Protein AF-A0A559LD04-F1 (afdb_monomer)

Organism: Fusarium oxysporum f. sp. cubense (NCBI:txid61366)

Sequence (855 aa):
MSNSHLPNSHPGVTPTWRPYKFPRIPLPDAIKTSPVADSDGHRYSGSVPPDWCGNGGRRLAAHGGYCATVLMMTARQYHHDRHGSLGNMELLNMSVEYLEPLPQGQFEIALETLNIGKRTSTVKATLKSLEIHENKVCAIAIVRLGTLRDEGHVINIQPSVWPLPDRTKDCNRWSDASYYYMNPPASTVRMYTPSGENAPLWSGRFGGQNTRCQWAKLDNDEKFGFEHLPVLADLVPPIFLNYVEDGMEAASSWGIPTTALNIMFRSEITPQEWLLTRTTMKRLHGGRQDASSFDPASLQILEQLSVIEGLVRGIQPSTSFDFPTAAAISSHQEQQNSPADAHPLQNDLGPDTEPIVPSLNLEASRGSNTDRLLQWPIFDKVLSSLPRFKFFDSNSQEVFTYLDDAVRQTDAPGAHLSLTSGSGSVNISTDKSDIQQLVDSFFQRVNIKNPILSRQEVEEYCHQYYENGPQFNLETGLVLLICALGAVADEFNPLDMGQSPVSSFQTPSRLERLKLGHCYFTASEKRLGAAISRVDTLSIQCLCLAGIYHMYLIRPVQALRLFHAAGSSLQILLSTNSQYSVGGTSQLISSLFWTCSKSESEILAEMPLGIPALRDPPSQDSYPPPQQITRDKSNKWASSEEDSWFFLLSEIALRRITDQVAEIVTKYIDSKIRYQQGQRIEDLVPIVAEFESQVETFRQLLPEAIRFHDVPEPASTEWQQYSRGRYYRVLELMHRPFVFTAIHEPSCSPAVQALAKKGLENGLKYLQHSQASHRHHGLWLQLRNQLRIASLLLGASTIPHFTMPDGWYGGISKTLATLDYWSWEFPSCKSYTDVILALSASSSGTMEERTPMSY

Solvent-accessible surface area (backbone atoms only — not comparable to full-atom values): 48641 Å² total; per-residue (Å²): 98,94,62,70,87,56,38,67,73,34,61,95,56,9,71,78,54,70,84,69,99,61,75,85,67,57,66,82,67,51,50,52,64,45,73,39,85,95,42,93,73,36,28,32,34,37,49,45,51,72,47,45,28,23,55,52,37,100,54,70,16,47,34,67,19,51,56,49,25,31,50,52,53,52,52,52,48,49,47,43,78,75,45,54,89,68,54,91,62,42,76,39,37,37,42,35,43,48,74,40,83,39,55,65,37,48,31,40,34,43,53,43,79,78,43,83,52,90,60,41,34,33,35,37,32,38,34,27,38,66,76,48,103,58,82,42,66,18,33,42,33,47,38,30,32,18,76,58,80,75,96,62,92,80,81,84,62,61,64,94,71,78,71,78,77,47,74,65,83,38,33,41,69,74,45,65,44,66,59,34,71,48,31,32,55,53,54,54,42,46,45,26,20,44,60,62,93,52,43,77,62,26,29,82,83,42,68,23,62,49,19,38,51,36,41,37,31,45,38,84,74,52,56,48,52,80,68,48,48,43,33,60,71,57,65,56,73,70,53,74,38,53,80,40,87,63,21,78,66,53,50,78,79,48,71,67,71,78,51,63,51,77,49,74,54,89,58,75,84,68,72,35,61,66,49,77,49,47,39,36,41,86,50,77,57,97,94,44,70,50,77,47,64,74,62,48,48,62,37,53,57,54,42,39,49,47,45,54,51,38,62,58,66,61,68,59,72,99,57,88,76,86,70,86,76,81,78,80,87,72,89,81,82,90,83,90,85,87,88,89,87,88,89,78,94,73,90,73,79,71,84,81,77,72,78,87,70,84,58,87,37,50,69,25,32,39,56,59,18,53,66,55,58,64,63,35,79,91,37,45,76,62,54,65,81,54,74,70,41,77,49,57,36,59,82,70,44,86,41,75,30,62,58,44,54,80,54,54,63,68,79,41,85,74,69,84,52,78,80,62,82,59,94,64,87,72,70,74,80,76,49,68,68,64,53,48,55,19,44,50,39,17,50,72,64,47,36,40,68,49,57,61,71,58,70,67,63,50,52,53,43,49,51,52,38,61,76,69,40,89,54,99,42,61,61,44,21,39,55,26,41,38,36,13,42,15,39,53,49,50,81,82,57,54,77,61,60,81,49,77,74,62,79,60,78,72,40,66,67,60,54,49,25,45,54,50,13,48,42,25,35,57,62,15,56,78,31,46,64,60,31,73,77,43,72,51,71,67,27,32,47,45,30,38,51,52,12,48,45,27,23,54,64,60,31,60,71,65,12,42,56,26,20,36,51,20,23,41,40,47,50,49,41,44,74,75,32,88,76,47,43,95,91,42,91,50,51,55,61,37,35,47,49,53,49,32,50,49,56,39,47,59,48,36,20,65,49,45,71,52,78,77,50,46,73,75,70,96,43,87,83,71,66,67,63,79,80,84,68,72,84,51,90,80,56,88,56,54,70,58,55,50,52,12,49,52,50,44,49,53,52,54,54,52,47,52,55,40,26,57,40,23,35,56,39,21,56,52,52,52,30,47,71,75,65,76,47,72,82,60,75,73,72,47,51,68,56,40,54,49,52,52,52,52,56,50,51,54,51,72,55,41,56,79,89,52,38,64,74,100,58,45,65,70,39,95,44,63,57,22,38,53,54,48,48,53,50,28,50,42,52,19,51,56,22,40,55,34,39,54,43,52,68,76,37,88,83,59,52,73,69,44,46,52,44,15,40,51,14,52,43,31,32,42,39,36,42,59,46,53,59,60,81,70,52,42,63,62,42,54,60,50,55,51,50,45,49,43,41,44,48,52,54,38,59,44,64,63,39,94,88,55,75,74,58,89,67,49,68,60,29,41,54,52,44,51,50,26,35,59,64,44,25,80,82,38,56,45,32,50,39,50,47,52,54,51,52,47,45,46,62,62,36,55,74,78,48,91,81,72,82,84,86,81,134

Secondary structure (DSSP, 8-state):
-TTTTS-TT-TTT-TT----SSPPPPHHHHT--EEPTTSTT-EEEEEE-GGGEE-SSSS-EE-HHHHHHHHHHHHHHHHHHHHGGG--PEEEEEEEEE-SPPPSEEEEEEEEEEEE-SSEEEEEEEEEESSSSS--EEEEEEEEEE-----S---------SPPPPTTTTEEE---HHHHHHSGGGGGEEEEEE-STTTTT-BTTTTBTTEEEEEEEETTSPPB-TTHHHHHHH-SPPGGGGGSTTHHHHGGGS-----EEEEE--S----BS-EEEEEE---EETTEE--B---HHHHHHHHHHHHHHHHHHT---S-----------------------------PPPP-------S--HHHHHHTSHHHHTTSHHHHHHHTTS--EEEE-TTS-EEEES--HHHHHHH-TTTT-GGGSS----PPP--HHHHHHHHHHHHHHTGGGS----HHHHHHHHHHHHHH-S-SSHHHHHHHHHHHHHHHPPPP-GGGGGS----GGGSHHHHHHHHHHHHHHHHHHHHHHHHHH--SHHHHHHHHHHHHHHHHTT-HHHHHHHHHHHHHHHHHHHHH-TT--TTSS-HHHHHHHHHHHHHHHHHHHH--SS--SSPPPSSTT--PPPP-----TT-TTHHHHHHHHHHHHHHHHHHHHHHHHHHHHHHHHHHHHHHS----GGGGHHHHHHHHHHHHHHHHHS-TTT---SSSSPPSSHHHHHHHHHHHHHHHHHHHHHHHHHHH-TT--HHHHHHHHHHHHHHHHHHHHS-SS---TTHHHHHHHHHHHHHHHHHHHT-TT--PPTTHHHHHHHHHHHHHHHTTT-TTHHHHHHHHHHHHHHHHTT--SS-PPP-

Radius of gyration: 33.37 Å; Cα contacts (8 Å, |Δi|>4): 1261; chains: 1; bounding box: 66×100×92 Å

Nearest PDB structures (foldseek):
  3bbj-assembly1_A  TM=7.644E-01  e=5.819E-10  Thermobifida fusca YX
  3nwz-assembly3_B  TM=8.534E-01  e=9.290E-04  Halalkalibacterium halodurans
  3nwz-assembly2_C  TM=8.329E-01  e=3.194E-03  Halalkalibacterium halodurans
  3e1e-assembly1_A  TM=8.794E-01  e=9.705E-03  Ruegeria pomeroyi
  3lz7-assembly1_A  TM=6.814E-01  e=3.924E-03  Haemophilus influenzae

pLDDT: mean 79.4, std 20.08, range [19.94, 98.12]

Mean predicted aligned error: 18.15 Å

Foldseek 3Di:
DVCPLAALQDCVQAVPDDDDPFDDDDLVRQLDWDADPPPPLQKIKHFHDQLQWFPLAVDTAGFPLSVQLSQAVSQLVSCCVPPVVLDDWDWFKKKKFFDAGHHGTMKMKGKDWPDDDSFKTKIKIWIFHPPDPDGDTGMIMITMIGDQDDPDDDDQPFPPPADAADQVPFWDWDRHNVLCRRRSLCSQKTKIFGDDPLPPQDDPRGPPLQKTKIKIFGSVQWFDDPSCVSVVVRSRPPSCLSVPDVSVVVSSVDNDDDRMDMDGDNHDDDGHRMDMFMWGWDDDDPNDIDIDGDGVVVCLVVVLVCVLLVLLVVPDPPDPDDDDPDDDDDDDDDDDDDDDDDDDDDDDDDPDPPPPDQFLQLVLLLLLALFNLCVFPLNCVLCVPADWDWDAFAVRDIDIGLFCQLPVLVVCVPPLPPVPPDPDPPDQDLDLVLLVQLLVLLLQFPCLQQVLDDPVLLVVLNVVCNVPNQDLELSSLLSLLSSLNSLLADDDDLVLLPDQPDLCVPPVSNSVSNSNSVNSNVSSVSNLVVLLVDQDSSSLSSLQSNLLSCLLLLSLVSSLVSLLSSQLSLQVVCVPDPCLPLVHPDLSSQSSNLSSVVSNSLSCSHPSHHDHNHDTRPDSSRDRDQPPPPPPVPDPCSVSSNSSRLLSRLVVSLSSLLSVLSNVLSQLVCCCVPVVDDDDPVVLVVVLVSSVVSLVVSLVSRDPVQREDLALRGDPHPNVLVSNLSSLLSLLSNLVSLLSCVLPPVPDDPVSLVSNQSSLVSLLSNLSNDRQAHRGSCVSVSLSSLLSSLLSQLSQLQRPPRDHDPCSVVSLVSSLSSLVSCCSSPVSSVSSNVSSVSSNVNSCVVPPPDDDDDD

Structure (mmCIF, N/CA/C/O backbone):
data_AF-A0A559LD04-F1
#
_entry.id   AF-A0A559LD04-F1
#
loop_
_atom_site.group_PDB
_atom_site.id
_atom_site.type_symbol
_atom_site.label_atom_id
_atom_site.label_alt_id
_atom_site.label_comp_id
_atom_site.label_asym_id
_atom_site.label_entity_id
_atom_site.label_seq_id
_atom_site.pdbx_PDB_ins_code
_atom_site.Cartn_x
_atom_site.Cartn_y
_atom_site.Cartn_z
_atom_site.occupancy
_atom_site.B_iso_or_equiv
_atom_site.auth_seq_id
_atom_site.auth_comp_id
_atom_site.auth_asym_id
_atom_site.auth_atom_id
_atom_site.pdbx_PDB_model_num
ATOM 1 N N . MET A 1 1 ? 26.506 37.665 14.938 1.00 64.44 1 MET A N 1
ATOM 2 C CA . MET A 1 1 ? 25.598 37.986 16.071 1.00 64.44 1 MET A CA 1
ATOM 3 C C . MET A 1 1 ? 26.005 39.210 16.908 1.00 64.44 1 MET A C 1
ATOM 5 O O . MET A 1 1 ? 25.367 39.461 17.920 1.00 64.44 1 MET A O 1
ATOM 9 N N . SER A 1 2 ? 26.985 40.031 16.511 1.00 69.38 2 SER A N 1
ATOM 10 C CA . SER A 1 2 ? 27.408 41.211 17.294 1.00 69.38 2 SER A CA 1
ATOM 11 C C . SER A 1 2 ? 26.287 42.225 17.573 1.00 69.38 2 SER A C 1
ATOM 13 O O . SER A 1 2 ? 26.343 42.912 18.582 1.00 69.38 2 SER A O 1
ATOM 15 N N . ASN A 1 3 ? 25.246 42.281 16.737 1.00 81.44 3 ASN A N 1
ATOM 16 C CA . ASN A 1 3 ? 24.076 43.153 16.885 1.00 81.44 3 ASN A CA 1
ATOM 17 C C . ASN A 1 3 ? 22.822 42.442 17.436 1.00 81.44 3 ASN A C 1
ATOM 19 O O . ASN A 1 3 ? 21.726 42.995 17.347 1.00 81.44 3 ASN A O 1
ATOM 23 N N . SER A 1 4 ? 22.937 41.225 17.984 1.00 81.88 4 SER A N 1
ATOM 24 C CA . SER A 1 4 ? 21.766 40.445 18.421 1.00 81.88 4 SER A CA 1
ATOM 25 C C . SER A 1 4 ? 21.034 41.020 19.633 1.00 81.88 4 SER A C 1
ATOM 27 O O . SER A 1 4 ? 19.877 40.668 19.850 1.00 81.88 4 SER A O 1
ATOM 29 N N . HIS A 1 5 ? 21.697 41.900 20.387 1.00 85.94 5 HIS A N 1
ATOM 30 C CA . HIS A 1 5 ? 21.171 42.652 21.528 1.00 85.94 5 HIS A CA 1
ATOM 31 C C . HIS A 1 5 ? 20.476 43.962 21.120 1.00 85.94 5 HIS A C 1
ATOM 33 O O . HIS A 1 5 ? 19.831 44.599 21.942 1.00 85.94 5 HIS A O 1
ATOM 39 N N . LEU A 1 6 ? 20.631 44.400 19.866 1.00 91.56 6 LEU A N 1
ATOM 40 C CA . LEU A 1 6 ? 2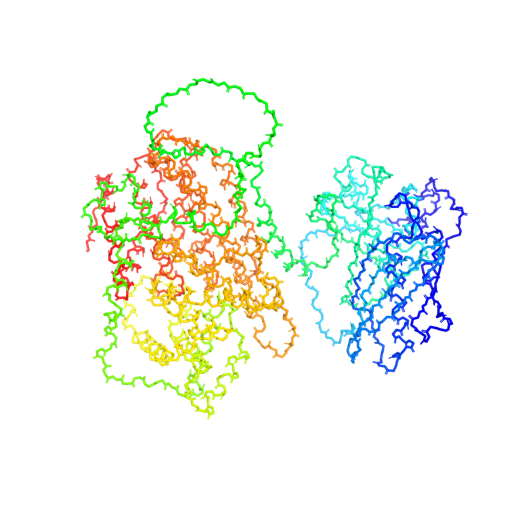0.012 45.631 19.380 1.00 91.56 6 LEU A CA 1
ATOM 41 C C . LEU A 1 6 ? 18.574 45.346 18.917 1.00 91.56 6 LEU A C 1
ATOM 43 O O . LEU A 1 6 ? 18.351 44.327 18.251 1.00 91.56 6 LEU A O 1
ATOM 47 N N . PRO A 1 7 ? 17.600 46.230 19.190 1.00 92.19 7 PRO A N 1
ATOM 48 C CA . PRO A 1 7 ? 16.233 46.055 18.713 1.00 92.19 7 PRO A CA 1
ATOM 49 C C . PRO A 1 7 ? 16.128 46.236 17.191 1.00 92.19 7 PRO A C 1
ATOM 51 O O . PRO A 1 7 ? 16.997 46.846 16.564 1.00 92.19 7 PRO A O 1
ATOM 54 N N . ASN A 1 8 ? 15.050 45.732 16.586 1.00 93.00 8 ASN A N 1
ATOM 55 C CA . ASN A 1 8 ? 14.776 45.844 15.147 1.00 93.00 8 ASN A CA 1
ATOM 56 C C . ASN A 1 8 ? 14.740 47.310 14.686 1.00 93.00 8 ASN A C 1
ATOM 58 O O . ASN A 1 8 ? 15.130 47.609 13.561 1.00 93.00 8 ASN A O 1
ATOM 62 N N . SER A 1 9 ? 14.341 48.228 15.572 1.00 91.69 9 SER A N 1
ATOM 63 C CA . SER A 1 9 ? 14.276 49.670 15.316 1.00 91.69 9 SER A CA 1
ATOM 64 C C . SER A 1 9 ? 15.618 50.402 15.394 1.00 91.69 9 SER A C 1
ATOM 66 O O . SER A 1 9 ? 15.660 51.618 15.208 1.00 91.69 9 SER A O 1
ATOM 68 N N . HIS A 1 10 ? 16.712 49.718 15.739 1.00 93.38 10 HIS A N 1
ATOM 69 C CA . HIS A 1 10 ? 18.009 50.368 15.891 1.00 93.38 10 HIS A CA 1
ATOM 70 C C . HIS A 1 10 ? 18.563 50.808 14.517 1.00 93.38 10 HIS A C 1
ATOM 72 O O . HIS A 1 10 ? 18.619 49.976 13.609 1.00 93.38 10 HIS A O 1
ATOM 78 N N . PRO A 1 11 ? 19.060 52.053 14.348 1.00 89.75 11 PRO A N 1
ATOM 79 C CA . PRO A 1 11 ? 19.541 52.553 13.050 1.00 89.75 11 PRO A CA 1
ATOM 80 C C . PRO A 1 11 ? 20.682 51.729 12.437 1.00 89.75 11 PRO A C 1
ATOM 82 O O . PRO A 1 11 ? 20.783 51.608 11.224 1.00 89.75 11 PRO A O 1
ATOM 85 N N . GLY A 1 12 ? 21.530 51.124 13.276 1.00 87.31 12 GLY A N 1
ATOM 86 C CA . GLY A 1 12 ? 22.595 50.206 12.840 1.00 87.31 12 GLY A CA 1
ATOM 87 C C . GLY A 1 12 ? 22.130 48.786 12.474 1.00 87.31 12 GLY A C 1
ATOM 88 O O . GLY A 1 12 ? 22.957 47.958 12.108 1.00 87.31 12 GLY A O 1
ATOM 89 N N . VAL A 1 13 ? 20.838 48.482 12.624 1.00 89.19 13 VAL A N 1
ATOM 90 C CA . VAL A 1 13 ? 20.219 47.202 12.240 1.00 89.19 13 VAL A CA 1
ATOM 91 C C . VAL A 1 13 ? 19.299 47.410 11.045 1.00 89.19 13 VAL A C 1
ATOM 93 O O . VAL A 1 13 ? 19.462 46.732 10.039 1.00 89.19 13 VAL A O 1
ATOM 96 N N . THR A 1 14 ? 18.383 48.375 11.148 1.00 91.62 14 THR A N 1
ATOM 97 C CA . THR A 1 14 ? 17.399 48.706 10.113 1.00 91.62 14 THR A CA 1
ATOM 98 C C . THR A 1 14 ? 17.486 50.209 9.821 1.00 91.62 14 THR A C 1
ATOM 100 O O . THR A 1 14 ? 16.739 50.995 10.408 1.00 91.62 14 THR A O 1
ATOM 103 N N . PRO A 1 15 ? 18.407 50.659 8.946 1.00 90.12 15 PRO A N 1
ATOM 104 C CA . PRO A 1 15 ? 18.650 52.089 8.712 1.00 90.12 15 PRO A CA 1
ATOM 105 C C . PRO A 1 15 ? 17.431 52.852 8.180 1.00 90.12 15 PRO A C 1
ATOM 107 O O . PRO A 1 15 ? 17.294 54.051 8.404 1.00 90.12 15 PRO A O 1
ATOM 110 N N . THR A 1 16 ? 16.533 52.155 7.482 1.00 91.31 16 THR A N 1
ATOM 111 C CA . THR A 1 16 ? 15.303 52.711 6.905 1.00 91.31 16 THR A CA 1
ATOM 112 C C . THR A 1 16 ? 14.124 52.724 7.886 1.00 91.31 16 THR A C 1
ATOM 114 O O . THR A 1 16 ? 13.017 53.106 7.499 1.00 91.31 16 THR A O 1
ATOM 117 N N . TRP A 1 17 ? 14.339 52.356 9.157 1.00 91.50 17 TRP A N 1
ATOM 118 C CA . TRP A 1 17 ? 13.295 52.342 10.178 1.00 91.50 17 TRP A CA 1
ATOM 119 C C . TRP A 1 17 ? 12.785 53.750 10.508 1.00 91.50 17 TRP A C 1
ATOM 121 O O . TRP A 1 17 ? 13.505 54.638 10.959 1.00 91.50 17 TRP A O 1
ATOM 131 N N . ARG A 1 18 ? 11.479 53.915 10.363 1.00 89.94 18 ARG A N 1
ATOM 132 C CA . ARG A 1 18 ? 10.648 55.020 10.838 1.00 89.94 18 ARG A CA 1
ATOM 133 C C . ARG A 1 18 ? 9.735 54.538 11.977 1.00 89.94 18 ARG A C 1
ATOM 135 O O . ARG A 1 18 ? 9.162 53.451 11.875 1.00 89.94 18 ARG A O 1
ATOM 142 N N . PRO A 1 19 ? 9.554 55.321 13.052 1.00 86.69 19 PRO A N 1
ATOM 143 C CA . PRO A 1 19 ? 8.606 54.975 14.109 1.00 86.69 19 PRO A CA 1
ATOM 144 C C . PRO A 1 19 ? 7.186 54.749 13.567 1.00 86.69 19 PRO A C 1
ATOM 146 O O . PRO A 1 19 ? 6.735 55.477 12.679 1.00 86.69 19 PRO A O 1
ATOM 149 N N . TYR A 1 20 ? 6.474 53.758 14.113 1.00 85.81 20 TYR A N 1
ATOM 150 C CA . TYR A 1 20 ? 5.052 53.564 13.825 1.00 85.81 20 TYR A CA 1
ATOM 151 C C . TYR A 1 20 ? 4.230 54.773 14.288 1.00 85.81 20 TYR A C 1
ATOM 153 O O . TYR A 1 20 ? 4.596 55.471 15.233 1.00 85.81 20 TYR A O 1
ATOM 161 N N . LYS A 1 21 ? 3.082 54.999 13.642 1.00 85.94 21 LYS A N 1
ATOM 162 C CA . LYS A 1 21 ? 2.128 56.060 14.022 1.00 85.94 21 LYS A CA 1
ATOM 163 C C . LYS A 1 21 ? 1.278 55.705 15.250 1.00 85.94 21 LYS A C 1
ATOM 165 O O . LYS A 1 21 ? 0.474 56.518 15.689 1.00 85.94 21 LYS A O 1
ATOM 170 N N . PHE A 1 22 ? 1.436 54.495 15.769 1.00 85.12 22 PHE A N 1
ATOM 171 C CA . PHE A 1 22 ? 0.709 53.939 16.902 1.00 85.12 22 PHE A CA 1
ATOM 172 C C . PHE A 1 22 ? 1.703 53.346 17.916 1.00 85.12 22 PHE A C 1
ATOM 174 O O . PHE A 1 22 ? 2.821 52.981 17.531 1.00 85.12 22 PHE A O 1
ATOM 181 N N . PRO A 1 23 ? 1.337 53.272 19.209 1.00 85.00 23 PRO A N 1
ATOM 182 C CA . PRO A 1 23 ? 2.179 52.645 20.223 1.00 85.00 23 PRO A CA 1
ATOM 183 C C . PRO A 1 23 ? 2.328 51.141 19.956 1.00 85.00 23 PRO A C 1
ATOM 185 O O . PRO A 1 23 ? 1.394 50.508 19.472 1.00 85.00 23 PRO A O 1
ATOM 188 N N . ARG A 1 24 ? 3.496 50.575 20.290 1.00 86.69 24 ARG A N 1
ATOM 189 C CA . ARG A 1 24 ? 3.714 49.120 20.285 1.00 86.69 24 ARG A CA 1
ATOM 190 C C . ARG A 1 24 ? 3.293 48.547 21.633 1.00 86.69 24 ARG A C 1
ATOM 192 O O . ARG A 1 24 ? 3.877 48.914 22.653 1.00 86.69 24 ARG A O 1
ATOM 199 N N . ILE A 1 25 ? 2.301 47.671 21.625 1.00 90.56 25 ILE A N 1
ATOM 200 C CA . ILE A 1 25 ? 1.762 46.981 22.788 1.00 90.56 25 ILE A CA 1
ATOM 201 C C . ILE A 1 25 ? 2.368 45.570 22.823 1.00 90.56 25 ILE A C 1
ATOM 203 O O . ILE A 1 25 ? 2.204 44.810 21.864 1.00 90.56 25 ILE A O 1
ATOM 207 N N . PRO A 1 26 ? 3.074 45.189 23.903 1.00 90.31 26 PRO A N 1
ATOM 208 C CA . PRO A 1 26 ? 3.575 43.828 24.070 1.00 90.31 26 PRO A CA 1
ATOM 209 C C . PRO A 1 26 ? 2.455 42.791 23.942 1.00 90.31 26 PRO A C 1
ATOM 211 O O . PRO A 1 26 ? 1.333 43.026 24.392 1.00 90.31 26 PRO A O 1
ATOM 214 N N . LEU A 1 27 ? 2.762 41.621 23.373 1.00 93.62 27 LEU A N 1
ATOM 215 C CA . LEU A 1 27 ? 1.762 40.572 23.149 1.00 93.62 27 LEU A CA 1
ATOM 216 C C . LEU A 1 27 ? 0.969 40.211 24.420 1.00 93.62 27 LEU A C 1
ATOM 218 O O . LEU A 1 27 ? -0.257 40.179 24.327 1.00 93.62 27 LEU A O 1
ATOM 222 N N . PRO A 1 28 ? 1.593 40.016 25.604 1.00 91.50 28 PRO A N 1
ATOM 223 C CA . PRO A 1 28 ? 0.856 39.683 26.825 1.00 91.50 28 PRO A CA 1
ATOM 224 C C . PRO A 1 28 ? -0.161 40.745 27.255 1.00 91.50 28 PRO A C 1
ATOM 226 O O . PRO A 1 28 ? -1.129 40.417 27.936 1.00 91.50 28 PRO A O 1
ATOM 229 N N . ASP A 1 29 ? 0.040 42.007 26.869 1.00 93.38 29 ASP A N 1
ATOM 230 C CA . ASP A 1 29 ? -0.911 43.090 27.117 1.00 93.38 29 ASP A CA 1
ATOM 231 C C . ASP A 1 29 ? -1.990 43.152 26.031 1.00 93.38 29 ASP A C 1
ATOM 233 O O . ASP A 1 29 ? -3.163 43.354 26.342 1.00 93.38 29 ASP A O 1
ATOM 237 N N . ALA A 1 30 ? -1.608 42.927 24.772 1.00 94.50 30 ALA A N 1
ATOM 238 C CA . ALA A 1 30 ? -2.493 42.999 23.613 1.00 94.50 30 ALA A CA 1
ATOM 239 C C . ALA A 1 30 ? -3.560 41.8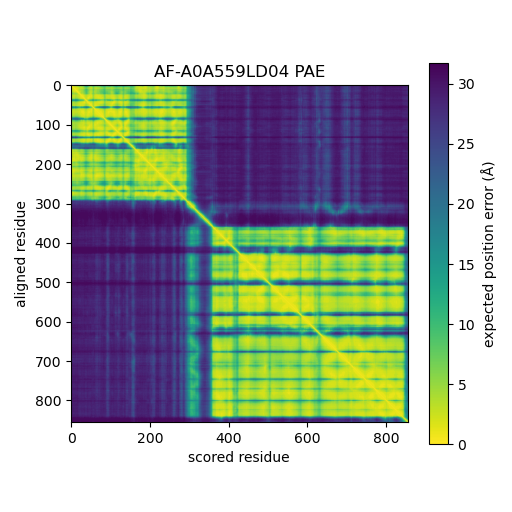90 23.575 1.00 94.50 30 ALA A C 1
ATOM 241 O O . ALA A 1 30 ? -4.596 42.067 22.938 1.00 94.50 30 ALA A O 1
ATOM 242 N N . ILE A 1 31 ? -3.315 40.749 24.225 1.00 95.94 31 ILE A N 1
ATOM 243 C CA . ILE A 1 31 ? -4.223 39.585 24.226 1.00 95.94 31 ILE A CA 1
ATOM 244 C C . ILE A 1 31 ? -5.129 39.507 25.456 1.00 95.94 31 ILE A C 1
ATOM 246 O O . ILE A 1 31 ? -5.872 38.537 25.604 1.00 95.94 31 ILE A O 1
ATOM 250 N N . LYS A 1 32 ? -5.046 40.480 26.371 1.00 95.12 32 LYS A N 1
ATOM 251 C CA . LYS A 1 32 ? -5.841 40.467 27.601 1.00 95.12 32 LYS A CA 1
ATOM 252 C C . LYS A 1 32 ? -7.327 40.513 27.271 1.00 95.12 32 LYS A C 1
ATOM 254 O O . LYS A 1 32 ? -7.788 41.382 26.534 1.00 95.12 32 LYS A O 1
ATOM 259 N N . THR A 1 33 ? -8.073 39.604 27.887 1.00 96.12 33 THR A N 1
ATOM 260 C CA . THR A 1 33 ? -9.530 39.556 27.795 1.00 96.12 33 THR A CA 1
ATOM 261 C C . THR A 1 33 ? -10.166 39.625 29.172 1.00 96.12 33 THR A C 1
ATOM 263 O O . THR A 1 33 ? -9.622 39.093 30.140 1.00 96.12 33 THR A O 1
ATOM 266 N N . SER A 1 34 ? -11.343 40.238 29.245 1.00 94.06 34 SER A N 1
ATOM 267 C CA . SER A 1 34 ? -12.113 40.397 30.481 1.00 94.06 34 SER A CA 1
ATOM 268 C C . SER A 1 34 ? -13.485 39.736 30.344 1.00 94.06 34 SER A C 1
ATOM 270 O O . SER A 1 34 ? -14.078 39.840 29.270 1.00 94.06 34 SER A O 1
ATOM 272 N N . PRO A 1 35 ? -14.026 39.090 31.392 1.00 92.38 35 PRO A N 1
ATOM 273 C CA . PRO A 1 35 ? -15.383 38.550 31.360 1.00 92.38 35 PRO A CA 1
ATOM 274 C C . PRO A 1 35 ? -16.427 39.633 31.055 1.00 92.38 35 PRO A C 1
ATOM 276 O O . PRO A 1 35 ? -16.373 40.731 31.609 1.00 92.38 35 PRO A O 1
ATOM 279 N N . VAL A 1 36 ? -17.402 39.314 30.205 1.00 92.44 36 VAL A N 1
ATOM 280 C CA . VAL A 1 36 ? -18.526 40.207 29.883 1.00 92.44 36 VAL A CA 1
ATOM 281 C C . VAL A 1 36 ? -19.602 40.062 30.960 1.00 92.44 36 VAL A C 1
ATOM 283 O O . VAL A 1 36 ? -20.030 38.939 31.258 1.00 92.44 36 VAL A O 1
ATOM 286 N N . ALA A 1 37 ? -20.059 41.183 31.527 1.00 81.81 37 ALA A N 1
ATOM 287 C CA . ALA A 1 37 ? -21.187 41.207 32.460 1.00 81.81 37 ALA A CA 1
ATOM 288 C C . ALA A 1 37 ? -22.429 40.544 31.824 1.00 81.81 37 ALA A C 1
ATOM 290 O O . ALA A 1 37 ? -22.617 40.592 30.610 1.00 81.81 37 ALA A O 1
ATOM 291 N N . ASP A 1 38 ? -23.244 39.856 32.623 1.00 79.50 38 ASP A N 1
ATOM 292 C CA . ASP A 1 38 ? -24.461 39.156 32.171 1.00 79.50 38 ASP A CA 1
ATOM 293 C C . ASP A 1 38 ? -24.242 37.954 31.221 1.00 79.50 38 ASP A C 1
ATOM 295 O O . ASP A 1 38 ? -25.176 37.485 30.573 1.00 79.50 38 ASP A O 1
ATOM 299 N N . SER A 1 39 ? -23.018 37.420 31.116 1.00 80.44 39 SER A N 1
ATOM 300 C CA . SER A 1 39 ? -22.706 36.241 30.279 1.00 80.44 39 SER A CA 1
ATOM 301 C C . SER A 1 39 ? -22.658 34.902 31.023 1.00 80.44 39 SER A C 1
ATOM 303 O O . SER A 1 39 ? -22.248 33.895 30.443 1.00 80.44 39 SER A O 1
ATOM 305 N N . ASP A 1 40 ? -22.979 34.906 32.320 1.00 80.38 40 ASP A N 1
ATOM 306 C CA . ASP A 1 40 ? -22.756 33.793 33.256 1.00 80.38 40 ASP A CA 1
ATOM 307 C C . ASP A 1 40 ? -21.298 33.280 33.270 1.00 80.38 40 ASP A C 1
ATOM 309 O O . ASP A 1 40 ? -21.024 32.198 33.765 1.00 80.38 40 ASP A O 1
ATOM 313 N N . GLY A 1 41 ? -20.327 34.026 32.719 1.00 82.25 41 GLY A N 1
ATOM 314 C CA . GLY A 1 41 ? -18.915 33.627 32.613 1.00 82.25 41 GLY A CA 1
ATOM 315 C C . GLY A 1 41 ? -18.551 32.842 31.344 1.00 82.25 41 GLY A C 1
ATOM 316 O O . GLY A 1 41 ? -17.482 32.242 31.294 1.00 82.25 41 GLY A O 1
ATOM 317 N N . HIS A 1 42 ? -19.422 32.819 30.328 1.00 90.06 42 HIS A N 1
ATOM 318 C CA . HIS A 1 42 ? -19.165 32.158 29.037 1.00 90.06 42 HIS A CA 1
ATOM 319 C C . HIS A 1 42 ? -18.646 33.100 27.946 1.00 90.06 42 HIS A C 1
ATOM 321 O O . HIS A 1 42 ? -18.335 32.644 26.844 1.00 90.06 42 HIS A O 1
ATOM 327 N N . ARG A 1 43 ? -18.577 34.410 28.208 1.00 93.94 43 ARG A N 1
ATOM 328 C CA . ARG A 1 43 ? -18.118 35.393 27.221 1.00 93.94 43 ARG A CA 1
ATOM 329 C C . ARG A 1 43 ? -17.041 36.294 27.789 1.00 93.94 43 ARG A C 1
ATOM 331 O O . ARG A 1 43 ? -17.138 36.740 28.931 1.00 93.94 43 ARG A O 1
ATOM 338 N N . TYR A 1 44 ? -16.052 36.579 26.956 1.00 95.94 44 TYR A N 1
ATOM 339 C CA . TYR A 1 44 ? -14.929 37.451 27.266 1.00 95.94 44 TYR A CA 1
ATOM 340 C C . TYR A 1 44 ? -14.774 38.484 26.151 1.00 95.94 44 TYR A C 1
ATOM 342 O O . TYR A 1 44 ? -14.934 38.149 24.982 1.00 95.94 44 TYR A O 1
ATOM 350 N N . SER A 1 45 ? -14.454 39.726 26.491 1.00 94.94 45 SER A N 1
ATOM 351 C CA . SER A 1 45 ? -14.221 40.807 25.531 1.00 94.94 45 SER A CA 1
ATOM 352 C C . SER A 1 45 ? -12.774 41.279 25.564 1.00 94.94 45 SER A C 1
ATOM 354 O O . SER A 1 45 ? -12.130 41.260 26.617 1.00 94.94 45 SER A O 1
ATOM 356 N N . GLY A 1 46 ? -12.288 41.755 24.424 1.00 95.50 46 GLY A N 1
ATOM 357 C CA . GLY A 1 46 ? -10.981 42.387 24.275 1.00 95.50 46 GLY A CA 1
ATOM 358 C C . GLY A 1 46 ? -10.978 43.366 23.104 1.00 95.50 46 GLY A C 1
ATOM 359 O O . GLY A 1 46 ? -12.006 43.590 22.465 1.00 95.50 46 GLY A O 1
ATOM 360 N N . SER A 1 47 ? -9.819 43.955 22.815 1.00 94.56 47 SER A N 1
ATOM 361 C CA . SER A 1 47 ? -9.657 44.881 21.693 1.00 94.56 47 SER A CA 1
ATOM 362 C C . SER A 1 47 ? -8.396 44.557 20.915 1.00 94.56 47 SER A C 1
ATOM 364 O O . SER A 1 47 ? -7.330 44.441 21.512 1.00 94.56 47 SER A O 1
ATOM 366 N N . VAL A 1 48 ? -8.501 44.484 19.589 1.00 94.19 48 VAL A N 1
ATOM 367 C CA . VAL A 1 48 ? -7.336 44.353 18.711 1.00 94.19 48 VAL A CA 1
ATOM 368 C C . VAL A 1 48 ? -6.653 45.714 18.597 1.00 94.19 48 VAL A C 1
ATOM 370 O O . VAL A 1 48 ? -7.277 46.664 18.104 1.00 94.19 48 VAL A O 1
ATOM 373 N N . PRO A 1 49 ? -5.392 45.852 19.024 1.00 93.50 49 PRO A N 1
ATOM 374 C CA . PRO A 1 49 ? -4.649 47.085 18.827 1.00 93.50 49 PRO A CA 1
ATOM 375 C C . PRO A 1 49 ? -4.075 47.190 17.395 1.00 93.50 49 PRO A C 1
ATOM 377 O O . PRO A 1 49 ? -3.854 46.175 16.725 1.00 93.50 49 PRO A O 1
ATOM 380 N N . PRO A 1 50 ? -3.826 48.415 16.894 1.00 89.62 50 PRO A N 1
ATOM 381 C CA . PRO A 1 50 ? -3.396 48.623 15.510 1.00 89.62 50 PRO A CA 1
ATOM 382 C C . PRO A 1 50 ? -2.043 47.985 15.155 1.00 89.62 50 PRO A C 1
ATOM 384 O O . PRO A 1 50 ? -1.838 47.609 14.005 1.00 89.62 50 PRO A O 1
ATOM 387 N N . ASP A 1 51 ? -1.130 47.828 16.115 1.00 89.94 51 ASP A N 1
ATOM 388 C CA . ASP A 1 51 ? 0.188 47.208 15.917 1.00 89.94 51 ASP A CA 1
ATOM 389 C C . ASP A 1 51 ? 0.154 45.680 15.788 1.00 89.94 51 ASP A C 1
ATOM 391 O O . ASP A 1 51 ? 1.152 45.076 15.399 1.00 89.94 51 ASP A O 1
ATOM 395 N N . TRP A 1 52 ? -1.001 45.069 16.054 1.00 93.75 52 TRP A N 1
ATOM 396 C CA . TRP A 1 52 ? -1.261 43.648 15.827 1.00 93.75 52 TRP A CA 1
ATOM 397 C C . TRP A 1 52 ? -2.095 43.386 14.563 1.00 93.75 52 TRP A C 1
ATOM 399 O O . TRP A 1 52 ? -2.499 42.250 14.300 1.00 93.75 52 TRP A O 1
ATOM 409 N N . CYS A 1 53 ? -2.322 44.428 13.757 1.00 90.12 53 CYS A N 1
ATOM 410 C CA . CYS A 1 53 ? -2.986 44.340 12.462 1.00 90.12 53 CYS A CA 1
ATOM 411 C C . CYS A 1 53 ? -1.969 44.400 11.313 1.00 90.12 53 CYS A C 1
ATOM 413 O O . CYS A 1 53 ? -1.040 45.205 11.342 1.00 90.12 53 CYS A O 1
ATOM 415 N N . GLY A 1 54 ? -2.165 43.580 10.281 1.00 81.94 54 GLY A N 1
ATOM 416 C CA . GLY A 1 54 ? -1.329 43.537 9.078 1.00 81.94 54 GLY A CA 1
ATOM 417 C C . GLY A 1 54 ? -2.145 43.697 7.797 1.00 81.94 54 GLY A C 1
ATOM 418 O O . GLY A 1 54 ? -3.371 43.580 7.803 1.00 81.94 54 GLY A O 1
ATOM 419 N N . ASN A 1 55 ? -1.459 43.956 6.681 1.00 68.88 55 ASN A N 1
ATOM 420 C CA . ASN A 1 55 ? -2.089 44.138 5.368 1.00 68.88 55 ASN A CA 1
ATOM 421 C C . ASN A 1 55 ? -2.062 42.853 4.513 1.00 68.88 55 ASN A C 1
ATOM 423 O O . ASN A 1 55 ? -1.919 42.919 3.298 1.00 68.88 55 ASN A O 1
ATOM 427 N N . GLY A 1 56 ? -2.180 41.673 5.138 1.00 56.88 56 GLY A N 1
ATOM 428 C CA . GLY A 1 56 ? -2.096 40.355 4.474 1.00 56.88 56 GLY A CA 1
ATOM 429 C C . GLY A 1 56 ? -3.271 40.003 3.542 1.00 56.88 56 GLY A C 1
ATOM 430 O O . GLY A 1 56 ? -3.413 38.862 3.106 1.00 56.88 56 GLY A O 1
ATOM 431 N N . GLY A 1 57 ? -4.136 40.974 3.245 1.00 58.41 57 GLY A N 1
ATOM 432 C CA . GLY A 1 57 ? -5.321 40.858 2.403 1.00 58.41 57 GLY A CA 1
ATOM 433 C C . GLY A 1 57 ? -5.766 42.234 1.900 1.00 58.41 57 GLY A C 1
ATOM 434 O O . GLY A 1 57 ? -5.068 43.226 2.061 1.00 58.41 57 GLY A O 1
ATOM 435 N N . ARG A 1 58 ? -6.964 42.338 1.309 1.00 57.69 58 ARG A N 1
ATOM 436 C CA . ARG A 1 58 ? -7.478 43.619 0.768 1.00 57.69 58 ARG A CA 1
ATOM 437 C C . ARG A 1 58 ? -7.859 44.657 1.844 1.00 57.69 58 ARG A C 1
ATOM 439 O O . ARG A 1 58 ? -8.290 45.752 1.490 1.00 57.69 58 ARG A O 1
ATOM 446 N N . ARG A 1 59 ? -7.797 44.307 3.136 1.00 71.06 59 ARG A N 1
ATOM 447 C CA . ARG A 1 59 ? -8.218 45.135 4.281 1.00 71.06 59 ARG A CA 1
ATOM 448 C C . ARG A 1 59 ? -7.264 44.930 5.460 1.00 71.06 59 ARG A C 1
ATOM 450 O O . ARG A 1 59 ? -6.801 43.814 5.674 1.00 71.06 59 ARG A O 1
ATOM 457 N N . LEU A 1 60 ? -7.037 45.990 6.237 1.00 82.44 60 LEU A N 1
ATOM 458 C CA . LEU A 1 60 ? -6.284 45.944 7.492 1.00 82.44 60 LEU A CA 1
ATOM 459 C C . LEU A 1 60 ? -7.047 45.104 8.528 1.00 82.44 60 LEU A C 1
ATOM 461 O O . LEU A 1 60 ? -8.186 45.435 8.862 1.00 82.44 60 LEU A O 1
ATOM 465 N N . ALA A 1 61 ? -6.430 44.032 9.021 1.00 89.50 61 ALA A N 1
ATOM 466 C CA . ALA A 1 61 ? -7.052 43.099 9.959 1.00 89.50 61 ALA A CA 1
ATOM 467 C C . ALA A 1 61 ? -6.028 42.504 10.931 1.00 89.50 61 ALA A C 1
ATOM 469 O O . ALA A 1 61 ? -4.824 42.526 10.666 1.00 89.50 61 ALA A O 1
ATOM 470 N N . ALA A 1 62 ? -6.518 41.969 12.047 1.00 92.50 62 ALA A N 1
ATOM 471 C CA . ALA A 1 62 ? -5.720 41.284 13.051 1.00 92.50 62 ALA A CA 1
ATOM 472 C C . ALA A 1 62 ? -4.939 40.111 12.438 1.00 92.50 62 ALA A C 1
ATOM 474 O O . ALA A 1 62 ? -5.466 39.357 11.617 1.00 92.50 62 ALA A O 1
ATOM 475 N N . HIS A 1 63 ? -3.689 39.937 12.863 1.00 93.00 63 HIS A N 1
ATOM 476 C CA . HIS A 1 63 ? -2.855 38.812 12.445 1.00 93.00 63 HIS A CA 1
ATOM 477 C C . HIS A 1 63 ? -3.462 37.470 12.883 1.00 93.00 63 HIS A C 1
ATOM 479 O O . HIS A 1 63 ? -3.942 37.352 14.013 1.00 93.00 63 HIS A O 1
ATOM 485 N N . GLY A 1 64 ? -3.387 36.434 12.040 1.00 92.06 64 GLY A N 1
ATOM 486 C CA . GLY A 1 64 ? -3.947 35.110 12.346 1.00 92.06 64 GLY A CA 1
ATOM 487 C C . GLY A 1 64 ? -3.385 34.549 13.652 1.00 92.06 64 GLY A C 1
ATOM 488 O O . GLY A 1 64 ? -4.126 34.257 14.588 1.00 92.06 64 GLY A O 1
ATOM 489 N N . GLY A 1 65 ? -2.060 34.546 13.782 1.00 93.25 65 GLY A N 1
ATOM 490 C CA . GLY A 1 65 ? -1.362 34.137 14.998 1.00 93.25 65 GLY A CA 1
ATOM 491 C C . GLY A 1 65 ? -1.758 34.929 16.252 1.00 93.25 65 GLY A C 1
ATOM 492 O O . GLY A 1 65 ? -1.799 34.350 17.332 1.00 93.25 65 GLY A O 1
ATOM 493 N N . TYR A 1 66 ? -2.126 36.214 16.128 1.00 95.75 66 TYR A N 1
ATOM 494 C CA . TYR A 1 66 ? -2.674 36.985 17.253 1.00 95.75 66 TYR A CA 1
ATOM 495 C C . TYR A 1 66 ? -4.055 36.452 17.649 1.00 95.75 66 TYR A C 1
ATOM 497 O O . TYR A 1 66 ? -4.267 36.120 18.813 1.00 95.75 66 TYR A O 1
ATOM 505 N N . CYS A 1 67 ? -4.969 36.291 16.686 1.00 96.31 67 CYS A N 1
ATOM 506 C CA . CYS A 1 67 ? -6.300 35.725 16.925 1.00 96.31 67 CYS A CA 1
ATOM 507 C C . CYS A 1 67 ? -6.218 34.333 17.570 1.00 96.31 67 CYS A C 1
ATOM 509 O O . CYS A 1 67 ? -6.936 34.051 18.530 1.00 96.31 67 CYS A O 1
ATOM 511 N N . ALA A 1 68 ? -5.310 33.485 17.080 1.00 96.44 68 ALA A N 1
ATOM 512 C CA . ALA A 1 68 ? -5.032 32.172 17.647 1.00 96.44 68 ALA A CA 1
ATOM 513 C C . ALA A 1 68 ? -4.539 32.268 19.097 1.00 96.44 68 ALA A C 1
ATOM 515 O O . ALA A 1 68 ? -5.054 31.558 19.960 1.00 96.44 68 ALA A O 1
ATOM 516 N N . THR A 1 69 ? -3.598 33.169 19.396 1.00 96.25 69 THR A N 1
ATOM 517 C CA . THR A 1 69 ? -3.129 33.391 20.769 1.00 96.25 69 THR A CA 1
ATOM 518 C C . THR A 1 69 ? -4.256 33.858 21.690 1.00 96.25 69 THR A C 1
ATOM 520 O O . THR A 1 69 ? -4.383 33.314 22.785 1.00 96.25 69 THR A O 1
ATOM 523 N N . VAL A 1 70 ? -5.089 34.820 21.276 1.00 97.06 70 VAL A N 1
ATOM 524 C CA . VAL A 1 70 ? -6.212 35.291 22.105 1.00 97.06 70 VAL A CA 1
ATOM 525 C C . VAL A 1 70 ? -7.179 34.138 22.389 1.00 97.06 70 VAL A C 1
ATOM 527 O O . VAL A 1 70 ? -7.462 33.855 23.548 1.00 97.06 70 VAL A O 1
ATOM 530 N N . LEU A 1 71 ? -7.626 33.409 21.359 1.00 97.25 71 LEU A N 1
ATOM 531 C CA . LEU A 1 71 ? -8.519 32.252 21.514 1.00 97.25 71 LEU A CA 1
ATOM 532 C C . LEU A 1 71 ? -7.944 31.209 22.484 1.00 97.25 71 LEU A C 1
ATOM 534 O O . LEU A 1 71 ? -8.645 30.731 23.378 1.00 97.25 71 LEU A O 1
ATOM 538 N N . MET A 1 72 ? -6.658 30.892 22.332 1.00 94.81 72 MET A N 1
ATOM 539 C CA . MET A 1 72 ? -5.937 29.933 23.163 1.00 94.81 72 MET A CA 1
ATOM 540 C C . MET A 1 72 ? -5.864 30.372 24.629 1.00 94.81 72 MET A C 1
ATOM 542 O O . MET A 1 72 ? -6.184 29.598 25.535 1.00 94.81 72 MET A O 1
ATOM 546 N N . MET A 1 73 ? -5.440 31.614 24.870 1.00 94.12 73 MET A N 1
ATOM 547 C CA . MET A 1 73 ? -5.206 32.130 26.217 1.00 94.12 73 MET A CA 1
ATOM 548 C C . MET A 1 73 ? -6.517 32.411 26.951 1.00 94.12 73 MET A C 1
ATOM 550 O O . MET A 1 73 ? -6.626 32.087 28.133 1.00 94.12 73 MET A O 1
ATOM 554 N N . THR A 1 74 ? -7.545 32.894 26.252 1.00 95.44 74 THR A N 1
ATOM 555 C CA . THR A 1 74 ? -8.888 33.073 26.813 1.00 95.44 74 THR A CA 1
ATOM 556 C C . THR A 1 74 ? -9.542 31.729 27.145 1.00 95.44 74 THR A C 1
ATOM 558 O O . THR A 1 74 ? -10.134 31.592 28.213 1.00 95.44 74 THR A O 1
ATOM 561 N N . ALA A 1 75 ? -9.388 30.695 26.307 1.00 93.88 75 ALA A N 1
ATOM 562 C CA . ALA A 1 75 ? -9.883 29.351 26.627 1.00 93.88 75 ALA A CA 1
ATOM 563 C C . ALA A 1 75 ? -9.178 28.742 27.851 1.00 93.88 75 ALA A C 1
ATOM 565 O O . ALA A 1 75 ? -9.823 28.098 28.684 1.00 93.88 75 ALA A O 1
ATOM 566 N N . ARG A 1 76 ? -7.867 28.983 27.993 1.00 90.44 76 ARG A N 1
ATOM 567 C CA . ARG A 1 76 ? -7.093 28.586 29.177 1.00 90.44 76 ARG A CA 1
ATOM 568 C C . ARG A 1 76 ? -7.566 29.310 30.437 1.00 90.44 76 ARG A C 1
ATOM 570 O O . ARG A 1 76 ? -7.759 28.658 31.461 1.00 90.44 76 ARG A O 1
ATOM 577 N N . GLN A 1 77 ? -7.784 30.621 30.352 1.00 91.06 77 GLN A N 1
ATOM 578 C CA . GLN A 1 77 ? -8.320 31.422 31.452 1.00 91.06 77 GLN A CA 1
ATOM 579 C C . GLN A 1 77 ? -9.716 30.937 31.862 1.00 91.06 77 GLN A C 1
ATOM 581 O O . GLN A 1 77 ? -9.930 30.623 33.026 1.00 91.06 77 GLN A O 1
ATOM 586 N N . TYR A 1 78 ? -10.628 30.761 30.906 1.00 92.12 78 TYR A N 1
ATOM 587 C CA . TYR A 1 78 ? -11.976 30.245 31.154 1.00 92.12 78 TYR A CA 1
ATOM 588 C C . TYR A 1 78 ? -11.973 28.874 31.842 1.00 92.12 78 TYR A C 1
ATOM 590 O O . TYR A 1 78 ? -12.725 28.649 32.792 1.00 92.12 78 TYR A O 1
ATOM 598 N N . HIS A 1 79 ? -11.107 27.955 31.400 1.00 88.81 79 HIS A N 1
ATOM 599 C CA . HIS A 1 79 ? -10.982 26.653 32.049 1.00 88.81 79 HIS A CA 1
ATOM 600 C C . HIS A 1 79 ? -10.507 26.789 33.503 1.00 88.81 79 HIS A C 1
ATOM 602 O O . HIS A 1 79 ? -11.047 26.120 34.382 1.00 88.81 79 HIS A O 1
ATOM 608 N N . HIS A 1 80 ? -9.541 27.671 33.770 1.00 86.56 80 HIS A N 1
ATOM 609 C CA . HIS A 1 80 ? -9.073 27.944 35.127 1.00 86.56 80 HIS A CA 1
ATOM 610 C C . HIS A 1 80 ? -10.178 28.550 36.006 1.00 86.56 80 HIS A C 1
ATOM 612 O O . HIS A 1 80 ? -10.435 28.041 37.097 1.00 86.56 80 HIS A O 1
ATOM 618 N N . ASP A 1 81 ? -10.880 29.566 35.501 1.00 86.31 81 ASP A N 1
ATOM 619 C CA . ASP A 1 81 ? -11.943 30.275 36.219 1.00 86.31 81 ASP A CA 1
ATOM 620 C C . ASP A 1 81 ? -13.111 29.339 36.593 1.00 86.31 81 ASP A C 1
ATOM 622 O O . ASP A 1 81 ? -13.678 29.443 37.681 1.00 86.31 81 ASP A O 1
ATOM 626 N N . ARG A 1 82 ? -13.469 28.390 35.713 1.00 83.06 82 ARG A N 1
ATOM 627 C CA . ARG A 1 82 ? -14.602 27.463 35.913 1.00 83.06 82 ARG A CA 1
ATOM 628 C C . ARG A 1 82 ? -14.240 26.154 36.604 1.00 83.06 82 ARG A C 1
ATOM 630 O O . ARG A 1 82 ? -15.087 25.554 37.268 1.00 83.06 82 ARG A O 1
ATOM 637 N N . HIS A 1 83 ? -13.020 25.670 36.398 1.00 79.94 83 HIS A N 1
ATOM 638 C CA . HIS A 1 83 ? -12.633 24.297 36.723 1.00 79.94 83 HIS A CA 1
ATOM 639 C C . HIS A 1 83 ? -11.287 24.191 37.448 1.00 79.94 83 HIS A C 1
ATOM 641 O O . HIS A 1 83 ? -10.740 23.094 37.542 1.00 79.94 83 HIS A O 1
ATOM 647 N N . GLY A 1 84 ? -10.767 25.285 38.017 1.00 66.56 84 GLY A N 1
ATOM 648 C CA . GLY A 1 84 ? -9.466 25.325 38.699 1.00 66.56 84 GLY A CA 1
ATOM 649 C C . GLY A 1 84 ? -9.268 24.301 39.831 1.00 66.56 84 GLY A C 1
ATOM 650 O O . GLY A 1 84 ? -8.133 24.012 40.202 1.00 66.56 84 GLY A O 1
ATOM 651 N N . SER A 1 85 ? -10.339 23.683 40.345 1.00 59.19 85 SER A N 1
ATOM 652 C CA . SER A 1 85 ? -10.275 22.574 41.308 1.00 59.19 85 SER A CA 1
ATOM 653 C C . SER A 1 85 ? -9.814 21.231 40.713 1.00 59.19 85 SER A C 1
ATOM 655 O O . SER A 1 85 ? -9.439 20.338 41.471 1.00 59.19 85 SER A O 1
ATOM 657 N N . LEU A 1 86 ? -9.807 21.068 39.382 1.00 59.06 86 LEU A N 1
ATOM 658 C CA . LEU A 1 86 ? -9.412 19.834 38.679 1.00 59.06 86 LEU A CA 1
ATOM 659 C C . LEU A 1 86 ? -7.890 19.696 38.456 1.00 59.06 86 LEU A C 1
ATOM 661 O O . LEU A 1 86 ? -7.452 18.748 37.803 1.00 59.06 86 LEU A O 1
ATOM 665 N N . GLY A 1 87 ? -7.086 20.592 39.038 1.00 60.75 87 GLY A N 1
ATOM 666 C CA . GLY A 1 87 ? -5.629 20.639 38.886 1.00 60.75 87 GLY A CA 1
ATOM 667 C C . GLY A 1 87 ? -5.178 21.478 37.684 1.00 60.75 87 GLY A C 1
ATOM 668 O O . GLY A 1 87 ? -5.956 21.767 36.778 1.00 60.75 87 GLY A O 1
ATOM 669 N N . ASN A 1 88 ? -3.906 21.893 37.672 1.00 64.75 88 ASN A N 1
ATOM 670 C CA . ASN A 1 88 ? -3.357 22.698 36.576 1.00 64.75 88 ASN A CA 1
ATOM 671 C C . ASN A 1 88 ? -3.229 21.851 35.298 1.00 64.75 88 ASN A C 1
ATOM 673 O O . ASN A 1 88 ? -2.352 20.990 35.208 1.00 64.75 88 ASN A O 1
ATOM 677 N N . MET A 1 89 ? -4.100 22.109 34.319 1.00 74.94 89 MET A N 1
ATOM 678 C CA . MET A 1 89 ? -3.989 21.591 32.955 1.00 74.94 89 MET A CA 1
ATOM 679 C C . MET A 1 89 ? -3.245 22.593 32.064 1.00 74.94 89 MET A C 1
ATOM 681 O O . MET A 1 89 ? -3.477 23.800 32.138 1.00 74.94 89 MET A O 1
ATOM 685 N N . GLU A 1 90 ? -2.374 22.083 31.202 1.00 80.31 90 GLU A N 1
ATOM 686 C CA . GLU A 1 90 ? -1.648 22.842 30.182 1.00 80.31 90 GLU A CA 1
ATOM 687 C C . GLU A 1 90 ? -2.288 22.645 28.798 1.00 80.31 90 GLU A C 1
ATOM 689 O O . GLU A 1 90 ? -3.143 21.781 28.603 1.00 80.31 90 GLU A O 1
ATOM 694 N N . LEU A 1 91 ? -1.896 23.459 27.820 1.00 85.00 91 LEU A N 1
ATOM 695 C CA . LEU A 1 91 ? -2.408 23.388 26.448 1.00 85.00 91 LEU A CA 1
ATOM 696 C C . LEU A 1 91 ? -1.797 22.199 25.696 1.00 85.00 91 LEU A C 1
ATOM 698 O O . LEU A 1 91 ? -0.583 22.123 25.577 1.00 85.00 91 LEU A O 1
ATOM 702 N N . LEU A 1 92 ? -2.622 21.309 25.139 1.00 84.69 92 LEU A N 1
ATOM 703 C CA . LEU A 1 92 ? -2.171 20.155 24.347 1.00 84.69 92 LEU A CA 1
ATOM 704 C C . LEU A 1 92 ? -2.245 20.420 22.845 1.00 84.69 92 LEU A C 1
ATOM 706 O O . LEU A 1 92 ? -1.302 20.145 22.104 1.00 84.69 92 LEU A O 1
ATOM 710 N N . ASN A 1 93 ? -3.382 20.932 22.379 1.00 88.62 93 ASN A N 1
ATOM 711 C CA . ASN A 1 93 ? -3.584 21.255 20.974 1.00 88.62 93 ASN A CA 1
ATOM 712 C C . ASN A 1 93 ? -4.605 22.376 20.787 1.00 88.62 93 ASN A C 1
ATOM 714 O O . ASN A 1 93 ? -5.430 22.650 21.662 1.00 88.62 93 ASN A O 1
ATOM 718 N N . MET A 1 94 ? -4.527 23.008 19.623 1.00 92.31 94 MET A N 1
ATOM 719 C CA . MET A 1 94 ? -5.488 23.987 19.153 1.00 92.31 94 MET A CA 1
ATOM 720 C C . MET A 1 94 ? -5.663 23.860 17.641 1.00 92.31 94 MET A C 1
ATOM 722 O O . MET A 1 94 ? -4.679 23.820 16.904 1.00 92.31 94 MET A O 1
ATOM 726 N N . SER A 1 95 ? -6.913 23.865 17.196 1.00 93.62 95 SER A N 1
ATOM 727 C CA . SER A 1 95 ? -7.298 23.972 15.787 1.00 93.62 95 SER A CA 1
ATOM 728 C C . SER A 1 95 ? -8.130 25.228 15.604 1.00 93.62 95 SER A C 1
ATOM 730 O O . SER A 1 95 ? -9.147 25.356 16.282 1.00 93.62 95 SER A O 1
ATOM 732 N N . VAL A 1 96 ? -7.701 26.141 14.734 1.00 95.81 96 VAL A N 1
ATOM 733 C CA . VAL A 1 96 ? -8.374 27.414 14.443 1.00 95.81 96 VAL A CA 1
ATOM 734 C C . VAL A 1 96 ? -8.806 27.440 12.983 1.00 95.81 96 VAL A C 1
ATOM 736 O O . VAL A 1 96 ? -7.981 27.219 12.101 1.00 95.81 96 VAL A O 1
ATOM 739 N N . GLU A 1 97 ? -10.069 27.770 12.743 1.00 96.00 97 GLU A N 1
ATOM 740 C CA . GLU A 1 97 ? -10.637 28.076 11.430 1.00 96.00 97 GLU A CA 1
ATOM 741 C C . GLU A 1 97 ? -10.901 29.585 11.351 1.00 96.00 97 GLU A C 1
ATOM 743 O O . GLU A 1 97 ? -11.635 30.135 12.183 1.00 96.00 97 GLU A O 1
ATOM 748 N N . TYR A 1 98 ? -10.304 30.263 10.369 1.00 93.62 98 TYR A N 1
ATOM 749 C CA . TYR A 1 98 ? -10.507 31.689 10.112 1.00 93.62 98 TYR A CA 1
ATOM 750 C C . TYR A 1 98 ? -11.593 31.858 9.052 1.00 93.62 98 TYR A C 1
ATOM 752 O O . TYR A 1 98 ? -11.421 31.488 7.892 1.00 93.62 98 TYR A O 1
ATOM 760 N N . LEU A 1 99 ? -12.724 32.421 9.464 1.00 91.94 99 LEU A N 1
ATOM 761 C CA . LEU A 1 99 ? -13.907 32.587 8.623 1.00 91.94 99 LEU A CA 1
ATOM 762 C C . LEU A 1 99 ? -13.929 33.962 7.955 1.00 91.94 99 LEU A C 1
ATOM 764 O O . LEU A 1 99 ? -14.224 34.070 6.771 1.00 91.94 99 LEU A O 1
ATOM 768 N N . GLU A 1 100 ? -13.597 35.006 8.714 1.00 89.88 100 GLU A N 1
ATOM 769 C CA . GLU A 1 100 ? -13.579 36.395 8.255 1.00 89.88 100 GLU A CA 1
ATOM 770 C C . GLU A 1 100 ? -12.434 37.163 8.937 1.00 89.88 100 GLU A C 1
ATOM 772 O O . GLU A 1 100 ? -12.149 36.915 10.115 1.00 89.88 100 GLU A O 1
ATOM 777 N N . PRO A 1 101 ? -11.791 38.132 8.258 1.00 89.50 101 PRO A N 1
ATOM 778 C CA . PRO A 1 101 ? -10.768 38.967 8.879 1.00 89.50 101 PRO A CA 1
ATOM 779 C C . PRO A 1 101 ? -11.335 39.760 10.064 1.00 89.50 101 PRO A C 1
ATOM 781 O O . PRO A 1 101 ? -12.320 40.487 9.920 1.00 89.50 101 PRO A O 1
ATOM 784 N N . LEU A 1 102 ? -10.695 39.655 11.230 1.00 91.50 102 LEU A N 1
ATOM 785 C CA . LEU A 1 102 ? -11.068 40.434 12.410 1.00 91.50 102 LEU A CA 1
ATOM 786 C C . LEU A 1 102 ? -10.548 41.876 12.257 1.00 91.50 102 LEU A C 1
ATOM 788 O O . LEU A 1 102 ? -9.331 42.060 12.182 1.00 91.50 102 LEU A O 1
ATOM 792 N N . PRO A 1 103 ? -11.412 42.906 12.196 1.00 90.19 103 PRO A N 1
ATOM 793 C CA . PRO A 1 103 ? -10.954 44.288 12.115 1.00 90.19 103 PRO A CA 1
ATOM 794 C C . PRO A 1 103 ? -10.293 44.738 13.423 1.00 90.19 103 PRO A C 1
ATOM 796 O O . PRO A 1 103 ? -10.477 44.138 14.483 1.00 90.19 103 PRO A O 1
ATOM 799 N N . GLN A 1 104 ? -9.552 45.842 13.347 1.00 90.81 104 GLN A N 1
ATOM 800 C CA . GLN A 1 104 ? -9.109 46.569 14.534 1.00 90.81 104 GLN A CA 1
ATOM 801 C C . GLN A 1 104 ? -10.323 46.992 15.383 1.00 90.81 104 GLN A C 1
ATOM 803 O O . GLN A 1 104 ? -11.332 47.410 14.821 1.00 90.81 104 GLN A O 1
ATOM 808 N N . GLY A 1 105 ? -10.195 46.953 16.713 1.00 91.00 105 GLY A N 1
ATOM 809 C CA . GLY A 1 105 ? -11.240 47.389 17.646 1.00 91.00 105 GLY A CA 1
ATOM 810 C C . GLY A 1 105 ? -11.784 46.254 18.509 1.00 91.00 105 GLY A C 1
ATOM 811 O O . GLY A 1 105 ? -11.096 45.257 18.737 1.00 91.00 105 GLY A O 1
ATOM 812 N N . GLN A 1 106 ? -12.990 46.432 19.043 1.00 93.12 106 GLN A N 1
ATOM 813 C CA . GLN A 1 106 ? -13.577 45.539 20.038 1.00 93.12 106 GLN A CA 1
ATOM 814 C C . GLN A 1 106 ? -13.993 44.186 19.447 1.00 93.12 106 GLN A C 1
ATOM 816 O O . GLN A 1 106 ? -14.564 44.087 18.354 1.00 93.12 106 GLN A O 1
ATOM 821 N N . PHE A 1 107 ? -13.757 43.128 20.218 1.00 95.00 107 PHE A N 1
ATOM 822 C CA . PHE A 1 107 ? -14.179 41.769 19.907 1.00 95.00 107 PHE A CA 1
ATOM 823 C C . PHE A 1 107 ? -14.740 41.063 21.142 1.00 95.00 107 PHE A C 1
ATOM 825 O O . PHE A 1 107 ? -14.448 41.422 22.284 1.00 95.00 107 PHE A O 1
ATOM 832 N N . GLU A 1 108 ? -15.515 40.010 20.899 1.00 95.31 108 GLU A N 1
ATOM 833 C CA . GLU A 1 108 ? -16.031 39.107 21.925 1.00 95.31 108 GLU A CA 1
ATOM 834 C C . GLU A 1 108 ? -15.676 37.654 21.583 1.00 95.31 108 GLU A C 1
ATOM 836 O O . GLU A 1 108 ? -15.701 37.251 20.421 1.00 95.31 108 GLU A O 1
ATOM 841 N N . ILE A 1 109 ? -15.364 36.853 22.599 1.00 97.12 109 ILE A N 1
ATOM 842 C CA . ILE A 1 109 ? -15.128 35.414 22.506 1.00 97.12 109 ILE A CA 1
ATOM 843 C C . ILE A 1 109 ? -16.185 34.694 23.330 1.00 97.12 109 ILE A C 1
ATOM 845 O O . ILE A 1 109 ? -16.249 34.861 24.547 1.00 97.12 109 ILE A O 1
ATOM 849 N N . ALA A 1 110 ? -16.982 33.859 22.670 1.00 95.81 110 ALA A N 1
ATOM 850 C CA . ALA A 1 110 ? -17.906 32.940 23.324 1.00 95.81 110 ALA A CA 1
ATOM 851 C C . ALA A 1 110 ? -17.246 31.568 23.521 1.00 95.81 110 ALA A C 1
ATOM 853 O O . ALA A 1 110 ? -16.679 31.013 22.576 1.00 95.81 110 ALA A O 1
ATOM 854 N N . LEU A 1 111 ? -17.333 31.026 24.735 1.00 96.25 111 LEU A N 1
ATOM 855 C CA . LEU A 1 111 ? -16.671 29.794 25.162 1.00 96.25 111 LEU A CA 1
ATOM 856 C C . LEU A 1 111 ? -17.696 28.731 25.555 1.00 96.25 111 LEU A C 1
ATOM 858 O O . LEU A 1 111 ? -18.568 28.952 26.396 1.00 96.25 111 LEU A O 1
ATOM 862 N N . GLU A 1 112 ? -17.548 27.549 24.970 1.00 94.19 112 GLU A N 1
ATOM 863 C CA . GLU A 1 112 ? -18.391 26.383 25.206 1.00 94.19 112 GLU A CA 1
ATOM 864 C C . GLU A 1 112 ? -17.507 25.209 25.625 1.00 94.19 112 GLU A C 1
ATOM 866 O O . GLU A 1 112 ? -16.525 24.873 24.961 1.00 94.19 112 GLU A O 1
ATOM 871 N N . THR A 1 113 ? -17.839 24.562 26.739 1.00 93.25 113 THR A N 1
ATOM 872 C CA . THR A 1 113 ? -17.115 23.361 27.162 1.00 93.25 113 THR A CA 1
ATOM 873 C C . THR A 1 113 ? -17.713 22.145 26.480 1.00 93.25 113 THR A C 1
ATOM 875 O O . THR A 1 113 ? -18.834 21.758 26.788 1.00 93.25 113 THR A O 1
ATOM 878 N N . LEU A 1 114 ? -16.963 21.539 25.562 1.00 90.75 114 LEU A N 1
ATOM 879 C CA . LEU A 1 114 ? -17.423 20.361 24.825 1.00 90.75 114 LEU A CA 1
ATOM 880 C C . LEU A 1 114 ? -17.202 19.071 25.616 1.00 90.75 114 LEU A C 1
ATOM 882 O O . LEU A 1 114 ? -17.968 18.121 25.493 1.00 90.75 114 LEU A O 1
ATOM 886 N N . ASN A 1 115 ? -16.123 19.019 26.401 1.00 89.38 115 ASN A N 1
ATOM 887 C CA . ASN A 1 115 ? -15.786 17.865 27.225 1.00 89.38 115 ASN A CA 1
ATOM 888 C C . ASN A 1 115 ? -14.948 18.292 28.439 1.00 89.38 115 ASN A C 1
ATOM 890 O O . ASN A 1 115 ? -14.035 19.109 28.304 1.00 89.38 115 ASN A O 1
ATOM 894 N N . ILE A 1 116 ? -15.217 17.691 29.598 1.00 85.88 116 ILE A N 1
ATOM 895 C CA . ILE A 1 116 ? -14.451 17.854 30.836 1.00 85.88 116 ILE A CA 1
ATOM 896 C C . ILE A 1 116 ? -14.023 16.469 31.305 1.00 85.88 116 ILE A C 1
ATOM 898 O O . ILE A 1 116 ? -14.854 15.591 31.530 1.00 85.88 116 ILE A O 1
ATOM 902 N N . GLY A 1 117 ? -12.726 16.283 31.513 1.00 79.94 117 GLY A N 1
ATOM 903 C CA . GLY A 1 117 ? -12.175 15.047 32.050 1.00 79.94 117 GLY A CA 1
ATOM 904 C C . GLY A 1 117 ? -11.073 15.321 33.063 1.00 79.94 117 GLY A C 1
ATOM 905 O O . GLY A 1 117 ? -10.508 16.406 33.112 1.00 79.94 117 GLY A O 1
ATOM 906 N N . LYS A 1 118 ? -10.721 14.306 33.862 1.00 71.88 118 LYS A N 1
ATOM 907 C CA . LYS A 1 118 ? -9.643 14.405 34.868 1.00 71.88 118 LYS A CA 1
ATOM 908 C C . LYS A 1 118 ? -8.239 14.551 34.264 1.00 71.88 118 LYS A C 1
ATOM 910 O O . LYS A 1 118 ? -7.328 14.972 34.960 1.00 71.88 118 LYS A O 1
ATOM 915 N N . ARG A 1 119 ? -8.051 14.151 33.000 1.00 73.50 119 ARG A N 1
ATOM 916 C CA . ARG A 1 119 ? -6.754 14.194 32.290 1.00 73.50 119 ARG A CA 1
ATOM 917 C C . ARG A 1 119 ? -6.728 15.177 31.125 1.00 73.50 119 ARG A C 1
ATOM 919 O O . ARG A 1 119 ? -5.658 15.650 30.759 1.00 73.50 119 ARG A O 1
ATOM 926 N N . THR A 1 120 ? -7.887 15.447 30.533 1.00 85.81 120 THR A N 1
ATOM 927 C CA . THR A 1 120 ? -8.027 16.310 29.362 1.00 85.81 120 THR A CA 1
ATOM 928 C C . THR A 1 120 ? -9.382 17.000 29.362 1.00 85.81 120 THR A C 1
ATOM 930 O O . THR A 1 120 ? -10.389 16.354 29.649 1.00 85.81 120 THR A O 1
ATOM 933 N N . SER A 1 121 ? -9.422 18.254 28.928 1.00 89.06 121 SER A N 1
ATOM 934 C CA . SER A 1 121 ? -10.648 19.035 28.745 1.00 89.06 121 SER A CA 1
ATOM 935 C C . SER A 1 121 ? -10.631 19.707 27.375 1.00 89.06 121 SER A C 1
ATOM 937 O O . SER A 1 121 ? -9.566 20.021 26.855 1.00 89.06 121 SER A O 1
ATOM 939 N N . THR A 1 122 ? -11.790 19.892 26.748 1.00 92.38 122 THR A N 1
ATOM 940 C CA . THR A 1 122 ? -11.900 20.521 25.422 1.00 92.38 122 THR A CA 1
ATOM 941 C C . THR A 1 122 ? -12.880 21.683 25.472 1.00 92.38 122 THR A C 1
ATOM 943 O O . THR A 1 122 ? -14.026 21.524 25.895 1.00 92.38 122 THR A O 1
ATOM 946 N N . VAL A 1 123 ? -12.422 22.841 25.006 1.00 94.31 123 VAL A N 1
ATOM 947 C CA . VAL A 1 123 ? -13.174 24.092 24.958 1.00 94.31 123 VAL A CA 1
ATOM 948 C C . VAL A 1 123 ? -13.267 24.544 23.508 1.00 94.31 123 VAL A C 1
ATOM 950 O O . VAL A 1 123 ? -12.266 24.599 22.798 1.00 94.31 123 VAL A O 1
ATOM 953 N N . LYS A 1 124 ? -14.474 24.872 23.065 1.00 96.75 124 LYS A N 1
ATOM 954 C CA . LYS A 1 124 ? -14.713 25.572 21.810 1.00 96.75 124 LYS A CA 1
ATOM 955 C C . LYS A 1 124 ? -14.762 27.067 22.090 1.00 96.75 124 LYS A C 1
ATOM 957 O O . LYS A 1 124 ? -15.485 27.500 22.982 1.00 96.75 124 LYS A O 1
ATOM 962 N N . ALA A 1 125 ? -14.018 27.847 21.321 1.00 97.25 125 ALA A N 1
ATOM 963 C CA . ALA A 1 125 ? -13.953 29.297 21.422 1.00 97.25 125 ALA A CA 1
ATOM 964 C C . ALA A 1 125 ? -14.391 29.921 20.090 1.00 97.25 125 ALA A C 1
ATOM 966 O O . ALA A 1 125 ? -13.938 29.506 19.028 1.00 97.25 125 ALA A O 1
ATOM 967 N N . THR A 1 126 ? -15.300 30.892 20.130 1.00 97.44 126 THR A N 1
ATOM 968 C CA . THR A 1 126 ? -15.864 31.556 18.944 1.00 97.44 126 THR A CA 1
ATOM 969 C C . THR A 1 126 ? -15.603 33.052 19.034 1.00 97.44 126 THR A C 1
ATOM 971 O O . THR A 1 126 ? -16.188 33.711 19.889 1.00 97.44 126 THR A O 1
ATOM 974 N N . LEU A 1 127 ? -14.754 33.582 18.155 1.00 96.56 127 LEU A N 1
ATOM 975 C CA . LEU A 1 127 ? -14.343 34.987 18.104 1.00 96.56 127 LEU A CA 1
ATOM 976 C C . LEU A 1 127 ? -15.251 35.789 17.167 1.00 96.56 127 LEU A C 1
ATOM 978 O O . LEU A 1 127 ? -15.444 35.409 16.011 1.00 96.56 127 LEU A O 1
ATOM 982 N N . LYS A 1 128 ? -15.787 36.907 17.657 1.00 94.00 128 LYS A N 1
ATOM 983 C CA . LYS A 1 128 ? -16.719 37.795 16.951 1.00 94.00 128 LYS A CA 1
ATOM 984 C C . LYS A 1 128 ? -16.240 39.241 16.994 1.00 94.00 128 LYS A C 1
ATOM 986 O O . LYS A 1 128 ? -15.743 39.689 18.023 1.00 94.00 128 LYS A O 1
ATOM 991 N N . SER A 1 129 ? -16.439 39.978 15.905 1.00 91.00 129 SER A N 1
ATOM 992 C CA . SER A 1 129 ? -16.199 41.427 15.874 1.00 91.00 129 SER A CA 1
ATOM 993 C C . SER A 1 129 ? -17.407 42.204 16.402 1.00 91.00 129 SER A C 1
ATOM 995 O O . SER A 1 129 ? -18.543 41.868 16.069 1.00 91.00 129 SER A O 1
ATOM 997 N N . LEU A 1 130 ? -17.157 43.268 17.173 1.00 86.69 130 LEU A N 1
ATOM 998 C CA . LEU A 1 130 ? -18.187 44.191 17.672 1.00 86.69 130 LEU A CA 1
ATOM 999 C C . LEU A 1 130 ? -18.225 45.536 16.917 1.00 86.69 130 LEU A C 1
ATOM 1001 O O . LEU A 1 130 ? -19.062 46.381 17.218 1.00 86.69 130 LEU A O 1
ATOM 1005 N N . GLU A 1 131 ? -17.339 45.741 15.940 1.00 73.50 131 GLU A N 1
ATOM 1006 C CA . GLU A 1 131 ? -17.154 47.024 15.234 1.00 73.50 131 GLU A CA 1
ATOM 1007 C C . GLU A 1 131 ? -18.023 47.165 13.971 1.00 73.50 131 GLU A C 1
ATOM 1009 O O . GLU A 1 131 ? -18.198 48.260 13.439 1.00 73.50 131 GLU A O 1
ATOM 1014 N N . ILE A 1 132 ? -18.571 46.060 13.456 1.00 59.53 132 ILE A N 1
ATOM 1015 C CA . ILE A 1 132 ? -19.379 46.046 12.230 1.00 59.53 132 ILE A CA 1
ATOM 1016 C C . ILE A 1 132 ? -20.861 45.968 12.617 1.00 59.53 132 ILE A C 1
ATOM 1018 O O . ILE A 1 132 ? -21.231 45.224 13.522 1.00 59.53 132 ILE A O 1
ATOM 1022 N N . HIS A 1 133 ? -21.737 46.665 11.880 1.00 53.06 133 HIS A N 1
ATOM 1023 C CA . HIS A 1 133 ? -23.207 46.572 11.996 1.00 53.06 133 HIS A CA 1
ATOM 1024 C C . HIS A 1 133 ? -23.783 45.143 11.849 1.00 53.06 133 HIS A C 1
ATOM 1026 O O . HIS A 1 133 ? -24.978 44.932 12.036 1.00 53.06 133 HIS A O 1
ATOM 1032 N N . GLU A 1 134 ? -22.941 44.156 11.551 1.00 53.84 134 GLU A N 1
ATOM 1033 C CA . GLU A 1 134 ? -23.253 42.738 11.500 1.00 53.84 134 GLU A CA 1
ATOM 1034 C C . GLU A 1 134 ? -22.311 42.018 12.475 1.00 53.84 134 GLU A C 1
ATOM 1036 O O . GLU A 1 134 ? -21.103 41.970 12.250 1.00 53.84 134 GLU A O 1
ATOM 1041 N N . ASN A 1 135 ? -22.863 41.472 13.561 1.00 67.00 135 ASN A N 1
ATOM 1042 C CA . ASN A 1 135 ? -22.170 40.695 14.596 1.00 67.00 135 ASN A CA 1
ATOM 1043 C C . ASN A 1 135 ? -21.610 39.377 14.011 1.00 67.00 135 ASN A C 1
ATOM 1045 O O . ASN A 1 135 ? -22.189 38.300 14.183 1.00 67.00 135 ASN A O 1
ATOM 1049 N N . LYS A 1 136 ? -20.535 39.482 13.223 1.00 83.19 136 LYS A N 1
ATOM 1050 C CA . LYS A 1 136 ? -19.964 38.402 12.411 1.00 83.19 136 LYS A CA 1
ATOM 1051 C C . LYS A 1 136 ? -18.939 37.592 13.194 1.00 83.19 136 LYS A C 1
ATOM 1053 O O . LYS A 1 136 ? -18.102 38.135 13.915 1.00 83.19 136 LYS A O 1
ATOM 1058 N N . VAL A 1 137 ? -19.002 36.274 13.017 1.00 92.75 137 VAL A N 1
ATOM 1059 C CA . VAL A 1 137 ? -18.006 35.336 13.542 1.00 92.75 137 VAL A CA 1
ATOM 1060 C C . VAL A 1 137 ? -16.767 35.400 12.654 1.00 92.75 137 VAL A C 1
ATOM 1062 O O . VAL A 1 137 ? -16.851 35.118 11.464 1.00 92.75 137 VAL A O 1
ATOM 1065 N N . CYS A 1 138 ? -15.630 35.766 13.239 1.00 93.12 138 CYS A N 1
ATOM 1066 C CA . CYS A 1 138 ? -14.353 35.904 12.542 1.00 93.12 138 CYS A CA 1
ATOM 1067 C C . CYS A 1 138 ? -13.533 34.613 12.583 1.00 93.12 138 CYS A C 1
ATOM 1069 O O . CYS A 1 138 ? -12.925 34.243 11.585 1.00 93.12 138 CYS A O 1
ATOM 1071 N N . ALA A 1 139 ? -13.522 33.906 13.717 1.00 95.88 139 ALA A N 1
ATOM 1072 C CA . ALA A 1 139 ? -12.775 32.659 13.859 1.00 95.88 139 ALA A CA 1
ATOM 1073 C C . ALA A 1 139 ? -13.424 31.710 14.872 1.00 95.88 139 ALA A C 1
ATOM 1075 O O . ALA A 1 139 ? -14.096 32.144 15.811 1.00 95.88 139 ALA A O 1
ATOM 1076 N N . ILE A 1 140 ? -13.193 30.411 14.697 1.00 96.69 140 ILE A N 1
ATOM 1077 C CA . ILE A 1 140 ? -13.611 29.364 15.635 1.00 96.69 140 ILE A CA 1
ATOM 1078 C C . ILE A 1 140 ? -12.392 28.515 15.973 1.00 96.69 140 ILE A C 1
ATOM 1080 O O . ILE A 1 140 ? -11.657 28.113 15.078 1.00 96.69 140 ILE A O 1
ATOM 1084 N N . ALA A 1 141 ? -12.194 28.217 17.255 1.00 97.12 141 ALA A N 1
ATOM 1085 C CA . ALA A 1 141 ? -11.142 27.328 17.713 1.00 97.12 141 ALA A CA 1
ATOM 1086 C C . ALA A 1 141 ? -11.673 26.182 18.573 1.00 97.12 141 ALA A C 1
ATOM 1088 O O . ALA A 1 141 ? -12.573 26.367 19.393 1.00 97.12 141 ALA A O 1
ATOM 1089 N N . ILE A 1 142 ? -11.059 25.011 18.425 1.00 96.75 142 ILE A N 1
ATOM 1090 C CA . ILE A 1 142 ? -11.149 23.905 19.378 1.00 96.75 142 ILE A CA 1
ATOM 1091 C C . ILE A 1 142 ? -9.822 23.846 20.127 1.00 96.75 142 ILE A C 1
ATOM 1093 O O . ILE A 1 142 ? -8.780 23.607 19.522 1.00 96.75 142 ILE A O 1
ATOM 1097 N N . VAL A 1 143 ? -9.864 24.074 21.438 1.00 94.56 143 VAL A N 1
ATOM 1098 C CA . VAL A 1 143 ? -8.698 24.116 22.325 1.00 94.56 143 VAL A CA 1
ATOM 1099 C C . VAL A 1 143 ? -8.776 22.945 23.294 1.00 94.56 143 VAL A C 1
ATOM 1101 O O . VAL A 1 143 ? -9.744 22.813 24.047 1.00 94.56 143 VAL A O 1
ATOM 1104 N N . ARG A 1 144 ? -7.754 22.087 23.297 1.00 91.69 144 ARG A N 1
ATOM 1105 C CA . ARG A 1 144 ? -7.650 20.969 24.238 1.00 91.69 144 ARG A CA 1
ATOM 1106 C C . ARG A 1 144 ? -6.598 21.256 25.295 1.00 91.69 144 ARG A C 1
ATOM 1108 O O . ARG A 1 144 ? -5.446 21.543 24.980 1.00 91.69 144 ARG A O 1
ATOM 1115 N N . LEU A 1 145 ? -7.001 21.105 26.549 1.00 88.88 145 LEU A N 1
ATOM 1116 C CA . LEU A 1 145 ? -6.147 21.185 27.725 1.00 88.88 145 LEU A CA 1
ATOM 1117 C C . LEU A 1 145 ? -5.922 19.784 28.298 1.00 88.88 145 LEU A C 1
ATOM 1119 O O . LEU A 1 145 ? -6.775 18.910 28.138 1.00 88.88 145 LEU A O 1
ATOM 1123 N N . GLY A 1 146 ? -4.800 19.560 28.970 1.00 86.25 146 GLY A N 1
ATOM 1124 C CA . GLY A 1 146 ? -4.504 18.320 29.680 1.00 86.25 146 GLY A CA 1
ATOM 1125 C C . GLY A 1 146 ? -3.128 18.323 30.338 1.00 86.25 146 GLY A C 1
ATOM 1126 O O . GLY A 1 146 ? -2.527 19.372 30.550 1.00 86.25 146 GLY A O 1
ATOM 1127 N N . THR A 1 147 ? -2.626 17.150 30.708 1.00 75.69 147 THR A N 1
ATOM 1128 C CA . THR A 1 147 ? -1.325 17.021 31.383 1.00 75.69 147 THR A CA 1
ATOM 1129 C C . THR A 1 147 ? -0.189 16.846 30.372 1.00 75.69 147 THR A C 1
ATOM 1131 O O . THR A 1 147 ? -0.176 15.861 29.642 1.00 75.69 147 THR A O 1
ATOM 1134 N N . LEU A 1 148 ? 0.773 17.779 30.370 1.00 67.62 148 LEU A N 1
ATOM 1135 C CA . LEU A 1 148 ? 2.015 17.731 29.573 1.00 67.62 148 LEU A CA 1
ATOM 1136 C C . LEU A 1 148 ? 3.247 17.235 30.361 1.00 67.62 148 LEU A C 1
ATOM 1138 O O . LEU A 1 148 ? 4.341 17.209 29.810 1.00 67.62 148 LEU A O 1
ATOM 1142 N N . ARG A 1 149 ? 3.091 16.877 31.647 1.00 60.06 149 ARG A N 1
ATOM 1143 C CA . ARG A 1 149 ? 4.209 16.483 32.521 1.00 60.06 149 ARG A CA 1
ATOM 1144 C C . ARG A 1 149 ? 4.802 15.138 32.107 1.00 60.06 149 ARG A C 1
ATOM 1146 O O . ARG A 1 149 ? 4.116 14.117 32.171 1.00 60.06 149 ARG A O 1
ATOM 1153 N N . ASP A 1 150 ? 6.091 15.143 31.793 1.00 53.69 150 ASP A N 1
ATOM 1154 C CA . ASP A 1 150 ? 6.876 13.953 31.473 1.00 53.69 150 ASP A CA 1
ATOM 1155 C C . ASP A 1 150 ? 7.675 13.483 32.70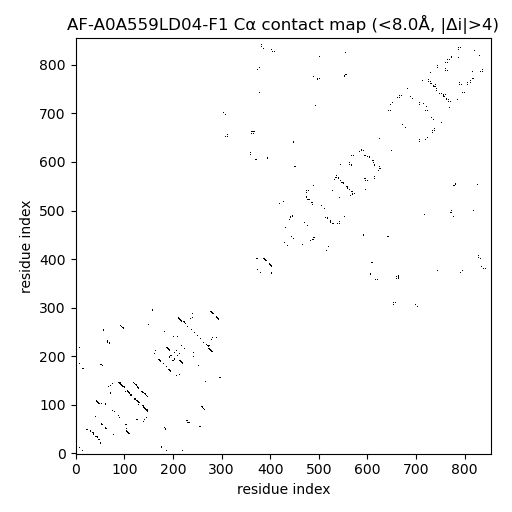3 1.00 53.69 150 ASP A C 1
ATOM 1157 O O . ASP A 1 150 ? 8.832 13.843 32.890 1.00 53.69 150 ASP A O 1
ATOM 1161 N N . GLU A 1 151 ? 7.087 12.634 33.552 1.00 46.50 151 GLU A N 1
ATOM 1162 C CA . GLU A 1 151 ? 7.826 11.948 34.638 1.00 46.50 151 GLU A CA 1
ATOM 1163 C C . GLU A 1 151 ? 8.592 10.694 34.142 1.00 46.50 151 GLU A C 1
ATOM 1165 O O . GLU A 1 151 ? 9.041 9.865 34.933 1.00 46.50 151 GLU A O 1
ATOM 1170 N N . GLY A 1 152 ? 8.734 10.517 32.821 1.00 49.34 152 GLY A N 1
ATOM 1171 C CA . GLY A 1 152 ? 9.330 9.338 32.183 1.00 49.34 152 GLY A CA 1
ATOM 1172 C C . GLY A 1 152 ? 10.521 9.646 31.269 1.00 49.34 152 GLY A C 1
ATOM 1173 O O . GLY A 1 152 ? 10.817 10.793 30.954 1.00 49.34 152 GLY A O 1
ATOM 1174 N N . HIS A 1 153 ? 11.214 8.596 30.819 1.00 42.03 153 HIS A N 1
ATOM 1175 C CA . HIS A 1 153 ? 12.335 8.702 29.878 1.00 42.03 153 HIS A CA 1
ATOM 1176 C C . HIS A 1 153 ? 11.831 9.153 28.490 1.00 42.03 153 HIS A C 1
ATOM 1178 O O . HIS A 1 153 ? 11.073 8.425 27.847 1.00 42.03 153 HIS A O 1
ATOM 1184 N N . VAL A 1 154 ? 12.242 10.341 28.033 1.00 47.00 154 VAL A N 1
ATOM 1185 C CA . VAL A 1 154 ? 11.875 10.901 26.720 1.00 47.00 154 VAL A CA 1
ATOM 1186 C C . VAL A 1 154 ? 12.971 10.582 25.703 1.00 47.00 154 VAL A C 1
ATOM 1188 O O . VAL A 1 154 ? 14.107 11.032 25.843 1.00 47.00 154 VAL A O 1
ATOM 1191 N N . ILE A 1 155 ? 12.634 9.817 24.662 1.00 45.38 155 ILE A N 1
ATOM 1192 C CA . ILE A 1 155 ? 13.505 9.594 23.500 1.00 45.38 155 ILE A CA 1
ATOM 1193 C C . ILE A 1 155 ? 13.055 10.556 22.400 1.00 45.38 155 ILE A C 1
ATOM 1195 O O . ILE A 1 155 ? 12.021 10.345 21.767 1.00 45.38 155 ILE A O 1
ATOM 1199 N N . ASN A 1 156 ? 13.833 11.614 22.166 1.00 43.59 156 ASN A N 1
ATOM 1200 C CA . ASN A 1 156 ? 13.639 12.493 21.016 1.00 43.59 156 ASN A CA 1
ATOM 1201 C C . ASN A 1 156 ? 14.133 11.779 19.754 1.00 43.59 156 ASN A C 1
ATOM 1203 O O . ASN A 1 156 ? 15.325 11.782 19.452 1.00 43.59 156 ASN A O 1
ATOM 1207 N N . ILE A 1 157 ? 13.213 11.160 19.017 1.00 45.53 157 ILE A N 1
ATOM 1208 C CA . ILE A 1 157 ? 13.487 10.578 17.703 1.00 45.53 157 ILE A CA 1
ATOM 1209 C C . ILE A 1 157 ? 13.445 11.731 16.692 1.00 45.53 157 ILE A C 1
ATOM 1211 O O . ILE A 1 157 ? 12.443 11.951 16.032 1.00 45.53 157 ILE A O 1
ATOM 1215 N N . GLN A 1 158 ? 14.492 12.550 16.604 1.00 40.81 158 GLN A N 1
ATOM 1216 C CA . GLN A 1 158 ? 14.640 13.424 15.439 1.00 40.81 158 GLN A CA 1
ATOM 1217 C C . GLN A 1 158 ? 15.450 12.681 14.371 1.00 40.81 158 GLN A C 1
ATOM 1219 O O . GLN A 1 158 ? 16.609 12.361 14.635 1.00 40.81 158 GLN A O 1
ATOM 1224 N N . PRO A 1 159 ? 14.897 12.394 13.177 1.00 40.84 159 PRO A N 1
ATOM 1225 C CA . PRO A 1 159 ? 15.693 11.967 12.036 1.00 40.84 159 PRO A CA 1
ATOM 1226 C C . PRO A 1 159 ? 16.888 12.889 11.809 1.00 40.84 159 PRO A C 1
ATOM 1228 O O . PRO A 1 159 ? 16.743 14.106 11.694 1.00 40.84 159 PRO A O 1
ATOM 1231 N N . SER A 1 160 ? 18.074 12.297 11.700 1.00 40.53 160 SER A N 1
ATOM 1232 C CA . SER A 1 160 ? 19.329 12.980 11.383 1.00 40.53 160 SER A CA 1
ATOM 1233 C C . SER A 1 160 ? 19.456 13.249 9.883 1.00 40.53 160 SER A C 1
ATOM 1235 O O . SER A 1 160 ? 20.440 12.862 9.252 1.00 40.53 160 SER A O 1
ATOM 1237 N N . VAL A 1 161 ? 18.440 13.852 9.279 1.00 48.38 161 VAL A N 1
ATOM 1238 C CA . VAL A 1 161 ? 18.469 14.181 7.857 1.00 48.38 161 VAL A CA 1
ATOM 1239 C C . VAL A 1 161 ? 18.380 15.696 7.778 1.00 48.38 161 VAL A C 1
ATOM 1241 O O . VAL A 1 161 ? 17.439 16.279 8.305 1.00 48.38 161 VAL A O 1
ATOM 1244 N N . TRP A 1 162 ? 19.382 16.310 7.148 1.00 57.03 162 TRP A N 1
ATOM 1245 C CA . TRP A 1 162 ? 19.581 17.751 6.921 1.00 57.03 162 TRP A CA 1
ATOM 1246 C C . TRP A 1 162 ? 20.326 18.518 8.036 1.00 57.03 162 TRP A C 1
ATOM 1248 O O . TRP A 1 162 ? 19.937 18.472 9.203 1.00 57.03 162 TRP A O 1
ATOM 1258 N N . PRO A 1 163 ? 21.398 19.267 7.701 1.00 70.31 163 PRO A N 1
ATOM 1259 C CA . PRO A 1 163 ? 22.049 20.145 8.667 1.00 70.31 163 PRO A CA 1
ATOM 1260 C C . PRO A 1 163 ? 21.087 21.272 9.070 1.00 70.31 163 PRO A C 1
ATOM 1262 O O . PRO A 1 163 ? 20.429 21.864 8.217 1.00 70.31 163 PRO A O 1
ATOM 1265 N N . LEU A 1 164 ? 21.005 21.594 10.362 1.00 79.50 164 LEU A N 1
ATOM 1266 C CA . LEU A 1 164 ? 20.339 22.813 10.828 1.00 79.50 164 LEU A CA 1
ATOM 1267 C C . LEU A 1 164 ? 21.326 23.986 10.737 1.00 79.50 164 LEU A C 1
ATOM 1269 O O . LEU A 1 164 ? 22.503 23.802 11.058 1.00 79.50 164 LEU A O 1
ATOM 1273 N N . PRO A 1 165 ? 20.887 25.184 10.316 1.00 86.25 165 PRO A N 1
ATOM 1274 C CA . PRO A 1 165 ? 21.781 26.327 10.208 1.00 86.25 165 PRO A CA 1
ATOM 1275 C C . PRO A 1 165 ? 22.216 26.801 11.597 1.00 86.25 165 PRO A C 1
ATOM 1277 O O . PRO A 1 165 ? 21.385 27.025 12.483 1.00 86.25 165 PRO A O 1
ATOM 1280 N N . ASP A 1 166 ? 23.517 27.006 11.790 1.00 88.88 166 ASP A N 1
ATOM 1281 C CA . ASP A 1 166 ? 24.036 27.636 12.996 1.00 88.88 166 ASP A CA 1
ATOM 1282 C C . ASP A 1 166 ? 23.655 29.122 12.991 1.00 88.88 166 ASP A C 1
ATOM 1284 O O . ASP A 1 166 ? 23.986 29.879 12.074 1.00 88.88 166 ASP A O 1
ATOM 1288 N N . ARG A 1 167 ? 22.966 29.566 14.047 1.00 85.88 167 ARG A N 1
ATOM 1289 C CA . ARG A 1 167 ? 22.472 30.947 14.172 1.00 85.88 167 ARG A CA 1
ATOM 1290 C C . ARG A 1 167 ? 23.569 32.018 14.062 1.00 85.88 167 ARG A C 1
ATOM 1292 O O . ARG A 1 167 ? 23.270 33.168 13.758 1.00 85.88 167 ARG A O 1
ATOM 1299 N N . THR A 1 168 ? 24.814 31.680 14.402 1.00 86.12 168 THR A N 1
ATOM 1300 C CA . THR A 1 168 ? 25.948 32.613 14.451 1.00 86.12 168 THR A CA 1
ATOM 1301 C C . THR A 1 168 ? 26.789 32.584 13.187 1.00 86.12 168 THR A C 1
ATOM 1303 O O . THR A 1 168 ? 27.292 33.636 12.794 1.00 86.12 168 THR A O 1
ATOM 1306 N N . LYS A 1 169 ? 26.947 31.402 12.582 1.00 87.31 169 LYS A N 1
ATOM 1307 C CA . LYS A 1 169 ? 27.832 31.177 11.432 1.00 87.31 169 LYS A CA 1
ATOM 1308 C C . LYS A 1 169 ? 27.095 31.237 10.105 1.00 87.31 169 LYS A C 1
ATOM 1310 O O . LYS A 1 169 ? 27.642 31.749 9.137 1.00 87.31 169 LYS A O 1
ATOM 1315 N N . ASP A 1 170 ? 25.875 30.708 10.069 1.00 89.81 170 ASP A N 1
ATOM 1316 C CA . ASP A 1 170 ? 25.160 30.453 8.823 1.00 89.81 170 ASP A CA 1
ATOM 1317 C C . ASP A 1 170 ? 24.021 31.446 8.567 1.00 89.81 170 ASP A C 1
ATOM 1319 O O . ASP A 1 170 ? 23.491 31.449 7.461 1.00 89.81 170 ASP A O 1
ATOM 1323 N N . CYS A 1 171 ? 23.623 32.268 9.549 1.00 91.81 171 CYS A N 1
ATOM 1324 C CA . CYS A 1 171 ? 22.439 33.130 9.451 1.00 91.81 171 CYS A CA 1
ATOM 1325 C C . CYS A 1 171 ? 22.742 34.634 9.519 1.00 91.81 171 CYS A C 1
ATOM 1327 O O . CYS A 1 171 ? 23.558 35.086 10.325 1.00 91.81 171 CYS A O 1
ATOM 1329 N N . ASN A 1 172 ? 21.970 35.413 8.759 1.00 91.31 172 ASN A N 1
ATOM 1330 C CA . ASN A 1 172 ? 21.916 36.872 8.803 1.00 91.31 172 ASN A CA 1
ATOM 1331 C C . ASN A 1 172 ? 20.564 37.347 9.346 1.00 91.31 172 ASN A C 1
ATOM 1333 O O . ASN A 1 172 ? 19.540 36.684 9.189 1.00 91.31 172 ASN A O 1
ATOM 1337 N N . ARG A 1 173 ? 20.563 38.513 9.999 1.00 90.75 173 ARG A N 1
ATOM 1338 C CA . ARG A 1 173 ? 19.343 39.128 10.535 1.00 90.75 173 ARG A CA 1
ATOM 1339 C C . ARG A 1 173 ? 18.513 39.738 9.410 1.00 90.75 173 ARG A C 1
ATOM 1341 O O . ARG A 1 173 ? 19.067 40.408 8.544 1.00 90.75 173 ARG A O 1
ATOM 1348 N N . TRP A 1 174 ? 17.195 39.583 9.484 1.00 88.00 174 TRP A N 1
ATOM 1349 C CA . TRP A 1 174 ? 16.266 40.305 8.622 1.00 88.00 174 TRP A CA 1
ATOM 1350 C C . TRP A 1 174 ? 16.287 41.803 8.959 1.00 88.00 174 TRP A C 1
ATOM 1352 O O . TRP A 1 174 ? 15.897 42.208 10.056 1.00 88.00 174 TRP A O 1
ATOM 1362 N N . SER A 1 175 ? 16.755 42.630 8.025 1.00 87.12 175 SER A N 1
ATOM 1363 C CA . SER A 1 175 ? 16.982 44.070 8.231 1.00 87.12 175 SER A CA 1
ATOM 1364 C C . SER A 1 175 ? 16.158 44.974 7.313 1.00 87.12 175 SER A C 1
ATOM 1366 O O . SER A 1 175 ? 16.360 46.186 7.320 1.00 87.12 175 SER A O 1
ATOM 1368 N N . ASP A 1 176 ? 15.258 44.418 6.500 1.00 86.94 176 ASP A N 1
ATOM 1369 C CA . ASP A 1 176 ? 14.389 45.224 5.641 1.00 86.94 176 ASP A CA 1
ATOM 1370 C C . ASP A 1 176 ? 13.190 45.776 6.429 1.00 86.94 176 ASP A C 1
ATOM 1372 O O . ASP A 1 176 ? 12.371 45.020 6.958 1.00 86.94 176 ASP A O 1
ATOM 1376 N N . ALA A 1 177 ? 13.084 47.108 6.485 1.00 87.62 177 ALA A N 1
ATOM 1377 C CA . ALA A 1 177 ? 11.990 47.814 7.140 1.00 87.62 177 ALA A CA 1
ATOM 1378 C C . ALA A 1 177 ? 10.623 47.555 6.483 1.00 87.62 177 ALA A C 1
ATOM 1380 O O . ALA A 1 177 ? 9.607 47.580 7.177 1.00 87.62 177 ALA A O 1
ATOM 1381 N N . SER A 1 178 ? 10.589 47.295 5.170 1.00 83.94 178 SER A N 1
ATOM 1382 C CA . SER A 1 178 ? 9.352 47.095 4.403 1.00 83.94 178 SER A CA 1
ATOM 1383 C C . SER A 1 178 ? 8.508 45.946 4.970 1.00 83.94 178 SER A C 1
ATOM 1385 O O . SER A 1 178 ? 7.299 46.090 5.158 1.00 83.94 178 SER A O 1
ATOM 1387 N N . TYR A 1 179 ? 9.168 44.849 5.350 1.00 84.44 179 TYR A N 1
ATOM 1388 C CA . TYR A 1 179 ? 8.545 43.664 5.931 1.00 84.44 179 TYR A CA 1
ATOM 1389 C C . TYR A 1 179 ? 7.802 43.985 7.230 1.00 84.44 179 TYR A C 1
ATOM 1391 O O . TYR A 1 179 ? 6.647 43.595 7.403 1.00 84.44 179 TYR A O 1
ATOM 1399 N N . TYR A 1 180 ? 8.433 44.762 8.112 1.00 88.25 180 TYR A N 1
ATOM 1400 C CA . TYR A 1 180 ? 7.836 45.161 9.382 1.00 88.25 180 TYR A CA 1
ATOM 1401 C C . TYR A 1 180 ? 6.632 46.093 9.185 1.00 88.25 180 TYR A C 1
ATOM 1403 O O . TYR A 1 180 ? 5.667 45.994 9.929 1.00 88.25 180 TYR A O 1
ATOM 1411 N N . TYR A 1 181 ? 6.620 46.952 8.160 1.00 85.88 181 TYR A N 1
ATOM 1412 C CA . TYR A 1 181 ? 5.448 47.794 7.881 1.00 85.88 181 TYR A CA 1
ATOM 1413 C C . TYR A 1 181 ? 4.278 47.038 7.256 1.00 85.88 181 TYR A C 1
ATOM 1415 O O . TYR A 1 181 ? 3.130 47.384 7.531 1.00 85.88 181 TYR A O 1
ATOM 1423 N N . MET A 1 182 ? 4.549 46.026 6.429 1.00 80.31 182 MET A N 1
ATOM 1424 C CA . MET A 1 182 ? 3.503 45.174 5.851 1.00 80.31 182 MET A CA 1
ATOM 1425 C C . MET A 1 182 ? 2.884 44.241 6.897 1.00 80.31 182 MET A C 1
ATOM 1427 O O . MET A 1 182 ? 1.673 44.004 6.877 1.00 80.31 182 MET A O 1
ATOM 1431 N N . ASN A 1 183 ? 3.710 43.750 7.827 1.00 86.56 183 ASN A N 1
ATOM 1432 C CA . ASN A 1 183 ? 3.304 42.888 8.929 1.00 86.56 183 ASN A CA 1
ATOM 1433 C C . ASN A 1 183 ? 3.856 43.403 10.281 1.00 86.56 183 ASN A C 1
ATOM 1435 O O . ASN A 1 183 ? 4.845 42.864 10.786 1.00 86.56 183 ASN A O 1
ATOM 1439 N N . PRO A 1 184 ? 3.230 44.431 10.894 1.00 90.25 184 PRO A N 1
ATOM 1440 C CA . PRO A 1 184 ? 3.663 45.019 12.167 1.00 90.25 184 PRO A CA 1
ATOM 1441 C C . PRO A 1 184 ? 3.953 44.023 13.308 1.00 90.25 184 PRO A C 1
ATOM 1443 O O . PRO A 1 184 ? 4.995 44.195 13.960 1.00 90.25 184 PRO A O 1
ATOM 1446 N N . PRO A 1 185 ? 3.162 42.941 13.507 1.00 92.00 185 PRO A N 1
ATOM 1447 C CA . PRO A 1 185 ? 3.488 41.866 14.450 1.00 92.00 185 PRO A CA 1
ATOM 1448 C C . PRO A 1 185 ? 4.906 41.305 14.313 1.00 92.00 185 PRO A C 1
ATOM 1450 O O . PRO A 1 185 ? 5.548 41.002 15.321 1.00 92.00 185 PRO A O 1
ATOM 1453 N N . ALA A 1 186 ? 5.445 41.214 13.093 1.00 90.94 186 ALA A N 1
ATOM 1454 C CA . ALA A 1 186 ? 6.782 40.678 12.850 1.00 90.94 186 ALA A CA 1
ATOM 1455 C C . ALA A 1 186 ? 7.883 41.510 13.524 1.00 90.94 186 ALA A C 1
ATOM 1457 O O . ALA A 1 186 ? 8.958 40.994 13.816 1.00 90.94 186 ALA A O 1
ATOM 1458 N N . SER A 1 187 ? 7.621 42.786 13.827 1.00 91.38 187 SER A N 1
ATOM 1459 C CA . SER A 1 187 ? 8.592 43.642 14.513 1.00 91.38 187 SER A CA 1
ATOM 1460 C C . SER A 1 187 ? 8.824 43.281 15.980 1.00 91.38 187 SER A C 1
ATOM 1462 O O . SER A 1 187 ? 9.813 43.738 16.555 1.00 91.38 187 SER A O 1
ATOM 1464 N N . THR A 1 188 ? 7.955 42.454 16.568 1.00 91.94 188 THR A N 1
ATOM 1465 C CA . THR A 1 188 ? 8.104 41.926 17.934 1.00 91.94 188 THR A CA 1
ATOM 1466 C C . THR A 1 188 ? 9.148 40.811 18.025 1.00 91.94 188 THR A C 1
ATOM 1468 O O . THR A 1 188 ? 9.571 40.456 19.126 1.00 91.94 188 THR A O 1
ATOM 1471 N N . VAL A 1 189 ? 9.612 40.293 16.881 1.00 92.62 189 VAL A N 1
ATOM 1472 C CA . VAL A 1 189 ? 10.573 39.193 16.798 1.00 92.62 189 VAL A CA 1
ATOM 1473 C C . VAL A 1 189 ? 11.758 39.580 15.911 1.00 92.62 189 VAL A C 1
ATOM 1475 O O . VAL A 1 189 ? 11.627 40.100 14.805 1.00 92.62 189 VAL A O 1
ATOM 1478 N N . ARG A 1 190 ? 12.966 39.312 16.395 1.00 93.00 190 ARG A N 1
ATOM 1479 C CA . ARG A 1 190 ? 14.222 39.392 15.649 1.00 93.00 190 ARG A CA 1
ATOM 1480 C C . ARG A 1 190 ? 14.394 38.079 14.887 1.00 93.00 190 ARG A C 1
ATOM 1482 O O . ARG A 1 190 ? 14.678 37.050 15.502 1.00 93.00 190 ARG A O 1
ATOM 1489 N N . MET A 1 191 ? 14.225 38.122 13.568 1.00 92.19 191 MET A N 1
ATOM 1490 C CA . MET A 1 191 ? 14.325 36.943 12.701 1.00 92.19 191 MET A CA 1
ATOM 1491 C C . MET A 1 191 ? 15.704 36.855 12.044 1.00 92.19 191 MET A C 1
ATOM 1493 O O . MET A 1 191 ? 16.234 37.851 11.549 1.00 92.19 191 MET A O 1
ATOM 1497 N N . TYR A 1 192 ? 16.274 35.652 12.026 1.00 92.12 192 TYR A N 1
ATOM 1498 C CA . TYR A 1 192 ? 17.551 35.344 11.391 1.00 92.12 192 TYR A CA 1
ATOM 1499 C C . TYR A 1 192 ? 17.369 34.168 10.439 1.00 92.12 192 TYR A C 1
ATOM 1501 O O . TYR A 1 192 ? 16.880 33.110 10.835 1.00 92.12 192 TYR A O 1
ATOM 1509 N N . THR A 1 193 ? 17.777 34.350 9.191 1.00 91.44 193 THR A N 1
ATOM 1510 C CA . THR A 1 193 ? 17.621 33.367 8.114 1.00 91.44 193 THR A CA 1
ATOM 1511 C C . THR A 1 193 ? 18.987 32.984 7.559 1.00 91.44 193 THR A C 1
ATOM 1513 O O . THR A 1 193 ? 19.908 33.804 7.627 1.00 91.44 193 THR A O 1
ATOM 1516 N N . PRO A 1 194 ? 19.147 31.780 6.988 1.00 91.75 194 PRO A N 1
ATOM 1517 C CA . PRO A 1 194 ? 20.393 31.394 6.350 1.00 91.75 194 PRO A CA 1
ATOM 1518 C C . PRO A 1 194 ? 20.871 32.412 5.307 1.00 91.75 194 PRO A C 1
ATOM 1520 O O . PRO A 1 194 ? 20.084 32.916 4.508 1.00 91.75 194 PRO A O 1
ATOM 1523 N N . SER A 1 195 ? 22.165 32.704 5.328 1.00 89.00 195 SER A N 1
ATOM 1524 C CA . SER A 1 195 ? 22.839 33.624 4.415 1.00 89.00 195 SER A CA 1
ATOM 1525 C C . SER A 1 195 ? 23.110 32.959 3.060 1.00 89.00 195 SER A C 1
ATOM 1527 O O . SER A 1 195 ? 23.315 31.747 2.986 1.00 89.00 195 SER A O 1
ATOM 1529 N N . GLY A 1 196 ? 23.159 33.746 1.983 1.00 85.94 196 GLY A N 1
ATOM 1530 C CA . GLY A 1 196 ? 23.465 33.265 0.633 1.00 85.94 196 GLY A CA 1
ATOM 1531 C C . GLY A 1 196 ? 22.741 34.066 -0.446 1.00 85.94 196 GLY A C 1
ATOM 1532 O O . GLY A 1 196 ? 22.079 35.052 -0.140 1.00 85.94 196 GLY A O 1
ATOM 1533 N N . GLU A 1 197 ? 22.856 33.614 -1.694 1.00 81.25 197 GLU A N 1
ATOM 1534 C CA . GLU A 1 197 ? 22.256 34.250 -2.879 1.00 81.25 197 GLU A CA 1
ATOM 1535 C C . GLU A 1 197 ? 20.727 34.374 -2.791 1.00 81.25 197 GLU A C 1
ATOM 1537 O O . GLU A 1 197 ? 20.161 35.371 -3.214 1.00 81.25 197 GLU A O 1
ATOM 1542 N N . ASN A 1 198 ? 20.072 33.399 -2.158 1.00 84.06 198 ASN A N 1
ATOM 1543 C CA . ASN A 1 198 ? 18.612 33.313 -2.056 1.00 84.06 198 ASN A CA 1
ATOM 1544 C C . ASN A 1 198 ? 18.054 33.816 -0.709 1.00 84.06 198 ASN A C 1
ATOM 1546 O O . ASN A 1 198 ? 16.873 33.632 -0.390 1.00 84.06 198 ASN A O 1
ATOM 1550 N N . ALA A 1 199 ? 18.913 34.423 0.115 1.00 83.00 199 ALA A N 1
ATOM 1551 C CA . ALA A 1 199 ? 18.500 35.027 1.371 1.00 83.00 199 ALA A CA 1
ATOM 1552 C C . ALA A 1 199 ? 17.632 36.276 1.106 1.00 83.00 199 ALA A C 1
ATOM 1554 O O . ALA A 1 199 ? 17.884 37.001 0.148 1.00 83.00 199 ALA A O 1
ATOM 1555 N N . PRO A 1 200 ? 16.639 36.573 1.961 1.00 83.88 200 PRO A N 1
ATOM 1556 C CA . PRO A 1 200 ? 16.302 35.879 3.207 1.00 83.88 200 PRO A CA 1
ATOM 1557 C C . PRO A 1 200 ? 15.258 34.758 3.039 1.00 83.88 200 PRO A C 1
ATOM 1559 O O . PRO A 1 200 ? 14.814 34.170 4.027 1.00 83.88 200 PRO A O 1
ATOM 1562 N N . LEU A 1 201 ? 14.829 34.474 1.808 1.00 86.44 201 LEU A N 1
ATOM 1563 C CA . LEU A 1 201 ? 13.676 33.623 1.529 1.00 86.44 201 LEU A CA 1
ATOM 1564 C C . LEU A 1 201 ? 13.981 32.127 1.661 1.00 86.44 201 LEU A C 1
ATOM 1566 O O . LEU A 1 201 ? 13.207 31.409 2.293 1.00 86.44 201 LEU A O 1
ATOM 1570 N N . TRP A 1 202 ? 15.097 31.640 1.123 1.00 89.31 202 TRP A N 1
ATOM 1571 C CA . TRP A 1 202 ? 15.442 30.219 1.215 1.00 89.31 202 TRP A CA 1
ATOM 1572 C C . TRP A 1 202 ? 16.942 29.969 1.057 1.00 89.31 202 TRP A C 1
ATOM 1574 O O . TRP A 1 202 ? 17.728 30.868 0.765 1.00 89.31 202 TRP A O 1
ATOM 1584 N N . SER A 1 203 ? 17.363 28.724 1.283 1.00 86.12 203 SER A N 1
ATOM 1585 C CA . SER A 1 203 ? 18.755 28.317 1.114 1.00 86.12 203 SER A CA 1
ATOM 1586 C C . SER A 1 203 ? 18.851 26.924 0.520 1.00 86.12 203 SER A C 1
ATOM 1588 O O . SER A 1 203 ? 18.324 25.964 1.081 1.00 86.12 203 SER A O 1
ATOM 1590 N N . GLY A 1 204 ? 19.607 26.793 -0.573 1.00 82.06 204 GLY A N 1
ATOM 1591 C CA . GLY A 1 204 ? 19.934 25.489 -1.153 1.00 82.06 204 GLY A CA 1
ATOM 1592 C C . GLY A 1 204 ? 20.700 24.578 -0.186 1.00 82.06 204 GLY A C 1
ATOM 1593 O O . GLY A 1 204 ? 20.592 23.362 -0.278 1.00 82.06 204 GLY A O 1
ATOM 1594 N N . ARG A 1 205 ? 21.422 25.153 0.789 1.00 82.00 205 ARG A N 1
ATOM 1595 C CA . ARG A 1 205 ? 22.178 24.395 1.801 1.00 82.00 205 ARG A CA 1
ATOM 1596 C C . ARG A 1 205 ? 21.301 23.872 2.942 1.00 82.00 205 ARG A C 1
ATOM 1598 O O . ARG A 1 205 ? 21.642 22.862 3.550 1.00 82.00 205 ARG A O 1
ATOM 1605 N N . PHE A 1 206 ? 20.197 24.553 3.244 1.00 81.69 206 PHE A N 1
ATOM 1606 C CA . PHE A 1 206 ? 19.371 24.295 4.425 1.00 81.69 206 PHE A CA 1
ATOM 1607 C C . PHE A 1 206 ? 17.896 24.131 4.035 1.00 81.69 206 PHE A C 1
ATOM 1609 O O . PHE A 1 206 ? 17.065 24.984 4.338 1.00 81.69 206 PHE A O 1
ATOM 1616 N N . GLY A 1 207 ? 17.588 23.018 3.363 1.00 73.38 207 GLY A N 1
ATOM 1617 C CA . GLY A 1 207 ? 16.219 22.582 3.067 1.00 73.38 207 GLY A CA 1
ATOM 1618 C C . GLY A 1 207 ? 15.681 22.907 1.666 1.00 73.38 207 GLY A C 1
ATOM 1619 O O . GLY A 1 207 ? 14.643 22.365 1.308 1.00 73.38 207 GLY A O 1
ATOM 1620 N N . GLY A 1 208 ? 16.367 23.722 0.855 1.00 83.94 208 GLY A N 1
ATOM 1621 C CA . GLY A 1 208 ? 15.945 24.029 -0.522 1.00 83.94 208 GLY A CA 1
ATOM 1622 C C . GLY A 1 208 ? 14.777 25.024 -0.618 1.00 83.94 208 GLY A C 1
ATOM 1623 O O . GLY A 1 208 ? 14.400 25.648 0.368 1.00 83.94 208 GLY A O 1
ATOM 1624 N N . GLN A 1 209 ? 14.216 25.212 -1.819 1.00 88.00 209 GLN A N 1
ATOM 1625 C CA . GLN A 1 209 ? 13.166 26.217 -2.085 1.00 88.00 209 GLN A CA 1
ATOM 1626 C C . GLN A 1 209 ? 11.835 25.949 -1.370 1.00 88.00 209 GLN A C 1
ATOM 1628 O O . GLN A 1 209 ? 11.102 26.890 -1.077 1.00 88.00 209 GLN A O 1
ATOM 1633 N N . ASN A 1 210 ? 11.512 24.696 -1.051 1.00 85.81 210 ASN A N 1
ATOM 1634 C CA . ASN A 1 210 ? 10.254 24.344 -0.389 1.00 85.81 210 ASN A CA 1
ATOM 1635 C C . ASN A 1 210 ? 10.323 24.427 1.145 1.00 85.81 210 ASN A C 1
ATOM 1637 O O . ASN A 1 210 ? 9.327 24.151 1.811 1.00 85.81 210 ASN A O 1
ATOM 1641 N N . THR A 1 211 ? 11.480 24.778 1.712 1.00 85.50 211 THR A N 1
ATOM 1642 C CA . THR A 1 211 ? 11.711 24.791 3.159 1.00 85.50 211 THR A CA 1
ATOM 1643 C C . THR A 1 211 ? 12.312 26.122 3.594 1.00 85.50 211 THR A C 1
ATOM 1645 O O . THR A 1 211 ? 13.207 26.660 2.946 1.00 85.50 211 THR A O 1
ATOM 1648 N N . ARG A 1 212 ? 11.879 26.638 4.747 1.00 87.75 212 ARG A N 1
ATOM 1649 C CA . ARG A 1 212 ? 12.502 27.793 5.397 1.00 87.75 212 ARG A CA 1
ATOM 1650 C C . ARG A 1 212 ? 12.856 27.487 6.845 1.00 87.75 212 ARG A C 1
ATOM 1652 O O . ARG A 1 212 ? 12.003 27.057 7.614 1.00 87.75 212 ARG A O 1
ATOM 1659 N N . CYS A 1 213 ? 14.103 27.766 7.213 1.00 87.56 213 CYS A N 1
ATOM 1660 C CA . CYS A 1 213 ? 14.585 27.734 8.593 1.00 87.56 213 CYS A CA 1
ATOM 1661 C C . CYS A 1 213 ? 14.783 29.167 9.097 1.00 87.56 213 CYS A C 1
ATOM 1663 O O . CYS A 1 213 ? 15.421 29.967 8.409 1.00 87.56 213 CYS A O 1
ATOM 1665 N N . GLN A 1 214 ? 14.263 29.497 10.281 1.00 89.38 214 GLN A N 1
ATOM 1666 C CA . GLN A 1 214 ? 14.396 30.832 10.869 1.00 89.38 214 GLN A CA 1
ATOM 1667 C C . GLN A 1 214 ? 14.681 30.739 12.368 1.00 89.38 214 GLN A C 1
ATOM 1669 O O . GLN A 1 214 ? 13.915 30.155 13.131 1.00 89.38 214 GLN A O 1
ATOM 1674 N N . TRP A 1 215 ? 15.781 31.345 12.803 1.00 92.12 215 TRP A N 1
ATOM 1675 C CA . TRP A 1 215 ? 16.026 31.568 14.223 1.00 92.12 215 TRP A CA 1
ATOM 1676 C C . TRP A 1 215 ? 15.299 32.833 14.671 1.00 92.12 215 TRP A C 1
ATOM 1678 O O . TRP A 1 215 ? 15.397 33.876 14.026 1.00 92.12 215 TRP A O 1
ATOM 1688 N N . ALA A 1 216 ? 14.607 32.740 15.797 1.00 91.69 216 ALA A N 1
ATOM 1689 C CA . ALA A 1 216 ? 13.790 33.796 16.364 1.00 91.69 216 ALA A CA 1
ATOM 1690 C C . ALA A 1 216 ? 14.249 34.135 17.785 1.00 91.69 216 ALA A C 1
ATOM 1692 O O . ALA A 1 216 ? 14.585 33.242 18.568 1.00 91.69 216 ALA A O 1
ATOM 1693 N N . LYS A 1 217 ? 14.227 35.429 18.112 1.00 92.38 217 LYS A N 1
ATOM 1694 C CA . LYS A 1 217 ? 14.405 35.994 19.460 1.00 92.38 217 LYS A CA 1
ATOM 1695 C C . LYS A 1 217 ? 13.436 37.160 19.647 1.00 92.38 217 LYS A C 1
ATOM 1697 O O . LYS A 1 217 ? 13.258 37.922 18.705 1.00 92.38 217 LYS A O 1
ATOM 1702 N N . LEU A 1 218 ? 12.829 37.337 20.818 1.00 92.62 218 LEU A N 1
ATOM 1703 C CA . LEU A 1 218 ? 11.947 38.488 21.059 1.00 92.62 218 LEU A CA 1
ATOM 1704 C C . LEU A 1 218 ? 12.711 39.821 20.992 1.00 92.62 218 LEU A C 1
ATOM 1706 O O . LEU A 1 218 ? 13.863 39.928 21.420 1.00 92.62 218 LEU A O 1
ATOM 1710 N N . ASP A 1 219 ? 12.072 40.856 20.442 1.00 93.19 219 ASP A N 1
ATOM 1711 C CA . ASP A 1 219 ? 12.705 42.163 20.224 1.00 93.19 219 ASP A CA 1
ATOM 1712 C C . ASP A 1 219 ? 12.905 42.981 21.506 1.00 93.19 219 ASP A C 1
ATOM 1714 O O . ASP A 1 219 ? 13.709 43.912 21.521 1.00 93.19 219 ASP A O 1
ATOM 1718 N N . ASN A 1 220 ? 12.215 42.624 22.586 1.00 90.12 220 ASN A N 1
ATOM 1719 C CA . ASN A 1 220 ? 12.334 43.238 23.910 1.00 90.12 220 ASN A CA 1
ATOM 1720 C C . ASN A 1 220 ? 13.314 42.497 24.845 1.00 90.12 220 ASN A C 1
ATOM 1722 O O . ASN A 1 220 ? 13.388 42.837 26.020 1.00 90.12 220 ASN A O 1
ATOM 1726 N N . ASP A 1 221 ? 14.048 41.497 24.335 1.00 87.12 221 ASP A N 1
ATOM 1727 C CA . ASP A 1 221 ? 14.957 40.621 25.097 1.00 87.12 221 ASP A CA 1
ATOM 1728 C C . ASP A 1 221 ? 14.288 39.754 26.186 1.00 87.12 221 ASP A C 1
ATOM 1730 O O . ASP A 1 221 ? 14.982 39.099 26.969 1.00 87.12 221 ASP A O 1
ATOM 1734 N N . GLU A 1 222 ? 12.956 39.667 26.205 1.00 90.38 222 GLU A N 1
ATOM 1735 C CA . GLU A 1 222 ? 12.243 38.681 27.017 1.00 90.38 222 GLU A CA 1
ATOM 1736 C C . GLU A 1 222 ? 12.364 37.266 26.421 1.00 90.38 222 GLU A C 1
ATOM 1738 O O . GLU A 1 222 ? 12.907 37.044 25.334 1.00 90.38 222 GLU A O 1
ATOM 1743 N N . LYS A 1 223 ? 11.865 36.273 27.161 1.00 89.69 223 LYS A N 1
ATOM 1744 C CA . LYS A 1 223 ? 11.848 34.869 26.738 1.00 89.69 223 LYS A CA 1
ATOM 1745 C C . LYS A 1 223 ? 10.490 34.506 26.144 1.00 89.69 223 LYS A C 1
ATOM 1747 O O . LYS A 1 223 ? 9.460 34.958 26.631 1.00 89.69 223 LYS A O 1
ATOM 1752 N N . PHE A 1 224 ? 10.486 33.626 25.148 1.00 88.44 224 PHE A N 1
ATOM 1753 C CA . PHE A 1 224 ? 9.263 33.080 24.572 1.00 88.44 224 PHE A CA 1
ATOM 1754 C C . PHE A 1 224 ? 8.488 32.250 25.603 1.00 88.44 224 PHE A C 1
ATOM 1756 O O . PHE A 1 224 ? 8.995 31.244 26.101 1.00 88.44 224 PHE A O 1
ATOM 1763 N N . GLY A 1 225 ? 7.256 32.672 25.884 1.00 85.38 225 GLY A N 1
ATOM 1764 C CA . GLY A 1 225 ? 6.216 31.912 26.591 1.00 85.38 225 GLY A CA 1
ATOM 1765 C C . GLY A 1 225 ? 5.194 31.257 25.649 1.00 85.38 225 GLY A C 1
ATOM 1766 O O . GLY A 1 225 ? 5.284 31.397 24.427 1.00 85.38 225 GLY A O 1
ATOM 1767 N N . PHE A 1 226 ? 4.195 30.572 26.219 1.00 81.25 226 PHE A N 1
ATOM 1768 C CA . PHE A 1 226 ? 3.119 29.889 25.478 1.00 81.25 226 PHE A CA 1
ATOM 1769 C C . PHE A 1 226 ? 2.392 30.816 24.500 1.00 81.25 226 PHE A C 1
ATOM 1771 O O . PHE A 1 226 ? 2.143 30.455 23.352 1.00 81.25 226 PHE A O 1
ATOM 1778 N N . GLU A 1 227 ? 2.080 32.024 24.954 1.00 88.25 227 GLU A N 1
ATOM 1779 C CA . GLU A 1 227 ? 1.342 33.048 24.228 1.00 88.25 227 GLU A CA 1
ATOM 1780 C C . GLU A 1 227 ? 2.033 33.478 22.928 1.00 88.25 227 GLU A C 1
ATOM 1782 O O . GLU A 1 227 ? 1.370 33.885 21.977 1.00 88.25 227 GLU A O 1
ATOM 1787 N N . HIS A 1 228 ? 3.353 33.317 22.839 1.00 91.31 228 HIS A N 1
ATOM 1788 C CA . HIS A 1 228 ? 4.130 33.735 21.678 1.00 91.31 228 HIS A CA 1
ATOM 1789 C C . HIS A 1 228 ? 4.145 32.698 20.547 1.00 91.31 228 HIS A C 1
ATOM 1791 O O . HIS A 1 228 ? 4.454 33.041 19.406 1.00 91.31 228 HIS A O 1
ATOM 1797 N N . LEU A 1 229 ? 3.834 31.431 20.836 1.00 90.06 229 LEU A N 1
ATOM 1798 C CA . LEU A 1 229 ? 4.021 30.338 19.879 1.00 90.06 229 LEU A CA 1
ATOM 1799 C C . LEU A 1 229 ? 3.050 30.375 18.690 1.00 90.06 229 LEU A C 1
ATOM 1801 O O . LEU A 1 229 ? 3.527 30.181 17.571 1.00 90.06 229 LEU A O 1
ATOM 1805 N N . PRO A 1 230 ? 1.742 30.666 18.856 1.00 92.38 230 PRO A N 1
ATOM 1806 C CA . PRO A 1 230 ? 0.844 30.800 17.708 1.00 92.38 230 PRO A CA 1
ATOM 1807 C C . PRO A 1 230 ? 1.224 31.958 16.786 1.00 92.38 230 PRO A C 1
ATOM 1809 O O . PRO A 1 230 ? 1.194 31.806 15.567 1.00 92.38 230 PRO A O 1
ATOM 1812 N N . VAL A 1 231 ? 1.657 33.087 17.357 1.00 92.06 231 VAL A N 1
ATOM 1813 C CA . VAL A 1 231 ? 2.204 34.214 16.591 1.00 92.06 231 VAL A CA 1
ATOM 1814 C C . VAL A 1 231 ? 3.444 33.777 15.816 1.00 92.06 231 VAL A C 1
ATOM 1816 O O . VAL A 1 231 ? 3.501 33.976 14.609 1.00 92.06 231 VAL A O 1
ATOM 1819 N N . LEU A 1 232 ? 4.411 33.131 16.471 1.00 90.75 232 LEU A N 1
ATOM 1820 C CA . LEU A 1 232 ? 5.642 32.688 15.815 1.00 90.75 232 LEU A CA 1
ATOM 1821 C C . LEU A 1 232 ? 5.387 31.666 14.690 1.00 90.75 232 LEU A C 1
ATOM 1823 O O . LEU A 1 232 ? 6.077 31.705 13.673 1.00 90.75 232 LEU A O 1
ATOM 1827 N N . ALA A 1 233 ? 4.399 30.781 14.853 1.00 89.69 233 ALA A N 1
ATOM 1828 C CA . ALA A 1 233 ? 4.016 29.795 13.843 1.00 89.69 233 ALA A CA 1
ATOM 1829 C C . ALA A 1 233 ? 3.410 30.431 12.578 1.00 89.69 233 ALA A C 1
ATOM 1831 O O . ALA A 1 233 ? 3.613 29.910 11.484 1.00 89.69 233 ALA A O 1
ATOM 1832 N N . ASP A 1 234 ? 2.706 31.555 12.725 1.00 90.44 234 ASP A N 1
ATOM 1833 C CA . ASP A 1 234 ? 2.027 32.266 11.632 1.00 90.44 234 ASP A CA 1
ATOM 1834 C C . ASP A 1 234 ? 2.855 33.453 11.086 1.00 90.44 234 ASP A C 1
ATOM 1836 O O . ASP A 1 234 ? 2.535 34.015 10.047 1.00 90.44 234 ASP A O 1
ATOM 1840 N N . LEU A 1 235 ? 3.965 33.821 11.741 1.00 88.38 235 LEU A N 1
ATOM 1841 C CA . LEU A 1 235 ? 4.908 34.863 11.291 1.00 88.38 235 LEU A CA 1
ATOM 1842 C C . LEU A 1 235 ? 5.853 34.413 10.164 1.00 88.38 235 LEU A C 1
ATOM 1844 O O . LEU A 1 235 ? 6.762 35.154 9.774 1.00 88.38 235 LEU A O 1
ATOM 1848 N N . VAL A 1 236 ? 5.681 33.196 9.657 1.00 87.06 236 VAL A N 1
ATOM 1849 C CA . VAL A 1 236 ? 6.498 32.657 8.574 1.00 87.06 236 VAL A CA 1
ATOM 1850 C C . VAL A 1 236 ? 5.954 33.194 7.252 1.00 87.06 236 VAL A C 1
ATOM 1852 O O . VAL A 1 236 ? 4.799 32.916 6.930 1.00 87.06 236 VAL A O 1
ATOM 1855 N N . PRO A 1 237 ? 6.756 33.918 6.444 1.00 86.19 237 PRO A N 1
ATOM 1856 C CA . PRO A 1 237 ? 6.288 34.355 5.136 1.00 86.19 237 PRO A CA 1
ATOM 1857 C C . PRO A 1 237 ? 5.790 33.158 4.306 1.00 86.19 237 PRO A C 1
ATOM 1859 O O . PRO A 1 237 ? 6.329 32.055 4.437 1.00 86.19 237 PRO A O 1
ATOM 1862 N N . PRO A 1 238 ? 4.805 33.322 3.419 1.00 86.19 238 PRO A N 1
ATOM 1863 C CA . PRO A 1 238 ? 4.344 32.222 2.581 1.00 86.19 238 PRO A CA 1
ATOM 1864 C C . PRO A 1 238 ? 5.505 31.550 1.824 1.00 86.19 238 PRO A C 1
ATOM 1866 O O . PRO A 1 238 ? 6.362 32.225 1.248 1.00 86.19 238 PRO A O 1
ATOM 1869 N N . ILE A 1 239 ? 5.591 30.216 1.875 1.00 88.44 239 ILE A N 1
ATOM 1870 C CA . ILE A 1 239 ? 6.744 29.480 1.329 1.00 88.44 239 ILE A CA 1
ATOM 1871 C C . ILE A 1 239 ? 6.756 29.537 -0.200 1.00 88.44 239 ILE A C 1
ATOM 1873 O O . ILE A 1 239 ? 7.830 29.609 -0.791 1.00 88.44 239 ILE A O 1
ATOM 1877 N N . PHE A 1 240 ? 5.591 29.602 -0.852 1.00 86.06 240 PHE A N 1
ATOM 1878 C CA . PHE A 1 240 ? 5.525 29.723 -2.311 1.00 86.06 240 PHE A CA 1
ATOM 1879 C C . PHE A 1 240 ? 6.217 30.975 -2.875 1.00 86.06 240 PHE A C 1
ATOM 1881 O O . PHE A 1 240 ? 6.621 30.964 -4.034 1.00 86.06 240 PHE A O 1
ATOM 1888 N N . LEU A 1 241 ? 6.423 32.023 -2.066 1.00 87.00 241 LEU A N 1
ATOM 1889 C CA . LEU A 1 241 ? 7.179 33.213 -2.479 1.00 87.00 241 LEU A CA 1
ATOM 1890 C C . LEU A 1 241 ? 8.642 32.891 -2.813 1.00 87.00 241 LEU A C 1
ATOM 1892 O O . LEU A 1 241 ? 9.276 33.647 -3.535 1.00 87.00 241 LEU A O 1
ATOM 1896 N N . ASN A 1 242 ? 9.169 31.756 -2.345 1.00 89.00 242 ASN A N 1
ATOM 1897 C CA . ASN A 1 242 ? 10.508 31.277 -2.700 1.00 89.00 242 ASN A CA 1
ATOM 1898 C C . ASN A 1 242 ? 10.658 30.945 -4.195 1.00 89.00 242 ASN A C 1
ATOM 1900 O O . ASN A 1 242 ? 11.784 30.845 -4.678 1.00 89.00 242 ASN A O 1
ATOM 1904 N N . TYR A 1 243 ? 9.539 30.753 -4.900 1.00 87.25 243 TYR A N 1
ATOM 1905 C CA . TYR A 1 243 ? 9.473 30.392 -6.319 1.00 87.25 243 TYR A CA 1
ATOM 1906 C C . TYR A 1 243 ? 9.136 31.582 -7.225 1.00 87.25 243 TYR A C 1
ATOM 1908 O O . TYR A 1 243 ? 8.990 31.411 -8.433 1.00 87.25 243 TYR A O 1
ATOM 1916 N N . VAL A 1 244 ? 8.972 32.774 -6.650 1.00 84.88 244 VAL A N 1
ATOM 1917 C CA . VAL A 1 244 ? 8.582 33.990 -7.363 1.00 84.88 244 VAL A CA 1
ATOM 1918 C C . VAL A 1 244 ? 9.784 34.925 -7.397 1.00 84.88 244 VAL A C 1
ATOM 1920 O O . VAL A 1 244 ? 10.401 35.178 -6.360 1.00 84.88 244 VAL A O 1
ATOM 1923 N N . GLU A 1 245 ? 10.117 35.429 -8.584 1.00 80.12 245 GLU A N 1
ATOM 1924 C CA . GLU A 1 245 ? 11.127 36.478 -8.742 1.00 80.12 245 GLU A CA 1
ATOM 1925 C C . GLU A 1 245 ? 10.686 37.713 -7.944 1.00 80.12 245 GLU A C 1
ATOM 1927 O O . GLU A 1 245 ? 9.526 38.119 -8.017 1.00 80.12 245 GLU A O 1
ATOM 1932 N N . ASP A 1 246 ? 11.568 38.230 -7.088 1.00 78.44 246 ASP A N 1
ATOM 1933 C CA . ASP A 1 246 ? 11.248 39.285 -6.118 1.00 78.44 246 ASP A CA 1
ATOM 1934 C C . ASP A 1 246 ? 10.021 38.974 -5.232 1.00 78.44 246 ASP A C 1
ATOM 1936 O O . ASP A 1 246 ? 9.208 39.840 -4.904 1.00 78.44 246 ASP A O 1
ATOM 1940 N N . GLY A 1 247 ? 9.884 37.716 -4.791 1.00 79.44 247 GLY A N 1
ATOM 1941 C CA . GLY A 1 247 ? 8.694 37.213 -4.094 1.00 79.44 247 GLY A CA 1
ATOM 1942 C C . GLY A 1 247 ? 8.208 38.035 -2.888 1.00 79.44 247 GLY A C 1
ATOM 1943 O O . GLY A 1 247 ? 7.005 38.100 -2.641 1.00 79.44 247 GLY A O 1
ATOM 1944 N N . MET A 1 248 ? 9.098 38.713 -2.152 1.00 77.12 248 MET A N 1
ATOM 1945 C CA . MET A 1 248 ? 8.692 39.620 -1.062 1.00 77.12 248 MET A CA 1
ATOM 1946 C C . MET A 1 248 ? 7.978 40.882 -1.561 1.00 77.12 248 MET A C 1
ATOM 1948 O O . MET A 1 248 ? 7.051 41.351 -0.902 1.00 77.12 248 MET A O 1
ATOM 1952 N N . GLU A 1 249 ? 8.383 41.423 -2.709 1.00 75.50 249 GLU A N 1
ATOM 1953 C CA . GLU A 1 249 ? 7.711 42.553 -3.350 1.00 75.50 249 GLU A CA 1
ATOM 1954 C C . GLU A 1 249 ? 6.384 42.097 -3.967 1.00 75.50 249 GLU A C 1
ATOM 1956 O O . GLU A 1 249 ? 5.348 42.726 -3.739 1.00 75.50 249 GLU A O 1
ATOM 1961 N N . ALA A 1 250 ? 6.376 40.936 -4.634 1.00 72.69 250 ALA A N 1
ATOM 1962 C CA . ALA A 1 250 ? 5.170 40.338 -5.209 1.00 72.69 250 ALA A CA 1
ATOM 1963 C C . ALA A 1 250 ? 4.068 40.093 -4.160 1.00 72.69 250 ALA A C 1
ATOM 1965 O O . ALA A 1 250 ? 2.885 40.314 -4.442 1.00 72.69 250 ALA A O 1
ATOM 1966 N N . ALA A 1 251 ? 4.443 39.721 -2.929 1.00 74.06 251 ALA A N 1
ATOM 1967 C CA . ALA A 1 251 ? 3.511 39.505 -1.821 1.00 74.06 251 ALA A CA 1
ATOM 1968 C C . ALA A 1 251 ? 2.640 40.732 -1.501 1.00 74.06 251 ALA A C 1
ATOM 1970 O O . ALA A 1 251 ? 1.509 40.572 -1.050 1.00 74.06 251 ALA A O 1
ATOM 1971 N N . SER A 1 252 ? 3.120 41.949 -1.783 1.00 69.56 252 SER A N 1
ATOM 1972 C CA . SER A 1 252 ? 2.351 43.185 -1.572 1.00 69.56 252 SER A CA 1
ATOM 1973 C C . SER A 1 252 ? 1.141 43.326 -2.509 1.00 69.56 252 SER A C 1
ATOM 1975 O O . SER A 1 252 ? 0.218 44.090 -2.223 1.00 69.56 252 SER A O 1
ATOM 1977 N N . SER A 1 253 ? 1.124 42.573 -3.614 1.00 70.12 253 SER A N 1
ATOM 1978 C CA . SER A 1 253 ? 0.073 42.612 -4.635 1.00 70.12 253 SER A CA 1
ATOM 1979 C C . SER A 1 253 ? -0.983 41.508 -4.483 1.00 70.12 253 SER A C 1
ATOM 1981 O O . SER A 1 253 ? -2.010 41.535 -5.168 1.00 70.12 253 SER A O 1
ATOM 1983 N N . TRP A 1 254 ? -0.768 40.543 -3.580 1.00 75.62 254 TRP A N 1
ATOM 1984 C CA . TRP A 1 254 ? -1.602 39.347 -3.429 1.00 75.62 254 TRP A CA 1
ATOM 1985 C C . TRP A 1 254 ? -2.310 39.300 -2.073 1.00 75.62 254 TRP A C 1
ATOM 1987 O O . TRP A 1 254 ? -1.751 39.651 -1.040 1.00 75.62 254 TRP A O 1
ATOM 1997 N N . GLY A 1 255 ? -3.559 38.826 -2.063 1.00 74.25 255 GLY A N 1
ATOM 1998 C CA . GLY A 1 255 ? -4.266 38.506 -0.822 1.00 74.25 255 GLY A CA 1
ATOM 1999 C C . GLY A 1 255 ? -3.973 37.067 -0.420 1.00 74.25 255 GLY A C 1
ATOM 2000 O O . GLY A 1 255 ? -4.451 36.155 -1.091 1.00 74.25 255 GLY A O 1
ATOM 2001 N N . ILE A 1 256 ? -3.212 36.868 0.657 1.00 80.50 256 ILE A N 1
ATOM 2002 C CA . ILE A 1 256 ? -2.724 35.547 1.080 1.00 80.50 256 ILE A CA 1
ATOM 2003 C C . ILE A 1 256 ? -3.198 35.261 2.519 1.00 80.50 256 ILE A C 1
ATOM 2005 O O . ILE A 1 256 ? -2.383 35.230 3.441 1.00 80.50 256 ILE A O 1
ATOM 2009 N N . PRO A 1 257 ? -4.515 35.100 2.759 1.00 82.50 257 PRO A N 1
ATOM 2010 C CA . PRO A 1 257 ? -5.019 34.861 4.105 1.00 82.50 257 PRO A CA 1
ATOM 2011 C C . PRO A 1 257 ? -4.740 33.424 4.568 1.00 82.50 257 PRO A C 1
ATOM 2013 O O . PRO A 1 257 ? -4.975 32.462 3.830 1.00 82.50 257 PRO A O 1
ATOM 2016 N N . THR A 1 258 ? -4.325 33.269 5.826 1.00 86.00 258 THR A N 1
ATOM 2017 C CA . THR A 1 258 ? -4.369 31.977 6.522 1.00 86.00 258 THR A CA 1
ATOM 2018 C C . THR A 1 258 ? -5.835 31.596 6.750 1.00 86.00 258 THR A C 1
ATOM 2020 O O . THR A 1 258 ? -6.585 32.358 7.354 1.00 86.00 258 THR A O 1
ATOM 2023 N N . THR A 1 259 ? -6.257 30.430 6.255 1.00 88.62 259 THR A N 1
ATOM 2024 C CA . THR A 1 259 ? -7.645 29.937 6.394 1.00 88.62 259 THR A CA 1
ATOM 2025 C C . THR A 1 259 ? -7.821 29.011 7.590 1.00 88.62 259 THR A C 1
ATOM 2027 O O . THR A 1 259 ? -8.860 29.045 8.236 1.00 88.62 259 THR A O 1
ATOM 2030 N N . ALA A 1 260 ? -6.780 28.258 7.949 1.00 90.75 260 ALA A N 1
ATOM 2031 C CA . ALA A 1 260 ? -6.764 27.418 9.137 1.00 90.75 260 ALA A CA 1
ATOM 2032 C C . ALA A 1 260 ? -5.357 27.347 9.746 1.00 90.75 260 ALA A C 1
ATOM 2034 O O . ALA A 1 260 ? -4.357 27.408 9.027 1.00 90.75 260 ALA A O 1
ATOM 2035 N N . LEU A 1 261 ? -5.278 27.193 11.069 1.00 90.62 261 LEU A N 1
ATOM 2036 C CA . LEU A 1 261 ? -4.029 27.011 11.813 1.00 90.62 261 LEU A CA 1
ATOM 2037 C C . LEU A 1 261 ? -4.196 25.920 12.873 1.00 90.62 261 LEU A C 1
ATOM 2039 O O . LEU A 1 261 ? -5.058 26.011 13.743 1.00 90.62 261 LEU A O 1
ATOM 2043 N N . ASN A 1 262 ? -3.332 24.905 12.822 1.00 91.19 262 ASN A N 1
ATOM 2044 C CA . ASN A 1 262 ? -3.325 23.787 13.763 1.00 91.19 262 ASN A CA 1
ATOM 2045 C C . ASN A 1 262 ? -1.997 23.744 14.521 1.00 91.19 262 ASN A C 1
ATOM 2047 O O . ASN A 1 262 ? -0.933 23.677 13.907 1.00 91.19 262 ASN A O 1
ATOM 2051 N N . ILE A 1 263 ? -2.058 23.755 15.851 1.00 87.75 263 ILE A N 1
ATOM 2052 C CA . ILE A 1 263 ? -0.891 23.766 16.736 1.00 87.75 263 ILE A CA 1
ATOM 2053 C C . ILE A 1 263 ? -1.004 22.612 17.724 1.00 87.75 263 ILE A C 1
ATOM 2055 O O . ILE A 1 263 ? -2.046 22.407 18.345 1.00 87.75 263 ILE A O 1
ATOM 2059 N N . MET A 1 264 ? 0.089 21.872 17.895 1.00 85.75 264 MET A N 1
ATOM 2060 C CA . MET A 1 264 ? 0.182 20.792 18.870 1.00 85.75 264 MET A CA 1
ATOM 2061 C C . MET A 1 264 ? 1.432 20.970 19.727 1.00 85.75 264 MET A C 1
ATOM 2063 O O . MET A 1 264 ? 2.541 21.076 19.202 1.00 85.75 264 MET A O 1
ATOM 2067 N N . PHE A 1 265 ? 1.246 20.984 21.042 1.00 83.06 265 PHE A N 1
ATOM 2068 C CA . PHE A 1 265 ? 2.316 21.129 22.020 1.00 83.06 265 PHE A CA 1
ATOM 2069 C C . PHE A 1 265 ? 2.745 19.740 22.498 1.00 83.06 265 PHE A C 1
ATOM 2071 O O . PHE A 1 265 ? 1.908 18.935 22.903 1.00 83.06 265 PHE A O 1
ATOM 2078 N N . ARG A 1 266 ? 4.043 19.433 22.392 1.00 73.75 266 ARG A N 1
ATOM 2079 C CA . ARG A 1 266 ? 4.582 18.079 22.632 1.00 73.75 266 ARG A CA 1
ATOM 2080 C C . ARG A 1 266 ? 5.397 17.930 23.909 1.00 73.75 266 ARG A C 1
ATOM 2082 O O . ARG A 1 266 ? 5.672 16.809 24.307 1.00 73.75 266 ARG A O 1
ATOM 2089 N N . SER A 1 267 ? 5.799 19.034 24.516 1.00 70.44 267 SER A N 1
ATOM 2090 C CA . SER A 1 267 ? 6.586 19.047 25.742 1.00 70.44 267 SER A CA 1
ATOM 2091 C C . SER A 1 267 ? 6.153 20.218 26.604 1.00 70.44 267 SER A C 1
ATOM 2093 O O . SER A 1 267 ? 5.530 21.166 26.113 1.00 70.44 267 SER A O 1
ATOM 2095 N N . GLU A 1 268 ? 6.543 20.194 27.875 1.00 67.31 268 GLU A N 1
ATOM 2096 C CA . GLU A 1 268 ? 6.496 21.401 28.690 1.00 67.31 268 GLU A CA 1
ATOM 2097 C C . GLU A 1 268 ? 7.276 22.532 28.010 1.00 67.31 268 GLU A C 1
ATOM 2099 O O . GLU A 1 268 ? 8.384 22.347 27.492 1.00 67.31 268 GLU A O 1
ATOM 2104 N N . ILE A 1 269 ? 6.671 23.716 27.997 1.00 65.00 269 ILE A N 1
ATOM 2105 C CA . ILE A 1 269 ? 7.241 24.894 27.355 1.00 65.00 269 ILE A CA 1
ATOM 2106 C C . ILE A 1 269 ? 7.901 25.717 28.444 1.00 65.00 269 ILE A C 1
ATOM 2108 O O . ILE A 1 269 ? 7.265 26.485 29.164 1.00 65.00 269 ILE A O 1
ATOM 2112 N N . THR A 1 270 ? 9.204 25.515 28.586 1.00 68.81 270 THR A N 1
ATOM 2113 C CA . THR A 1 270 ? 10.039 26.360 29.435 1.00 68.81 270 THR A CA 1
ATOM 2114 C C . THR A 1 270 ? 10.353 27.659 28.696 1.00 68.81 270 THR A C 1
ATOM 2116 O O . THR A 1 270 ? 10.572 27.613 27.486 1.00 68.81 270 THR A O 1
ATOM 2119 N N . PRO A 1 271 ? 10.401 28.821 29.374 1.00 80.25 271 PRO A N 1
ATOM 2120 C CA . PRO A 1 271 ? 10.760 30.072 28.720 1.00 80.25 271 PRO A CA 1
ATOM 2121 C C . PRO A 1 271 ? 12.116 29.977 28.007 1.00 80.25 271 PRO A C 1
ATOM 2123 O O . PRO A 1 271 ? 13.154 29.818 28.657 1.00 80.25 271 PRO A O 1
ATOM 2126 N N . GLN A 1 272 ? 12.108 30.094 26.678 1.00 82.12 272 GLN A N 1
ATOM 2127 C CA . GLN A 1 272 ? 13.305 30.004 25.833 1.00 82.12 272 GLN A CA 1
ATOM 2128 C C . GLN A 1 272 ? 13.702 31.382 25.308 1.00 82.12 272 GLN A C 1
ATOM 2130 O O . GLN A 1 272 ? 12.857 32.160 24.883 1.00 82.12 272 GLN A O 1
ATOM 2135 N N . GLU A 1 273 ? 14.998 31.692 25.295 1.00 87.69 273 GLU A N 1
ATOM 2136 C CA . GLU A 1 273 ? 15.484 32.937 24.674 1.00 87.69 273 GLU A CA 1
ATOM 2137 C C . GLU A 1 273 ? 15.435 32.859 23.139 1.00 87.69 273 GLU A C 1
ATOM 2139 O O . GLU A 1 273 ? 15.170 33.850 22.460 1.00 87.69 273 GLU A O 1
ATOM 2144 N N . TRP A 1 274 ? 15.685 31.670 22.591 1.00 88.31 274 TRP A N 1
ATOM 2145 C CA . TRP A 1 274 ? 15.784 31.441 21.158 1.00 88.31 274 TRP A CA 1
ATOM 2146 C C . TRP A 1 274 ? 14.967 30.236 20.743 1.00 88.31 274 TRP A C 1
ATOM 2148 O O . TRP A 1 274 ? 15.061 29.179 21.366 1.00 88.31 274 TRP A O 1
ATOM 2158 N N . LEU A 1 275 ? 14.255 30.380 19.633 1.00 88.62 275 LEU A N 1
ATOM 2159 C CA . LEU A 1 275 ? 13.530 29.295 18.989 1.00 88.62 275 LEU A CA 1
ATOM 2160 C C . LEU A 1 275 ? 13.972 29.179 17.532 1.00 88.62 275 LEU A C 1
ATOM 2162 O O . LEU A 1 275 ? 14.304 30.178 16.896 1.00 88.62 275 LEU A O 1
ATOM 2166 N N . LEU A 1 276 ? 13.992 27.955 17.014 1.00 86.50 276 LEU A N 1
ATOM 2167 C CA . LEU A 1 276 ? 14.174 27.681 15.594 1.00 86.50 276 LEU A CA 1
ATOM 2168 C C . LEU A 1 276 ? 12.830 27.239 15.029 1.00 86.50 276 LEU A C 1
ATOM 2170 O O . LEU A 1 276 ? 12.277 26.238 15.481 1.00 86.50 276 LEU A O 1
ATOM 2174 N N . THR A 1 277 ? 12.326 27.959 14.034 1.00 87.69 277 THR A N 1
ATOM 2175 C CA . THR A 1 277 ? 11.218 27.488 13.208 1.00 87.69 277 THR A CA 1
ATOM 2176 C C . THR A 1 277 ? 11.776 26.848 11.946 1.00 87.69 277 THR A C 1
ATOM 2178 O O . THR A 1 277 ? 12.721 27.347 11.330 1.00 87.69 277 THR A O 1
ATOM 2181 N N . ARG A 1 278 ? 11.191 25.720 11.556 1.00 84.75 278 ARG A N 1
ATOM 2182 C CA . ARG A 1 278 ? 11.393 25.110 10.246 1.00 84.75 278 ARG A CA 1
ATOM 2183 C C . ARG A 1 278 ? 10.022 24.921 9.639 1.00 84.75 278 ARG A C 1
ATOM 2185 O O . ARG A 1 278 ? 9.207 24.248 10.249 1.00 84.75 278 ARG A O 1
ATOM 2192 N N . THR A 1 279 ? 9.785 25.477 8.464 1.00 85.88 279 THR A N 1
ATOM 2193 C CA . THR A 1 279 ? 8.495 25.384 7.779 1.00 85.88 279 THR A CA 1
ATOM 2194 C C . THR A 1 279 ? 8.706 24.829 6.387 1.00 85.88 279 THR A C 1
ATOM 2196 O O . THR A 1 279 ? 9.559 25.324 5.655 1.00 85.88 279 THR A O 1
ATOM 2199 N N . THR A 1 280 ? 7.930 23.812 6.027 1.00 83.06 280 THR A N 1
ATOM 2200 C CA . THR A 1 280 ? 8.000 23.140 4.726 1.00 83.06 280 THR A CA 1
ATOM 2201 C C . THR A 1 280 ? 6.645 23.217 4.039 1.00 83.06 280 THR A C 1
ATOM 2203 O O . THR A 1 280 ? 5.624 22.919 4.665 1.00 83.06 280 THR A O 1
ATOM 2206 N N . MET A 1 281 ? 6.647 23.598 2.762 1.00 83.69 281 MET A N 1
ATOM 2207 C CA . MET A 1 281 ? 5.488 23.503 1.875 1.00 83.69 281 MET A CA 1
ATOM 2208 C C . MET A 1 281 ? 5.584 22.221 1.063 1.00 83.69 281 MET A C 1
ATOM 2210 O O . MET A 1 281 ? 6.623 21.952 0.457 1.00 83.69 281 MET A O 1
ATOM 2214 N N . LYS A 1 282 ? 4.511 21.428 1.044 1.00 73.25 282 LYS A N 1
ATOM 2215 C CA . LYS A 1 282 ? 4.478 20.188 0.262 1.00 73.25 282 LYS A CA 1
ATOM 2216 C C . LYS A 1 282 ? 3.862 20.425 -1.109 1.00 73.25 282 LYS A C 1
ATOM 2218 O O . LYS A 1 282 ? 4.318 19.838 -2.086 1.00 73.25 282 LYS A O 1
ATOM 2223 N N . ARG A 1 283 ? 2.842 21.284 -1.203 1.00 70.19 283 ARG A N 1
ATOM 2224 C CA . ARG A 1 283 ? 2.114 21.540 -2.447 1.00 70.19 283 ARG A CA 1
ATOM 2225 C C . ARG A 1 283 ? 1.535 22.952 -2.498 1.00 70.19 283 ARG A C 1
ATOM 2227 O O . ARG A 1 283 ? 0.968 23.445 -1.531 1.00 70.19 283 ARG A O 1
ATOM 2234 N N . LEU A 1 284 ? 1.592 23.548 -3.687 1.00 76.44 284 LEU A N 1
ATOM 2235 C CA . LEU A 1 284 ? 0.796 24.707 -4.086 1.00 76.44 284 LEU A CA 1
ATOM 2236 C C . LEU A 1 284 ? -0.126 24.265 -5.227 1.00 76.44 284 LEU A C 1
ATOM 2238 O O . LEU A 1 284 ? 0.350 23.825 -6.272 1.00 76.44 284 LEU A O 1
ATOM 2242 N N . HIS A 1 285 ? -1.441 24.333 -5.039 1.00 67.94 285 HIS A N 1
ATOM 2243 C CA . HIS A 1 285 ? -2.404 23.934 -6.067 1.00 67.94 285 HIS A CA 1
ATOM 2244 C C . HIS A 1 285 ? -3.725 24.688 -5.915 1.00 67.94 285 HIS A C 1
ATOM 2246 O O . HIS A 1 285 ? -4.212 24.881 -4.802 1.00 67.94 285 HIS A O 1
ATOM 2252 N N . GLY A 1 286 ? -4.308 25.132 -7.033 1.00 72.44 286 GLY A N 1
ATOM 2253 C CA . GLY A 1 286 ? -5.593 25.841 -7.030 1.00 72.44 286 GLY A CA 1
ATOM 2254 C C . GLY A 1 286 ? -5.605 27.108 -6.160 1.00 72.44 286 GLY A C 1
ATOM 2255 O O . GLY A 1 286 ? -6.622 27.416 -5.547 1.00 72.44 286 GLY A O 1
ATOM 2256 N N . GLY A 1 287 ? -4.464 27.801 -6.041 1.00 75.19 287 GLY A N 1
ATOM 2257 C CA . GLY A 1 287 ? -4.313 28.992 -5.193 1.00 75.19 287 GLY A CA 1
ATOM 2258 C C . GLY A 1 287 ? -4.200 28.714 -3.688 1.00 75.19 287 GLY A C 1
ATOM 2259 O O . GLY A 1 287 ? -4.244 29.653 -2.899 1.00 75.19 287 GLY A O 1
ATOM 2260 N N . ARG A 1 288 ? -4.057 27.448 -3.271 1.00 73.62 288 ARG A N 1
ATOM 2261 C CA . ARG A 1 288 ? -3.882 27.037 -1.869 1.00 73.62 288 ARG A CA 1
ATOM 2262 C C . ARG A 1 288 ? -2.516 26.388 -1.670 1.00 73.62 288 ARG A C 1
ATOM 2264 O O . ARG A 1 288 ? -2.077 25.619 -2.523 1.00 73.62 288 ARG A O 1
ATOM 2271 N N . GLN A 1 289 ? -1.879 26.673 -0.537 1.00 78.75 289 GLN A N 1
ATOM 2272 C CA . GLN A 1 289 ? -0.650 26.010 -0.094 1.00 78.75 289 GLN A CA 1
ATOM 2273 C C . GLN A 1 289 ? -0.856 25.354 1.270 1.00 78.75 289 GLN A C 1
ATOM 2275 O O . GLN A 1 289 ? -1.633 25.858 2.084 1.00 78.75 289 GLN A O 1
ATOM 2280 N N . ASP A 1 290 ? -0.126 24.275 1.532 1.00 72.94 290 ASP A N 1
ATOM 2281 C CA . ASP A 1 290 ? 0.071 23.752 2.879 1.00 72.94 290 ASP A CA 1
ATOM 2282 C C . ASP A 1 290 ? 1.431 24.202 3.433 1.00 72.94 290 ASP A C 1
ATOM 2284 O O . ASP A 1 290 ? 2.413 24.323 2.706 1.00 72.94 290 ASP A O 1
ATOM 2288 N N . ALA A 1 291 ? 1.498 24.480 4.733 1.00 64.56 291 ALA A N 1
ATOM 2289 C CA . ALA A 1 291 ? 2.742 24.810 5.417 1.00 64.56 291 ALA A CA 1
ATOM 2290 C C . ALA A 1 291 ? 2.783 24.050 6.744 1.00 64.56 291 ALA A C 1
ATOM 2292 O O . ALA A 1 291 ? 1.847 24.122 7.537 1.00 64.56 291 ALA A O 1
ATOM 2293 N N . SER A 1 292 ? 3.854 23.291 6.979 1.00 64.50 292 SER A N 1
ATOM 2294 C CA . SER A 1 292 ? 3.996 22.447 8.171 1.00 64.50 292 SER A CA 1
ATOM 2295 C C . SER A 1 292 ? 5.348 22.650 8.853 1.00 64.50 292 SER A C 1
ATOM 2297 O O . SER A 1 292 ? 6.368 22.781 8.176 1.00 64.50 292 SER A O 1
ATOM 2299 N N . SER A 1 293 ? 5.358 22.677 10.191 1.00 50.00 293 SER A N 1
ATOM 2300 C CA . SER A 1 293 ? 6.554 22.925 11.016 1.00 50.00 293 SER A CA 1
ATOM 2301 C C . SER A 1 293 ? 6.882 21.820 12.034 1.00 50.00 293 SER A C 1
ATOM 2303 O O . SER A 1 293 ? 7.565 22.053 13.030 1.00 50.00 293 SER A O 1
ATOM 2305 N N . PHE A 1 294 ? 6.389 20.601 11.795 1.00 43.16 294 PHE A N 1
ATOM 2306 C CA . PHE A 1 294 ? 6.433 19.488 12.751 1.00 43.16 294 PHE A CA 1
ATOM 2307 C C . PHE A 1 294 ? 7.817 18.859 12.973 1.00 43.16 294 PHE A C 1
ATOM 2309 O O . PHE A 1 294 ? 8.725 18.974 12.148 1.00 43.16 294 PHE A O 1
ATOM 2316 N N . ASP A 1 295 ? 7.942 18.151 14.107 1.00 38.28 295 ASP A N 1
ATOM 2317 C CA . ASP A 1 295 ? 9.122 17.357 14.438 1.00 38.28 295 ASP A CA 1
ATOM 2318 C C . ASP A 1 295 ? 9.305 16.174 13.467 1.00 38.28 295 ASP A C 1
ATOM 2320 O O . ASP A 1 295 ? 8.319 15.585 12.994 1.00 38.28 295 ASP A O 1
ATOM 2324 N N . PRO A 1 296 ? 10.565 15.806 13.189 1.00 36.16 296 PRO A N 1
ATOM 2325 C CA . PRO A 1 296 ? 10.856 14.883 12.121 1.00 36.16 296 PRO A CA 1
ATOM 2326 C C . PRO A 1 296 ? 10.456 13.412 12.383 1.00 36.16 296 PRO A C 1
ATOM 2328 O O . PRO A 1 296 ? 10.360 12.687 11.409 1.00 36.16 296 PRO A O 1
ATOM 2331 N N . ALA A 1 297 ? 10.109 12.945 13.593 1.00 31.72 297 ALA A N 1
ATOM 2332 C CA . ALA A 1 297 ? 9.573 11.581 13.807 1.00 31.72 297 ALA A CA 1
ATOM 2333 C C . ALA A 1 297 ? 8.099 11.431 13.426 1.00 31.72 297 ALA A C 1
ATOM 2335 O O . ALA A 1 297 ? 7.676 10.379 12.950 1.00 31.72 297 ALA A O 1
ATOM 2336 N N . SER A 1 298 ? 7.291 12.475 13.625 1.00 32.44 298 SER A N 1
ATOM 2337 C CA . SER A 1 298 ? 5.916 12.474 13.109 1.00 32.44 298 SER A CA 1
ATOM 2338 C C . SER A 1 298 ? 5.861 12.806 11.632 1.00 32.44 298 SER A C 1
ATOM 2340 O O . SER A 1 298 ? 4.963 12.313 10.957 1.00 32.44 298 SER A O 1
ATOM 2342 N N . LEU A 1 299 ? 6.843 13.562 11.126 1.00 37.66 299 LEU A N 1
ATOM 2343 C CA . LEU A 1 299 ? 7.104 13.590 9.697 1.00 37.66 299 LEU A CA 1
ATOM 2344 C C . LEU A 1 299 ? 7.548 12.210 9.236 1.00 37.66 299 LEU A C 1
ATOM 2346 O O . LEU A 1 299 ? 6.903 11.713 8.360 1.00 37.66 299 LEU A O 1
ATOM 2350 N N . GLN A 1 300 ? 8.461 11.471 9.855 1.00 35.72 300 GLN A N 1
ATOM 2351 C CA . GLN A 1 300 ? 8.881 10.184 9.286 1.00 35.72 300 GLN A CA 1
ATOM 2352 C C . GLN A 1 300 ? 7.713 9.206 9.054 1.00 35.72 300 GLN A C 1
ATOM 2354 O O . GLN A 1 300 ? 7.675 8.573 8.012 1.00 35.72 300 GLN A O 1
ATOM 2359 N N . ILE A 1 301 ? 6.695 9.187 9.922 1.00 35.53 301 ILE A N 1
ATOM 2360 C CA . ILE A 1 301 ? 5.470 8.395 9.712 1.00 35.53 301 ILE A CA 1
ATOM 2361 C C . ILE A 1 301 ? 4.500 9.075 8.725 1.00 35.53 301 ILE A C 1
ATOM 2363 O O . ILE A 1 301 ? 4.043 8.427 7.791 1.00 35.53 301 ILE A O 1
ATOM 2367 N N . LEU A 1 302 ? 4.201 10.377 8.863 1.00 30.56 302 LEU A N 1
ATOM 2368 C CA . LEU A 1 302 ? 3.286 11.106 7.959 1.00 30.56 302 LEU A CA 1
ATOM 2369 C C . LEU A 1 302 ? 3.907 11.503 6.614 1.00 30.56 302 LEU A C 1
ATOM 2371 O O . LEU A 1 302 ? 3.178 11.898 5.726 1.00 30.56 302 LEU A O 1
ATOM 2375 N N . GLU A 1 303 ? 5.219 11.440 6.466 1.00 36.47 303 GLU A N 1
ATOM 2376 C CA . GLU A 1 303 ? 6.076 11.736 5.316 1.00 36.47 303 GLU A CA 1
ATOM 2377 C C . GLU A 1 303 ? 6.401 10.409 4.639 1.00 36.47 303 GLU A C 1
ATOM 2379 O O . GLU A 1 303 ? 6.262 10.351 3.436 1.00 36.47 303 GLU A O 1
ATOM 2384 N N . GLN A 1 304 ? 6.632 9.291 5.345 1.00 38.03 304 GLN A N 1
ATOM 2385 C CA . GLN A 1 304 ? 6.544 7.975 4.692 1.00 38.03 304 GLN A CA 1
ATOM 2386 C C . GLN A 1 304 ? 5.124 7.716 4.177 1.00 38.03 304 GLN A C 1
ATOM 2388 O O . GLN A 1 304 ? 4.975 7.297 3.038 1.00 38.03 304 GLN A O 1
ATOM 2393 N N . LEU A 1 305 ? 4.077 8.073 4.931 1.00 36.50 305 LEU A N 1
ATOM 2394 C CA . LEU A 1 305 ? 2.693 7.996 4.452 1.00 36.50 305 LEU A CA 1
ATOM 2395 C C . LEU A 1 305 ? 2.391 9.034 3.368 1.00 36.50 305 LEU A C 1
ATOM 2397 O O . LEU A 1 305 ? 1.899 8.635 2.330 1.00 36.50 305 LEU A O 1
ATOM 2401 N N . SER A 1 306 ? 2.725 10.323 3.529 1.00 38.12 306 SER A N 1
ATOM 2402 C CA . SER A 1 306 ? 2.418 11.362 2.526 1.00 38.12 306 SER A CA 1
ATOM 2403 C C . SER A 1 306 ? 3.344 11.353 1.316 1.00 38.12 306 SER A C 1
ATOM 2405 O O . SER A 1 306 ? 3.020 11.996 0.328 1.00 38.12 306 SER A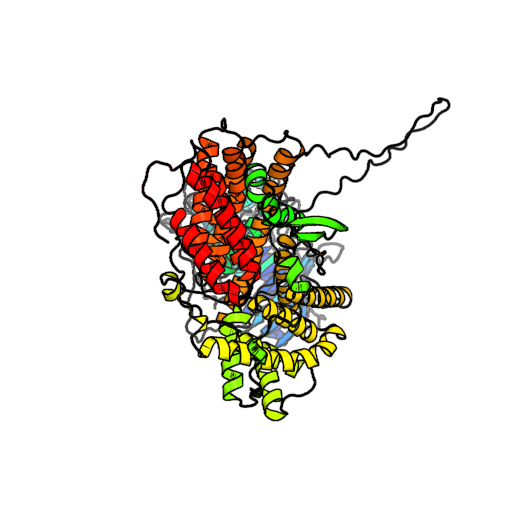 O 1
ATOM 2407 N N . VAL A 1 307 ? 4.510 10.706 1.387 1.00 40.06 307 VAL A N 1
ATOM 2408 C CA . VAL A 1 307 ? 5.421 10.502 0.251 1.00 40.06 307 VAL A CA 1
ATOM 2409 C C . VAL A 1 307 ? 5.121 9.171 -0.424 1.00 40.06 307 VAL A C 1
ATOM 2411 O O . VAL A 1 307 ? 5.191 9.140 -1.636 1.00 40.06 307 VAL A O 1
ATOM 2414 N N . ILE A 1 308 ? 4.668 8.114 0.261 1.00 38.84 308 ILE A N 1
ATOM 2415 C CA . ILE A 1 308 ? 4.076 6.946 -0.424 1.00 38.84 308 ILE A CA 1
ATOM 2416 C C . ILE A 1 308 ? 2.733 7.338 -1.071 1.00 38.84 308 ILE A C 1
ATOM 2418 O O . ILE A 1 308 ? 2.505 7.073 -2.246 1.00 38.84 308 ILE A O 1
ATOM 2422 N N . GLU A 1 309 ? 1.876 8.067 -0.357 1.00 38.47 309 GLU A N 1
ATOM 2423 C CA . GLU A 1 309 ? 0.639 8.665 -0.877 1.00 38.47 309 GLU A CA 1
ATOM 2424 C C . GLU A 1 309 ? 0.947 9.766 -1.910 1.00 38.47 309 GLU A C 1
ATOM 2426 O O . GLU A 1 309 ? 0.209 9.922 -2.870 1.00 38.47 309 GLU A O 1
ATOM 2431 N N . GLY A 1 310 ? 2.063 10.489 -1.771 1.00 36.69 310 GLY A N 1
ATOM 2432 C CA . GLY A 1 310 ? 2.539 11.544 -2.677 1.00 36.69 310 GLY A CA 1
ATOM 2433 C C . GLY A 1 310 ? 3.187 11.025 -3.961 1.00 36.69 310 GLY A C 1
ATOM 2434 O O . GLY A 1 310 ? 2.942 11.585 -5.022 1.00 36.69 310 GLY A O 1
ATOM 2435 N N . LEU A 1 311 ? 3.940 9.926 -3.887 1.00 39.69 311 LEU A N 1
ATOM 2436 C CA . LEU A 1 311 ? 4.447 9.156 -5.026 1.00 39.69 311 LEU A CA 1
ATOM 2437 C C . LEU A 1 311 ? 3.292 8.534 -5.801 1.00 39.69 311 LEU A C 1
ATOM 2439 O O . LEU A 1 311 ? 3.403 8.400 -7.007 1.00 39.69 311 LEU A O 1
ATOM 2443 N N . VAL A 1 312 ? 2.179 8.219 -5.127 1.00 36.59 312 VAL A N 1
ATOM 2444 C CA . VAL A 1 312 ? 0.944 7.739 -5.759 1.00 36.59 312 VAL A CA 1
ATOM 2445 C C . VAL A 1 312 ? 0.051 8.879 -6.280 1.00 36.59 312 VAL A C 1
ATOM 2447 O O . VAL A 1 312 ? -0.598 8.716 -7.309 1.00 36.59 312 VAL A O 1
ATOM 2450 N N . ARG A 1 313 ? 0.067 10.061 -5.646 1.00 36.38 313 ARG A N 1
ATOM 2451 C CA . ARG A 1 313 ? -0.650 11.284 -6.077 1.00 36.38 313 ARG A CA 1
ATOM 2452 C C . ARG A 1 313 ? 0.068 12.085 -7.166 1.00 36.38 313 ARG A C 1
ATOM 2454 O O . ARG A 1 313 ? -0.579 12.854 -7.872 1.00 36.38 313 ARG A O 1
ATOM 2461 N N . GLY A 1 314 ? 1.387 11.940 -7.290 1.00 32.06 314 GLY A N 1
ATOM 2462 C CA . GLY A 1 314 ? 2.203 12.507 -8.368 1.00 32.06 314 GLY A CA 1
ATOM 2463 C C . GLY A 1 314 ? 2.012 11.791 -9.705 1.00 32.06 314 GLY A C 1
ATOM 2464 O O . GLY A 1 314 ? 2.550 12.226 -10.718 1.00 32.06 314 GLY A O 1
ATOM 2465 N N . ILE A 1 315 ? 1.213 10.721 -9.721 1.00 38.50 315 ILE A N 1
ATOM 2466 C CA . ILE A 1 315 ? 0.940 9.919 -10.904 1.00 38.50 315 ILE A CA 1
ATOM 2467 C C . ILE A 1 315 ? -0.231 10.525 -11.677 1.00 38.50 315 ILE A C 1
ATOM 2469 O O . ILE A 1 315 ? -1.332 9.985 -11.751 1.00 38.50 315 ILE A O 1
ATOM 2473 N N . GLN A 1 316 ? 0.026 11.667 -12.297 1.00 31.72 316 GLN A N 1
ATOM 2474 C CA . GLN A 1 316 ? -0.471 11.856 -13.648 1.00 31.72 316 GLN A CA 1
ATOM 2475 C C . GLN A 1 316 ? 0.759 11.948 -14.540 1.00 31.72 316 GLN A C 1
ATOM 2477 O O . GLN A 1 316 ? 1.601 12.814 -14.287 1.00 31.72 316 GLN A O 1
ATOM 2482 N N . PRO A 1 317 ? 0.899 11.112 -15.586 1.00 30.69 317 PRO A N 1
ATOM 2483 C CA . PRO A 1 317 ? 1.780 11.509 -16.665 1.00 30.69 317 PRO A CA 1
ATOM 2484 C C . PRO A 1 317 ? 1.303 12.896 -17.098 1.00 30.69 317 PRO A C 1
ATOM 2486 O O . PRO A 1 317 ? 0.123 13.101 -17.382 1.00 30.69 317 PRO A O 1
ATOM 2489 N N . SER A 1 318 ? 2.209 13.864 -17.156 1.00 29.55 318 SER A N 1
ATOM 2490 C CA . SER A 1 318 ? 1.977 15.201 -17.717 1.00 29.55 318 SER A CA 1
ATOM 2491 C C . SER A 1 318 ? 1.688 15.165 -19.232 1.00 29.55 318 SER A C 1
ATOM 2493 O O . SER A 1 318 ? 1.885 16.143 -19.946 1.00 29.55 318 SER A O 1
ATOM 2495 N N . THR A 1 319 ? 1.206 14.029 -19.733 1.00 31.53 319 THR A N 1
ATOM 2496 C CA . THR A 1 319 ? 0.842 13.740 -21.110 1.00 31.53 319 THR A CA 1
ATOM 2497 C C . THR A 1 319 ? -0.460 12.941 -21.092 1.00 31.53 319 THR A C 1
ATOM 2499 O O . THR A 1 319 ? -0.486 11.734 -20.857 1.00 31.53 319 THR A O 1
ATOM 2502 N N . SER A 1 320 ? -1.575 13.626 -21.341 1.00 27.50 320 SER A N 1
ATOM 2503 C CA . SER A 1 320 ? -2.750 12.982 -21.921 1.00 27.50 320 SER A CA 1
ATOM 2504 C C . SER A 1 320 ? -2.314 12.374 -23.257 1.00 27.50 320 SER A C 1
ATOM 2506 O O . SER A 1 320 ? -2.045 13.101 -24.213 1.00 27.50 320 SER A O 1
ATOM 2508 N N . PHE A 1 321 ? -2.158 11.053 -23.308 1.00 31.91 321 PHE A N 1
ATOM 2509 C CA . PHE A 1 321 ? -1.949 10.346 -24.565 1.00 31.91 321 PHE A CA 1
ATOM 2510 C C . PHE A 1 321 ? -3.314 10.081 -25.197 1.00 31.91 321 PHE A C 1
ATOM 2512 O O . PHE A 1 321 ? -4.052 9.208 -24.742 1.00 31.91 321 PHE A O 1
ATOM 2519 N N . ASP A 1 322 ? -3.633 10.830 -26.251 1.00 27.23 322 ASP A N 1
ATOM 2520 C CA . ASP A 1 322 ? -4.749 10.504 -27.134 1.00 27.23 322 ASP A CA 1
ATOM 2521 C C . ASP A 1 322 ? -4.403 9.226 -27.908 1.00 27.23 322 ASP A C 1
ATOM 2523 O O . ASP A 1 322 ? -3.566 9.212 -28.814 1.00 27.23 322 ASP A O 1
ATOM 2527 N N . PHE A 1 323 ? -5.036 8.121 -27.522 1.00 30.59 323 PHE A N 1
ATOM 2528 C CA . PHE A 1 323 ? -5.044 6.891 -28.305 1.00 30.59 323 PHE A CA 1
ATOM 2529 C C . PHE A 1 323 ? -6.128 7.015 -29.385 1.00 30.59 323 PHE A C 1
ATOM 2531 O O . PHE A 1 323 ? -7.268 7.338 -29.045 1.00 30.59 323 PHE A O 1
ATOM 2538 N N . PRO A 1 324 ? -5.851 6.722 -30.670 1.00 26.42 324 PRO A N 1
ATOM 2539 C CA . PRO A 1 324 ? -6.911 6.591 -31.659 1.00 26.42 324 PRO A CA 1
ATOM 2540 C C . PRO A 1 324 ? -7.813 5.424 -31.247 1.00 26.42 324 PRO A C 1
ATOM 2542 O O . PRO A 1 324 ? -7.384 4.269 -31.233 1.00 26.42 324 PRO A O 1
ATOM 2545 N N . THR A 1 325 ? -9.053 5.721 -30.868 1.00 25.03 325 THR A N 1
ATOM 2546 C CA . THR A 1 325 ? -10.060 4.713 -30.538 1.00 25.03 325 THR A CA 1
ATOM 2547 C C . THR A 1 325 ? -10.275 3.815 -31.755 1.00 25.03 325 THR A C 1
ATOM 2549 O O . THR A 1 325 ? -10.575 4.297 -32.848 1.00 25.03 325 THR A O 1
ATOM 2552 N N . ALA A 1 326 ? -10.109 2.503 -31.580 1.00 25.36 326 ALA A N 1
ATOM 2553 C CA . ALA A 1 326 ? -10.452 1.523 -32.599 1.00 25.36 326 ALA A CA 1
ATOM 2554 C C . ALA A 1 326 ? -11.951 1.648 -32.909 1.00 25.36 326 ALA A C 1
ATOM 2556 O O . ALA A 1 326 ? -12.796 1.369 -32.058 1.00 25.36 326 ALA A O 1
ATOM 2557 N N . ALA A 1 327 ? -12.272 2.112 -34.116 1.00 24.86 327 ALA A N 1
ATOM 2558 C CA . ALA A 1 327 ? -13.636 2.213 -34.603 1.00 24.86 327 ALA A CA 1
ATOM 2559 C C . ALA A 1 327 ? -14.312 0.837 -34.522 1.00 24.86 327 ALA A C 1
ATOM 2561 O O . ALA A 1 327 ? -13.888 -0.122 -35.171 1.00 24.86 327 ALA A O 1
ATOM 2562 N N . ALA A 1 328 ? -15.368 0.749 -33.715 1.00 25.06 328 ALA A N 1
ATOM 2563 C CA . ALA A 1 328 ? -16.260 -0.393 -33.692 1.00 25.06 328 ALA A CA 1
ATOM 2564 C C . ALA A 1 328 ? -16.917 -0.530 -35.073 1.00 25.06 328 ALA A C 1
ATOM 2566 O O . ALA A 1 328 ? -17.704 0.315 -35.499 1.00 25.06 328 ALA A O 1
ATOM 2567 N N . ILE A 1 329 ? -16.573 -1.601 -35.783 1.00 23.58 329 ILE A N 1
ATOM 2568 C CA . ILE A 1 329 ? -17.276 -2.030 -36.986 1.00 23.58 329 ILE A CA 1
ATOM 2569 C C . ILE A 1 329 ? -18.639 -2.552 -36.529 1.00 23.58 329 ILE A C 1
ATOM 2571 O O . ILE A 1 329 ? -18.729 -3.634 -35.955 1.00 23.58 329 ILE A O 1
ATOM 2575 N N . SER A 1 330 ? -19.697 -1.791 -36.799 1.00 24.20 330 SER A N 1
ATOM 2576 C CA . SER A 1 330 ? -21.054 -2.326 -36.863 1.00 24.20 330 SER A CA 1
ATOM 2577 C C . SER A 1 330 ? -21.586 -2.126 -38.276 1.00 24.20 330 SER A C 1
ATOM 2579 O O . SER A 1 330 ? -21.686 -1.014 -38.790 1.00 24.20 330 SER A O 1
ATOM 2581 N N . SER A 1 331 ? -21.862 -3.257 -38.911 1.00 25.75 331 SER A N 1
ATOM 2582 C CA . SER A 1 331 ? -22.617 -3.425 -40.145 1.00 25.75 331 SER A CA 1
ATOM 2583 C C . SER A 1 331 ? -23.943 -2.666 -40.116 1.00 25.75 331 SER A C 1
ATOM 2585 O O . SER A 1 331 ? -24.677 -2.857 -39.158 1.00 25.75 331 SER A O 1
ATOM 2587 N N . HIS A 1 332 ? -24.308 -1.941 -41.180 1.00 24.11 332 HIS A N 1
ATOM 2588 C CA . HIS A 1 332 ? -25.666 -1.973 -41.745 1.00 24.11 332 HIS A CA 1
ATOM 2589 C C . HIS A 1 332 ? -25.728 -1.363 -43.156 1.00 24.11 332 HIS A C 1
ATOM 2591 O O . HIS A 1 332 ? -24.936 -0.506 -43.535 1.00 24.11 332 HIS A O 1
ATOM 2597 N N . GLN A 1 333 ? -26.655 -1.923 -43.932 1.00 23.91 333 GLN A N 1
ATOM 2598 C CA . GLN A 1 333 ? -26.888 -1.769 -45.364 1.00 23.91 333 GLN A CA 1
ATOM 2599 C C . GLN A 1 333 ? -27.486 -0.409 -45.770 1.00 23.91 333 GLN A C 1
ATOM 2601 O O . GLN A 1 333 ? -28.048 0.324 -44.964 1.00 23.91 333 GLN A O 1
ATOM 2606 N N . GLU A 1 334 ? -27.367 -0.154 -47.073 1.00 22.81 334 GLU A N 1
ATOM 2607 C CA . GLU A 1 334 ? -27.940 0.905 -47.913 1.00 22.81 334 GLU A CA 1
ATOM 2608 C C . GLU A 1 334 ? -29.383 1.342 -47.577 1.00 22.81 334 GLU A C 1
ATOM 2610 O O . GLU A 1 334 ? -30.258 0.495 -47.418 1.00 22.81 334 GLU A O 1
ATOM 2615 N N . GLN A 1 335 ? -29.674 2.653 -47.651 1.00 24.03 335 GLN A N 1
ATOM 2616 C CA . GLN A 1 335 ? -30.480 3.243 -48.742 1.00 24.03 335 GLN A CA 1
ATOM 2617 C C . GLN A 1 335 ? -30.636 4.778 -48.645 1.00 24.03 335 GLN A C 1
ATOM 2619 O O . GLN A 1 335 ? -30.607 5.384 -47.580 1.00 24.03 335 GLN A O 1
ATOM 2624 N N . GLN A 1 336 ? -30.767 5.380 -49.830 1.00 23.42 336 GLN A N 1
ATOM 2625 C CA . GLN A 1 336 ? -30.785 6.804 -50.185 1.00 23.42 336 GLN A CA 1
ATOM 2626 C C . GLN A 1 336 ? -32.082 7.545 -49.798 1.00 23.42 336 GLN A C 1
ATOM 2628 O O . GLN A 1 336 ? -33.165 6.995 -49.984 1.00 23.42 336 GLN A O 1
ATOM 2633 N N . ASN A 1 337 ? -31.985 8.828 -49.406 1.00 24.55 337 ASN A N 1
ATOM 2634 C CA . ASN A 1 337 ? -32.545 9.997 -50.128 1.00 24.55 337 ASN A CA 1
ATOM 2635 C C . ASN A 1 337 ? -32.579 11.282 -49.264 1.00 24.55 337 ASN A C 1
ATOM 2637 O O . ASN A 1 337 ? -33.028 11.274 -48.123 1.00 24.55 337 ASN A O 1
ATOM 2641 N N . SER A 1 338 ? -32.151 12.397 -49.861 1.00 19.94 338 SER A N 1
ATOM 2642 C CA . SER A 1 338 ? -32.256 13.793 -49.376 1.00 19.94 338 SER A CA 1
ATOM 2643 C C . SER A 1 338 ? -33.491 14.496 -49.998 1.00 19.94 338 SER A C 1
ATOM 2645 O O . SER A 1 338 ? -34.113 13.890 -50.873 1.00 19.94 338 SER A O 1
ATOM 2647 N N . PRO A 1 339 ? -33.736 15.820 -49.817 1.00 34.34 339 PRO A N 1
ATOM 2648 C CA . PRO A 1 339 ? -33.667 16.717 -48.639 1.00 34.34 339 PRO A CA 1
ATOM 2649 C C . PRO A 1 339 ? -34.955 17.586 -48.459 1.00 34.34 339 PRO A C 1
ATOM 2651 O O . PRO A 1 339 ? -35.770 17.647 -49.375 1.00 34.34 339 PRO A O 1
ATOM 2654 N N . ALA A 1 340 ? -35.103 18.315 -47.333 1.00 22.17 340 ALA A N 1
ATOM 2655 C CA . ALA A 1 340 ? -35.406 19.772 -47.263 1.00 22.17 340 ALA A CA 1
ATOM 2656 C C . ALA A 1 340 ? -36.010 20.248 -45.911 1.00 22.17 340 ALA A C 1
ATOM 2658 O O . ALA A 1 340 ? -36.873 19.593 -45.337 1.00 22.17 340 ALA A O 1
ATOM 2659 N N . ASP A 1 341 ? -35.566 21.450 -45.512 1.00 25.20 341 ASP A N 1
ATOM 2660 C CA . ASP A 1 341 ? -36.202 22.482 -44.661 1.00 25.20 341 ASP A CA 1
ATOM 2661 C C . ASP A 1 341 ? -36.032 22.523 -43.115 1.00 25.20 341 ASP A C 1
ATOM 2663 O O . ASP A 1 341 ? -36.860 22.073 -42.334 1.00 25.20 341 ASP A O 1
ATOM 2667 N N . ALA A 1 342 ? -34.944 23.209 -42.720 1.00 23.44 342 ALA A N 1
ATOM 2668 C CA . ALA A 1 342 ? -34.894 24.523 -42.037 1.00 23.44 342 ALA A CA 1
ATOM 2669 C C . ALA A 1 342 ? -35.237 24.726 -40.525 1.00 23.44 342 ALA A C 1
ATOM 2671 O O . ALA A 1 342 ? -36.395 24.809 -40.129 1.00 23.44 342 ALA A O 1
ATOM 2672 N N . HIS A 1 343 ? -34.158 25.092 -39.792 1.00 24.52 343 HIS A N 1
ATOM 2673 C CA . HIS A 1 343 ? -34.004 25.961 -38.589 1.00 24.52 343 HIS A CA 1
ATOM 2674 C C . HIS A 1 343 ? -34.172 25.376 -37.162 1.00 24.52 343 HIS A C 1
ATOM 2676 O O . HIS A 1 343 ? -35.023 24.524 -36.951 1.00 24.52 343 HIS A O 1
ATOM 2682 N N . PRO A 1 344 ? -33.522 25.964 -36.120 1.00 27.30 344 PRO A N 1
ATOM 2683 C CA . PRO A 1 344 ? -32.151 26.493 -36.024 1.00 27.30 344 PRO A CA 1
ATOM 2684 C C . PRO A 1 344 ? -31.371 25.980 -34.777 1.00 27.30 344 PRO A C 1
ATOM 2686 O O . PRO A 1 344 ? -31.936 25.740 -33.719 1.00 27.30 344 PRO A O 1
ATOM 2689 N N . LEU A 1 345 ? -30.044 25.884 -34.930 1.00 24.92 345 LEU A N 1
ATOM 2690 C CA . LEU A 1 345 ? -28.959 25.803 -33.930 1.00 24.92 345 LEU A CA 1
ATOM 2691 C C . LEU A 1 345 ? -29.340 25.699 -32.437 1.00 24.92 345 LEU A C 1
ATOM 2693 O O . LEU A 1 345 ? -29.504 26.706 -31.746 1.00 24.92 345 LEU A O 1
ATOM 2697 N N . GLN A 1 346 ? -29.288 24.470 -31.926 1.00 24.70 346 GLN A N 1
ATOM 2698 C CA . GLN A 1 346 ? -29.037 24.161 -30.524 1.00 24.70 346 GLN A CA 1
ATOM 2699 C C . GLN A 1 346 ? -27.791 23.265 -30.507 1.00 24.70 346 GLN A C 1
ATOM 2701 O O . GLN A 1 346 ? -27.791 22.195 -31.109 1.00 24.70 346 GLN A O 1
ATOM 2706 N N . ASN A 1 347 ? -26.686 23.766 -29.945 1.00 25.80 347 ASN A N 1
ATOM 2707 C CA . ASN A 1 347 ? -25.443 23.005 -29.816 1.00 25.80 347 ASN A CA 1
ATOM 2708 C C . ASN A 1 347 ? -25.670 21.883 -28.798 1.00 25.80 347 ASN A C 1
ATOM 2710 O O . ASN A 1 347 ? -25.571 22.115 -27.592 1.00 25.80 347 ASN A O 1
ATOM 2714 N N . ASP A 1 348 ? -25.988 20.696 -29.307 1.00 23.86 348 ASP A N 1
ATOM 2715 C CA . ASP A 1 348 ? -25.912 19.448 -28.564 1.00 23.86 348 ASP A CA 1
ATOM 2716 C C . ASP A 1 348 ? -24.457 19.166 -28.180 1.00 23.86 348 ASP A C 1
ATOM 2718 O O . ASP A 1 348 ? -23.532 19.212 -28.996 1.00 23.86 348 ASP A O 1
ATOM 2722 N N . LEU A 1 349 ? -24.291 18.905 -26.888 1.00 25.95 349 LEU A N 1
ATOM 2723 C CA . LEU A 1 349 ? -23.097 18.360 -26.267 1.00 25.95 349 LEU A CA 1
ATOM 2724 C C . LEU A 1 349 ? -22.760 17.027 -26.954 1.00 25.95 349 LEU A C 1
ATOM 2726 O O . LEU A 1 349 ? -23.601 16.133 -27.036 1.00 25.95 349 LEU A O 1
ATOM 2730 N N . GLY A 1 350 ? -21.537 16.921 -27.481 1.00 25.25 350 GLY A N 1
ATOM 2731 C CA . GLY A 1 350 ? -20.994 15.666 -28.001 1.00 25.25 350 GLY A CA 1
ATOM 2732 C C . GLY A 1 350 ? -20.931 14.585 -26.913 1.00 25.25 350 GLY A C 1
ATOM 2733 O O . GLY A 1 350 ? -21.011 14.915 -25.729 1.00 25.25 350 GLY A O 1
ATOM 2734 N N . PRO A 1 351 ? -20.800 13.302 -27.297 1.00 26.94 351 PRO A N 1
ATOM 2735 C CA . PRO A 1 351 ? -20.838 12.200 -26.351 1.00 26.94 351 PRO A CA 1
ATOM 2736 C C . PRO A 1 351 ? -19.685 12.345 -25.363 1.00 26.94 351 PRO A C 1
ATOM 2738 O O . PRO A 1 351 ? -18.538 12.541 -25.769 1.00 26.94 351 PRO A O 1
ATOM 2741 N N . ASP A 1 352 ? -20.033 12.270 -24.082 1.00 25.67 352 ASP A N 1
ATOM 2742 C CA . ASP A 1 352 ? -19.127 12.299 -22.947 1.00 25.67 352 ASP A CA 1
ATOM 2743 C C . ASP A 1 352 ? -17.927 11.378 -23.194 1.00 25.67 352 ASP A C 1
ATOM 2745 O O . ASP A 1 352 ? -18.019 10.150 -23.122 1.00 25.67 352 ASP A O 1
ATOM 2749 N N . THR A 1 353 ? -16.772 11.978 -23.476 1.00 26.72 353 THR A N 1
ATOM 2750 C CA . THR A 1 353 ? -15.488 11.330 -23.247 1.00 26.72 353 THR A CA 1
ATOM 2751 C C . THR A 1 353 ? -15.350 11.223 -21.733 1.00 26.72 353 THR A C 1
ATOM 2753 O O . THR A 1 353 ? -14.844 12.140 -21.084 1.00 26.72 353 THR A O 1
ATOM 2756 N N . GLU A 1 354 ? -15.877 10.145 -21.148 1.00 23.70 354 GLU A N 1
ATOM 2757 C CA . GLU A 1 354 ? -15.614 9.832 -19.748 1.00 23.70 354 GLU A CA 1
ATOM 2758 C C . GLU A 1 354 ? -14.089 9.817 -19.547 1.00 23.70 354 GLU A C 1
ATOM 2760 O O . GLU A 1 354 ? -13.375 9.102 -20.261 1.00 23.70 354 GLU A O 1
ATOM 2765 N N . PRO A 1 355 ? -13.547 10.630 -18.626 1.00 23.17 355 PRO A N 1
ATOM 2766 C CA . PRO A 1 355 ? -12.127 10.593 -18.336 1.00 23.17 355 PRO A CA 1
ATOM 2767 C C . PRO A 1 355 ? -11.798 9.218 -17.753 1.00 23.17 355 PRO A C 1
ATOM 2769 O O . PRO A 1 355 ? -12.338 8.832 -16.721 1.00 23.17 355 PRO A O 1
ATOM 2772 N N . ILE A 1 356 ? -10.906 8.477 -18.412 1.00 31.45 356 ILE A N 1
ATOM 2773 C CA . ILE A 1 356 ? -10.359 7.217 -17.899 1.00 31.45 356 ILE A CA 1
ATOM 2774 C C . ILE A 1 356 ? -9.621 7.534 -16.590 1.00 31.45 356 ILE A C 1
ATOM 2776 O O . ILE A 1 356 ? -8.561 8.159 -16.587 1.00 31.45 356 ILE A O 1
ATOM 2780 N N . VAL A 1 357 ? -10.225 7.144 -15.468 1.00 26.86 357 VAL A N 1
ATOM 2781 C CA . VAL A 1 357 ? -9.717 7.329 -14.103 1.00 26.86 357 VAL A CA 1
ATOM 2782 C C . VAL A 1 357 ? -8.783 6.155 -13.762 1.00 26.86 357 VAL A C 1
ATOM 2784 O O . VAL A 1 357 ? -9.235 5.016 -13.838 1.00 26.86 357 VAL A O 1
ATOM 2787 N N . PRO A 1 358 ? -7.511 6.357 -13.352 1.00 32.91 358 PRO A N 1
ATOM 2788 C CA . PRO A 1 358 ? -6.672 5.253 -12.873 1.00 32.91 358 PRO A CA 1
ATOM 2789 C C . PRO A 1 358 ? -7.179 4.699 -11.527 1.00 32.91 358 PRO A C 1
ATOM 2791 O O . PRO A 1 358 ? -6.845 5.220 -10.461 1.00 32.91 358 PRO A O 1
ATOM 2794 N N . SER A 1 359 ? -8.031 3.679 -11.558 1.00 41.69 359 SER A N 1
ATOM 2795 C CA . SER A 1 359 ? -8.360 2.825 -10.410 1.00 41.69 359 SER A CA 1
ATOM 2796 C C . SER A 1 359 ? -7.432 1.595 -10.374 1.00 41.69 359 SER A C 1
ATOM 2798 O O . SER A 1 359 ? -6.446 1.550 -11.112 1.00 41.69 359 SER A O 1
ATOM 2800 N N . LEU A 1 360 ? -7.668 0.616 -9.486 1.00 53.66 360 LEU A N 1
ATOM 2801 C CA . LEU A 1 360 ? -6.970 -0.679 -9.528 1.00 53.66 360 LEU A CA 1
ATOM 2802 C C . LEU A 1 360 ? -7.285 -1.333 -10.883 1.00 53.66 360 LEU A C 1
ATOM 2804 O O . LEU A 1 360 ? -8.314 -1.985 -11.039 1.00 53.66 360 LEU A O 1
ATOM 2808 N N . ASN A 1 361 ? -6.431 -1.110 -11.886 1.00 65.38 361 ASN A N 1
ATOM 2809 C CA . ASN A 1 361 ? -6.726 -1.450 -13.274 1.00 65.38 361 ASN A CA 1
ATOM 2810 C C . ASN A 1 361 ? -6.564 -2.961 -13.507 1.00 65.38 361 ASN A C 1
ATOM 2812 O O . ASN A 1 361 ? -5.562 -3.457 -14.030 1.00 65.38 361 ASN A O 1
ATOM 2816 N N . LEU A 1 362 ? -7.564 -3.721 -13.064 1.00 74.31 362 LEU A N 1
ATOM 2817 C CA . LEU A 1 362 ? -7.581 -5.171 -13.182 1.00 74.31 362 LEU A CA 1
ATOM 2818 C C . LEU A 1 362 ? -7.543 -5.621 -14.646 1.00 74.31 362 LEU A C 1
ATOM 2820 O O . LEU A 1 362 ? -6.922 -6.638 -14.951 1.00 74.31 362 LEU A O 1
ATOM 2824 N N . GLU A 1 363 ? -8.169 -4.874 -15.555 1.00 74.31 363 GLU A N 1
ATOM 2825 C CA . GLU A 1 363 ? -8.154 -5.179 -16.987 1.00 74.31 363 GLU A CA 1
ATOM 2826 C C . GLU A 1 363 ? -6.738 -5.119 -17.563 1.00 74.31 363 GLU A C 1
ATOM 2828 O O . GLU A 1 363 ? -6.295 -6.060 -18.225 1.00 74.31 363 GLU A O 1
ATOM 2833 N N . ALA A 1 364 ? -5.988 -4.069 -17.228 1.00 70.69 364 ALA A N 1
ATOM 2834 C CA . ALA A 1 364 ? -4.574 -3.962 -17.562 1.00 70.69 364 ALA A CA 1
ATOM 2835 C C . ALA A 1 364 ? -3.752 -5.124 -16.986 1.00 70.69 364 ALA A C 1
ATOM 2837 O O . ALA A 1 364 ? -2.938 -5.737 -17.678 1.00 70.69 364 ALA A O 1
ATOM 2838 N N . SER A 1 365 ? -3.995 -5.473 -15.724 1.00 76.50 365 SER A N 1
ATOM 2839 C CA . SER A 1 365 ? -3.342 -6.614 -15.085 1.00 76.50 365 SER A CA 1
ATOM 2840 C C . SER A 1 365 ? -3.624 -7.936 -15.816 1.00 76.50 365 SER A C 1
ATOM 2842 O O . SER A 1 365 ? -2.685 -8.693 -16.075 1.00 76.50 365 SER A O 1
ATOM 2844 N N . ARG A 1 366 ? -4.875 -8.185 -16.232 1.00 80.50 366 ARG A N 1
ATOM 2845 C CA . ARG A 1 366 ? -5.271 -9.364 -17.031 1.00 80.50 366 ARG A CA 1
ATOM 2846 C C . ARG A 1 366 ? -4.559 -9.430 -18.376 1.00 80.50 366 ARG A C 1
ATOM 2848 O O . ARG A 1 366 ? -4.192 -10.516 -18.820 1.00 80.50 366 ARG A O 1
ATOM 2855 N N . GLY A 1 367 ? -4.344 -8.287 -19.022 1.00 73.56 367 GLY A N 1
ATOM 2856 C CA . GLY A 1 367 ? -3.649 -8.220 -20.307 1.00 73.56 367 GLY A CA 1
ATOM 2857 C C . GLY A 1 367 ? -2.163 -8.591 -20.242 1.00 73.56 367 GLY A C 1
ATOM 2858 O O . GLY A 1 367 ? -1.590 -9.029 -21.236 1.00 73.56 367 GLY A O 1
ATOM 2859 N N . SER A 1 368 ? -1.554 -8.514 -19.055 1.00 77.81 368 SER A N 1
ATOM 2860 C CA . SER A 1 368 ? -0.134 -8.820 -18.832 1.00 77.81 368 SER A CA 1
ATOM 2861 C C . SER A 1 368 ? 0.130 -10.193 -18.189 1.00 77.81 368 SER A C 1
ATOM 2863 O O . SER A 1 368 ? 1.257 -10.462 -17.744 1.00 77.81 368 SER A O 1
ATOM 2865 N N . ASN A 1 369 ? -0.889 -11.055 -18.099 1.00 88.38 369 ASN A N 1
ATOM 2866 C CA . ASN A 1 369 ? -0.846 -12.315 -17.353 1.00 88.38 369 ASN A CA 1
ATOM 2867 C C . ASN A 1 369 ? 0.028 -13.412 -17.999 1.00 88.38 369 ASN A C 1
ATOM 2869 O O . ASN A 1 369 ? 0.573 -13.249 -19.094 1.00 88.38 369 ASN A O 1
ATOM 2873 N N . THR A 1 370 ? 0.220 -14.527 -17.283 1.00 92.44 370 THR A N 1
ATOM 2874 C CA . THR A 1 370 ? 1.071 -15.639 -17.751 1.00 92.44 370 THR A CA 1
ATOM 2875 C C . THR A 1 370 ? 0.526 -16.272 -19.034 1.00 92.44 370 THR A C 1
ATOM 2877 O O . THR A 1 370 ? 1.277 -16.495 -19.980 1.00 92.44 370 THR A O 1
ATOM 2880 N N . ASP A 1 371 ? -0.783 -16.507 -19.098 1.00 91.38 371 ASP A N 1
ATOM 2881 C CA . ASP A 1 371 ? -1.455 -17.147 -20.229 1.00 91.38 371 ASP A CA 1
ATOM 2882 C C . ASP A 1 371 ? -1.289 -16.360 -21.540 1.00 91.38 371 ASP A C 1
ATOM 2884 O O . ASP A 1 371 ? -1.043 -16.956 -22.587 1.00 91.38 371 ASP A O 1
ATOM 2888 N N . ARG A 1 372 ? -1.369 -15.023 -21.489 1.00 90.12 372 ARG A N 1
ATOM 2889 C CA . ARG A 1 372 ? -1.158 -14.136 -22.646 1.00 90.12 372 ARG A CA 1
ATOM 2890 C C . ARG A 1 372 ? 0.288 -14.129 -23.119 1.00 90.12 372 ARG A C 1
ATOM 2892 O O . ARG A 1 372 ? 0.536 -14.076 -24.319 1.00 90.12 372 ARG A O 1
ATOM 2899 N N . LEU A 1 373 ? 1.241 -14.229 -22.196 1.00 94.12 373 LEU A N 1
ATOM 2900 C CA . LEU A 1 373 ? 2.657 -14.328 -22.541 1.00 94.12 373 LEU A CA 1
ATOM 2901 C C . LEU A 1 373 ? 2.975 -15.626 -23.284 1.00 94.12 373 LEU A C 1
ATOM 2903 O O . LEU A 1 373 ? 3.704 -15.600 -24.269 1.00 94.12 373 LEU A O 1
ATOM 2907 N N . LEU A 1 374 ? 2.386 -16.749 -22.868 1.00 94.75 374 LEU A N 1
ATOM 2908 C CA . LEU A 1 374 ? 2.552 -18.034 -23.559 1.00 94.75 374 LEU A CA 1
ATOM 2909 C C . LEU A 1 374 ? 1.893 -18.067 -24.952 1.00 94.75 374 LEU A C 1
ATOM 2911 O O . LEU A 1 374 ? 2.116 -19.007 -25.709 1.00 94.75 374 LEU A O 1
ATOM 2915 N N . GLN A 1 375 ? 1.101 -17.049 -25.303 1.00 91.88 375 GLN A N 1
ATOM 2916 C CA . GLN A 1 375 ? 0.516 -16.860 -26.636 1.00 91.88 375 GLN A CA 1
ATOM 2917 C C . GLN A 1 375 ? 1.362 -15.946 -27.536 1.00 91.88 375 GLN A C 1
ATOM 2919 O O . GLN A 1 375 ? 0.934 -15.604 -28.637 1.00 91.88 375 GLN A O 1
ATOM 2924 N N . TRP A 1 376 ? 2.547 -15.513 -27.092 1.00 93.88 376 TRP A N 1
ATOM 2925 C CA . TRP A 1 376 ? 3.428 -14.711 -27.936 1.00 93.88 376 TRP A CA 1
ATOM 2926 C C . TRP A 1 376 ? 3.895 -15.486 -29.179 1.00 93.88 376 TRP A C 1
ATOM 2928 O O . TRP A 1 376 ? 4.139 -16.693 -29.084 1.00 93.88 376 TRP A O 1
ATOM 2938 N N . PRO A 1 377 ? 4.104 -14.803 -30.325 1.00 93.31 377 PRO A N 1
ATOM 2939 C CA . PRO A 1 377 ? 4.467 -15.456 -31.585 1.00 93.31 377 PRO A CA 1
ATOM 2940 C C . PRO A 1 377 ? 5.698 -16.368 -31.500 1.00 93.31 377 PRO A C 1
ATOM 2942 O O . PRO A 1 377 ? 5.717 -17.431 -32.116 1.00 93.31 377 PRO A O 1
ATOM 2945 N N . ILE A 1 378 ? 6.704 -15.992 -30.701 1.00 92.69 378 ILE A N 1
ATOM 2946 C CA . ILE A 1 378 ? 7.918 -16.795 -30.488 1.00 92.69 378 ILE A CA 1
ATOM 2947 C C . ILE A 1 378 ? 7.634 -18.200 -29.923 1.00 92.69 378 ILE A C 1
ATOM 2949 O O . ILE A 1 378 ? 8.386 -19.136 -30.191 1.00 92.69 378 ILE A O 1
ATOM 2953 N N . PHE A 1 379 ? 6.545 -18.375 -29.168 1.00 94.81 379 PHE A N 1
ATOM 2954 C CA . PHE A 1 379 ? 6.213 -19.639 -28.508 1.00 94.81 379 PHE A CA 1
ATOM 2955 C C . PHE A 1 379 ? 5.210 -20.496 -29.283 1.00 94.81 379 PHE A C 1
ATOM 2957 O O . PHE A 1 379 ? 5.135 -21.697 -29.027 1.00 94.81 379 PHE A O 1
ATOM 2964 N N . ASP A 1 380 ? 4.475 -19.918 -30.237 1.00 89.56 380 ASP A N 1
ATOM 2965 C CA . ASP A 1 380 ? 3.322 -20.552 -30.892 1.00 89.56 380 ASP A CA 1
ATOM 2966 C C . ASP A 1 380 ? 3.671 -21.926 -31.487 1.00 89.56 380 ASP A C 1
ATOM 2968 O O . ASP A 1 380 ? 3.078 -22.949 -31.141 1.00 89.56 380 ASP A O 1
ATOM 2972 N N . LYS A 1 381 ? 4.739 -21.989 -32.291 1.00 90.38 381 LYS A N 1
ATOM 2973 C CA . LYS A 1 381 ? 5.188 -23.245 -32.906 1.00 90.38 381 LYS A CA 1
ATOM 2974 C C . LYS A 1 381 ? 5.650 -24.272 -31.870 1.00 90.38 381 LYS A C 1
ATOM 2976 O O . LYS A 1 381 ? 5.330 -25.451 -32.008 1.00 90.38 381 LYS A O 1
ATOM 2981 N N . VAL A 1 382 ? 6.406 -23.846 -30.859 1.00 92.75 382 VAL A N 1
ATOM 2982 C CA . VAL A 1 382 ? 7.024 -24.750 -29.873 1.00 92.75 382 VAL A CA 1
ATOM 2983 C C . VAL A 1 382 ? 5.961 -25.354 -28.953 1.00 92.75 382 VAL A C 1
ATOM 2985 O O . VAL A 1 382 ? 5.948 -26.564 -28.725 1.00 92.75 382 VAL A O 1
ATOM 2988 N N . LEU A 1 383 ? 5.023 -24.529 -28.486 1.00 95.06 383 LEU A N 1
ATOM 2989 C CA . LEU A 1 383 ? 3.968 -24.944 -27.563 1.00 95.06 383 LEU A CA 1
ATOM 2990 C C . LEU A 1 383 ? 2.772 -25.605 -28.258 1.00 95.06 383 LEU A C 1
ATOM 2992 O O . LEU A 1 383 ? 1.991 -26.267 -27.584 1.00 95.06 383 LEU A O 1
ATOM 2996 N N . SER A 1 384 ? 2.649 -25.512 -29.589 1.00 91.50 384 SER A N 1
ATOM 2997 C CA . SER A 1 384 ? 1.548 -26.129 -30.354 1.00 91.50 384 SER A CA 1
ATOM 2998 C C . SER A 1 384 ? 1.378 -27.641 -30.142 1.00 91.50 384 SER A C 1
ATOM 3000 O O . SER A 1 384 ? 0.297 -28.178 -30.377 1.00 91.50 384 SER A O 1
ATOM 3002 N N . SER A 1 385 ? 2.435 -2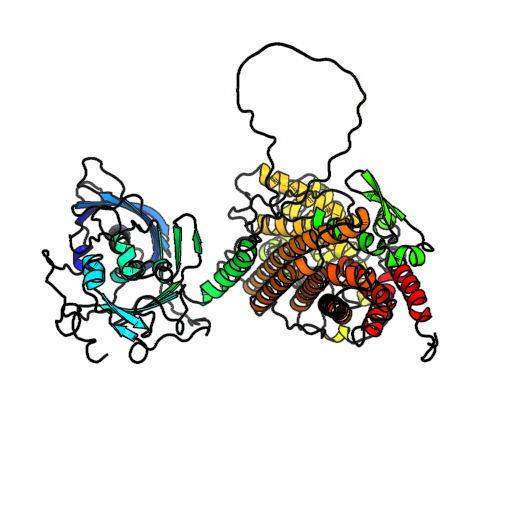8.331 -29.699 1.00 89.38 385 SER A N 1
ATOM 3003 C CA . SER A 1 385 ? 2.415 -29.768 -29.400 1.00 89.38 385 SER A CA 1
ATOM 3004 C C . SER A 1 385 ? 1.820 -30.111 -28.029 1.00 89.38 385 SER A C 1
ATOM 3006 O O . SER A 1 385 ? 1.473 -31.269 -27.788 1.00 89.38 385 SER A O 1
ATOM 3008 N N . LEU A 1 386 ? 1.693 -29.128 -27.134 1.00 94.06 386 LEU A N 1
ATOM 3009 C CA . LEU A 1 386 ? 1.149 -29.315 -25.793 1.00 94.06 386 LEU A CA 1
ATOM 3010 C C . LEU A 1 386 ? -0.387 -29.274 -25.796 1.00 94.06 386 LEU A C 1
ATOM 3012 O O . LEU A 1 386 ? -0.997 -28.576 -26.613 1.00 94.06 386 LEU A O 1
ATOM 3016 N N . PRO A 1 387 ? -1.042 -29.987 -24.861 1.00 91.25 387 PRO A N 1
ATOM 3017 C CA . PRO A 1 387 ? -2.487 -29.903 -24.705 1.00 91.25 387 PRO A CA 1
ATOM 3018 C C . PRO A 1 387 ? -2.910 -28.483 -24.310 1.00 91.25 387 PRO A C 1
ATOM 3020 O O . PRO A 1 387 ? -2.280 -27.837 -23.471 1.00 91.25 387 PRO A O 1
ATOM 3023 N N . ARG A 1 388 ? -4.020 -28.016 -24.891 1.00 91.94 388 ARG A N 1
ATOM 3024 C CA . ARG A 1 388 ? -4.677 -26.762 -24.506 1.00 91.94 388 ARG A CA 1
ATOM 3025 C C . ARG A 1 388 ? -5.970 -27.059 -23.764 1.00 91.94 388 ARG A C 1
ATOM 3027 O O . ARG A 1 388 ? -6.784 -27.866 -24.212 1.00 91.94 388 ARG A O 1
ATOM 3034 N N . PHE A 1 389 ? -6.171 -26.366 -22.657 1.00 91.00 389 PHE A N 1
ATOM 3035 C CA . PHE A 1 389 ? -7.359 -26.444 -21.824 1.00 91.00 389 PHE A CA 1
ATOM 3036 C C . PHE A 1 389 ? -8.266 -25.261 -22.131 1.00 91.00 389 PHE A C 1
ATOM 3038 O O . PHE A 1 389 ? -7.804 -24.128 -22.274 1.00 91.00 389 PHE A O 1
ATOM 3045 N N . LYS A 1 390 ? -9.561 -25.539 -22.258 1.00 89.12 390 LYS A N 1
ATOM 3046 C CA . LYS A 1 390 ? -10.589 -24.553 -22.581 1.00 89.12 390 LYS A CA 1
ATOM 3047 C C . LYS A 1 390 ? -11.272 -24.071 -21.307 1.00 89.12 390 LYS A C 1
ATOM 3049 O O . LYS A 1 390 ? -11.662 -24.889 -20.478 1.00 89.12 390 LYS A O 1
ATOM 3054 N N . PHE A 1 391 ? -11.482 -22.765 -21.201 1.00 87.50 391 PHE A N 1
ATOM 3055 C CA . PHE A 1 391 ? -12.351 -22.155 -20.198 1.00 87.50 391 PHE A CA 1
ATOM 3056 C C . PHE A 1 391 ? -13.021 -20.894 -20.763 1.00 87.50 391 PHE A C 1
ATOM 3058 O O . PHE A 1 391 ? -12.664 -20.421 -21.844 1.00 87.50 391 PHE A O 1
ATOM 3065 N N . PHE A 1 392 ? -14.015 -20.372 -20.048 1.00 86.00 392 PHE A N 1
ATOM 3066 C CA . PHE A 1 392 ? -14.678 -19.116 -20.393 1.00 86.00 392 PHE A CA 1
ATOM 3067 C C . PHE A 1 392 ? -14.192 -18.011 -19.465 1.00 86.00 392 PHE A C 1
ATOM 3069 O O . PHE A 1 392 ? -14.139 -18.207 -18.249 1.00 86.00 392 PHE A O 1
ATOM 3076 N N . ASP A 1 393 ? -13.821 -16.871 -20.040 1.00 83.31 393 ASP A N 1
ATOM 3077 C CA . ASP A 1 393 ? -13.459 -15.695 -19.254 1.00 83.31 393 ASP A CA 1
ATOM 3078 C C . ASP A 1 393 ? -14.698 -14.936 -18.744 1.00 83.31 393 ASP A C 1
ATOM 3080 O O . ASP A 1 393 ? -15.847 -15.289 -19.028 1.00 83.31 393 ASP A O 1
ATOM 3084 N N . SER A 1 394 ? -14.467 -13.857 -17.992 1.00 79.94 394 SER A N 1
ATOM 3085 C CA . SER A 1 394 ? -15.531 -13.004 -17.451 1.00 79.94 394 SER A CA 1
ATOM 3086 C C . SER A 1 394 ? -16.461 -12.401 -18.511 1.00 79.94 394 SER A C 1
ATOM 3088 O O . SER A 1 394 ? -17.575 -12.007 -18.179 1.00 79.94 394 SER A O 1
ATOM 3090 N N . ASN A 1 395 ? -16.024 -12.332 -19.771 1.00 81.94 395 ASN A N 1
ATOM 3091 C CA . ASN A 1 395 ? -16.785 -11.786 -20.893 1.00 81.94 395 ASN A CA 1
ATOM 3092 C C . ASN A 1 395 ? -17.487 -12.890 -21.697 1.00 81.94 395 ASN A C 1
ATOM 3094 O O . ASN A 1 395 ? -17.961 -12.644 -22.808 1.00 81.94 395 ASN A O 1
ATOM 3098 N N . SER A 1 396 ? -17.551 -14.110 -21.146 1.00 83.38 396 SER A N 1
ATOM 3099 C CA . SER A 1 396 ? -18.071 -15.307 -21.815 1.00 83.38 396 SER A CA 1
ATOM 3100 C C . SER A 1 396 ? -17.351 -15.626 -23.129 1.00 83.38 396 SER A C 1
ATOM 3102 O O . SER A 1 396 ? -17.917 -16.290 -23.999 1.00 83.38 396 SER A O 1
ATOM 3104 N N . GLN A 1 397 ? -16.108 -15.164 -23.287 1.00 85.38 397 GLN A N 1
ATOM 3105 C CA . GLN A 1 397 ? -15.287 -15.494 -24.442 1.00 85.38 397 GLN A CA 1
ATOM 3106 C C . GLN A 1 397 ? -14.563 -16.810 -24.200 1.00 85.38 397 GLN A C 1
ATOM 3108 O O . GLN A 1 397 ? -14.117 -17.119 -23.094 1.00 85.38 397 GLN A O 1
ATOM 3113 N N . GLU A 1 398 ? -14.455 -17.595 -25.263 1.00 87.38 398 GLU A N 1
ATOM 3114 C CA . GLU A 1 398 ? -13.722 -18.848 -25.238 1.00 87.38 398 GLU A CA 1
ATOM 3115 C C . GLU A 1 398 ? -12.218 -18.569 -25.218 1.00 87.38 398 GLU A C 1
ATOM 3117 O O . GLU A 1 398 ? -11.666 -17.977 -26.147 1.00 87.38 398 GLU A O 1
ATOM 3122 N N . VAL A 1 399 ? -11.554 -19.011 -24.151 1.00 86.25 399 VAL A N 1
ATOM 3123 C CA . VAL A 1 399 ? -10.114 -18.848 -23.962 1.00 86.25 399 VAL A CA 1
ATOM 3124 C C . VAL A 1 399 ? -9.463 -20.216 -23.818 1.00 86.25 399 VAL A C 1
ATOM 3126 O O . VAL A 1 399 ? -9.998 -21.140 -23.204 1.00 86.25 399 VAL A O 1
ATOM 3129 N N . PHE A 1 400 ? -8.271 -20.338 -24.395 1.00 89.06 400 PHE A N 1
ATOM 3130 C CA . PHE A 1 400 ? -7.452 -21.537 -24.323 1.00 89.06 400 PHE A CA 1
ATOM 3131 C C . PHE A 1 400 ? -6.131 -21.238 -23.624 1.00 89.06 400 PHE A C 1
ATOM 3133 O O . PHE A 1 400 ? -5.446 -20.274 -23.974 1.00 89.06 400 PHE A O 1
ATOM 3140 N N . THR A 1 401 ? -5.735 -22.117 -22.713 1.00 91.12 401 THR A N 1
ATOM 3141 C CA . THR A 1 401 ? -4.486 -22.022 -21.950 1.00 91.12 401 THR A CA 1
ATOM 3142 C C . THR A 1 401 ? -3.694 -23.327 -22.006 1.00 91.12 401 THR A C 1
ATOM 3144 O O . THR A 1 401 ? -4.266 -24.393 -22.213 1.00 91.12 401 THR A O 1
ATOM 3147 N N . TYR A 1 402 ? -2.377 -23.246 -21.826 1.00 93.50 402 TYR A N 1
ATOM 3148 C CA . TYR A 1 402 ? -1.508 -24.409 -21.611 1.00 93.50 402 TYR A CA 1
ATOM 3149 C C . TYR A 1 402 ? -1.458 -24.839 -20.134 1.00 93.50 402 TYR A C 1
ATOM 3151 O O . TYR A 1 402 ? -0.852 -25.855 -19.809 1.00 93.50 402 TYR A O 1
ATOM 3159 N N . LEU A 1 403 ? -2.083 -24.066 -19.241 1.00 93.69 403 LEU A N 1
ATOM 3160 C CA . LEU A 1 403 ? -2.081 -24.268 -17.797 1.00 93.69 403 LEU A CA 1
ATOM 3161 C C . LEU A 1 403 ? -3.421 -24.865 -17.369 1.00 93.69 403 LEU A C 1
ATOM 3163 O O . LEU A 1 403 ? -4.477 -24.279 -17.589 1.00 93.69 403 LEU A O 1
ATOM 3167 N N . ASP A 1 404 ? -3.400 -26.038 -16.748 1.00 90.38 404 ASP A N 1
ATOM 3168 C CA . ASP A 1 404 ? -4.636 -26.746 -16.388 1.00 90.38 404 ASP A CA 1
ATOM 3169 C C . ASP A 1 404 ? -5.208 -26.366 -15.016 1.00 90.38 404 ASP A C 1
ATOM 3171 O O . ASP A 1 404 ? -6.224 -26.919 -14.589 1.00 90.38 404 ASP A O 1
ATOM 3175 N N . ASP A 1 405 ? -4.573 -25.423 -14.321 1.00 89.00 405 ASP A N 1
ATOM 3176 C CA . ASP A 1 405 ? -4.887 -25.069 -12.940 1.00 89.00 405 ASP A CA 1
ATOM 3177 C C . ASP A 1 405 ? -6.273 -24.450 -12.765 1.00 89.00 405 ASP A C 1
ATOM 3179 O O . ASP A 1 405 ? -6.931 -24.732 -11.763 1.00 89.00 405 ASP A O 1
ATOM 3183 N N . ALA A 1 406 ? -6.740 -23.652 -13.725 1.00 79.31 406 ALA A N 1
ATOM 3184 C CA . ALA A 1 406 ? -8.092 -23.097 -13.700 1.00 79.31 406 ALA A CA 1
ATOM 3185 C C . ALA A 1 406 ? -9.171 -24.180 -13.892 1.00 79.31 406 ALA A C 1
ATOM 3187 O O . ALA A 1 406 ? -10.226 -24.119 -13.265 1.00 79.31 406 ALA A O 1
ATOM 3188 N N . VAL A 1 407 ? -8.896 -25.190 -14.725 1.00 81.50 407 VAL A N 1
ATOM 3189 C CA . VAL A 1 407 ? -9.866 -26.232 -15.103 1.00 81.50 407 VAL A CA 1
ATOM 3190 C C . VAL A 1 407 ? -9.889 -27.360 -14.067 1.00 81.50 407 VAL A C 1
ATOM 3192 O O . VAL A 1 407 ? -10.933 -27.656 -13.484 1.00 81.50 407 VAL A O 1
ATOM 3195 N N . ARG A 1 408 ? -8.729 -27.933 -13.721 1.00 79.25 408 ARG A N 1
ATOM 3196 C CA . ARG A 1 408 ? -8.632 -29.072 -12.789 1.00 79.25 408 ARG A CA 1
ATOM 3197 C C . ARG A 1 408 ? -9.160 -28.778 -11.390 1.00 79.25 408 ARG A C 1
ATOM 3199 O O . ARG A 1 408 ? -9.720 -29.666 -10.750 1.00 79.25 408 ARG A O 1
ATOM 3206 N N . GLN A 1 409 ? -8.995 -27.548 -10.905 1.00 71.44 409 GLN A N 1
ATOM 3207 C CA . GLN A 1 409 ? -9.497 -27.160 -9.585 1.00 71.44 409 GLN A CA 1
ATOM 3208 C C . GLN A 1 409 ? -11.029 -27.140 -9.504 1.00 71.44 409 GLN A C 1
ATOM 3210 O O . GLN A 1 409 ? -11.570 -27.201 -8.397 1.00 71.44 409 GLN A O 1
ATOM 3215 N N . THR A 1 410 ? -11.721 -27.067 -10.645 1.00 59.72 410 THR A N 1
ATOM 3216 C CA . THR A 1 410 ? -13.188 -27.131 -10.716 1.00 59.72 410 THR A CA 1
ATOM 3217 C C . THR A 1 410 ? -13.713 -28.561 -10.849 1.00 59.72 410 THR A C 1
ATOM 3219 O O . THR A 1 410 ? -14.731 -28.885 -10.239 1.00 59.72 410 THR A O 1
ATOM 3222 N N . ASP A 1 411 ? -12.977 -29.440 -11.536 1.00 53.62 411 ASP A N 1
ATOM 3223 C CA . ASP A 1 411 ? -13.401 -30.819 -11.823 1.00 53.62 411 ASP A CA 1
ATOM 3224 C C . ASP A 1 411 ? -13.239 -31.786 -10.638 1.00 53.62 411 ASP A C 1
ATOM 3226 O O . ASP A 1 411 ? -13.889 -32.832 -10.588 1.00 53.62 411 ASP A O 1
ATOM 3230 N N . ALA A 1 412 ? -12.390 -31.459 -9.657 1.00 49.12 412 ALA A N 1
ATOM 3231 C CA . ALA A 1 412 ? -12.087 -32.359 -8.544 1.00 49.12 412 ALA A CA 1
ATOM 3232 C C . ALA A 1 412 ? -12.046 -31.672 -7.162 1.00 49.12 412 ALA A C 1
ATOM 3234 O O . ALA A 1 412 ? -11.003 -31.697 -6.498 1.00 49.12 412 ALA A O 1
ATOM 3235 N N . PRO A 1 413 ? -13.175 -31.139 -6.642 1.00 47.12 413 PRO A N 1
ATOM 3236 C CA . PRO A 1 413 ? -13.215 -30.513 -5.315 1.00 47.12 413 PRO A CA 1
ATOM 3237 C C . PRO A 1 413 ? -12.790 -31.458 -4.173 1.00 47.12 413 PRO A C 1
ATOM 3239 O O . PRO A 1 413 ? -12.371 -30.993 -3.117 1.00 47.12 413 PRO A O 1
ATOM 3242 N N . GLY A 1 414 ? -12.889 -32.780 -4.385 1.00 43.53 414 GLY A N 1
ATOM 3243 C CA . GLY A 1 414 ? -12.625 -33.815 -3.378 1.00 43.53 414 GLY A CA 1
ATOM 3244 C C . GLY A 1 414 ? -11.436 -34.751 -3.640 1.00 43.53 414 GLY A C 1
ATOM 3245 O O . GLY A 1 414 ? -11.097 -35.527 -2.752 1.00 43.53 414 GLY A O 1
ATOM 3246 N N . ALA A 1 415 ? -10.777 -34.713 -4.808 1.00 41.41 415 ALA A N 1
ATOM 3247 C CA . ALA A 1 415 ? -9.758 -35.723 -5.152 1.00 41.41 415 ALA A CA 1
ATOM 3248 C C . ALA A 1 415 ? -8.337 -35.402 -4.644 1.00 41.41 415 ALA A C 1
ATOM 3250 O O . ALA A 1 415 ? -7.483 -36.283 -4.605 1.00 41.41 415 ALA A O 1
ATOM 3251 N N . HIS A 1 416 ? -8.068 -34.163 -4.214 1.00 47.28 416 HIS A N 1
ATOM 3252 C CA . HIS A 1 416 ? -6.727 -33.739 -3.775 1.00 47.28 416 HIS A CA 1
ATOM 3253 C C . HIS A 1 416 ? -6.389 -34.090 -2.316 1.00 47.28 416 HIS A C 1
ATOM 3255 O O . HIS A 1 416 ? -5.301 -33.778 -1.839 1.00 47.28 416 HIS A O 1
ATOM 3261 N N . LEU A 1 417 ? -7.289 -34.759 -1.592 1.00 48.62 417 LEU A N 1
ATOM 3262 C CA . LEU A 1 417 ? -7.041 -35.228 -0.229 1.00 48.62 417 LEU A CA 1
ATOM 3263 C C . LEU A 1 417 ? -6.936 -36.758 -0.185 1.00 48.62 417 LEU A C 1
ATOM 3265 O O . LEU A 1 417 ? -7.653 -37.423 0.558 1.00 48.62 417 LEU A O 1
ATOM 3269 N N . SER A 1 418 ? -5.912 -37.307 -0.848 1.00 46.75 418 SER A N 1
ATOM 3270 C CA . SER A 1 418 ? -5.335 -38.611 -0.454 1.00 46.75 418 SER A CA 1
ATOM 3271 C C . SER A 1 418 ? -4.737 -38.586 0.975 1.00 46.75 418 SER A C 1
ATOM 3273 O O . SER A 1 418 ? -4.207 -39.573 1.472 1.00 46.75 418 SER A O 1
ATOM 3275 N N . LEU A 1 419 ? -4.857 -37.452 1.678 1.00 50.03 419 LEU A N 1
ATOM 3276 C CA . LEU A 1 419 ? -4.653 -37.285 3.117 1.00 50.03 419 LEU A CA 1
ATOM 3277 C C . LEU A 1 419 ? -5.683 -38.048 3.979 1.00 50.03 419 LEU A C 1
ATOM 3279 O O . LEU A 1 419 ? -5.440 -38.219 5.173 1.00 50.03 419 LEU A O 1
ATOM 3283 N N . THR A 1 420 ? -6.797 -38.513 3.394 1.00 44.75 420 THR A N 1
ATOM 3284 C CA . THR A 1 420 ? -7.922 -39.171 4.094 1.00 44.75 420 THR A CA 1
ATOM 3285 C C . THR A 1 420 ? -7.868 -40.705 4.123 1.00 44.75 420 THR A C 1
ATOM 3287 O O . THR A 1 420 ? -8.650 -41.319 4.843 1.00 44.75 420 THR A O 1
ATOM 3290 N N . SER A 1 421 ? -6.914 -41.355 3.443 1.00 43.12 421 SER A N 1
ATOM 3291 C CA . SER A 1 421 ? -6.805 -42.830 3.449 1.00 43.12 421 SER A CA 1
ATOM 3292 C C . SER A 1 421 ? -6.282 -43.425 4.768 1.00 43.12 421 SER A C 1
ATOM 3294 O O . SER A 1 421 ? -6.154 -44.640 4.895 1.00 43.12 421 SER A O 1
ATOM 3296 N N . GLY A 1 422 ? -5.997 -42.593 5.773 1.00 43.91 422 GLY A N 1
ATOM 3297 C CA . GLY A 1 422 ? -5.720 -43.022 7.140 1.00 43.91 422 GLY A CA 1
ATOM 3298 C C . GLY A 1 422 ? -6.854 -42.603 8.064 1.00 43.91 422 GLY A C 1
ATOM 3299 O O . GLY A 1 422 ? -6.866 -41.473 8.539 1.00 43.91 422 GLY A O 1
ATOM 3300 N N . SER A 1 423 ? -7.779 -43.523 8.335 1.00 39.78 423 SER A N 1
ATOM 3301 C CA . SER A 1 423 ? -8.826 -43.424 9.361 1.00 39.78 423 SER A CA 1
ATOM 3302 C C . SER A 1 423 ? -8.223 -43.399 10.779 1.00 39.78 423 SER A C 1
ATOM 3304 O O . SER A 1 423 ? -8.413 -44.319 11.570 1.00 39.78 423 SER A O 1
ATOM 3306 N N . GLY A 1 424 ? -7.466 -42.354 11.102 1.00 44.59 424 GLY A N 1
ATOM 3307 C CA . GLY A 1 424 ? -7.139 -41.960 12.466 1.00 44.59 424 GLY A CA 1
ATOM 3308 C C . GLY A 1 424 ? -7.805 -40.617 12.718 1.00 44.59 424 GLY A C 1
ATOM 3309 O O . GLY A 1 424 ? -7.443 -39.635 12.076 1.00 44.59 424 GLY A O 1
ATOM 3310 N N . SER A 1 425 ? -8.802 -40.577 13.601 1.00 46.44 425 SER A N 1
ATOM 3311 C CA . SER A 1 425 ? -9.448 -39.330 14.016 1.00 46.44 425 SER A CA 1
ATOM 3312 C C . SER A 1 425 ? -8.410 -38.455 14.718 1.00 46.44 425 SER A C 1
ATOM 3314 O O . SER A 1 425 ? -8.174 -38.620 15.913 1.00 46.44 425 SER A O 1
ATOM 3316 N N . VAL A 1 426 ? -7.743 -37.557 13.989 1.00 54.44 426 VAL A N 1
ATOM 3317 C CA . VAL A 1 426 ? -7.032 -36.443 14.622 1.00 54.44 426 VAL A CA 1
ATOM 3318 C C . VAL A 1 426 ? -8.129 -35.546 15.180 1.00 54.44 426 VAL A C 1
ATOM 3320 O O . VAL A 1 426 ? -8.743 -34.758 14.462 1.00 54.44 426 VAL A O 1
ATOM 3323 N N . ASN A 1 427 ? -8.460 -35.760 16.451 1.00 69.31 427 ASN A N 1
ATOM 3324 C CA . ASN A 1 427 ? -9.434 -34.934 17.144 1.00 69.31 427 ASN A CA 1
ATOM 3325 C C . ASN A 1 427 ? -8.866 -33.518 17.257 1.00 69.31 427 ASN A C 1
ATOM 3327 O O . ASN A 1 427 ? -7.703 -33.336 17.614 1.00 69.31 427 ASN A O 1
ATOM 3331 N N . ILE A 1 428 ? -9.692 -32.522 16.939 1.00 81.25 428 ILE A N 1
ATOM 3332 C CA . ILE A 1 428 ? -9.377 -31.124 17.237 1.00 81.25 428 ILE A CA 1
ATOM 3333 C C . ILE A 1 428 ? -9.126 -30.996 18.742 1.00 81.25 428 ILE A C 1
ATOM 3335 O O . ILE A 1 428 ? -9.912 -31.509 19.542 1.00 81.25 428 ILE A O 1
ATOM 3339 N N . SER A 1 429 ? -8.020 -30.358 19.121 1.00 84.56 429 SER A N 1
ATOM 3340 C CA . SER A 1 429 ? -7.718 -30.145 20.533 1.00 84.56 429 SER A CA 1
ATOM 3341 C C . SER A 1 429 ? -8.674 -29.096 21.101 1.00 84.56 429 SER A C 1
ATOM 3343 O O . SER A 1 429 ? -9.092 -28.154 20.420 1.00 84.56 429 SER A O 1
ATOM 3345 N N . THR A 1 430 ? -9.050 -29.278 22.359 1.00 82.44 430 THR A N 1
ATOM 3346 C CA . THR A 1 430 ? -9.709 -28.248 23.170 1.00 82.44 430 THR A CA 1
ATOM 3347 C C . THR A 1 430 ? -8.783 -27.726 24.264 1.00 82.44 430 THR A C 1
ATOM 3349 O O . THR A 1 430 ? -9.182 -26.862 25.041 1.00 82.44 430 THR A O 1
ATOM 3352 N N . ASP A 1 431 ? -7.548 -28.234 24.325 1.00 88.44 431 ASP A N 1
ATOM 3353 C CA . ASP A 1 431 ? -6.589 -27.874 25.356 1.00 88.44 431 ASP A CA 1
ATOM 3354 C C . ASP A 1 431 ? -6.025 -26.476 25.104 1.00 88.44 431 ASP A C 1
ATOM 3356 O O . ASP A 1 431 ? -5.556 -26.138 24.014 1.00 88.44 431 ASP A O 1
ATOM 3360 N N . LYS A 1 432 ? -6.033 -25.651 26.157 1.00 91.25 432 LYS A N 1
ATOM 3361 C CA . LYS A 1 432 ? -5.605 -24.246 26.097 1.00 91.25 432 LYS A CA 1
ATOM 3362 C C . LYS A 1 432 ? -4.191 -24.075 25.535 1.00 91.25 432 LYS A C 1
ATOM 3364 O O . LYS A 1 432 ? -3.949 -23.132 24.790 1.00 91.25 432 LYS A O 1
ATOM 3369 N N . SER A 1 433 ? -3.265 -24.966 25.895 1.00 93.12 433 SER A N 1
ATOM 3370 C CA . SER A 1 433 ? -1.868 -24.901 25.442 1.00 93.12 433 SER A CA 1
ATOM 3371 C C . SER A 1 433 ? -1.753 -25.074 23.926 1.00 93.12 433 SER A C 1
ATOM 3373 O O . SER A 1 433 ? -1.084 -24.281 23.265 1.00 93.12 433 SER A O 1
ATOM 3375 N N . ASP A 1 434 ? -2.445 -26.072 23.376 1.00 91.44 434 ASP A N 1
ATOM 3376 C CA . ASP A 1 434 ? -2.389 -26.400 21.951 1.00 91.44 434 ASP A CA 1
ATOM 3377 C C . ASP A 1 434 ? -3.006 -25.284 21.106 1.00 91.44 434 ASP A C 1
ATOM 3379 O O . ASP A 1 434 ? -2.431 -24.848 20.106 1.00 91.44 434 ASP A O 1
ATOM 3383 N N . ILE A 1 435 ? -4.168 -24.782 21.534 1.00 94.50 435 ILE A N 1
ATOM 3384 C CA . ILE A 1 435 ? -4.855 -23.679 20.858 1.00 94.50 435 ILE A CA 1
ATOM 3385 C C . ILE A 1 435 ? -4.001 -22.413 20.903 1.00 94.50 435 ILE A C 1
ATOM 3387 O O . ILE A 1 435 ? -3.813 -21.775 19.869 1.00 94.50 435 ILE A O 1
ATOM 3391 N N . GLN A 1 436 ? -3.420 -22.073 22.058 1.00 94.88 436 GLN A N 1
ATOM 3392 C CA . GLN A 1 436 ? -2.591 -20.876 22.184 1.00 94.88 436 GLN A CA 1
ATOM 3393 C C . GLN A 1 436 ? -1.366 -20.926 21.262 1.00 94.88 436 GLN A C 1
ATOM 3395 O O . GLN A 1 436 ? -1.059 -19.927 20.614 1.00 94.88 436 GLN A O 1
ATOM 3400 N N . GLN A 1 437 ? -0.713 -22.085 21.124 1.00 94.56 437 GLN A N 1
ATOM 3401 C CA . GLN A 1 437 ? 0.423 -22.248 20.213 1.00 94.56 437 GLN A CA 1
ATOM 3402 C C . GLN A 1 437 ? 0.033 -22.007 18.743 1.00 94.56 437 GLN A C 1
ATOM 3404 O O . GLN A 1 437 ? 0.782 -21.379 17.985 1.00 94.56 437 GLN A O 1
ATOM 3409 N N . LEU A 1 438 ? -1.143 -22.485 18.327 1.00 96.06 438 LEU A N 1
ATOM 3410 C CA . LEU A 1 438 ? -1.650 -22.275 16.969 1.00 96.06 438 LEU A CA 1
ATOM 3411 C C . LEU A 1 438 ? -2.083 -20.823 16.738 1.00 96.06 438 LEU A C 1
ATOM 3413 O O . LEU A 1 438 ? -1.788 -20.261 15.684 1.00 96.06 438 LEU A O 1
ATOM 3417 N N . VAL A 1 439 ? -2.719 -20.192 17.727 1.00 96.25 439 VAL A N 1
ATOM 3418 C CA . VAL A 1 439 ? -3.070 -18.763 17.705 1.00 96.25 439 VAL A CA 1
ATOM 3419 C C . VAL A 1 439 ? -1.809 -17.902 17.597 1.00 96.25 439 VAL A C 1
ATOM 3421 O O . VAL A 1 439 ? -1.754 -16.981 16.780 1.00 96.25 439 VAL A O 1
ATOM 3424 N N . ASP A 1 440 ? -0.762 -18.224 18.357 1.00 94.31 440 ASP A N 1
ATOM 3425 C CA . ASP A 1 440 ? 0.522 -17.530 18.282 1.00 94.31 440 ASP A CA 1
ATOM 3426 C C . ASP A 1 440 ? 1.161 -17.674 16.901 1.00 94.31 440 ASP A C 1
ATOM 3428 O O . ASP A 1 440 ? 1.562 -16.673 16.300 1.00 94.31 440 ASP A O 1
ATOM 3432 N N . SER A 1 441 ? 1.144 -18.887 16.347 1.00 94.44 441 SER A N 1
ATOM 3433 C CA . SER A 1 441 ? 1.620 -19.156 14.987 1.00 94.44 441 SER A CA 1
ATOM 3434 C C . SER A 1 441 ? 0.826 -18.368 13.937 1.00 94.44 441 SER A C 1
ATOM 3436 O O . SER A 1 441 ? 1.414 -17.779 13.031 1.00 94.44 441 SER A O 1
ATOM 3438 N N . PHE A 1 442 ? -0.500 -18.285 14.070 1.00 96.19 442 PHE A N 1
ATOM 3439 C CA . PHE A 1 442 ? -1.354 -17.493 13.183 1.00 96.19 442 PHE A CA 1
ATOM 3440 C C . PHE A 1 442 ? -1.008 -16.000 13.223 1.00 96.19 442 PHE A C 1
ATOM 3442 O O . PHE A 1 442 ? -0.838 -15.380 12.170 1.00 96.19 442 PHE A O 1
ATOM 3449 N N . PHE A 1 443 ? -0.871 -15.414 14.415 1.00 93.38 443 PHE A N 1
ATOM 3450 C CA . PHE A 1 443 ? -0.547 -13.993 14.537 1.00 93.38 443 PHE A CA 1
ATOM 3451 C C . PHE A 1 443 ? 0.846 -13.668 14.008 1.00 93.38 443 PHE A C 1
ATOM 3453 O O . PHE A 1 443 ? 1.005 -12.627 13.385 1.00 93.38 443 PHE A O 1
ATOM 3460 N N . GLN A 1 444 ? 1.821 -14.559 14.197 1.00 90.25 444 GLN A N 1
ATOM 3461 C CA . GLN A 1 444 ? 3.195 -14.360 13.728 1.00 90.25 444 GLN A CA 1
ATOM 3462 C C . GLN A 1 444 ? 3.361 -14.574 12.220 1.00 90.25 444 GLN A C 1
ATOM 3464 O O . GLN A 1 444 ? 4.255 -13.986 11.623 1.00 90.25 444 GLN A O 1
ATOM 3469 N N . ARG A 1 445 ? 2.539 -15.432 11.600 1.00 90.88 445 ARG A N 1
ATOM 3470 C CA . ARG A 1 445 ? 2.783 -15.922 10.228 1.00 90.88 445 ARG A CA 1
ATOM 3471 C C . ARG A 1 445 ? 1.683 -15.566 9.235 1.00 90.88 445 ARG A C 1
ATOM 3473 O O . ARG A 1 445 ? 1.908 -15.629 8.029 1.00 90.88 445 ARG A O 1
ATOM 3480 N N . VAL A 1 446 ? 0.484 -15.202 9.693 1.00 93.69 446 VAL A N 1
ATOM 3481 C CA . VAL A 1 446 ? -0.691 -14.999 8.826 1.00 93.69 446 VAL A CA 1
ATOM 3482 C C . VAL A 1 446 ? -1.302 -13.612 9.005 1.00 93.69 446 VAL A C 1
ATOM 3484 O O . VAL A 1 446 ? -1.291 -12.838 8.043 1.00 93.69 446 VAL A O 1
ATOM 3487 N N . ASN A 1 447 ? -1.781 -13.274 10.211 1.00 92.12 447 ASN A N 1
ATOM 3488 C CA . ASN A 1 447 ? -2.407 -11.969 10.493 1.00 92.12 447 ASN A CA 1
ATOM 3489 C C . ASN A 1 447 ? -1.434 -10.814 10.256 1.00 92.12 447 ASN A C 1
ATOM 3491 O O . ASN A 1 447 ? -1.815 -9.753 9.781 1.00 92.12 447 ASN A O 1
ATOM 3495 N N . ILE A 1 448 ? -0.151 -11.067 10.509 1.00 87.50 448 ILE A N 1
ATOM 3496 C CA . ILE A 1 448 ? 0.937 -10.107 10.348 1.00 87.50 448 ILE A CA 1
ATOM 3497 C C . ILE A 1 448 ? 1.049 -9.537 8.916 1.00 87.50 448 ILE A C 1
ATOM 3499 O O . ILE A 1 448 ? 1.593 -8.460 8.702 1.00 87.50 448 ILE A O 1
ATOM 3503 N N . LYS A 1 449 ? 0.542 -10.270 7.912 1.00 88.25 449 LYS A N 1
ATOM 3504 C CA . LYS A 1 449 ? 0.516 -9.864 6.494 1.00 88.25 449 LYS A CA 1
ATOM 3505 C C . LYS A 1 449 ? -0.852 -9.318 6.061 1.00 88.25 449 LYS A C 1
ATOM 3507 O O . LYS A 1 449 ? -0.959 -8.744 4.983 1.00 88.25 449 LYS A O 1
ATOM 3512 N N . ASN A 1 450 ? -1.893 -9.562 6.859 1.00 89.44 450 ASN A N 1
ATOM 3513 C CA . ASN A 1 450 ? -3.292 -9.226 6.586 1.00 89.44 450 ASN A CA 1
ATOM 3514 C C . ASN A 1 450 ? -3.967 -8.866 7.926 1.00 89.44 450 ASN A C 1
ATOM 3516 O O . ASN A 1 450 ? -4.627 -9.730 8.508 1.00 89.44 450 ASN A O 1
ATOM 3520 N N . PRO A 1 451 ? -3.752 -7.647 8.463 1.00 89.38 451 PRO A N 1
ATOM 3521 C CA . PRO A 1 451 ? -4.164 -7.266 9.817 1.00 89.38 451 PRO A CA 1
ATOM 3522 C C . PRO A 1 451 ? -5.681 -7.044 9.907 1.00 89.38 451 PRO A C 1
ATOM 3524 O O . PRO A 1 451 ? -6.167 -5.916 9.963 1.00 89.38 451 PRO A O 1
ATOM 3527 N N . ILE A 1 452 ? -6.439 -8.139 9.895 1.00 91.69 452 ILE A N 1
ATOM 3528 C CA . ILE A 1 452 ? -7.908 -8.141 9.926 1.00 91.69 452 ILE A CA 1
ATOM 3529 C C . ILE A 1 452 ? -8.474 -8.606 11.271 1.00 91.69 452 ILE A C 1
ATOM 3531 O O . ILE A 1 452 ? -9.689 -8.647 11.428 1.00 91.69 452 ILE A O 1
ATOM 3535 N N . LEU A 1 453 ? -7.613 -8.951 12.232 1.00 91.81 453 LEU A N 1
ATOM 3536 C CA . LEU A 1 453 ? -7.975 -9.326 13.598 1.00 91.81 453 LEU A CA 1
ATOM 3537 C C . LEU A 1 453 ? -7.088 -8.613 14.619 1.00 91.81 453 LEU A C 1
ATOM 3539 O O . LEU A 1 453 ? -5.874 -8.504 14.414 1.00 91.81 453 LEU A O 1
ATOM 3543 N N . SER A 1 454 ? -7.692 -8.205 15.738 1.00 87.62 454 SER A N 1
ATOM 3544 C CA . SER A 1 454 ? -6.967 -7.801 16.945 1.00 87.62 454 SER A CA 1
ATOM 3545 C C . SER A 1 454 ? -6.682 -9.020 17.814 1.00 87.62 454 SER A C 1
ATOM 3547 O O . SER A 1 454 ? -7.542 -9.890 17.984 1.00 87.62 454 SER A O 1
ATOM 3549 N N . ARG A 1 455 ? -5.487 -9.080 18.409 1.00 89.31 455 ARG A N 1
ATOM 3550 C CA . ARG A 1 455 ? -5.158 -10.173 19.331 1.00 89.31 455 ARG A CA 1
ATOM 3551 C C . ARG A 1 455 ? -6.049 -10.194 20.569 1.00 89.31 455 ARG A C 1
ATOM 3553 O O . ARG A 1 455 ? -6.428 -11.277 20.998 1.00 89.31 455 ARG A O 1
ATOM 3560 N N . GLN A 1 456 ? -6.425 -9.032 21.094 1.00 87.44 456 GLN A N 1
ATOM 3561 C CA . GLN A 1 456 ? -7.286 -8.942 22.273 1.00 87.44 456 GLN A CA 1
ATOM 3562 C C . GLN A 1 456 ? -8.659 -9.589 22.026 1.00 87.44 456 GLN A C 1
ATOM 3564 O O . GLN A 1 456 ? -9.109 -10.410 22.819 1.00 87.44 456 GLN A O 1
ATOM 3569 N N . GLU A 1 457 ? -9.291 -9.274 20.895 1.00 89.19 457 GLU A N 1
ATOM 3570 C CA . GLU A 1 457 ? -10.593 -9.835 20.506 1.00 89.19 457 GLU A CA 1
ATOM 3571 C C . GLU A 1 457 ? -10.518 -11.361 20.321 1.00 89.19 457 GLU A C 1
ATOM 3573 O O . GLU A 1 457 ? -11.373 -12.107 20.799 1.00 89.19 457 GLU A O 1
ATOM 3578 N N . VAL A 1 458 ? -9.445 -11.858 19.695 1.00 93.75 458 VAL A N 1
ATOM 3579 C CA . VAL A 1 458 ? -9.223 -13.305 19.551 1.00 93.75 458 VAL A CA 1
ATOM 3580 C C . VAL A 1 458 ? -9.011 -13.980 20.904 1.00 93.75 458 VAL A C 1
ATOM 3582 O O . VAL A 1 458 ? -9.516 -15.081 21.114 1.00 93.75 458 VAL A O 1
ATOM 3585 N N . GLU A 1 459 ? -8.295 -13.346 21.834 1.00 93.06 459 GLU A N 1
ATOM 3586 C CA . GLU A 1 459 ? -8.116 -13.880 23.183 1.00 93.06 459 GLU A CA 1
ATOM 3587 C C . GLU A 1 459 ? -9.459 -14.020 23.911 1.00 93.06 459 GLU A C 1
ATOM 3589 O O . GLU A 1 459 ? -9.675 -15.036 24.573 1.00 93.06 459 GLU A O 1
ATOM 3594 N N . GLU A 1 460 ? -10.394 -13.084 23.745 1.00 94.00 460 GLU A N 1
ATOM 3595 C CA . GLU A 1 460 ? -11.754 -13.185 24.297 1.00 94.00 460 GLU A CA 1
ATOM 3596 C C . GLU A 1 460 ? -12.531 -14.373 23.703 1.00 94.00 460 GLU A C 1
ATOM 3598 O O . GLU A 1 460 ? -13.108 -15.171 24.450 1.00 94.00 460 GLU A O 1
ATOM 3603 N N . TYR A 1 461 ? -12.486 -14.569 22.381 1.00 95.62 461 TYR A N 1
ATOM 3604 C CA . TYR A 1 461 ? -13.105 -15.737 21.738 1.00 95.62 461 TYR A CA 1
ATOM 3605 C C . TYR A 1 461 ? -12.461 -17.060 22.166 1.00 95.62 461 TYR A C 1
ATOM 3607 O O . TYR A 1 461 ? -13.160 -18.051 22.384 1.00 95.62 461 TYR A O 1
ATOM 3615 N N . CYS A 1 462 ? -11.140 -17.081 22.349 1.00 95.69 462 CYS A N 1
ATOM 3616 C CA . CYS A 1 462 ? -10.425 -18.235 22.882 1.00 95.69 462 CYS A CA 1
ATOM 3617 C C . CYS A 1 462 ? -10.868 -18.562 24.315 1.00 95.69 462 CYS A C 1
ATOM 3619 O O . CYS A 1 462 ? -11.101 -19.729 24.614 1.00 95.69 462 CYS A O 1
ATOM 3621 N N . HIS A 1 463 ? -11.053 -17.564 25.191 1.00 93.69 463 HIS A N 1
ATOM 3622 C CA . HIS A 1 463 ? -11.579 -17.800 26.543 1.00 93.69 463 HIS A CA 1
ATOM 3623 C C . HIS A 1 463 ? -12.963 -18.456 26.505 1.00 93.69 463 HIS A C 1
ATOM 3625 O O . HIS A 1 463 ? -13.175 -19.465 27.176 1.00 93.69 463 HIS A O 1
ATOM 3631 N N . GLN A 1 464 ? -13.865 -17.964 25.651 1.00 92.81 464 GLN A N 1
ATOM 3632 C CA . GLN A 1 464 ? -15.186 -18.574 25.474 1.00 92.81 464 GLN A CA 1
ATOM 3633 C C . GLN A 1 464 ? -15.102 -20.012 24.944 1.00 92.81 464 GLN A C 1
ATOM 3635 O O . GLN A 1 464 ? -15.879 -20.865 25.377 1.00 92.81 464 GLN A O 1
ATOM 3640 N N . TYR A 1 465 ? -14.158 -20.286 24.039 1.00 93.25 465 TYR A N 1
ATOM 3641 C CA . TYR A 1 465 ? -13.890 -21.626 23.516 1.00 93.25 465 TYR A CA 1
ATOM 3642 C C . TYR A 1 465 ? -13.372 -22.577 24.605 1.00 93.25 465 TYR A C 1
ATOM 3644 O O . TYR A 1 465 ? -13.794 -23.731 24.654 1.00 93.25 465 TYR A O 1
ATOM 3652 N N . TYR A 1 466 ? -12.502 -22.107 25.508 1.00 92.12 466 TYR A N 1
ATOM 3653 C CA . TYR A 1 466 ? -11.983 -22.912 26.621 1.00 92.12 466 TYR A CA 1
ATOM 3654 C C . TYR A 1 466 ? -13.061 -23.240 27.657 1.00 92.12 466 TYR A C 1
ATOM 3656 O O . TYR A 1 466 ? -13.110 -24.360 28.157 1.00 92.12 466 TYR A O 1
ATOM 3664 N N . GLU A 1 467 ? -13.917 -22.272 27.984 1.00 90.81 467 GLU A N 1
ATOM 3665 C CA . GLU A 1 467 ? -14.952 -22.436 29.011 1.00 90.81 467 GLU A CA 1
ATOM 3666 C C . GLU A 1 467 ? -16.128 -23.288 28.529 1.00 90.81 467 GLU A C 1
ATOM 3668 O O . GLU A 1 467 ? -16.632 -24.130 29.271 1.00 90.81 467 GLU A O 1
ATOM 3673 N N . ASN A 1 468 ? -16.564 -23.082 27.284 1.00 89.88 468 ASN A N 1
ATOM 3674 C CA . ASN A 1 468 ? -17.807 -23.661 26.769 1.00 89.88 468 ASN A CA 1
ATOM 3675 C C . ASN A 1 468 ? -17.579 -24.782 25.748 1.00 89.88 468 ASN A C 1
ATOM 3677 O O . ASN A 1 468 ? -18.543 -25.387 25.271 1.00 89.88 468 ASN A O 1
ATOM 3681 N N . GLY A 1 469 ? -16.327 -25.049 25.374 1.00 88.44 469 GLY A N 1
ATOM 3682 C CA . GLY A 1 469 ? -15.995 -25.937 24.266 1.00 88.44 469 GLY A CA 1
ATOM 3683 C C . GLY A 1 469 ? -16.443 -25.391 22.898 1.00 88.44 469 GLY A C 1
ATOM 3684 O O . GLY A 1 469 ? -16.927 -24.261 22.782 1.00 88.44 469 GLY A O 1
ATOM 3685 N N . PRO A 1 470 ? -16.301 -26.191 21.826 1.00 89.50 470 PRO A N 1
ATOM 3686 C CA . PRO A 1 470 ? -16.606 -25.766 20.463 1.00 89.50 470 PRO A CA 1
ATOM 3687 C C . PRO A 1 470 ? -18.119 -25.619 20.219 1.00 89.50 470 PRO A C 1
ATOM 3689 O O . PRO A 1 470 ? -18.805 -26.572 19.844 1.00 89.50 470 PRO A O 1
ATOM 3692 N N . GLN A 1 471 ? -18.635 -24.396 20.337 1.00 91.94 471 GLN A N 1
ATOM 3693 C CA . GLN A 1 471 ? -20.041 -24.055 20.085 1.00 91.94 471 GLN A CA 1
ATOM 3694 C C . GLN A 1 471 ? -20.364 -23.959 18.586 1.00 91.94 471 GLN A C 1
ATOM 3696 O O . GLN A 1 471 ? -19.468 -23.838 17.750 1.00 91.94 471 GLN A O 1
ATOM 3701 N N . PHE A 1 472 ? -21.643 -24.021 18.203 1.00 91.44 472 PHE A N 1
ATOM 3702 C CA . PHE A 1 472 ? -22.081 -23.834 16.809 1.00 91.44 472 PHE A CA 1
ATOM 3703 C C . PHE A 1 472 ? -22.354 -22.348 16.508 1.00 91.44 472 PHE A C 1
ATOM 3705 O O . PHE A 1 472 ? -23.486 -21.942 16.264 1.00 91.44 472 PHE A O 1
ATOM 3712 N N . ASN A 1 473 ? -21.308 -21.523 16.579 1.00 93.50 473 ASN A N 1
ATOM 3713 C CA . ASN A 1 473 ? -21.358 -20.081 16.326 1.00 93.50 473 ASN A CA 1
ATOM 3714 C C . ASN A 1 473 ? -20.133 -19.605 15.516 1.00 93.50 473 ASN A C 1
ATOM 3716 O O . ASN A 1 473 ? -19.227 -20.396 15.225 1.00 93.50 473 ASN A O 1
ATOM 3720 N N . LEU A 1 474 ? -20.128 -18.332 15.107 1.00 95.12 474 LEU A N 1
ATOM 3721 C CA . LEU A 1 474 ? -19.061 -17.778 14.264 1.00 95.12 474 LEU A CA 1
ATOM 3722 C C . LEU A 1 474 ? -17.780 -17.502 15.044 1.00 95.12 474 LEU A C 1
ATOM 3724 O O . LEU A 1 474 ? -16.707 -17.664 14.487 1.00 95.12 474 LEU A O 1
ATOM 3728 N N . GLU A 1 475 ? -17.878 -17.173 16.324 1.00 95.75 475 GLU A N 1
ATOM 3729 C CA . GLU A 1 475 ? -16.752 -16.945 17.228 1.00 95.75 475 GLU A CA 1
ATOM 3730 C C . GLU A 1 475 ? -15.904 -18.222 17.346 1.00 95.75 475 GLU A C 1
ATOM 3732 O O . GLU A 1 475 ? -14.695 -18.208 17.117 1.00 95.75 475 GLU A O 1
ATOM 3737 N N . THR A 1 476 ? -16.555 -19.373 17.563 1.00 95.25 476 THR A N 1
ATOM 3738 C CA . THR A 1 476 ? -15.893 -20.686 17.497 1.00 95.25 476 THR A CA 1
ATOM 3739 C C . THR A 1 476 ? -15.362 -20.963 16.091 1.00 95.25 476 THR A C 1
ATOM 3741 O O . THR A 1 476 ? -14.254 -21.473 15.938 1.00 95.25 476 THR A O 1
ATOM 3744 N N . GLY A 1 477 ? -16.136 -20.640 15.049 1.00 95.62 477 GLY A N 1
ATOM 3745 C CA . GLY A 1 477 ? -15.701 -20.791 13.656 1.00 95.62 477 GLY A CA 1
ATOM 3746 C C . GLY A 1 477 ? -14.408 -20.025 13.354 1.00 95.62 477 GLY A C 1
ATOM 3747 O O . GLY A 1 477 ? -13.514 -20.567 12.700 1.00 95.62 477 GLY A O 1
ATOM 3748 N N . LEU A 1 478 ? -14.278 -18.812 13.889 1.00 97.44 478 LEU A N 1
ATOM 3749 C CA . LEU A 1 478 ? -13.110 -17.953 13.761 1.00 97.44 478 LEU A CA 1
ATOM 3750 C C . LEU A 1 478 ? -11.894 -18.557 14.474 1.00 97.44 478 LEU A C 1
ATOM 3752 O O . LEU A 1 478 ? -10.846 -18.700 13.849 1.00 97.44 478 LEU A O 1
ATOM 3756 N N . VAL A 1 479 ? -12.035 -18.986 15.735 1.00 97.31 479 VAL A N 1
ATOM 3757 C CA . VAL A 1 479 ? -10.950 -19.651 16.488 1.00 97.31 479 VAL A CA 1
ATOM 3758 C C . VAL A 1 479 ? -10.458 -20.900 15.751 1.00 97.31 479 VAL A C 1
ATOM 3760 O O . VAL A 1 479 ? -9.253 -21.111 15.610 1.00 97.31 479 VAL A O 1
ATOM 3763 N N . LEU A 1 480 ? -11.375 -21.704 15.205 1.00 96.81 480 LEU A N 1
ATOM 3764 C CA . LEU A 1 480 ? -11.029 -22.889 14.418 1.00 96.81 480 LEU A CA 1
ATOM 3765 C C . LEU A 1 480 ? -10.312 -22.528 13.100 1.00 96.81 480 LEU A C 1
ATOM 3767 O O . LEU A 1 480 ? -9.371 -23.223 12.725 1.00 96.81 480 LEU A O 1
ATOM 3771 N N . LEU A 1 481 ? -10.686 -21.438 12.411 1.00 97.88 481 LEU A N 1
ATOM 3772 C CA . LEU A 1 481 ? -9.951 -20.946 11.226 1.00 97.88 481 LEU A CA 1
ATOM 3773 C C . LEU A 1 481 ? -8.542 -20.482 11.579 1.00 97.88 481 LEU A C 1
ATOM 3775 O O . LEU A 1 481 ? -7.593 -20.809 10.868 1.00 97.88 481 LEU A O 1
ATOM 3779 N N . ILE A 1 482 ? -8.406 -19.746 12.681 1.00 97.88 482 ILE A N 1
ATOM 3780 C CA . ILE A 1 482 ? -7.121 -19.293 13.215 1.00 97.88 482 ILE A CA 1
ATOM 3781 C C . ILE A 1 482 ? -6.227 -20.501 13.504 1.00 97.88 482 ILE A C 1
ATOM 3783 O O . ILE A 1 482 ? -5.077 -20.525 13.072 1.00 97.88 482 ILE A O 1
ATOM 3787 N N . CYS A 1 483 ? -6.768 -21.545 14.137 1.00 97.31 483 CYS A N 1
ATOM 3788 C CA . CYS A 1 483 ? -6.037 -22.785 14.395 1.00 97.31 483 CYS A CA 1
ATOM 3789 C C . CYS A 1 483 ? -5.650 -23.516 13.103 1.00 97.31 483 CYS A C 1
ATOM 3791 O O . CYS A 1 483 ? -4.522 -23.993 12.975 1.00 97.31 483 CYS A O 1
ATOM 3793 N N . ALA A 1 484 ? -6.557 -23.572 12.123 1.00 96.94 484 ALA A N 1
ATOM 3794 C CA . ALA A 1 484 ? -6.288 -24.181 10.826 1.00 96.94 484 ALA A CA 1
ATOM 3795 C C . ALA A 1 484 ? -5.131 -23.483 10.099 1.00 96.94 484 ALA A C 1
ATOM 3797 O O . ALA A 1 484 ? -4.214 -24.142 9.611 1.00 96.94 484 ALA A O 1
ATOM 3798 N N . LEU A 1 485 ? -5.154 -22.150 10.069 1.00 97.50 485 LEU A N 1
ATOM 3799 C CA . LEU A 1 485 ? -4.116 -21.310 9.476 1.00 97.50 485 LEU A CA 1
ATOM 3800 C C . LEU A 1 485 ? -2.793 -21.388 10.246 1.00 97.50 485 LEU A C 1
ATOM 3802 O O . LEU A 1 485 ? -1.741 -21.525 9.627 1.00 97.50 485 LEU A O 1
ATOM 3806 N N . GLY A 1 486 ? -2.843 -21.360 11.580 1.00 96.19 486 GLY A N 1
ATOM 3807 C CA . GLY A 1 486 ? -1.676 -21.516 12.447 1.00 96.19 486 GLY A CA 1
ATOM 3808 C C . GLY A 1 486 ? -0.984 -22.870 12.282 1.00 96.19 486 GLY A C 1
ATOM 3809 O O . GLY A 1 486 ? 0.239 -22.941 12.358 1.00 96.19 486 GLY A O 1
ATOM 3810 N N . ALA A 1 487 ? -1.744 -23.929 11.986 1.00 94.62 487 ALA A N 1
ATOM 3811 C CA . ALA A 1 487 ? -1.192 -25.252 11.715 1.00 94.62 487 ALA A CA 1
ATOM 3812 C C . ALA A 1 487 ? -0.486 -25.318 10.351 1.00 94.62 487 ALA A C 1
ATOM 3814 O O . ALA A 1 487 ? 0.612 -25.866 10.257 1.00 94.62 487 ALA A O 1
ATOM 3815 N N . VAL A 1 488 ? -1.097 -24.771 9.291 1.00 94.19 488 VAL A N 1
ATOM 3816 C CA . VAL A 1 488 ? -0.554 -24.890 7.923 1.00 94.19 488 VAL A CA 1
ATOM 3817 C C . VAL A 1 488 ? 0.532 -23.867 7.596 1.00 94.19 488 VAL A C 1
ATOM 3819 O O . VAL A 1 488 ? 1.323 -24.118 6.691 1.00 94.19 488 VAL A O 1
ATOM 3822 N N . ALA A 1 489 ? 0.590 -22.728 8.290 1.00 92.06 489 ALA A N 1
ATOM 3823 C CA . ALA A 1 489 ? 1.586 -21.695 8.025 1.00 92.06 489 ALA A CA 1
ATOM 3824 C C . ALA A 1 489 ? 2.995 -22.129 8.471 1.00 92.06 489 ALA A C 1
ATOM 3826 O O . ALA A 1 489 ? 3.236 -22.455 9.639 1.00 92.06 489 ALA A O 1
ATOM 3827 N N . ASP A 1 490 ? 3.942 -22.110 7.532 1.00 86.38 490 ASP A N 1
ATOM 3828 C CA . ASP A 1 490 ? 5.336 -22.455 7.800 1.00 86.38 490 ASP A CA 1
ATOM 3829 C C . ASP A 1 490 ? 6.097 -21.302 8.452 1.00 86.38 490 ASP A C 1
ATOM 3831 O O . ASP A 1 490 ? 5.794 -20.125 8.256 1.00 86.38 490 ASP A O 1
ATOM 3835 N N . GLU A 1 491 ? 7.092 -21.661 9.258 1.00 87.00 491 GLU A N 1
ATOM 3836 C CA . GLU A 1 491 ? 8.061 -20.701 9.766 1.00 87.00 491 GLU A CA 1
ATOM 3837 C C . GLU A 1 491 ? 9.035 -20.336 8.653 1.00 87.00 491 GLU A C 1
ATOM 3839 O O . GLU A 1 491 ? 9.555 -21.214 7.965 1.00 87.00 491 GLU A O 1
ATOM 3844 N N . PHE A 1 492 ? 9.282 -19.044 8.475 1.00 86.56 492 PHE A N 1
ATOM 3845 C CA . PHE A 1 492 ? 10.243 -18.589 7.488 1.00 86.56 492 PHE A CA 1
ATOM 3846 C C . PHE A 1 492 ? 11.669 -18.764 8.012 1.00 86.56 492 PHE A C 1
ATOM 3848 O O . PHE A 1 492 ? 12.037 -18.179 9.030 1.00 86.56 492 PHE A O 1
ATOM 3855 N N . ASN A 1 493 ? 12.479 -19.527 7.281 1.00 85.06 493 ASN A N 1
ATOM 3856 C CA . ASN A 1 493 ? 13.891 -19.721 7.578 1.00 85.06 493 ASN A CA 1
ATOM 3857 C C . ASN A 1 493 ? 14.757 -19.324 6.366 1.00 85.06 493 ASN A C 1
ATOM 3859 O O . ASN A 1 493 ? 14.687 -19.987 5.325 1.00 85.06 493 ASN A O 1
ATOM 3863 N N . PRO A 1 494 ? 15.611 -18.288 6.481 1.00 82.06 494 PRO A N 1
ATOM 3864 C CA . PRO A 1 494 ? 16.499 -17.865 5.397 1.00 82.06 494 PRO A CA 1
ATOM 3865 C C . PRO A 1 494 ? 17.484 -18.953 4.942 1.00 82.06 494 PRO A C 1
ATOM 3867 O O . PRO A 1 494 ? 17.923 -18.949 3.793 1.00 82.06 494 PRO A O 1
ATOM 3870 N N . LEU A 1 495 ? 17.833 -19.898 5.822 1.00 79.19 495 LEU A N 1
ATOM 3871 C CA . LEU A 1 495 ? 18.824 -20.946 5.546 1.00 79.19 495 LEU A CA 1
ATOM 3872 C C . LEU A 1 495 ? 18.329 -22.001 4.543 1.00 79.19 495 LEU A C 1
ATOM 3874 O O . LEU A 1 495 ? 19.142 -22.675 3.908 1.00 79.19 495 LEU A O 1
ATOM 3878 N N . ASP A 1 496 ? 17.014 -22.116 4.359 1.00 74.12 496 ASP A N 1
ATOM 3879 C CA . ASP A 1 496 ? 16.410 -23.127 3.485 1.00 74.12 496 ASP A CA 1
ATOM 3880 C C . ASP A 1 496 ? 16.501 -22.746 1.994 1.00 74.12 496 ASP A C 1
ATOM 3882 O O . ASP A 1 496 ? 16.264 -23.568 1.115 1.00 74.12 496 ASP A O 1
ATOM 3886 N N . MET A 1 497 ? 16.875 -21.502 1.680 1.00 67.12 497 MET A N 1
ATOM 3887 C CA . MET A 1 497 ? 16.974 -20.973 0.313 1.00 67.12 497 MET A CA 1
ATOM 3888 C C . MET A 1 497 ? 18.128 -21.541 -0.525 1.00 67.12 497 MET A C 1
ATOM 3890 O O . MET A 1 497 ? 18.035 -21.567 -1.755 1.00 67.12 497 MET A O 1
ATOM 3894 N N . GLY A 1 498 ? 19.229 -21.926 0.128 1.00 58.50 498 GLY A N 1
ATOM 3895 C CA . GLY A 1 498 ? 20.439 -22.450 -0.521 1.00 58.50 498 GLY A CA 1
ATOM 3896 C C . GLY A 1 498 ? 20.469 -23.973 -0.632 1.00 58.50 498 GLY A C 1
ATOM 3897 O O . GLY A 1 498 ? 21.392 -24.533 -1.220 1.00 58.50 498 GLY A O 1
ATOM 3898 N N . GLN A 1 499 ? 19.478 -24.651 -0.057 1.00 64.44 499 GLN A N 1
ATOM 3899 C CA . GLN A 1 499 ? 19.372 -26.100 -0.112 1.00 64.44 499 GLN A CA 1
ATOM 3900 C C . GLN A 1 499 ? 18.550 -26.476 -1.344 1.00 64.44 499 GLN A C 1
ATOM 3902 O O . GLN A 1 499 ? 17.513 -25.869 -1.619 1.00 64.44 499 GLN A O 1
ATOM 3907 N N . SER A 1 500 ? 19.006 -27.483 -2.098 1.00 59.41 500 SER A N 1
ATOM 3908 C CA . SER A 1 500 ? 18.126 -28.131 -3.075 1.00 59.41 500 SER A CA 1
ATOM 3909 C C . SER A 1 500 ? 16.854 -28.547 -2.334 1.00 59.41 500 SER A C 1
ATOM 3911 O O . SER A 1 500 ? 16.991 -29.024 -1.201 1.00 59.41 500 SER A O 1
ATOM 3913 N N . PRO A 1 501 ? 15.644 -28.360 -2.895 1.00 61.16 501 PRO A N 1
ATOM 3914 C CA . PRO A 1 501 ? 14.428 -28.876 -2.293 1.00 61.16 501 PRO A CA 1
ATOM 3915 C C . PRO A 1 501 ? 14.516 -30.407 -2.305 1.00 61.16 501 PRO A C 1
ATOM 3917 O O . PRO A 1 501 ? 13.985 -31.082 -3.180 1.00 61.16 501 PRO A O 1
ATOM 3920 N N . VAL A 1 502 ? 15.226 -30.977 -1.326 1.00 53.34 502 VAL A N 1
ATOM 3921 C CA . VAL A 1 502 ? 15.125 -32.386 -0.952 1.00 53.34 502 VAL A CA 1
ATOM 3922 C C . VAL A 1 502 ? 13.632 -32.644 -0.786 1.00 53.34 502 VAL A C 1
ATOM 3924 O O . VAL A 1 502 ? 12.931 -31.732 -0.342 1.00 53.34 502 VAL A O 1
ATOM 3927 N N . SER A 1 503 ? 13.129 -33.831 -1.134 1.00 51.41 503 SER A N 1
ATOM 3928 C CA . SER A 1 503 ? 11.710 -34.206 -1.027 1.00 51.41 503 SER A CA 1
ATOM 3929 C C . SER A 1 503 ? 11.210 -34.205 0.434 1.00 51.41 503 SER A C 1
ATOM 3931 O O . SER A 1 503 ? 10.810 -35.222 0.999 1.00 51.41 503 SER A O 1
ATOM 3933 N N . SER A 1 504 ? 11.241 -33.045 1.081 1.00 49.16 504 SER A N 1
ATOM 3934 C CA . SER A 1 504 ? 10.983 -32.770 2.488 1.00 49.16 504 SER A CA 1
ATOM 3935 C C . SER A 1 504 ? 9.500 -32.843 2.813 1.00 49.16 504 SER A C 1
ATOM 3937 O O . SER A 1 504 ? 9.113 -32.686 3.958 1.00 49.16 504 SER A O 1
ATOM 3939 N N . PHE A 1 505 ? 8.650 -33.183 1.844 1.00 48.66 505 PHE A N 1
ATOM 3940 C CA . PHE A 1 505 ? 7.326 -33.712 2.153 1.00 48.66 505 PHE A CA 1
ATOM 3941 C C . PHE A 1 505 ? 7.372 -35.022 2.948 1.00 48.66 505 PHE A C 1
ATOM 3943 O O . PHE A 1 505 ? 6.387 -35.395 3.580 1.00 48.66 505 PHE A O 1
ATOM 3950 N N . GLN A 1 506 ? 8.518 -35.710 2.939 1.00 47.44 506 GLN A N 1
ATOM 3951 C CA . GLN A 1 506 ? 8.754 -36.901 3.743 1.00 47.44 506 GLN A CA 1
ATOM 3952 C C . GLN A 1 506 ? 9.133 -36.608 5.201 1.00 47.44 506 GLN A C 1
ATOM 3954 O O . GLN A 1 506 ? 9.276 -37.570 5.952 1.00 47.44 506 GLN A O 1
ATOM 3959 N N . THR A 1 507 ? 9.270 -35.349 5.657 1.00 55.75 507 THR A N 1
ATOM 3960 C CA . THR A 1 507 ? 9.307 -35.113 7.110 1.00 55.75 507 THR A CA 1
ATOM 3961 C C . THR A 1 507 ? 7.891 -35.290 7.668 1.00 55.75 507 THR A C 1
ATOM 3963 O O . THR A 1 507 ? 6.997 -34.515 7.313 1.00 55.75 507 THR A O 1
ATOM 3966 N N . PRO A 1 508 ? 7.658 -36.279 8.556 1.00 57.59 508 PRO A N 1
ATOM 3967 C CA . PRO A 1 508 ? 6.328 -36.584 9.096 1.00 57.59 508 PRO A CA 1
ATOM 3968 C C . PRO A 1 508 ? 5.596 -35.348 9.648 1.00 57.59 508 PRO A C 1
ATOM 3970 O O . PRO A 1 508 ? 4.388 -35.205 9.466 1.00 57.59 508 PRO A O 1
ATOM 3973 N N . SER A 1 509 ? 6.354 -34.390 10.191 1.00 75.88 509 SER A N 1
ATOM 3974 C CA . SER A 1 509 ? 5.852 -33.163 10.809 1.00 75.88 509 SER A CA 1
ATOM 3975 C C . SER A 1 509 ? 5.117 -32.198 9.868 1.00 75.88 509 SER A C 1
ATOM 3977 O O . SER A 1 509 ? 4.202 -31.505 10.314 1.00 75.88 509 SER A O 1
ATOM 3979 N N . ARG A 1 510 ? 5.463 -32.101 8.571 1.00 79.69 510 ARG A N 1
ATOM 3980 C CA . ARG A 1 510 ? 4.749 -31.193 7.640 1.00 79.69 510 ARG A CA 1
ATOM 3981 C C . ARG A 1 510 ? 3.393 -31.767 7.244 1.00 79.69 510 ARG A C 1
ATOM 3983 O O . ARG A 1 510 ? 2.390 -31.055 7.252 1.00 79.69 510 ARG A O 1
ATOM 3990 N N . LEU A 1 511 ? 3.359 -33.065 6.951 1.00 82.44 511 LEU A N 1
ATOM 3991 C CA . LEU A 1 511 ? 2.129 -33.782 6.631 1.00 82.44 511 LEU A CA 1
ATOM 3992 C C . LEU A 1 511 ? 1.158 -33.788 7.820 1.00 82.44 511 LEU A C 1
ATOM 3994 O O . LEU A 1 511 ? -0.040 -33.580 7.638 1.00 82.44 511 LEU A O 1
ATOM 3998 N N . GLU A 1 512 ? 1.665 -33.993 9.036 1.00 85.88 512 GLU A N 1
ATOM 3999 C CA . GLU A 1 512 ? 0.883 -33.922 10.276 1.00 85.88 512 GLU A CA 1
ATOM 4000 C C . GLU A 1 512 ? 0.255 -32.544 10.483 1.00 85.88 512 GLU A C 1
ATOM 4002 O O . GLU A 1 512 ? -0.942 -32.456 10.754 1.00 85.88 512 GLU A O 1
ATOM 4007 N N . ARG A 1 513 ? 1.016 -31.464 10.270 1.00 88.56 513 ARG A N 1
ATOM 4008 C CA . ARG A 1 513 ? 0.501 -30.089 10.342 1.00 88.56 513 ARG A CA 1
ATOM 4009 C C . ARG A 1 513 ? -0.597 -29.807 9.315 1.00 88.56 513 ARG A C 1
ATOM 4011 O O . ARG A 1 513 ? -1.603 -29.189 9.657 1.00 88.56 513 ARG A O 1
ATOM 4018 N N . LEU A 1 514 ? -0.461 -30.311 8.087 1.00 89.12 514 LEU A N 1
ATOM 4019 C CA . LEU A 1 514 ? -1.511 -30.206 7.065 1.00 89.12 514 LEU A CA 1
ATOM 4020 C C . LEU A 1 514 ? -2.772 -30.986 7.448 1.00 89.12 514 LEU A C 1
ATOM 4022 O O . LEU A 1 514 ? -3.879 -30.465 7.306 1.00 89.12 514 LEU A O 1
ATOM 4026 N N . LYS A 1 515 ? -2.622 -32.208 7.977 1.00 88.69 515 LYS A N 1
ATOM 4027 C CA . LYS A 1 515 ? -3.748 -33.002 8.497 1.00 88.69 515 LYS A CA 1
ATOM 4028 C C . LYS A 1 515 ? -4.444 -32.288 9.654 1.00 88.69 515 LYS A C 1
ATOM 4030 O O . LYS A 1 515 ? -5.669 -32.195 9.655 1.00 88.69 515 LYS A O 1
ATOM 4035 N N . LEU A 1 516 ? -3.677 -31.743 10.598 1.00 91.25 516 LEU A N 1
ATOM 4036 C CA . LEU A 1 516 ? -4.196 -30.980 11.731 1.00 91.25 516 LEU A CA 1
ATOM 4037 C C . LEU A 1 516 ? -4.964 -29.740 11.259 1.00 91.25 516 LEU A C 1
ATOM 4039 O O . LEU A 1 516 ? -6.113 -29.534 11.652 1.00 91.25 516 LEU A O 1
ATOM 4043 N N . GLY A 1 517 ? -4.368 -28.957 10.358 1.00 93.06 517 GLY A N 1
ATOM 4044 C CA . GLY A 1 517 ? -5.010 -27.785 9.774 1.00 93.06 517 GLY A CA 1
ATOM 4045 C C . GLY A 1 517 ? -6.298 -28.130 9.029 1.00 93.06 517 GLY A C 1
ATOM 4046 O O . GLY A 1 517 ? -7.288 -27.413 9.142 1.00 93.06 517 GLY A O 1
ATOM 4047 N N . HIS A 1 518 ? -6.329 -29.259 8.317 1.00 91.50 518 HIS A N 1
ATOM 4048 C CA . HIS A 1 518 ? -7.538 -29.760 7.664 1.00 91.50 518 HIS A CA 1
ATOM 4049 C C . HIS A 1 518 ? -8.645 -30.141 8.658 1.00 91.50 518 HIS A C 1
ATOM 4051 O O . HIS A 1 518 ? -9.814 -29.845 8.404 1.00 91.50 518 HIS A O 1
ATOM 4057 N N . CYS A 1 519 ? -8.304 -30.741 9.801 1.00 91.56 519 CYS A N 1
ATOM 4058 C CA . CYS A 1 519 ? -9.281 -31.081 10.840 1.00 91.56 519 CYS A CA 1
ATOM 4059 C C . CYS A 1 519 ? -9.929 -29.821 11.435 1.00 91.56 519 CYS A C 1
ATOM 4061 O O . CYS A 1 519 ? -11.157 -29.739 11.515 1.00 91.56 519 CYS A O 1
ATOM 4063 N N . TYR A 1 520 ? -9.121 -28.809 11.770 1.00 94.88 520 TYR A N 1
ATOM 4064 C CA . TYR A 1 520 ? -9.622 -27.516 12.245 1.00 94.88 520 TYR A CA 1
ATOM 4065 C C . TYR A 1 520 ? -10.458 -26.787 11.186 1.00 94.88 520 TYR A C 1
ATOM 4067 O O . TYR A 1 520 ? -11.544 -26.295 11.499 1.00 94.88 520 TYR A O 1
ATOM 4075 N N . PHE A 1 521 ? -10.012 -26.774 9.925 1.00 95.19 521 PHE A N 1
ATOM 4076 C CA . PHE A 1 521 ? -10.768 -26.148 8.842 1.00 95.19 521 PHE A CA 1
ATOM 4077 C C . PHE A 1 521 ? -12.114 -26.839 8.623 1.00 95.19 521 PHE A C 1
ATOM 4079 O O . PHE A 1 521 ? -13.132 -26.163 8.581 1.00 95.19 521 PHE A O 1
ATOM 4086 N N . THR A 1 522 ? -12.152 -28.174 8.582 1.00 92.38 522 THR A N 1
ATOM 4087 C CA . THR A 1 522 ? -13.400 -28.949 8.435 1.00 92.38 522 THR A CA 1
ATOM 4088 C C . THR A 1 522 ? -14.373 -28.671 9.583 1.00 92.38 522 THR A C 1
ATOM 4090 O O . THR A 1 522 ? -15.589 -28.606 9.391 1.00 92.38 522 THR A O 1
ATOM 4093 N N . ALA A 1 523 ? -13.861 -28.493 10.805 1.00 91.81 523 ALA A N 1
ATOM 4094 C CA . ALA A 1 523 ? -14.682 -28.101 11.942 1.00 91.81 523 ALA A CA 1
ATOM 4095 C C . ALA A 1 523 ? -15.229 -26.669 11.793 1.00 91.81 523 ALA A C 1
ATOM 4097 O O . ALA A 1 523 ? -16.396 -26.433 12.123 1.00 91.81 523 ALA A O 1
ATOM 4098 N N . SER A 1 524 ? -14.434 -25.727 11.277 1.00 94.62 524 SER A N 1
ATOM 4099 C CA . SER A 1 524 ? -14.898 -24.364 11.003 1.00 94.62 524 SER A CA 1
ATOM 4100 C C . SER A 1 524 ? -15.879 -24.287 9.829 1.00 94.62 524 SER A C 1
ATOM 4102 O O . SER A 1 524 ? -16.897 -23.606 9.919 1.00 94.62 524 SER A O 1
ATOM 4104 N N . GLU A 1 525 ? -15.644 -25.043 8.758 1.00 91.25 525 GLU A N 1
ATOM 4105 C CA . GLU A 1 525 ? -16.453 -25.043 7.537 1.00 91.25 525 GLU A CA 1
ATOM 4106 C C . GLU A 1 525 ? -17.927 -25.354 7.827 1.00 91.25 525 GLU A C 1
ATOM 4108 O O . GLU A 1 525 ? -18.821 -24.699 7.292 1.00 91.25 525 GLU A O 1
ATOM 4113 N N . LYS A 1 526 ? -18.196 -26.250 8.788 1.00 90.38 526 LYS A N 1
ATOM 4114 C CA . LYS A 1 526 ? -19.5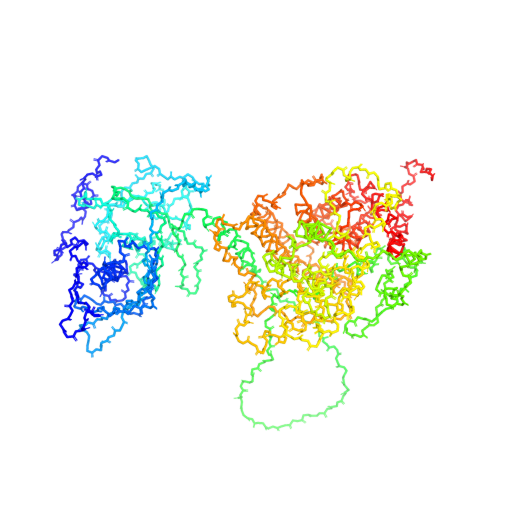54 -26.552 9.284 1.00 90.38 526 LYS A CA 1
ATOM 4115 C C . LYS A 1 526 ? -20.306 -25.329 9.830 1.00 90.38 526 LYS A C 1
ATOM 4117 O O . LYS A 1 526 ? -21.527 -25.375 9.932 1.00 90.38 526 LYS A O 1
ATOM 4122 N N . ARG A 1 527 ? -19.597 -24.259 10.202 1.00 91.62 527 ARG A N 1
ATOM 4123 C CA . ARG A 1 527 ? -20.130 -23.008 10.771 1.00 91.62 527 ARG A CA 1
ATOM 4124 C C . ARG A 1 527 ? -20.148 -21.858 9.760 1.00 91.62 527 ARG A C 1
ATOM 4126 O O . ARG A 1 527 ? -20.870 -20.887 9.977 1.00 91.62 527 ARG A O 1
ATOM 4133 N N . LEU A 1 528 ? -19.428 -21.969 8.637 1.00 90.44 528 LEU A N 1
ATOM 4134 C CA . LEU A 1 528 ? -19.343 -20.912 7.617 1.00 90.44 528 LEU A CA 1
ATOM 4135 C C . LEU A 1 528 ? -20.686 -20.603 6.940 1.00 90.44 528 LEU A C 1
ATOM 4137 O O . LEU A 1 528 ? -20.867 -19.495 6.442 1.00 90.44 528 LEU A O 1
ATOM 4141 N N . GLY A 1 529 ? -21.664 -21.515 6.987 1.00 89.25 529 GLY A N 1
ATOM 4142 C CA . GLY A 1 529 ? -23.028 -21.229 6.525 1.00 89.25 529 GLY A CA 1
ATOM 4143 C C . GLY A 1 529 ? -23.648 -20.005 7.213 1.00 89.25 529 GLY A C 1
ATOM 4144 O O . GLY A 1 529 ? -24.275 -19.181 6.553 1.00 89.25 529 GLY A O 1
ATOM 4145 N N . ALA A 1 530 ? -23.388 -19.816 8.513 1.00 89.69 530 ALA A N 1
ATOM 4146 C CA . ALA A 1 530 ? -23.851 -18.637 9.245 1.00 89.69 530 ALA A CA 1
ATOM 4147 C C . ALA A 1 530 ? -23.151 -17.344 8.788 1.00 89.69 530 ALA A C 1
ATOM 4149 O O . ALA A 1 530 ? -23.753 -16.275 8.855 1.00 89.69 530 ALA A O 1
ATOM 4150 N N . ALA A 1 531 ? -21.908 -17.434 8.301 1.00 90.31 531 ALA A N 1
ATOM 4151 C CA . ALA A 1 531 ? -21.164 -16.285 7.788 1.00 90.31 531 ALA A CA 1
ATOM 4152 C C . ALA A 1 531 ? -21.703 -15.826 6.427 1.00 90.31 531 ALA A C 1
ATOM 4154 O O . ALA A 1 531 ? -21.688 -14.640 6.136 1.00 90.31 531 ALA A O 1
ATOM 4155 N N . ILE A 1 532 ? -22.234 -16.745 5.616 1.00 89.44 532 ILE A N 1
ATOM 4156 C CA . ILE A 1 532 ? -22.876 -16.410 4.336 1.00 89.44 532 ILE A CA 1
ATOM 4157 C C . ILE A 1 532 ? -24.208 -15.678 4.562 1.00 89.44 532 ILE A C 1
ATOM 4159 O O . ILE A 1 532 ? -24.576 -14.806 3.782 1.00 89.44 532 ILE A O 1
ATOM 4163 N N . SER A 1 533 ? -24.951 -16.032 5.615 1.00 88.75 533 SER A N 1
ATOM 4164 C CA . SER A 1 533 ? -26.261 -15.429 5.902 1.00 88.75 533 SER A CA 1
ATOM 4165 C C . SER A 1 533 ? -26.195 -14.094 6.653 1.00 88.75 533 SER A C 1
ATOM 4167 O O . SER A 1 533 ? -27.203 -13.391 6.713 1.00 88.75 533 SER A O 1
ATOM 4169 N N . ARG A 1 534 ? -25.053 -13.751 7.259 1.00 90.19 534 ARG A N 1
ATOM 4170 C CA . ARG A 1 534 ? -24.860 -12.529 8.054 1.00 90.19 534 ARG A CA 1
ATOM 4171 C C . ARG A 1 534 ? -24.061 -11.491 7.267 1.00 90.19 534 ARG A C 1
ATOM 4173 O O . ARG A 1 534 ? -23.227 -11.833 6.437 1.00 90.19 534 ARG A O 1
ATOM 4180 N N . VAL A 1 535 ? -24.319 -10.216 7.555 1.00 89.94 535 VAL A N 1
ATOM 4181 C CA . VAL A 1 535 ? -23.573 -9.079 7.000 1.00 89.94 535 VAL A CA 1
ATOM 4182 C C . VAL A 1 535 ? -23.056 -8.240 8.164 1.00 89.94 535 VAL A C 1
ATOM 4184 O O . VAL A 1 535 ? -23.681 -7.274 8.591 1.00 89.94 535 VAL A O 1
ATOM 4187 N N . ASP A 1 536 ? -21.933 -8.672 8.727 1.00 91.25 536 ASP A N 1
ATOM 4188 C CA . ASP A 1 536 ? -21.226 -8.005 9.821 1.00 91.25 536 ASP A CA 1
ATOM 4189 C C . ASP A 1 536 ? -19.710 -8.243 9.704 1.00 91.25 536 ASP A C 1
ATOM 4191 O O . ASP A 1 536 ? -19.246 -9.030 8.880 1.00 91.25 536 ASP A O 1
ATOM 4195 N N . THR A 1 537 ? -18.909 -7.550 10.510 1.00 92.06 537 THR A N 1
ATOM 4196 C CA . THR A 1 537 ? -17.442 -7.658 10.450 1.00 92.06 537 THR A CA 1
ATOM 4197 C C . THR A 1 537 ? -16.942 -9.077 10.725 1.00 92.06 537 THR A C 1
ATOM 4199 O O . THR A 1 537 ? -16.048 -9.536 10.019 1.00 92.06 537 THR A O 1
ATOM 4202 N N . LEU A 1 538 ? -17.553 -9.794 11.676 1.00 95.31 538 LEU A N 1
ATOM 4203 C CA . LEU A 1 538 ? -17.152 -11.149 12.072 1.00 95.31 538 LEU A CA 1
ATOM 4204 C C . LEU A 1 538 ? -17.373 -12.175 10.954 1.00 95.31 538 LEU A C 1
ATOM 4206 O O . LEU A 1 538 ? -16.495 -12.990 10.660 1.00 95.31 538 LEU A O 1
ATOM 4210 N N . SER A 1 539 ? -18.534 -12.133 10.302 1.00 95.88 539 SER A N 1
ATOM 4211 C CA . SER A 1 539 ? -18.838 -12.984 9.147 1.00 95.88 539 SER A CA 1
ATOM 4212 C C . SER A 1 539 ? -17.882 -12.720 7.981 1.00 95.88 539 SER A C 1
ATOM 4214 O O . SER A 1 539 ? -17.352 -13.671 7.401 1.00 95.88 539 SER A O 1
ATOM 4216 N N . ILE A 1 540 ? -17.576 -11.451 7.695 1.00 96.06 540 ILE A N 1
ATOM 4217 C CA . ILE A 1 540 ? -16.618 -11.059 6.650 1.00 96.06 540 ILE A CA 1
ATOM 4218 C C . ILE A 1 540 ? -15.192 -11.519 7.003 1.00 96.06 540 ILE A C 1
ATOM 4220 O O . ILE A 1 540 ? -14.509 -12.076 6.144 1.00 96.06 540 ILE A O 1
ATOM 4224 N N . GLN A 1 541 ? -14.750 -11.361 8.259 1.00 96.88 541 GLN A N 1
ATOM 4225 C CA . GLN A 1 541 ? -13.459 -11.873 8.746 1.00 96.88 541 GLN A CA 1
ATOM 4226 C C . GLN A 1 541 ? -13.356 -13.394 8.558 1.00 96.88 541 GLN A C 1
ATOM 4228 O O . GLN A 1 541 ? -12.352 -13.877 8.033 1.00 96.88 541 GLN A O 1
ATOM 4233 N N . CYS A 1 542 ? -14.402 -14.152 8.915 1.00 97.81 542 CYS A N 1
ATOM 4234 C CA . CYS A 1 542 ? -14.435 -15.607 8.739 1.00 97.81 542 CYS A CA 1
ATOM 4235 C C . CYS A 1 542 ? -14.310 -16.016 7.262 1.00 97.81 542 CYS A C 1
ATOM 4237 O O . CYS A 1 542 ? -13.494 -16.876 6.930 1.00 97.81 542 CYS A O 1
ATOM 4239 N N . LEU A 1 543 ? -15.085 -15.390 6.367 1.00 97.62 543 LEU A N 1
ATOM 4240 C CA . LEU A 1 543 ? -15.026 -15.664 4.926 1.00 97.62 543 LEU A CA 1
ATOM 4241 C C . LEU A 1 543 ? -13.651 -15.304 4.342 1.00 97.62 543 LEU A C 1
ATOM 4243 O O . LEU A 1 543 ? -13.068 -16.097 3.602 1.00 97.62 543 LEU A O 1
ATOM 4247 N N . CYS A 1 544 ? -13.094 -14.153 4.729 1.00 97.31 544 CYS A N 1
ATOM 4248 C CA . CYS A 1 544 ? -11.770 -13.716 4.295 1.00 97.31 544 CYS A CA 1
ATOM 4249 C C . CYS A 1 544 ? -10.674 -14.697 4.744 1.00 97.31 544 CYS A C 1
ATOM 4251 O O . CYS A 1 544 ? -9.866 -15.131 3.924 1.00 97.31 544 CYS A O 1
ATOM 4253 N N . LEU A 1 545 ? -10.652 -15.106 6.019 1.00 97.94 545 LEU A N 1
ATOM 4254 C CA . LEU A 1 545 ? -9.671 -16.069 6.538 1.00 97.94 545 LEU A CA 1
ATOM 4255 C C . LEU A 1 545 ? -9.806 -17.452 5.901 1.00 97.94 545 LEU A C 1
ATOM 4257 O O . LEU A 1 545 ? -8.794 -18.099 5.633 1.00 97.94 545 LEU A O 1
ATOM 4261 N N . ALA A 1 546 ? -11.030 -17.897 5.613 1.00 97.81 546 ALA A N 1
ATOM 4262 C CA . ALA A 1 546 ? -11.243 -19.128 4.866 1.00 97.81 546 ALA A CA 1
ATOM 4263 C C . ALA A 1 546 ? -10.628 -19.028 3.454 1.00 97.81 546 ALA A C 1
ATOM 4265 O O . ALA A 1 546 ? -9.953 -19.959 3.013 1.00 97.81 546 ALA A O 1
ATOM 4266 N N . GLY A 1 547 ? -10.773 -17.884 2.773 1.00 97.25 547 GLY A N 1
ATOM 4267 C CA . GLY A 1 547 ? -10.098 -17.615 1.499 1.00 97.25 547 GLY A CA 1
ATOM 4268 C C . GLY A 1 547 ? -8.572 -17.691 1.613 1.00 97.25 547 GLY A C 1
ATOM 4269 O O . GLY A 1 547 ? -7.920 -18.384 0.828 1.00 97.25 547 GLY A O 1
ATOM 4270 N N . ILE A 1 548 ? -8.001 -17.069 2.651 1.00 97.31 548 ILE A N 1
ATOM 4271 C CA . ILE A 1 548 ? -6.558 -17.135 2.939 1.00 97.31 548 ILE A CA 1
ATOM 4272 C C . ILE A 1 548 ? -6.115 -18.586 3.167 1.00 97.31 548 ILE A C 1
ATOM 4274 O O . ILE A 1 548 ? -5.091 -18.999 2.625 1.00 97.31 548 ILE A O 1
ATOM 4278 N N . TYR A 1 549 ? -6.886 -19.391 3.903 1.00 97.44 549 TYR A N 1
ATOM 4279 C CA . TYR A 1 549 ? -6.573 -20.806 4.122 1.00 97.44 549 TYR A CA 1
ATOM 4280 C C . TYR A 1 549 ? -6.464 -21.577 2.802 1.00 97.44 549 TYR A C 1
ATOM 4282 O O . TYR A 1 549 ? -5.497 -22.310 2.590 1.00 97.44 549 TYR A O 1
ATOM 4290 N N . HIS A 1 550 ? -7.397 -21.359 1.873 1.00 96.00 550 HIS A N 1
ATOM 4291 C CA . HIS A 1 550 ? -7.322 -21.968 0.547 1.00 96.00 550 HIS A CA 1
ATOM 4292 C C . HIS A 1 550 ? -6.099 -21.505 -0.256 1.00 96.00 550 HIS A C 1
ATOM 4294 O O . HIS A 1 550 ? -5.492 -22.323 -0.949 1.00 96.00 550 HIS A O 1
ATOM 4300 N N . MET A 1 551 ? -5.667 -20.249 -0.118 1.00 95.94 551 MET A N 1
ATOM 4301 C CA . MET A 1 551 ? -4.424 -19.780 -0.743 1.00 95.94 551 MET A CA 1
ATOM 4302 C C . MET A 1 551 ? -3.177 -20.481 -0.189 1.00 95.94 551 MET A C 1
ATOM 4304 O O . MET A 1 551 ? -2.315 -20.882 -0.970 1.00 95.94 551 MET A O 1
ATOM 4308 N N . TYR A 1 552 ? -3.104 -20.728 1.127 1.00 94.69 552 TYR A N 1
ATOM 4309 C CA . TYR A 1 552 ? -2.027 -21.539 1.722 1.00 94.69 552 TYR A CA 1
ATOM 4310 C C . TYR A 1 552 ? -2.002 -22.976 1.176 1.00 94.69 552 TYR A C 1
ATOM 4312 O O . TYR A 1 552 ? -0.946 -23.608 1.149 1.00 94.69 552 TYR A O 1
ATOM 4320 N N . LEU A 1 553 ? -3.139 -23.496 0.708 1.00 92.88 553 LEU A N 1
ATOM 4321 C CA . LEU A 1 553 ? -3.247 -24.815 0.082 1.00 92.88 553 LEU A CA 1
ATOM 4322 C C . LEU A 1 553 ? -3.145 -24.795 -1.450 1.00 92.88 553 LEU A C 1
ATOM 4324 O O . LEU A 1 553 ? -3.413 -25.820 -2.072 1.00 92.88 553 LEU A O 1
ATOM 4328 N N . ILE A 1 554 ? -2.757 -23.667 -2.061 1.00 93.44 554 ILE A N 1
ATOM 4329 C CA . ILE A 1 554 ? -2.612 -23.526 -3.522 1.00 93.44 554 ILE A CA 1
ATOM 4330 C C . ILE A 1 554 ? -3.947 -23.819 -4.243 1.00 93.44 554 ILE A C 1
ATOM 4332 O O . ILE A 1 554 ? -4.001 -24.493 -5.270 1.00 93.44 554 ILE A O 1
ATOM 4336 N N . ARG A 1 555 ? -5.056 -23.323 -3.673 1.00 92.69 555 ARG A N 1
ATOM 4337 C CA . ARG A 1 555 ? -6.434 -23.489 -4.176 1.00 92.69 555 ARG A CA 1
ATOM 4338 C C . ARG A 1 555 ? -7.072 -22.139 -4.545 1.00 92.69 555 ARG A C 1
ATOM 4340 O O . ARG A 1 555 ? -8.044 -21.732 -3.900 1.00 92.69 555 ARG A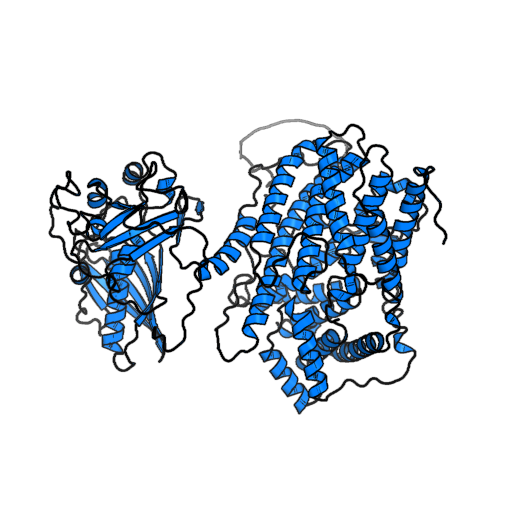 O 1
ATOM 4347 N N . PRO A 1 556 ? -6.527 -21.407 -5.538 1.00 93.56 556 PRO A N 1
ATOM 4348 C CA . PRO A 1 556 ? -6.994 -20.069 -5.908 1.00 93.56 556 PRO A CA 1
ATOM 4349 C C . PRO A 1 556 ? -8.476 -20.014 -6.294 1.00 93.56 556 PRO A C 1
ATOM 4351 O O . PRO A 1 556 ? -9.129 -19.029 -5.973 1.00 93.56 556 PRO A O 1
ATOM 4354 N N . VAL A 1 557 ? -9.052 -21.052 -6.915 1.00 91.31 557 VAL A N 1
ATOM 4355 C CA . VAL A 1 557 ? -10.473 -21.021 -7.316 1.00 91.31 557 VAL A CA 1
ATOM 4356 C C . VAL A 1 557 ? -11.397 -21.067 -6.095 1.00 91.31 557 VAL A C 1
ATOM 4358 O O . VAL A 1 557 ? -12.365 -20.311 -6.003 1.00 91.31 557 VAL A O 1
ATOM 4361 N N . GLN A 1 558 ? -11.095 -21.923 -5.114 1.00 92.00 558 GLN A N 1
ATOM 4362 C CA . GLN A 1 558 ? -11.847 -21.966 -3.858 1.00 92.00 558 GLN A CA 1
ATOM 4363 C C . GLN A 1 558 ? -11.625 -20.694 -3.030 1.00 92.00 558 GLN A C 1
ATOM 4365 O O . GLN A 1 558 ? -12.580 -20.173 -2.454 1.00 92.00 558 GLN A O 1
ATOM 4370 N N . ALA A 1 559 ? -10.397 -20.168 -3.016 1.00 95.31 559 ALA A N 1
ATOM 4371 C CA . ALA A 1 559 ? -10.087 -18.906 -2.356 1.00 95.31 559 ALA A CA 1
ATOM 4372 C C . ALA A 1 559 ? -10.876 -17.737 -2.962 1.00 95.31 559 ALA A C 1
ATOM 4374 O O . ALA A 1 559 ? -11.505 -16.983 -2.223 1.00 95.31 559 ALA A O 1
ATOM 4375 N N . LEU A 1 560 ? -10.918 -17.640 -4.296 1.00 93.94 560 LEU A N 1
ATOM 4376 C CA . LEU A 1 560 ? -11.660 -16.613 -5.025 1.00 93.94 560 LEU A CA 1
ATOM 4377 C C . LEU A 1 560 ? -13.136 -16.600 -4.629 1.00 93.94 560 LEU A C 1
ATOM 4379 O O . LEU A 1 560 ? -13.666 -15.539 -4.336 1.00 93.94 560 LEU A O 1
ATOM 4383 N N . ARG A 1 561 ? -13.789 -17.766 -4.529 1.00 93.12 561 ARG A N 1
ATOM 4384 C CA . ARG A 1 561 ? -15.197 -17.853 -4.091 1.00 93.12 561 ARG A CA 1
ATOM 4385 C C . ARG A 1 561 ? -15.424 -17.240 -2.707 1.00 93.12 561 ARG A C 1
ATOM 4387 O O . ARG A 1 561 ? -16.443 -16.591 -2.483 1.00 93.12 561 ARG A O 1
ATOM 4394 N N . LEU A 1 562 ? -14.495 -17.462 -1.781 1.00 95.81 562 LEU A N 1
ATOM 4395 C CA . LEU A 1 562 ? -14.592 -16.976 -0.404 1.00 95.81 562 LEU A CA 1
ATOM 4396 C C . LEU A 1 562 ? -14.259 -15.486 -0.300 1.00 95.81 562 LEU A C 1
ATOM 4398 O O . LEU A 1 562 ? -14.972 -14.763 0.392 1.00 95.81 562 LEU A O 1
ATOM 4402 N N . PHE A 1 563 ? -13.251 -15.008 -1.037 1.00 95.69 563 PHE A N 1
ATOM 4403 C CA . PHE A 1 563 ? -12.972 -13.574 -1.155 1.00 95.69 563 PHE A CA 1
ATOM 4404 C C . PHE A 1 563 ? -14.126 -12.827 -1.823 1.00 95.69 563 PHE A C 1
ATOM 4406 O O . PHE A 1 563 ? -14.508 -11.767 -1.342 1.00 95.69 563 PHE A O 1
ATOM 4413 N N . HIS A 1 564 ? -14.742 -13.405 -2.854 1.00 93.00 564 HIS A N 1
ATOM 4414 C CA . HIS A 1 564 ? -15.905 -12.833 -3.526 1.00 93.00 564 HIS A CA 1
ATOM 4415 C C . HIS A 1 564 ? -17.112 -12.733 -2.582 1.00 93.00 564 HIS A C 1
ATOM 4417 O O . HIS A 1 564 ? -17.785 -11.704 -2.528 1.00 93.00 564 HIS A O 1
ATOM 4423 N N . ALA A 1 565 ? -17.369 -13.773 -1.778 1.00 94.81 565 ALA A N 1
ATOM 4424 C CA . ALA A 1 565 ? -18.409 -13.741 -0.749 1.00 94.81 565 ALA A CA 1
ATOM 4425 C C . ALA A 1 565 ? -18.116 -12.681 0.329 1.00 94.81 565 ALA A C 1
ATOM 4427 O O . ALA A 1 565 ? -18.993 -11.882 0.653 1.00 94.81 565 ALA A O 1
ATOM 4428 N N . ALA A 1 566 ? -16.879 -12.626 0.839 1.00 95.56 566 ALA A N 1
ATOM 4429 C CA . ALA A 1 566 ? -16.455 -11.617 1.810 1.00 95.56 566 ALA A CA 1
ATOM 4430 C C . ALA A 1 566 ? -16.591 -10.192 1.246 1.00 95.56 566 ALA A C 1
ATOM 4432 O O . ALA A 1 566 ? -17.145 -9.315 1.907 1.00 95.56 566 ALA A O 1
ATOM 4433 N N . GLY A 1 567 ? -16.138 -9.978 0.009 1.00 92.81 567 GLY A N 1
ATOM 4434 C CA . GLY A 1 567 ? -16.212 -8.710 -0.707 1.00 92.81 567 GLY A CA 1
ATOM 4435 C C . GLY A 1 567 ? -17.648 -8.268 -0.971 1.00 92.81 567 GLY A C 1
ATOM 4436 O O . GLY A 1 567 ? -17.983 -7.112 -0.735 1.00 92.81 567 GLY A O 1
ATOM 4437 N N . SER A 1 568 ? -18.525 -9.196 -1.361 1.00 91.62 568 SER A N 1
ATOM 4438 C CA . SER A 1 568 ? -19.952 -8.920 -1.566 1.00 91.62 568 SER A CA 1
ATOM 4439 C C . SER A 1 568 ? -20.628 -8.487 -0.263 1.00 91.62 568 SER A C 1
ATOM 4441 O O . SER A 1 568 ? -21.301 -7.457 -0.225 1.00 91.62 568 SER A O 1
ATOM 4443 N N . SER A 1 569 ? -20.403 -9.226 0.829 1.00 92.88 569 SER A N 1
ATOM 4444 C CA . SER A 1 569 ? -20.917 -8.864 2.155 1.00 92.88 569 SER A CA 1
ATOM 4445 C C . SER A 1 569 ? -20.363 -7.521 2.630 1.00 92.88 569 SER A C 1
ATOM 4447 O O . SER A 1 569 ? -21.107 -6.700 3.163 1.00 92.88 569 SER A O 1
ATOM 4449 N N . LEU A 1 570 ? -19.080 -7.248 2.385 1.00 90.50 570 LEU A N 1
ATOM 4450 C CA . LEU A 1 570 ? -18.467 -5.969 2.721 1.00 90.50 570 LEU A CA 1
ATOM 4451 C C . LEU A 1 570 ? -19.068 -4.815 1.908 1.00 90.50 570 LEU A C 1
ATOM 4453 O O . LEU A 1 570 ? -19.397 -3.784 2.485 1.00 90.50 570 LEU A O 1
ATOM 4457 N N . GLN A 1 571 ? -19.294 -4.989 0.604 1.00 88.69 571 GLN A N 1
ATOM 4458 C CA . GLN A 1 571 ? -19.958 -3.993 -0.241 1.00 88.69 571 GLN A CA 1
ATOM 4459 C C . GLN A 1 571 ? -21.367 -3.666 0.275 1.00 88.69 571 GLN A C 1
ATOM 4461 O O . GLN A 1 571 ? -21.748 -2.493 0.325 1.00 88.69 571 GLN A O 1
ATOM 4466 N N . ILE A 1 572 ? -22.133 -4.680 0.692 1.00 88.94 572 ILE A N 1
ATOM 4467 C CA . ILE A 1 572 ? -23.461 -4.492 1.293 1.00 88.94 572 ILE A CA 1
ATOM 4468 C C . ILE A 1 572 ? -23.340 -3.731 2.617 1.00 88.94 572 ILE A C 1
ATOM 4470 O O . ILE A 1 572 ? -24.077 -2.768 2.830 1.00 88.94 572 ILE A O 1
ATOM 4474 N N . LEU A 1 573 ? -22.397 -4.109 3.484 1.00 88.50 573 LEU A N 1
ATOM 4475 C CA . LEU A 1 573 ? -22.175 -3.449 4.773 1.00 88.50 573 LEU A CA 1
ATOM 4476 C C . LEU A 1 573 ? -21.837 -1.959 4.601 1.00 88.50 573 LEU A C 1
ATOM 4478 O O . LEU A 1 573 ? -22.456 -1.115 5.246 1.00 88.50 573 LEU A O 1
ATOM 4482 N N . LEU A 1 574 ? -20.919 -1.634 3.684 1.00 84.12 574 LEU A N 1
ATOM 4483 C CA . LEU A 1 574 ? -20.537 -0.257 3.343 1.00 84.12 574 LEU A CA 1
ATOM 4484 C C . LEU A 1 574 ? -21.725 0.551 2.792 1.00 84.12 574 LEU A C 1
ATOM 4486 O O . LEU A 1 574 ? -21.854 1.742 3.059 1.00 84.12 574 LEU A O 1
ATOM 4490 N N . SER A 1 575 ? -22.604 -0.096 2.021 1.00 82.81 575 SER A N 1
ATOM 4491 C CA . SER A 1 575 ? -23.745 0.565 1.371 1.00 82.81 575 SER A CA 1
ATOM 4492 C C . SER A 1 575 ? -24.946 0.760 2.304 1.00 82.81 575 SER A C 1
ATOM 4494 O O . SER A 1 575 ? -25.760 1.651 2.081 1.00 82.81 575 SER A O 1
ATOM 4496 N N . THR A 1 576 ? -25.085 -0.077 3.334 1.00 82.25 576 THR A N 1
ATOM 4497 C CA . THR A 1 576 ? -26.255 -0.091 4.234 1.00 82.25 576 THR A CA 1
ATOM 4498 C C . THR A 1 576 ? -26.006 0.582 5.580 1.00 82.25 576 THR A C 1
ATOM 4500 O O . THR A 1 576 ? -26.959 0.812 6.324 1.00 82.25 576 THR A O 1
ATOM 4503 N N . ASN A 1 577 ? -24.758 0.933 5.903 1.00 75.31 577 ASN A N 1
ATOM 4504 C CA . ASN A 1 577 ? -24.411 1.513 7.193 1.00 75.31 577 ASN A CA 1
ATOM 4505 C C . ASN A 1 577 ? -23.485 2.730 7.046 1.00 75.31 577 ASN A C 1
ATOM 4507 O O . ASN A 1 577 ? -22.284 2.602 6.814 1.00 75.31 577 ASN A O 1
ATOM 4511 N N . SER A 1 578 ? -24.040 3.927 7.261 1.00 61.28 578 SER A N 1
ATOM 4512 C CA . SER A 1 578 ? -23.324 5.204 7.128 1.00 61.28 578 SER A CA 1
ATOM 4513 C C . SER A 1 578 ? -22.173 5.395 8.126 1.00 61.28 578 SER A C 1
ATOM 4515 O O . SER A 1 578 ? -21.389 6.327 7.963 1.00 61.28 578 SER A O 1
ATOM 4517 N N . GLN A 1 579 ? -22.058 4.547 9.158 1.00 60.16 579 GLN A N 1
ATOM 4518 C CA . GLN A 1 579 ? -20.914 4.542 10.080 1.00 60.16 579 GLN A CA 1
ATOM 4519 C C . GLN A 1 579 ? -19.663 3.901 9.456 1.00 60.16 579 GLN A C 1
ATOM 4521 O O . GLN A 1 579 ? -18.548 4.156 9.911 1.00 60.16 579 GLN A O 1
ATOM 4526 N N . TYR A 1 580 ? -19.839 3.093 8.408 1.00 61.91 580 TYR A N 1
ATOM 4527 C CA . TYR A 1 580 ? -18.784 2.361 7.716 1.00 61.91 580 TYR A CA 1
ATOM 4528 C C . TYR A 1 580 ? -18.574 2.925 6.305 1.00 61.91 580 TYR A C 1
ATOM 4530 O O . TYR A 1 580 ? -18.708 2.212 5.318 1.00 61.91 580 TYR A O 1
ATOM 4538 N N . SER A 1 581 ? -18.249 4.215 6.178 1.00 55.12 581 SER A N 1
ATOM 4539 C CA . SER A 1 581 ? -17.743 4.745 4.906 1.00 55.12 581 SER A CA 1
ATOM 4540 C C . SER A 1 581 ? -16.276 4.343 4.707 1.00 55.12 581 SER A C 1
ATOM 4542 O O . SER A 1 581 ? -15.494 4.307 5.661 1.00 55.12 581 SER A O 1
ATOM 4544 N N . VAL A 1 582 ? -15.866 4.052 3.467 1.00 48.69 582 VAL A N 1
ATOM 4545 C CA . VAL A 1 582 ? -14.438 3.932 3.126 1.00 48.69 582 VAL A CA 1
ATOM 4546 C C . VAL A 1 582 ? -13.843 5.342 3.230 1.00 48.69 582 VAL A C 1
ATOM 4548 O O . VAL A 1 582 ? -14.169 6.212 2.429 1.00 48.69 582 VAL A O 1
ATOM 4551 N N . GLY A 1 583 ? -13.073 5.588 4.294 1.00 43.50 583 GLY A N 1
ATOM 4552 C CA . GLY A 1 583 ? -12.632 6.924 4.731 1.00 43.50 583 GLY A CA 1
ATOM 4553 C C . GLY A 1 583 ? -13.180 7.356 6.102 1.00 43.50 583 GLY A C 1
ATOM 4554 O O . GLY A 1 583 ? -12.730 8.360 6.651 1.00 43.50 583 GLY A O 1
ATOM 4555 N N . GLY A 1 584 ? -14.120 6.596 6.675 1.00 44.72 584 GLY A N 1
ATOM 4556 C CA . GLY A 1 584 ? -14.573 6.709 8.063 1.00 44.72 584 GLY A CA 1
ATOM 4557 C C . GLY A 1 584 ? -13.612 6.050 9.065 1.00 44.72 584 GLY A C 1
ATOM 4558 O O . GLY A 1 584 ? -12.694 5.320 8.701 1.00 44.72 584 GLY A O 1
ATOM 4559 N N . THR A 1 585 ? -13.836 6.289 10.357 1.00 49.62 585 THR A N 1
ATOM 4560 C CA . THR A 1 585 ? -12.951 5.949 11.494 1.00 49.62 585 THR A CA 1
ATOM 4561 C C . THR A 1 585 ? -12.686 4.451 11.742 1.00 49.62 585 THR A C 1
ATOM 4563 O O . THR A 1 585 ? -11.915 4.127 12.645 1.00 49.62 585 THR A O 1
ATOM 4566 N N . SER A 1 586 ? -13.279 3.516 10.985 1.00 69.31 586 SER A N 1
ATOM 4567 C CA . SER A 1 586 ? -13.122 2.071 11.228 1.00 69.31 586 SER A CA 1
ATOM 4568 C C . SER A 1 586 ? -11.939 1.460 10.464 1.00 69.31 586 SER A C 1
ATOM 4570 O O . SER A 1 586 ? -12.037 1.075 9.296 1.00 69.31 586 SER A O 1
ATOM 4572 N N . GLN A 1 587 ? -10.812 1.311 11.163 1.00 74.19 587 GLN A N 1
ATOM 4573 C CA . GLN A 1 587 ? -9.592 0.663 10.667 1.00 74.19 587 GLN A CA 1
ATOM 4574 C C . GLN A 1 587 ? -9.823 -0.781 10.184 1.00 74.19 587 GLN A C 1
ATOM 4576 O O . GLN A 1 587 ? -9.255 -1.195 9.170 1.00 74.19 587 GLN A O 1
ATOM 4581 N N . LEU A 1 588 ? -10.661 -1.547 10.891 1.00 83.88 588 LEU A N 1
ATOM 4582 C CA . LEU A 1 588 ? -10.970 -2.935 10.542 1.00 83.88 588 LEU A CA 1
ATOM 4583 C C . LEU A 1 588 ? -11.647 -3.026 9.171 1.00 83.88 588 LEU A C 1
ATOM 4585 O O . LEU A 1 588 ? -11.217 -3.807 8.328 1.00 83.88 588 LEU A O 1
ATOM 4589 N N . ILE A 1 589 ? -12.662 -2.192 8.928 1.00 85.25 589 ILE A N 1
ATOM 4590 C CA . ILE A 1 589 ? -13.376 -2.155 7.646 1.00 85.25 589 ILE A CA 1
ATOM 4591 C C . ILE A 1 589 ? -12.420 -1.846 6.500 1.00 85.25 589 ILE A C 1
ATOM 4593 O O . ILE A 1 589 ? -12.463 -2.515 5.469 1.00 85.25 589 ILE A O 1
ATOM 4597 N N . SER A 1 590 ? -11.513 -0.886 6.688 1.00 80.62 590 SER A N 1
ATOM 4598 C CA . SER A 1 590 ? -10.531 -0.591 5.651 1.00 80.62 590 SER A CA 1
ATOM 4599 C C . SER A 1 590 ? -9.546 -1.743 5.437 1.00 80.62 590 SER A C 1
ATOM 4601 O O . SER A 1 590 ? -9.241 -2.068 4.292 1.00 80.62 590 SER A O 1
ATOM 4603 N N . SER A 1 591 ? -9.089 -2.402 6.503 1.00 85.94 591 SER A N 1
ATOM 4604 C CA . SER A 1 591 ? -8.175 -3.547 6.398 1.00 85.94 591 SER A CA 1
ATOM 4605 C C . SER A 1 591 ? -8.838 -4.735 5.693 1.00 85.94 591 SER A C 1
ATOM 4607 O O . SER A 1 591 ? -8.218 -5.358 4.831 1.00 85.94 591 SER A O 1
ATOM 4609 N N . LEU A 1 592 ? -10.116 -5.004 5.987 1.00 90.19 592 LEU A N 1
ATOM 4610 C CA . LEU A 1 592 ? -10.929 -6.004 5.288 1.00 90.19 592 LEU A CA 1
ATOM 4611 C C . LEU A 1 592 ? -11.114 -5.650 3.812 1.00 90.19 592 LEU A C 1
ATOM 4613 O O . LEU A 1 592 ? -10.919 -6.519 2.963 1.00 90.19 592 LEU A O 1
ATOM 4617 N N . PHE A 1 593 ? -11.428 -4.387 3.505 1.00 88.50 593 PHE A N 1
ATOM 4618 C CA . PHE A 1 593 ? -11.586 -3.906 2.131 1.00 88.50 593 PHE A CA 1
ATOM 4619 C C . PHE A 1 593 ? -10.326 -4.156 1.310 1.00 88.50 593 PHE A C 1
ATOM 4621 O O . PHE A 1 593 ? -10.381 -4.835 0.286 1.00 88.50 593 PHE A O 1
ATOM 4628 N N . TRP A 1 594 ? -9.179 -3.668 1.785 1.00 85.81 594 TRP A N 1
ATOM 4629 C CA . TRP A 1 594 ? -7.925 -3.783 1.047 1.00 85.81 594 TRP A CA 1
ATOM 4630 C C . TRP A 1 594 ? -7.414 -5.218 0.968 1.00 85.81 594 TRP A C 1
ATOM 4632 O O . TRP A 1 594 ? -6.904 -5.611 -0.077 1.00 85.81 594 TRP A O 1
ATOM 4642 N N . THR A 1 595 ? -7.592 -6.021 2.021 1.00 90.50 595 THR A N 1
ATOM 4643 C CA . THR A 1 595 ? -7.219 -7.444 1.998 1.00 90.50 595 THR A CA 1
ATOM 4644 C C . THR A 1 595 ? -8.050 -8.208 0.967 1.00 90.50 595 THR A C 1
ATOM 4646 O O . THR A 1 595 ? -7.483 -8.883 0.110 1.00 90.50 595 THR A O 1
ATOM 4649 N N . CYS A 1 596 ? -9.381 -8.066 0.994 1.00 91.56 596 CYS A N 1
ATOM 4650 C CA . CYS A 1 596 ? -10.265 -8.756 0.051 1.00 91.56 596 CYS A CA 1
ATOM 4651 C C . CYS A 1 596 ? -10.028 -8.282 -1.387 1.00 91.56 596 CYS A C 1
ATOM 4653 O O . CYS A 1 596 ? -9.832 -9.110 -2.274 1.00 91.56 596 CYS A O 1
ATOM 4655 N N . SER A 1 597 ? -9.983 -6.963 -1.608 1.00 87.88 597 SER A N 1
ATOM 4656 C CA . SER A 1 597 ? -9.777 -6.367 -2.933 1.00 87.88 597 SER A CA 1
ATOM 4657 C C . SER A 1 597 ? -8.436 -6.790 -3.539 1.00 87.88 597 SER A C 1
ATOM 4659 O O . SER A 1 597 ? -8.390 -7.214 -4.695 1.00 87.88 597 SER A O 1
ATOM 4661 N N . LYS A 1 598 ? -7.351 -6.769 -2.749 1.00 87.62 598 LYS A N 1
ATOM 4662 C CA . LYS A 1 598 ? -6.028 -7.240 -3.182 1.00 87.62 598 LYS A CA 1
ATOM 4663 C C . LYS A 1 598 ? -6.056 -8.721 -3.550 1.00 87.62 598 LYS A C 1
ATOM 4665 O O . LYS A 1 598 ? -5.642 -9.074 -4.651 1.00 87.62 598 LYS A O 1
ATOM 4670 N N . SER A 1 599 ? -6.519 -9.583 -2.644 1.00 91.75 599 SER A N 1
ATOM 4671 C CA . SER A 1 599 ? -6.503 -11.033 -2.857 1.00 91.75 599 SER A CA 1
ATOM 4672 C C . SER A 1 599 ? -7.357 -11.452 -4.054 1.00 91.75 599 SER A C 1
ATOM 4674 O O . SER A 1 599 ? -6.924 -12.281 -4.853 1.00 91.75 599 SER A O 1
ATOM 4676 N N . GLU A 1 600 ? -8.536 -10.852 -4.224 1.00 90.88 600 GLU A N 1
ATOM 4677 C CA . GLU A 1 600 ? -9.403 -11.096 -5.378 1.00 90.88 600 GLU A CA 1
ATOM 4678 C C . GLU A 1 600 ? -8.752 -10.615 -6.684 1.00 90.88 600 GLU A C 1
ATOM 4680 O O . GLU A 1 600 ? -8.681 -11.373 -7.654 1.00 90.88 600 GLU A O 1
ATOM 4685 N N . SER A 1 601 ? -8.199 -9.399 -6.696 1.00 87.38 601 SER A N 1
ATOM 4686 C CA . SER A 1 601 ? -7.552 -8.820 -7.881 1.00 87.38 601 SER A CA 1
ATOM 4687 C C . SER A 1 601 ? -6.317 -9.603 -8.324 1.00 87.38 601 SER A C 1
ATOM 4689 O O . SER A 1 601 ? -6.092 -9.775 -9.519 1.00 87.38 601 SER A O 1
ATOM 4691 N N . GLU A 1 602 ? -5.512 -10.113 -7.388 1.00 89.56 602 GLU A N 1
ATOM 4692 C CA . GLU A 1 602 ? -4.336 -10.925 -7.717 1.00 89.56 602 GLU A CA 1
ATOM 4693 C C . GLU A 1 602 ? -4.710 -12.254 -8.378 1.00 89.56 602 GLU A C 1
ATOM 4695 O O . GLU A 1 602 ? -4.053 -12.661 -9.338 1.00 89.56 602 GLU A O 1
ATOM 4700 N N . ILE A 1 603 ? -5.779 -12.905 -7.910 1.00 92.25 603 ILE A N 1
ATOM 4701 C CA . ILE A 1 603 ? -6.283 -14.128 -8.541 1.00 92.25 603 ILE A CA 1
ATOM 4702 C C . ILE A 1 603 ? -6.872 -13.802 -9.909 1.00 92.25 603 ILE A C 1
ATOM 4704 O O . ILE A 1 603 ? -6.497 -14.437 -10.889 1.00 92.25 603 ILE A O 1
ATOM 4708 N N . LEU A 1 604 ? -7.739 -12.790 -10.000 1.00 90.69 604 LEU A N 1
ATOM 4709 C CA . LEU A 1 604 ? -8.421 -12.427 -11.243 1.00 90.69 604 LEU A CA 1
ATOM 4710 C C . LEU A 1 604 ? -7.491 -11.855 -12.321 1.00 90.69 604 LEU A C 1
ATOM 4712 O O . LEU A 1 604 ? -7.848 -11.885 -13.498 1.00 90.69 604 LEU A O 1
ATOM 4716 N N . ALA A 1 605 ? -6.321 -11.334 -11.943 1.00 88.56 605 ALA A N 1
ATOM 4717 C CA . ALA A 1 605 ? -5.285 -10.916 -12.883 1.00 88.56 605 ALA A CA 1
ATOM 4718 C C . ALA A 1 605 ? -4.686 -12.120 -13.629 1.00 88.56 605 ALA A C 1
ATOM 4720 O O . ALA A 1 605 ? -4.459 -12.055 -14.834 1.00 88.56 605 ALA A O 1
ATOM 4721 N N . GLU A 1 606 ? -4.466 -13.235 -12.933 1.00 90.38 606 GLU A N 1
ATOM 4722 C CA . GLU A 1 606 ? -3.903 -14.455 -13.516 1.00 90.38 606 GLU A CA 1
ATOM 4723 C C . GLU A 1 606 ? -4.978 -15.401 -14.076 1.00 90.38 606 GLU A C 1
ATOM 4725 O O . GLU A 1 606 ? -4.776 -16.010 -15.121 1.00 90.38 606 GLU A O 1
ATOM 4730 N N . MET A 1 607 ? -6.137 -15.487 -13.423 1.00 88.62 607 MET A N 1
ATOM 4731 C CA . MET A 1 607 ? -7.275 -16.331 -13.789 1.00 88.62 607 MET A CA 1
ATOM 4732 C C . MET A 1 607 ? -8.534 -15.469 -13.986 1.00 88.62 607 MET A C 1
ATOM 4734 O O . MET A 1 607 ? -9.264 -15.235 -13.020 1.00 88.62 607 MET A O 1
ATOM 4738 N N . PRO A 1 608 ? -8.845 -15.006 -15.210 1.00 84.62 608 PRO A N 1
ATOM 4739 C CA . PRO A 1 608 ? -9.960 -14.090 -15.470 1.00 84.62 608 PRO A CA 1
ATOM 4740 C C . PRO A 1 608 ? -11.337 -14.795 -15.464 1.00 84.62 608 PRO A C 1
ATOM 4742 O O . PRO A 1 608 ? -12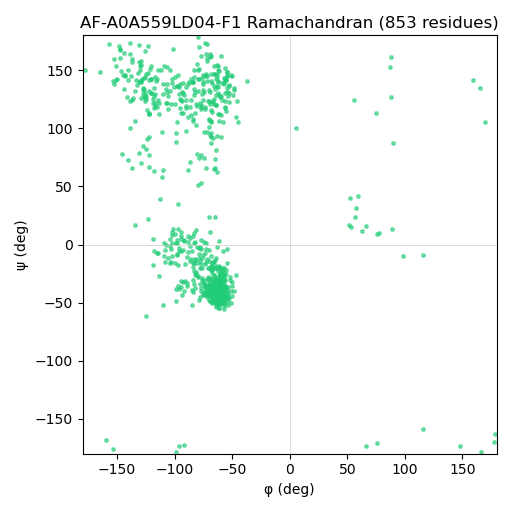.109 -14.671 -16.409 1.00 84.62 608 PRO A O 1
ATOM 4745 N N . LEU A 1 609 ? -11.652 -15.539 -14.397 1.00 83.06 609 LEU A N 1
ATOM 4746 C CA . LEU A 1 609 ? -12.853 -16.379 -14.234 1.00 83.06 609 LEU A CA 1
ATOM 4747 C C . LEU A 1 609 ? -14.114 -15.611 -13.786 1.00 83.06 609 LEU A C 1
ATOM 4749 O O . LEU A 1 609 ? -15.150 -16.218 -13.533 1.00 83.06 609 LEU A O 1
ATOM 4753 N N . GLY A 1 610 ? -14.042 -14.288 -13.637 1.00 81.44 610 GLY A N 1
ATOM 4754 C CA . GLY A 1 610 ? -15.151 -13.471 -13.143 1.00 81.44 610 GLY A CA 1
ATOM 4755 C C . GLY A 1 610 ? -14.777 -12.000 -13.020 1.00 81.44 610 GLY A C 1
ATOM 4756 O O . GLY A 1 610 ? -13.718 -11.589 -13.489 1.00 81.44 610 GLY A O 1
ATOM 4757 N N . ILE A 1 611 ? -15.638 -11.202 -12.396 1.00 81.62 611 ILE A N 1
ATOM 4758 C CA . ILE A 1 611 ? -15.363 -9.804 -12.032 1.00 81.62 611 ILE A CA 1
ATOM 4759 C C . ILE A 1 611 ? -15.200 -9.685 -10.511 1.00 81.62 611 ILE A C 1
ATOM 4761 O O . ILE A 1 611 ? -15.765 -10.513 -9.793 1.00 81.62 611 ILE A O 1
ATOM 4765 N N . PRO A 1 612 ? -14.445 -8.691 -10.010 1.00 84.44 612 PRO A N 1
ATOM 4766 C CA . PRO A 1 612 ? -14.348 -8.447 -8.576 1.00 84.44 612 PRO A CA 1
ATOM 4767 C C . PRO A 1 612 ? -15.716 -8.211 -7.928 1.00 84.44 612 PRO A C 1
ATOM 4769 O O . PRO A 1 612 ? -16.574 -7.551 -8.518 1.00 84.44 612 PRO A O 1
ATOM 4772 N N . ALA A 1 613 ? -15.917 -8.721 -6.712 1.00 85.75 613 ALA A N 1
ATOM 4773 C CA . ALA A 1 613 ? -17.099 -8.420 -5.902 1.00 85.75 613 ALA A CA 1
ATOM 4774 C C . ALA A 1 613 ? -17.059 -6.994 -5.351 1.00 85.75 613 ALA A C 1
ATOM 4776 O O . ALA A 1 613 ? -18.089 -6.319 -5.269 1.00 85.75 613 ALA A O 1
ATOM 4777 N N . LEU A 1 614 ? -15.872 -6.552 -4.928 1.00 82.00 614 LEU A N 1
ATOM 4778 C CA . LEU A 1 614 ? -15.672 -5.197 -4.436 1.00 82.00 614 LEU A CA 1
ATOM 4779 C C . LEU A 1 614 ? -15.538 -4.238 -5.609 1.00 82.00 614 LEU A C 1
ATOM 4781 O O . LEU A 1 614 ? -14.767 -4.473 -6.538 1.00 82.00 614 LEU A O 1
ATOM 4785 N N . ARG A 1 615 ? -16.272 -3.128 -5.532 1.00 69.81 615 ARG A N 1
ATOM 4786 C CA . ARG A 1 615 ? -16.053 -2.005 -6.440 1.00 69.81 615 ARG A CA 1
ATOM 4787 C C . ARG A 1 615 ? -14.709 -1.351 -6.144 1.00 69.81 615 ARG A C 1
ATOM 4789 O O . ARG A 1 615 ? -14.163 -1.489 -5.046 1.00 69.81 615 ARG A O 1
ATOM 4796 N N . ASP A 1 616 ? -14.233 -0.585 -7.118 1.00 67.25 616 ASP A N 1
ATOM 4797 C CA . ASP A 1 616 ? -13.103 0.307 -6.916 1.00 67.25 616 ASP A CA 1
ATOM 4798 C C . ASP A 1 616 ? -13.315 1.194 -5.677 1.00 67.25 616 ASP A C 1
ATOM 4800 O O . ASP A 1 616 ? -14.454 1.571 -5.361 1.00 67.2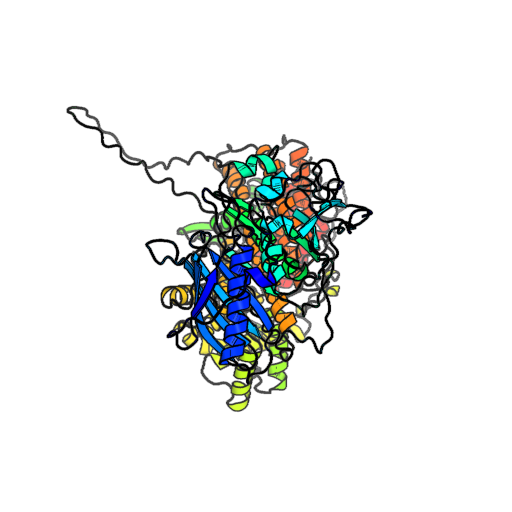5 616 ASP A O 1
ATOM 4804 N N . PRO A 1 617 ? -12.234 1.519 -4.944 1.00 61.78 617 PRO A N 1
ATOM 4805 C CA . PRO A 1 617 ? -12.329 2.398 -3.790 1.00 61.78 617 PRO A CA 1
ATOM 4806 C C . PRO A 1 617 ? -12.978 3.734 -4.195 1.00 61.78 617 PRO A C 1
ATOM 4808 O O . PRO A 1 617 ? -12.681 4.259 -5.268 1.00 61.78 617 PRO A O 1
ATOM 4811 N N . PRO A 1 618 ? -13.830 4.330 -3.339 1.00 50.38 618 PRO A N 1
ATOM 4812 C CA . PRO A 1 618 ? -14.592 5.533 -3.682 1.00 50.38 618 PRO A CA 1
ATOM 4813 C C . PRO A 1 618 ? -13.725 6.772 -3.941 1.00 50.38 618 PRO A C 1
ATOM 4815 O O . PRO A 1 618 ? -14.220 7.757 -4.484 1.00 50.38 618 PRO A O 1
ATOM 4818 N N . SER A 1 619 ? -12.440 6.740 -3.577 1.00 51.19 619 SER A N 1
ATOM 4819 C CA . SER A 1 619 ? -11.452 7.709 -4.041 1.00 51.19 619 SER A CA 1
ATOM 4820 C C . SER A 1 619 ? -10.135 7.022 -4.393 1.00 51.19 619 SER A C 1
ATOM 4822 O O . SER A 1 619 ? -9.699 6.093 -3.706 1.00 51.19 619 SER A O 1
ATOM 4824 N N . GLN A 1 620 ? -9.458 7.544 -5.422 1.00 45.28 620 GLN A N 1
ATOM 4825 C CA . GLN A 1 620 ? -8.100 7.132 -5.793 1.00 45.28 620 GLN A CA 1
ATOM 4826 C C . GLN A 1 620 ? -7.116 7.266 -4.625 1.00 45.28 620 GLN A C 1
ATOM 4828 O O . GLN A 1 620 ? -6.159 6.514 -4.551 1.00 45.28 620 GLN A O 1
ATOM 4833 N N . ASP A 1 621 ? -7.376 8.151 -3.666 1.00 46.97 621 ASP A N 1
ATOM 4834 C CA . ASP A 1 621 ? -6.511 8.425 -2.514 1.00 46.97 621 ASP A CA 1
ATOM 4835 C C . ASP A 1 621 ? -6.834 7.591 -1.266 1.00 46.97 621 ASP A C 1
ATOM 4837 O O . ASP A 1 621 ? -6.231 7.788 -0.214 1.00 46.97 621 ASP A O 1
ATOM 4841 N N . SER A 1 622 ? -7.794 6.667 -1.340 1.00 53.53 622 SER A N 1
ATOM 4842 C CA . SER A 1 622 ? -8.156 5.860 -0.175 1.00 53.53 622 SER A CA 1
ATOM 4843 C C . SER A 1 622 ? -6.996 4.940 0.222 1.00 53.53 622 SER A C 1
ATOM 4845 O O . SER A 1 622 ? -6.537 4.137 -0.584 1.00 53.53 622 SER A O 1
ATOM 4847 N N . TYR A 1 623 ? -6.555 5.016 1.474 1.00 59.44 623 TYR A N 1
ATOM 4848 C CA . TYR A 1 623 ? -5.652 4.058 2.117 1.00 59.44 623 TYR A CA 1
ATOM 4849 C C . TYR A 1 623 ? -6.256 3.626 3.458 1.00 59.44 623 TYR A C 1
ATOM 4851 O O . TYR A 1 623 ? -7.077 4.364 4.012 1.00 59.44 623 TYR A O 1
ATOM 4859 N N . PRO A 1 624 ? -5.869 2.455 4.002 1.00 55.19 624 PRO A N 1
ATOM 4860 C CA . PRO A 1 624 ? -6.101 2.141 5.406 1.00 55.19 624 PRO A CA 1
ATOM 4861 C C . PRO A 1 624 ? -5.707 3.329 6.291 1.00 55.19 624 PRO A C 1
ATOM 4863 O O . PRO A 1 624 ? -4.564 3.777 6.194 1.00 55.19 624 PRO A O 1
ATOM 4866 N N . PRO A 1 625 ? -6.610 3.865 7.135 1.00 53.47 625 PRO A N 1
ATOM 4867 C CA . PRO A 1 625 ? -6.249 4.958 8.024 1.00 53.47 625 PRO A CA 1
ATOM 4868 C C . PRO A 1 625 ? -5.159 4.495 9.007 1.00 53.47 625 PRO A C 1
ATOM 4870 O O . PRO A 1 625 ? -5.134 3.305 9.351 1.00 53.47 625 PRO A O 1
ATOM 4873 N N . PRO A 1 626 ? -4.280 5.408 9.475 1.00 52.91 626 PRO A N 1
ATOM 4874 C CA . PRO A 1 626 ? -3.319 5.127 10.536 1.00 52.91 626 PRO A CA 1
ATOM 4875 C C . PRO A 1 626 ? -3.993 4.454 11.712 1.00 52.91 626 PRO A C 1
ATOM 4877 O O . PRO A 1 626 ? -5.046 4.915 12.164 1.00 52.91 626 PRO A O 1
ATOM 4880 N N . GLN A 1 627 ? -3.381 3.378 12.211 1.00 49.19 627 GLN A N 1
ATOM 4881 C CA . GLN A 1 627 ? -3.834 2.786 13.455 1.00 49.19 627 GLN A CA 1
ATOM 4882 C C . GLN A 1 627 ? -3.808 3.888 14.522 1.00 49.19 627 GLN A C 1
ATOM 4884 O O . GLN A 1 627 ? -2.752 4.449 14.823 1.00 49.19 627 GLN A O 1
ATOM 4889 N N . GLN A 1 628 ? -4.965 4.224 15.102 1.00 43.91 628 GLN A N 1
ATOM 4890 C CA . GLN A 1 628 ? -5.011 5.004 16.337 1.00 43.91 628 GLN A CA 1
ATOM 4891 C C . GLN A 1 628 ? -4.565 4.078 17.468 1.00 43.91 628 GLN A C 1
ATOM 4893 O O . GLN A 1 628 ? -5.354 3.718 18.339 1.00 43.91 628 GLN A O 1
ATOM 4898 N N . ILE A 1 629 ? -3.299 3.656 17.438 1.00 43.09 629 ILE A N 1
ATOM 4899 C CA . ILE A 1 629 ? -2.667 2.986 18.561 1.00 43.09 629 ILE A CA 1
ATOM 4900 C C . ILE A 1 629 ? -2.602 4.066 19.628 1.00 43.09 629 ILE A C 1
ATOM 4902 O O . ILE A 1 629 ? -1.670 4.869 19.708 1.00 43.09 629 ILE A O 1
ATOM 4906 N N . THR A 1 630 ? -3.638 4.118 20.461 1.00 37.97 630 THR A N 1
ATOM 4907 C CA . THR A 1 630 ? -3.441 4.514 21.842 1.00 37.97 630 THR A CA 1
ATOM 4908 C C . THR A 1 630 ? -2.235 3.696 22.267 1.00 37.97 630 THR A C 1
ATOM 4910 O O . THR A 1 630 ? -2.310 2.471 22.287 1.00 37.97 630 THR A O 1
ATOM 4913 N N . ARG A 1 631 ? -1.079 4.350 22.469 1.00 43.47 631 ARG A N 1
ATOM 4914 C CA . ARG A 1 631 ? 0.104 3.735 23.084 1.00 43.47 631 ARG A CA 1
ATOM 4915 C C . ARG A 1 631 ? -0.274 3.396 24.519 1.00 43.47 631 ARG A C 1
ATOM 4917 O O . ARG A 1 631 ? 0.198 4.007 25.477 1.00 43.47 631 ARG A O 1
ATOM 4924 N N . ASP A 1 632 ? -1.203 2.470 24.659 1.00 42.78 632 ASP A N 1
ATOM 4925 C CA . ASP A 1 632 ? -1.522 1.828 25.891 1.00 42.78 632 ASP A CA 1
ATOM 4926 C C . ASP A 1 632 ? -0.299 0.966 26.157 1.00 42.78 632 ASP A C 1
ATOM 4928 O O . ASP A 1 632 ? -0.076 -0.060 25.517 1.00 42.78 632 ASP A O 1
ATOM 4932 N N . LYS A 1 633 ? 0.571 1.452 27.046 1.00 47.50 633 LYS A N 1
ATOM 4933 C CA . LYS A 1 633 ? 1.821 0.778 27.426 1.00 47.50 633 LYS A CA 1
ATOM 4934 C C . LYS A 1 633 ? 1.569 -0.639 27.981 1.00 47.50 633 LYS A C 1
ATOM 4936 O O . LYS A 1 633 ? 2.527 -1.351 28.264 1.00 47.50 633 LYS A O 1
ATOM 4941 N N . SER A 1 634 ? 0.304 -1.028 28.160 1.00 53.44 634 SER A N 1
ATOM 4942 C CA . SER A 1 634 ? -0.148 -2.364 28.531 1.00 53.44 634 SER A CA 1
ATOM 4943 C C . SER A 1 634 ? -0.247 -3.353 27.354 1.00 53.44 634 SER A C 1
ATOM 4945 O O . SER A 1 634 ? -0.080 -4.553 27.587 1.00 53.44 634 SER A O 1
ATOM 4947 N N . ASN A 1 635 ? -0.454 -2.900 26.106 1.00 64.31 635 ASN A N 1
ATOM 4948 C CA . ASN A 1 635 ? -0.555 -3.791 24.946 1.00 64.31 635 ASN A CA 1
ATOM 4949 C C . ASN A 1 635 ? 0.846 -4.193 24.449 1.00 64.31 635 ASN A C 1
ATOM 4951 O O . ASN A 1 635 ? 1.536 -3.438 23.763 1.00 64.31 635 ASN A O 1
ATOM 4955 N N . LYS A 1 636 ? 1.254 -5.423 24.776 1.00 70.56 636 LYS A N 1
ATOM 4956 C CA . LYS A 1 636 ? 2.556 -5.997 24.397 1.00 70.56 636 LYS A CA 1
ATOM 4957 C C . LYS A 1 636 ? 2.714 -6.229 22.888 1.00 70.56 636 LYS A C 1
ATOM 4959 O O . LYS A 1 636 ? 3.836 -6.436 22.436 1.00 70.56 636 LYS A O 1
ATOM 4964 N N . TRP A 1 637 ? 1.622 -6.204 22.124 1.00 69.38 637 TRP A N 1
ATOM 4965 C CA . TRP A 1 637 ? 1.600 -6.525 20.693 1.00 69.38 637 TRP A CA 1
ATOM 4966 C C . TRP A 1 637 ? 1.516 -5.295 19.785 1.00 69.38 637 TRP A C 1
ATOM 4968 O O . TRP A 1 637 ? 1.643 -5.440 18.572 1.00 69.38 637 TRP A O 1
ATOM 4978 N N . ALA A 1 638 ? 1.396 -4.092 20.357 1.00 69.31 638 ALA A N 1
ATOM 4979 C CA . ALA A 1 638 ? 1.196 -2.847 19.613 1.00 69.31 638 ALA A CA 1
ATOM 4980 C C . ALA A 1 638 ? 2.249 -2.607 18.511 1.00 69.31 638 ALA A C 1
ATOM 4982 O O . ALA A 1 638 ? 1.895 -2.237 17.399 1.00 69.31 638 ALA A O 1
ATOM 4983 N N . SER A 1 639 ? 3.532 -2.882 18.783 1.00 71.38 639 SER A N 1
ATOM 4984 C CA . SER A 1 639 ? 4.605 -2.719 17.784 1.00 71.38 639 SER A CA 1
ATOM 4985 C C . SER A 1 639 ? 4.448 -3.670 16.593 1.00 71.38 639 SER A C 1
ATOM 4987 O O . SER A 1 639 ? 4.691 -3.283 15.458 1.00 71.38 639 SER A O 1
ATOM 4989 N N . SER A 1 640 ? 4.028 -4.915 16.838 1.00 75.00 640 SER A N 1
ATOM 4990 C CA . SER A 1 640 ? 3.842 -5.903 15.770 1.00 75.00 640 SER A CA 1
ATOM 4991 C C . SER A 1 640 ? 2.596 -5.601 14.937 1.00 75.00 640 SER A C 1
ATOM 4993 O O . SER A 1 640 ? 2.606 -5.828 13.727 1.00 75.00 640 SER A O 1
ATOM 4995 N N . GLU A 1 641 ? 1.532 -5.089 15.560 1.00 76.94 641 GLU A N 1
ATOM 4996 C CA . GLU A 1 641 ? 0.321 -4.642 14.862 1.00 76.94 641 GLU A CA 1
ATOM 4997 C C . GLU A 1 641 ? 0.597 -3.408 13.986 1.00 76.94 641 GLU A C 1
ATOM 4999 O O . GLU A 1 641 ? 0.094 -3.340 12.861 1.00 76.94 641 GLU A O 1
ATOM 5004 N N . GLU A 1 642 ? 1.450 -2.492 14.455 1.00 76.19 642 GLU A N 1
ATOM 5005 C CA . GLU A 1 642 ? 1.918 -1.325 13.699 1.00 76.19 642 GLU A CA 1
ATOM 5006 C C . GLU A 1 642 ? 2.717 -1.740 12.453 1.00 76.19 642 GLU A C 1
ATOM 5008 O O . GLU A 1 642 ? 2.380 -1.344 11.335 1.00 76.19 642 GLU A O 1
ATOM 5013 N N . ASP A 1 643 ? 3.717 -2.609 12.618 1.00 79.00 643 ASP A N 1
ATOM 5014 C CA . ASP A 1 643 ? 4.519 -3.123 11.503 1.00 79.00 643 ASP A CA 1
ATOM 5015 C C . ASP A 1 643 ? 3.658 -3.885 10.476 1.00 79.00 643 ASP A C 1
ATOM 5017 O O . ASP A 1 643 ? 3.840 -3.736 9.265 1.00 79.00 643 ASP A O 1
ATOM 5021 N N . SER A 1 644 ? 2.663 -4.652 10.942 1.00 82.62 644 SER A N 1
ATOM 5022 C CA . SER A 1 644 ? 1.702 -5.359 10.075 1.00 82.62 644 SER A CA 1
ATOM 5023 C C . SER A 1 644 ? 0.887 -4.396 9.210 1.00 82.62 644 SER A C 1
ATOM 5025 O O . SER A 1 644 ? 0.582 -4.676 8.047 1.00 82.62 644 SER A O 1
ATOM 5027 N N . TRP A 1 645 ? 0.514 -3.250 9.777 1.00 79.12 645 TRP A N 1
ATOM 5028 C CA . TRP A 1 645 ? -0.220 -2.212 9.068 1.00 79.12 645 TRP A CA 1
ATOM 5029 C C . TRP A 1 645 ? 0.657 -1.501 8.033 1.00 79.12 645 TRP A C 1
ATOM 5031 O O . TRP A 1 645 ? 0.227 -1.330 6.890 1.00 79.12 645 TRP A O 1
ATOM 5041 N N . PHE A 1 646 ? 1.909 -1.180 8.376 1.00 75.94 646 PHE A N 1
ATOM 5042 C CA . PHE A 1 646 ? 2.876 -0.648 7.412 1.00 75.94 646 PHE A CA 1
ATOM 5043 C C . PHE A 1 646 ? 3.145 -1.618 6.261 1.00 75.94 646 PHE A C 1
ATOM 5045 O O . PHE A 1 646 ? 3.214 -1.200 5.102 1.00 75.94 646 PHE A O 1
ATOM 5052 N N . PHE A 1 647 ? 3.241 -2.914 6.557 1.00 83.81 647 PHE A N 1
ATOM 5053 C CA . PHE A 1 647 ? 3.366 -3.942 5.533 1.00 83.81 647 PHE A CA 1
ATOM 5054 C C . PHE A 1 647 ? 2.164 -3.922 4.577 1.00 83.81 647 PHE A C 1
ATOM 5056 O O . PHE A 1 647 ? 2.357 -3.813 3.364 1.00 83.81 647 PHE A O 1
ATOM 5063 N N . LEU A 1 648 ? 0.928 -3.932 5.096 1.00 82.69 648 LEU A N 1
ATOM 5064 C CA . LEU A 1 648 ? -0.287 -3.859 4.271 1.00 82.69 648 LEU A CA 1
ATOM 5065 C C . LEU A 1 648 ? -0.291 -2.620 3.359 1.00 82.69 648 LEU A C 1
ATOM 5067 O O . LEU A 1 648 ? -0.620 -2.725 2.178 1.00 82.69 648 LEU A O 1
ATOM 5071 N N . LEU A 1 649 ? 0.107 -1.459 3.880 1.00 78.44 649 LEU A N 1
ATOM 5072 C CA . LEU A 1 649 ? 0.202 -0.231 3.094 1.00 78.44 649 LEU A CA 1
ATOM 5073 C C . LEU A 1 649 ? 1.241 -0.302 1.982 1.00 78.44 649 LEU A C 1
ATOM 5075 O O . LEU A 1 649 ? 0.956 0.104 0.855 1.00 78.44 649 LEU A O 1
ATOM 5079 N N . SER A 1 650 ? 2.430 -0.822 2.291 1.00 82.75 650 SER A N 1
ATOM 5080 C CA . SER A 1 650 ? 3.500 -0.968 1.304 1.00 82.75 650 SER A CA 1
ATOM 5081 C C . SER A 1 650 ? 3.055 -1.838 0.125 1.00 82.75 650 SER A C 1
ATOM 5083 O O . SER A 1 650 ? 3.326 -1.517 -1.031 1.00 82.75 650 SER A O 1
ATOM 5085 N N . GLU A 1 651 ? 2.274 -2.880 0.410 1.00 83.25 651 GLU A N 1
ATOM 5086 C CA . GLU A 1 651 ? 1.724 -3.779 -0.595 1.00 83.25 651 GLU A CA 1
ATOM 5087 C C . GLU A 1 651 ? 0.676 -3.095 -1.480 1.00 83.25 651 GLU A C 1
ATOM 5089 O O . GLU A 1 651 ? 0.672 -3.306 -2.692 1.00 83.25 651 GLU A O 1
ATOM 5094 N N . ILE A 1 652 ? -0.195 -2.256 -0.907 1.00 78.00 652 ILE A N 1
ATOM 5095 C CA . ILE A 1 652 ? -1.186 -1.482 -1.673 1.00 78.00 652 ILE A CA 1
ATOM 5096 C C . ILE A 1 652 ? -0.483 -0.468 -2.581 1.00 78.00 652 ILE A C 1
ATOM 5098 O O . ILE A 1 652 ? -0.824 -0.349 -3.758 1.00 78.00 652 ILE A O 1
ATOM 5102 N N . ALA A 1 653 ? 0.513 0.247 -2.055 1.00 80.69 653 ALA A N 1
ATOM 5103 C CA . ALA A 1 653 ? 1.257 1.245 -2.812 1.00 80.69 653 ALA A CA 1
ATOM 5104 C C . ALA A 1 653 ? 1.997 0.625 -4.005 1.00 80.69 653 ALA A C 1
ATOM 5106 O O . ALA A 1 653 ? 1.839 1.079 -5.140 1.00 80.69 653 ALA A O 1
ATOM 5107 N N . LEU A 1 654 ? 2.738 -0.464 -3.776 1.00 83.81 654 LEU A N 1
ATOM 5108 C CA . LEU A 1 654 ? 3.450 -1.156 -4.847 1.00 83.81 654 LEU A CA 1
ATOM 5109 C C . LEU A 1 654 ? 2.485 -1.768 -5.870 1.00 83.81 654 LEU A C 1
ATOM 5111 O O . LEU A 1 654 ? 2.770 -1.761 -7.070 1.00 83.81 654 LEU A O 1
ATOM 5115 N N . ARG A 1 655 ? 1.320 -2.261 -5.425 1.00 82.06 655 ARG A N 1
ATOM 5116 C CA . ARG A 1 655 ? 0.288 -2.789 -6.323 1.00 82.06 655 ARG A CA 1
ATOM 5117 C C . ARG A 1 655 ? -0.214 -1.729 -7.299 1.00 82.06 655 ARG A C 1
ATOM 5119 O O . ARG A 1 655 ? -0.303 -2.014 -8.486 1.00 82.06 655 ARG A O 1
ATOM 5126 N N . ARG A 1 656 ? -0.467 -0.507 -6.836 1.00 78.50 656 ARG A N 1
ATOM 5127 C CA . ARG A 1 656 ? -0.922 0.590 -7.706 1.00 78.50 656 ARG A CA 1
ATOM 5128 C C . ARG A 1 656 ? 0.104 0.947 -8.779 1.00 78.50 656 ARG A C 1
ATOM 5130 O O . ARG A 1 656 ? -0.271 1.098 -9.937 1.00 78.50 656 ARG A O 1
ATOM 5137 N N . ILE A 1 657 ? 1.390 1.001 -8.419 1.00 80.81 657 ILE A N 1
ATOM 5138 C CA . ILE A 1 657 ? 2.474 1.169 -9.402 1.00 80.81 657 ILE A CA 1
ATOM 5139 C C . ILE A 1 657 ? 2.461 -0.003 -10.395 1.00 80.81 657 ILE A C 1
ATOM 5141 O O . ILE A 1 657 ? 2.545 0.196 -11.604 1.00 80.81 657 ILE A O 1
ATOM 5145 N N . THR A 1 658 ? 2.291 -1.233 -9.898 1.00 86.12 658 THR A N 1
ATOM 5146 C CA . THR A 1 658 ? 2.208 -2.440 -10.739 1.00 86.12 658 THR A CA 1
ATOM 5147 C C . THR A 1 658 ? 1.075 -2.350 -11.760 1.00 86.12 658 THR A C 1
ATOM 5149 O O . THR A 1 658 ? 1.289 -2.685 -12.921 1.00 86.12 658 THR A O 1
ATOM 5152 N N . ASP A 1 659 ? -0.114 -1.907 -11.345 1.00 80.12 659 ASP A N 1
ATOM 5153 C CA . ASP A 1 659 ? -1.291 -1.827 -12.214 1.00 80.12 659 ASP A CA 1
ATOM 5154 C C . ASP A 1 659 ? -1.103 -0.778 -13.327 1.00 80.12 659 ASP A C 1
ATOM 5156 O O . ASP A 1 659 ? -1.448 -1.036 -14.479 1.00 80.12 659 ASP A O 1
ATOM 5160 N N . GLN A 1 660 ? -0.462 0.357 -13.031 1.00 79.75 660 GLN A N 1
ATOM 5161 C CA . GLN A 1 660 ? -0.127 1.373 -14.040 1.00 79.75 660 GLN A CA 1
ATOM 5162 C C . GLN A 1 660 ? 0.916 0.884 -15.043 1.00 79.75 660 GLN A C 1
ATOM 5164 O O . GLN A 1 660 ? 0.775 1.076 -16.252 1.00 79.75 660 GLN A O 1
ATOM 5169 N N . VAL A 1 661 ? 1.957 0.210 -14.549 1.00 87.06 661 VAL A N 1
ATOM 5170 C CA . VAL A 1 661 ? 2.951 -0.431 -15.411 1.00 87.06 661 VAL A CA 1
ATOM 5171 C C . VAL A 1 661 ? 2.263 -1.471 -16.301 1.00 87.06 661 VAL A C 1
ATOM 5173 O O . VAL A 1 661 ? 2.491 -1.491 -17.510 1.00 87.06 661 VAL A O 1
ATOM 5176 N N . ALA A 1 662 ? 1.389 -2.312 -15.737 1.00 88.88 662 ALA A N 1
ATOM 5177 C CA . ALA A 1 662 ? 0.655 -3.328 -16.485 1.00 88.88 662 ALA A CA 1
ATOM 5178 C C . ALA A 1 662 ? -0.198 -2.725 -17.609 1.00 88.88 662 ALA A C 1
ATOM 5180 O O . ALA A 1 662 ? -0.305 -3.331 -18.676 1.00 88.88 662 ALA A O 1
ATOM 5181 N N . GLU A 1 663 ? -0.771 -1.538 -17.402 1.00 85.38 663 GLU A N 1
ATOM 5182 C CA . GLU A 1 663 ? -1.596 -0.854 -18.400 1.00 85.38 663 GLU A CA 1
ATOM 5183 C C . GLU A 1 663 ? -0.782 -0.477 -19.633 1.00 85.38 663 GLU A C 1
ATOM 5185 O O . GLU A 1 663 ? -1.154 -0.817 -20.758 1.00 85.38 663 GLU A O 1
ATOM 5190 N N . ILE A 1 664 ? 0.364 0.164 -19.421 1.00 87.75 664 ILE A N 1
ATOM 5191 C CA . ILE A 1 664 ? 1.259 0.592 -20.499 1.00 87.75 664 ILE A CA 1
ATOM 5192 C C . ILE A 1 664 ? 1.839 -0.623 -21.229 1.00 87.75 664 ILE A C 1
ATOM 5194 O O . ILE A 1 664 ? 1.846 -0.668 -22.461 1.00 87.75 664 ILE A O 1
ATOM 5198 N N . VAL A 1 665 ? 2.270 -1.639 -20.476 1.00 90.06 665 VAL A N 1
ATOM 5199 C CA . VAL A 1 665 ? 2.833 -2.880 -21.026 1.00 90.06 665 VAL A CA 1
ATOM 5200 C C . VAL A 1 665 ? 1.809 -3.612 -21.888 1.00 90.06 665 VAL A C 1
ATOM 5202 O O . VAL A 1 665 ? 2.120 -3.998 -23.015 1.00 90.06 665 VAL A O 1
ATOM 5205 N N . THR A 1 666 ? 0.584 -3.776 -21.386 1.00 88.25 666 THR A N 1
ATOM 5206 C CA . THR A 1 666 ? -0.500 -4.445 -22.113 1.00 88.25 666 THR A CA 1
ATOM 5207 C C . THR A 1 666 ? -0.847 -3.688 -23.384 1.00 88.25 666 THR A C 1
ATOM 5209 O O . THR A 1 666 ? -0.833 -4.286 -24.457 1.00 88.25 666 THR A O 1
ATOM 5212 N N . LYS A 1 667 ? -1.087 -2.371 -23.291 1.00 87.06 667 LYS A N 1
ATOM 5213 C CA . LYS A 1 667 ? -1.421 -1.529 -24.450 1.00 87.06 667 LYS A CA 1
ATOM 5214 C C . LYS A 1 667 ? -0.372 -1.650 -25.555 1.00 87.06 667 LYS A C 1
ATOM 5216 O O . LYS A 1 667 ? -0.728 -1.822 -26.720 1.00 87.06 667 LYS A O 1
ATOM 5221 N N . TYR A 1 668 ? 0.911 -1.611 -25.195 1.00 89.94 668 TYR A N 1
ATOM 5222 C CA . TYR A 1 668 ? 1.999 -1.747 -26.159 1.00 89.94 668 TYR A CA 1
ATOM 5223 C C . TYR A 1 668 ? 2.019 -3.128 -26.829 1.00 89.94 668 TYR A C 1
ATOM 5225 O O . TYR A 1 668 ? 2.015 -3.226 -28.060 1.00 89.94 668 TYR A O 1
ATOM 5233 N N . ILE A 1 669 ? 2.031 -4.198 -26.029 1.00 90.38 669 ILE A N 1
ATOM 5234 C CA . ILE A 1 669 ? 2.190 -5.567 -26.532 1.00 90.38 669 ILE A CA 1
ATOM 5235 C C . ILE A 1 669 ? 0.968 -5.991 -27.355 1.00 90.38 669 ILE A C 1
ATOM 5237 O O . ILE A 1 669 ? 1.135 -6.516 -28.456 1.00 90.38 669 ILE A O 1
ATOM 5241 N N . ASP A 1 670 ? -0.253 -5.706 -26.889 1.00 87.69 670 ASP A N 1
ATOM 5242 C CA . ASP A 1 670 ? -1.474 -6.006 -27.646 1.00 87.69 670 ASP A CA 1
ATOM 5243 C C . ASP A 1 670 ? -1.514 -5.243 -28.976 1.00 87.69 670 ASP A C 1
ATOM 5245 O O . ASP A 1 670 ? -1.884 -5.827 -29.998 1.00 87.69 670 ASP A O 1
ATOM 5249 N N . SER A 1 671 ? -1.091 -3.970 -29.001 1.00 86.62 671 SER A N 1
ATOM 5250 C CA . SER A 1 671 ? -1.030 -3.187 -30.242 1.00 86.62 671 SER A CA 1
ATOM 5251 C C . SER A 1 671 ? -0.091 -3.827 -31.261 1.00 86.62 671 SER A C 1
ATOM 5253 O O . SER A 1 671 ? -0.444 -3.980 -32.433 1.00 86.62 671 SER A O 1
ATOM 5255 N N . LYS A 1 672 ? 1.096 -4.247 -30.810 1.00 87.88 672 LYS A N 1
ATOM 5256 C CA . LYS A 1 672 ? 2.101 -4.888 -31.663 1.00 87.88 672 LYS A CA 1
ATOM 5257 C C . LYS A 1 672 ? 1.639 -6.242 -32.193 1.00 87.88 672 LYS A C 1
ATOM 5259 O O . LYS A 1 672 ? 1.826 -6.508 -33.378 1.00 87.88 672 LYS A O 1
ATOM 5264 N N . ILE A 1 673 ? 1.008 -7.065 -31.355 1.00 86.81 673 ILE A N 1
ATOM 5265 C CA . ILE A 1 673 ? 0.520 -8.392 -31.755 1.00 86.81 673 ILE A CA 1
ATOM 5266 C C . ILE A 1 673 ? -0.678 -8.284 -32.709 1.00 86.81 673 ILE A C 1
ATOM 5268 O O . ILE A 1 673 ? -0.699 -8.962 -33.734 1.00 86.81 673 ILE A O 1
ATOM 5272 N N . ARG A 1 674 ? -1.680 -7.453 -32.392 1.00 83.19 674 ARG A N 1
ATOM 5273 C CA . ARG A 1 674 ? -2.958 -7.428 -33.130 1.00 83.19 674 ARG A CA 1
ATOM 5274 C C . ARG A 1 674 ? -2.921 -6.578 -34.391 1.00 83.19 674 ARG A C 1
ATOM 5276 O O . ARG A 1 674 ? -3.509 -6.968 -35.394 1.00 83.19 674 ARG A O 1
ATOM 5283 N N . TYR A 1 675 ? -2.273 -5.416 -34.334 1.00 78.44 675 TYR A N 1
ATOM 5284 C CA . TYR A 1 675 ? -2.376 -4.410 -35.394 1.00 78.44 675 TYR A CA 1
ATOM 5285 C C . TYR A 1 675 ? -1.094 -4.260 -36.214 1.00 78.44 675 TYR A C 1
ATOM 5287 O O . TYR A 1 675 ? -1.118 -3.564 -37.226 1.00 78.44 675 TYR A O 1
ATOM 5295 N N . GLN A 1 676 ? 0.023 -4.877 -35.794 1.00 70.31 676 GLN A N 1
ATOM 5296 C CA . GLN A 1 676 ? 1.355 -4.733 -36.419 1.00 70.31 676 GLN A CA 1
ATOM 5297 C C . GLN A 1 676 ? 1.795 -3.263 -36.612 1.00 70.31 676 GLN A C 1
ATOM 5299 O O . GLN A 1 676 ? 2.725 -2.954 -37.353 1.00 70.31 676 GLN A O 1
ATOM 5304 N N . GLN A 1 677 ? 1.123 -2.352 -35.913 1.00 65.19 677 GLN A N 1
ATOM 5305 C CA . GLN A 1 677 ? 1.304 -0.911 -35.884 1.00 65.19 677 GLN A CA 1
ATOM 5306 C C . GLN A 1 677 ? 1.110 -0.469 -34.432 1.00 65.19 677 GLN A C 1
ATOM 5308 O O . GLN A 1 677 ? 0.400 -1.117 -33.659 1.00 65.19 677 GLN A O 1
ATOM 5313 N N . GLY A 1 678 ? 1.775 0.606 -34.031 1.00 65.94 678 GLY A N 1
ATOM 5314 C CA . GLY A 1 678 ? 1.711 1.105 -32.662 1.00 65.94 678 GLY A CA 1
ATOM 5315 C C . GLY A 1 678 ? 2.812 2.116 -32.375 1.00 65.94 678 GLY A C 1
ATOM 5316 O O . GLY A 1 678 ? 3.608 2.446 -33.256 1.00 65.94 678 GLY A O 1
ATOM 5317 N N . GLN A 1 679 ? 2.849 2.593 -31.132 1.00 73.19 679 GLN A N 1
ATOM 5318 C CA . GLN A 1 679 ? 3.899 3.484 -30.638 1.00 73.19 679 GLN A CA 1
ATOM 5319 C C . GLN A 1 679 ? 5.288 2.860 -30.818 1.00 73.19 679 GLN A C 1
ATOM 5321 O O . GLN A 1 679 ? 5.451 1.631 -30.833 1.00 73.19 679 GLN A O 1
ATOM 5326 N N . ARG A 1 680 ? 6.305 3.711 -30.968 1.00 84.25 680 ARG A N 1
ATOM 5327 C CA . ARG A 1 680 ? 7.681 3.230 -31.070 1.00 84.25 680 ARG A CA 1
ATOM 5328 C C . ARG A 1 680 ? 8.153 2.819 -29.682 1.00 84.25 680 ARG A C 1
ATOM 5330 O O . ARG A 1 680 ? 7.768 3.420 -28.683 1.00 84.25 680 ARG A O 1
ATOM 5337 N N . ILE A 1 681 ? 8.988 1.785 -29.609 1.00 91.31 681 ILE A N 1
ATOM 5338 C CA . ILE A 1 681 ? 9.495 1.292 -28.321 1.00 91.31 681 ILE A CA 1
ATOM 5339 C C . ILE A 1 681 ? 10.301 2.374 -27.582 1.00 91.31 681 ILE A C 1
ATOM 5341 O O . ILE A 1 681 ? 10.298 2.433 -26.356 1.00 91.31 681 ILE A O 1
ATOM 5345 N N . GLU A 1 682 ? 10.942 3.269 -28.332 1.00 89.94 682 GLU A N 1
ATOM 5346 C CA . GLU A 1 682 ? 11.716 4.398 -27.827 1.00 89.94 682 GLU A CA 1
ATOM 5347 C C . GLU A 1 682 ? 10.864 5.370 -27.001 1.00 89.94 682 GLU A C 1
ATOM 5349 O O . GLU A 1 682 ? 11.372 5.971 -26.057 1.00 89.94 682 GLU A O 1
ATOM 5354 N N . ASP A 1 683 ? 9.569 5.482 -27.308 1.00 86.44 683 ASP A N 1
ATOM 5355 C CA . ASP A 1 683 ? 8.653 6.377 -26.600 1.00 86.44 683 ASP A CA 1
ATOM 5356 C C . ASP A 1 683 ? 8.373 5.866 -25.162 1.00 86.44 683 ASP A C 1
ATOM 5358 O O . ASP A 1 683 ? 8.026 6.650 -24.280 1.00 86.44 683 ASP A O 1
ATOM 5362 N N . LEU A 1 684 ? 8.606 4.570 -24.886 1.00 88.25 684 LEU A N 1
ATOM 5363 C CA . LEU A 1 684 ? 8.479 3.974 -23.547 1.00 88.25 684 LEU A CA 1
ATOM 5364 C C . LEU A 1 684 ? 9.724 4.143 -22.667 1.00 88.25 684 LEU A C 1
ATOM 5366 O O . LEU A 1 684 ? 9.636 3.966 -21.454 1.00 88.25 684 LEU A O 1
ATOM 5370 N N . VAL A 1 685 ? 10.884 4.490 -23.232 1.00 88.00 685 VAL A N 1
ATOM 5371 C CA . VAL A 1 685 ? 12.142 4.638 -22.476 1.00 88.00 685 VAL A CA 1
ATOM 5372 C C . VAL A 1 685 ? 12.037 5.656 -21.328 1.00 88.00 685 VAL A C 1
ATOM 5374 O O . VAL A 1 685 ? 12.353 5.280 -20.196 1.00 88.00 685 VAL A O 1
ATOM 5377 N N . PRO A 1 686 ? 11.586 6.911 -21.546 1.00 82.94 686 PRO A N 1
ATOM 5378 C CA . PRO A 1 686 ? 11.465 7.878 -20.453 1.00 82.94 686 PRO A CA 1
ATOM 5379 C C . PRO A 1 686 ? 10.404 7.471 -19.423 1.00 82.94 686 PRO A C 1
ATOM 5381 O O . PRO A 1 686 ? 10.569 7.738 -18.238 1.00 82.94 686 PRO A O 1
ATOM 5384 N N . ILE A 1 687 ? 9.346 6.785 -19.862 1.00 80.81 687 ILE A N 1
ATOM 5385 C CA . ILE A 1 687 ? 8.266 6.304 -18.993 1.00 80.81 687 ILE A CA 1
ATOM 5386 C C . ILE A 1 687 ? 8.790 5.228 -18.037 1.00 80.81 687 ILE A C 1
ATOM 5388 O O . ILE A 1 687 ? 8.536 5.275 -16.837 1.00 80.81 687 ILE A O 1
ATOM 5392 N N . VAL A 1 688 ? 9.552 4.264 -18.555 1.00 86.88 688 VAL A N 1
ATOM 5393 C CA . VAL A 1 688 ? 10.128 3.200 -17.727 1.00 86.88 688 VAL A CA 1
ATOM 5394 C C . VAL A 1 688 ? 11.191 3.756 -16.784 1.00 86.88 688 VAL A C 1
ATOM 5396 O O . VAL A 1 688 ? 11.188 3.383 -15.618 1.00 86.88 688 VAL A O 1
ATOM 5399 N N . ALA A 1 689 ? 12.023 4.705 -17.225 1.00 81.75 689 ALA A N 1
ATOM 5400 C CA . ALA A 1 689 ? 12.985 5.374 -16.345 1.00 81.75 689 ALA A CA 1
ATOM 5401 C C . ALA A 1 689 ? 12.308 6.087 -15.155 1.00 81.75 689 ALA A C 1
ATOM 5403 O O . ALA A 1 689 ? 12.812 6.041 -14.032 1.00 81.75 689 ALA A O 1
ATOM 5404 N N . GLU A 1 690 ? 11.146 6.700 -15.385 1.00 79.25 690 GLU A N 1
ATOM 5405 C CA . GLU A 1 690 ? 10.333 7.308 -14.330 1.00 79.25 690 GLU A CA 1
ATOM 5406 C C . GLU A 1 690 ? 9.779 6.247 -13.362 1.00 79.25 690 GLU A C 1
ATOM 5408 O O . GLU A 1 690 ? 9.940 6.377 -12.148 1.00 79.25 690 GLU A O 1
ATOM 5413 N N . PHE A 1 691 ? 9.222 5.137 -13.863 1.00 83.06 691 PHE A N 1
ATOM 5414 C CA . PHE A 1 691 ? 8.775 4.038 -12.995 1.00 83.06 691 PHE A CA 1
ATOM 5415 C C . PHE A 1 691 ? 9.912 3.412 -12.181 1.00 83.06 691 PHE A C 1
ATOM 5417 O O . PHE A 1 691 ? 9.707 3.058 -11.019 1.00 83.06 691 PHE A O 1
ATOM 5424 N N . GLU A 1 692 ? 11.114 3.292 -12.747 1.00 87.00 692 GLU A N 1
ATOM 5425 C CA . GLU A 1 692 ? 12.292 2.840 -12.003 1.00 87.00 692 GLU A CA 1
ATOM 5426 C C . GLU A 1 692 ? 12.611 3.779 -10.838 1.00 87.00 692 GLU A C 1
ATOM 5428 O O . GLU A 1 692 ? 12.851 3.313 -9.722 1.00 87.00 692 GLU A O 1
ATOM 5433 N N . SER A 1 693 ? 12.556 5.095 -11.069 1.00 79.88 693 SER A N 1
ATOM 5434 C CA . SER A 1 693 ? 12.745 6.098 -10.019 1.00 79.88 693 SER A CA 1
ATOM 5435 C C . SER A 1 693 ? 11.685 5.977 -8.922 1.00 79.88 693 SER A C 1
ATOM 5437 O O . SER A 1 693 ? 12.017 5.981 -7.733 1.00 79.88 693 SER A O 1
ATOM 5439 N N . GLN A 1 694 ? 10.419 5.785 -9.298 1.00 76.88 694 GLN A N 1
ATOM 5440 C CA . GLN A 1 694 ? 9.314 5.628 -8.350 1.00 76.88 694 GLN A CA 1
ATOM 5441 C C . GLN A 1 694 ? 9.461 4.370 -7.493 1.00 76.88 694 GLN A C 1
ATOM 5443 O O . GLN A 1 694 ? 9.329 4.434 -6.270 1.00 76.88 694 GLN A O 1
ATOM 5448 N N . VAL A 1 695 ? 9.769 3.229 -8.112 1.00 82.69 695 VAL A N 1
ATOM 5449 C CA . VAL A 1 695 ? 9.914 1.938 -7.423 1.00 82.69 695 VAL A CA 1
ATOM 5450 C C . VAL A 1 695 ? 11.158 1.916 -6.526 1.00 82.69 695 VAL A C 1
ATOM 5452 O O . VAL A 1 695 ? 11.128 1.340 -5.435 1.00 82.69 695 VAL A O 1
ATOM 5455 N N . GLU A 1 696 ? 12.237 2.592 -6.924 1.00 83.88 696 GLU A N 1
ATOM 5456 C CA . GLU A 1 696 ? 13.413 2.778 -6.072 1.00 83.88 696 GLU A CA 1
ATOM 5457 C C . GLU A 1 696 ? 13.127 3.721 -4.898 1.00 83.88 696 GLU A C 1
ATOM 5459 O O . GLU A 1 696 ? 13.479 3.406 -3.760 1.00 83.88 696 GLU A O 1
ATOM 5464 N N . THR A 1 697 ? 12.424 4.830 -5.134 1.00 75.69 697 THR A N 1
ATOM 5465 C CA . THR A 1 697 ? 12.018 5.748 -4.060 1.00 75.69 697 THR A CA 1
ATOM 5466 C C . THR A 1 697 ? 11.095 5.039 -3.066 1.00 75.69 697 THR A C 1
ATOM 5468 O O . THR A 1 697 ? 11.318 5.117 -1.859 1.00 75.69 697 THR A O 1
ATOM 5471 N N . PHE A 1 698 ? 10.121 4.261 -3.553 1.00 83.81 698 PHE A N 1
ATOM 5472 C CA . PHE A 1 698 ? 9.288 3.383 -2.726 1.00 83.81 698 PHE A CA 1
ATOM 5473 C C . PHE A 1 698 ? 10.145 2.491 -1.817 1.00 83.81 698 PHE A C 1
ATOM 5475 O O . PHE A 1 698 ? 9.936 2.477 -0.606 1.00 83.81 698 PHE A O 1
ATOM 5482 N N . ARG A 1 699 ? 11.151 1.801 -2.373 1.00 86.06 699 ARG A N 1
ATOM 5483 C CA . ARG A 1 699 ? 12.045 0.911 -1.614 1.00 86.06 699 ARG A CA 1
ATOM 5484 C C . ARG A 1 699 ? 12.839 1.657 -0.538 1.00 86.06 699 ARG A C 1
ATOM 5486 O O . ARG A 1 699 ? 12.989 1.141 0.569 1.00 86.06 699 ARG A O 1
ATOM 5493 N N . GLN A 1 700 ? 13.349 2.850 -0.845 1.00 80.50 700 GLN A N 1
ATOM 5494 C CA . GLN A 1 700 ? 14.129 3.669 0.094 1.00 80.50 700 GLN A CA 1
ATOM 5495 C C . GLN A 1 700 ? 13.291 4.192 1.267 1.00 80.50 700 GLN A C 1
ATOM 5497 O O . GLN A 1 700 ? 13.821 4.377 2.364 1.00 80.50 700 GLN A O 1
ATOM 5502 N N . LEU A 1 701 ? 11.992 4.402 1.045 1.00 73.50 701 LEU A N 1
ATOM 5503 C CA . LEU A 1 701 ? 11.062 4.945 2.033 1.00 73.50 701 LEU A CA 1
ATOM 5504 C C . LEU A 1 701 ? 10.403 3.892 2.924 1.00 73.50 701 LEU A C 1
ATOM 5506 O O . LEU A 1 701 ? 9.712 4.266 3.870 1.00 73.50 701 LEU A O 1
ATOM 5510 N N . LEU A 1 702 ? 10.612 2.600 2.664 1.00 77.62 702 LEU A N 1
ATOM 5511 C CA . LEU A 1 702 ? 10.080 1.540 3.516 1.00 77.62 702 LEU A CA 1
ATOM 5512 C C . LEU A 1 702 ? 10.591 1.671 4.969 1.00 77.62 702 LEU A C 1
ATOM 5514 O O . LEU A 1 702 ? 11.781 1.937 5.177 1.00 77.62 702 LEU A O 1
ATOM 5518 N N . PRO A 1 703 ? 9.732 1.443 5.983 1.00 77.19 703 PRO A N 1
ATOM 5519 C CA . PRO A 1 703 ? 10.151 1.306 7.375 1.00 77.19 703 PRO A CA 1
ATOM 5520 C C . PRO A 1 703 ? 11.222 0.229 7.553 1.00 77.19 703 PRO A C 1
ATOM 5522 O O . PRO A 1 703 ? 11.208 -0.783 6.853 1.00 77.19 703 PRO A O 1
ATOM 5525 N N . GLU A 1 704 ? 12.115 0.410 8.530 1.00 76.94 704 GLU A N 1
ATOM 5526 C CA . GLU A 1 704 ? 13.256 -0.490 8.772 1.00 76.94 704 GLU A CA 1
ATOM 5527 C C . GLU A 1 704 ? 12.849 -1.970 8.857 1.00 76.94 704 GLU A C 1
ATOM 5529 O O . GLU A 1 704 ? 13.522 -2.830 8.293 1.00 76.94 704 GLU A O 1
ATOM 5534 N N . ALA A 1 705 ? 11.711 -2.261 9.497 1.00 75.56 705 ALA A N 1
ATOM 5535 C CA . ALA A 1 705 ? 11.199 -3.617 9.686 1.00 75.56 705 ALA A CA 1
ATOM 5536 C C . ALA A 1 705 ? 10.915 -4.364 8.366 1.00 75.56 705 ALA A C 1
ATOM 5538 O O . ALA A 1 705 ? 11.057 -5.587 8.304 1.00 75.56 705 ALA A O 1
ATOM 5539 N N . ILE A 1 706 ? 10.540 -3.639 7.306 1.00 81.94 706 ILE A N 1
ATOM 5540 C CA . ILE A 1 706 ? 10.160 -4.212 6.002 1.00 81.94 706 ILE A CA 1
ATOM 5541 C C . ILE A 1 706 ? 11.085 -3.780 4.856 1.00 81.94 706 ILE A C 1
ATOM 5543 O O . ILE A 1 706 ? 10.964 -4.287 3.742 1.00 81.94 706 ILE A O 1
ATOM 5547 N N . ARG A 1 707 ? 12.038 -2.878 5.112 1.00 86.44 707 ARG A N 1
ATOM 5548 C CA . ARG A 1 707 ? 13.026 -2.428 4.129 1.00 86.44 707 ARG A CA 1
ATOM 5549 C C . ARG A 1 707 ? 14.000 -3.549 3.780 1.00 86.44 707 ARG A C 1
ATOM 5551 O O . ARG A 1 707 ? 14.447 -4.302 4.640 1.00 86.44 707 ARG A O 1
ATOM 5558 N N . PHE A 1 708 ? 14.367 -3.634 2.506 1.00 90.62 708 PHE A N 1
ATOM 5559 C CA . PHE A 1 708 ? 15.232 -4.687 1.985 1.00 90.62 708 PHE A CA 1
ATOM 5560 C C . PHE A 1 708 ? 16.294 -4.158 1.011 1.00 90.62 708 PHE A C 1
ATOM 5562 O O . PHE A 1 708 ? 16.143 -3.112 0.370 1.00 90.62 708 PHE A O 1
ATOM 5569 N N . HIS A 1 709 ? 17.375 -4.926 0.883 1.00 91.62 709 HIS A N 1
ATOM 5570 C CA . HIS A 1 709 ? 18.435 -4.690 -0.094 1.00 91.62 709 HIS A CA 1
ATOM 5571 C C . HIS A 1 709 ? 18.064 -5.286 -1.460 1.00 91.62 709 HIS A C 1
ATOM 5573 O O . HIS A 1 709 ? 17.439 -6.344 -1.515 1.00 91.62 709 HIS A O 1
ATOM 5579 N N . ASP A 1 710 ? 18.453 -4.627 -2.555 1.00 92.94 710 ASP A N 1
ATOM 5580 C CA . ASP A 1 710 ? 18.317 -5.171 -3.915 1.00 92.94 710 ASP A CA 1
ATOM 5581 C C . ASP A 1 710 ? 19.440 -6.175 -4.198 1.00 92.94 710 ASP A C 1
ATOM 5583 O O . ASP A 1 710 ? 20.408 -5.884 -4.899 1.00 92.94 710 ASP A O 1
ATOM 5587 N N . VAL A 1 711 ? 19.310 -7.355 -3.603 1.00 91.12 711 VAL A N 1
ATOM 5588 C CA . VAL A 1 711 ? 20.213 -8.481 -3.817 1.00 91.12 711 VAL A CA 1
ATOM 5589 C C . VAL A 1 711 ? 19.400 -9.796 -3.802 1.00 91.12 711 VAL A C 1
ATOM 5591 O O . VAL A 1 711 ? 18.390 -9.876 -3.085 1.00 91.12 711 VAL A O 1
ATOM 5594 N N . PRO A 1 712 ? 19.753 -10.817 -4.607 1.00 83.94 712 PRO A N 1
ATOM 5595 C CA . PRO A 1 712 ? 18.973 -12.056 -4.721 1.00 83.94 712 PRO A CA 1
ATOM 5596 C C . PRO A 1 712 ? 19.101 -12.996 -3.507 1.00 83.94 712 PRO A C 1
ATOM 5598 O O . PRO A 1 712 ? 18.385 -13.994 -3.427 1.00 83.94 712 PRO A O 1
ATOM 5601 N N . GLU A 1 713 ? 19.992 -12.695 -2.564 1.00 87.62 713 GLU A N 1
ATOM 5602 C CA . GLU A 1 713 ? 20.232 -13.459 -1.344 1.00 87.62 713 GLU A CA 1
ATOM 5603 C C . GLU A 1 713 ? 18.997 -13.486 -0.428 1.00 87.62 713 GLU A C 1
ATOM 5605 O O . GLU A 1 713 ? 18.177 -12.556 -0.449 1.00 87.62 713 GLU A O 1
ATOM 5610 N N . PRO A 1 714 ? 18.870 -14.525 0.419 1.00 82.69 714 PRO A N 1
ATOM 5611 C CA . PRO A 1 714 ? 17.749 -14.658 1.343 1.00 82.69 714 PRO A CA 1
ATOM 5612 C C . PRO A 1 714 ? 17.591 -13.414 2.214 1.00 82.69 714 PRO A C 1
ATOM 5614 O O . PRO A 1 714 ? 18.559 -12.922 2.797 1.00 82.69 714 PRO A O 1
ATOM 5617 N N . ALA A 1 715 ? 16.369 -12.892 2.304 1.00 88.12 715 ALA A N 1
ATOM 5618 C CA . ALA A 1 715 ? 16.074 -11.822 3.240 1.00 88.12 715 ALA A CA 1
ATOM 5619 C C . ALA A 1 715 ? 16.057 -12.341 4.686 1.00 88.12 715 ALA A C 1
ATOM 5621 O O . ALA A 1 715 ? 15.845 -13.527 4.932 1.00 88.12 715 ALA A O 1
ATOM 5622 N N . SER A 1 716 ? 16.244 -11.439 5.651 1.00 86.69 716 SER A N 1
ATOM 5623 C CA . SER A 1 716 ? 16.284 -11.796 7.073 1.00 86.69 716 SER A CA 1
ATOM 5624 C C . SER A 1 716 ? 14.910 -12.186 7.619 1.00 86.69 716 SER A C 1
ATOM 5626 O O . SER A 1 716 ? 14.820 -12.981 8.550 1.00 86.69 716 SER A O 1
ATOM 5628 N N . THR A 1 717 ? 13.840 -11.623 7.054 1.00 88.44 717 THR A N 1
ATOM 5629 C CA . THR A 1 717 ? 12.457 -11.855 7.486 1.00 88.44 717 THR A CA 1
ATOM 5630 C C . THR A 1 717 ? 11.554 -12.184 6.302 1.00 88.44 717 THR A C 1
ATOM 5632 O O . THR A 1 717 ? 11.826 -11.792 5.163 1.00 88.44 717 THR A O 1
ATOM 5635 N N . GLU A 1 718 ? 10.436 -12.863 6.575 1.00 87.44 718 GLU A N 1
ATOM 5636 C CA . GLU A 1 718 ? 9.454 -13.213 5.542 1.00 87.44 718 GLU A CA 1
ATOM 5637 C C . GLU A 1 718 ? 8.871 -11.963 4.862 1.00 87.44 718 GLU A C 1
ATOM 5639 O O . GLU A 1 718 ? 8.577 -11.982 3.671 1.00 87.44 718 GLU A O 1
ATOM 5644 N N . TRP A 1 719 ? 8.732 -10.854 5.592 1.00 86.88 719 TRP A N 1
ATOM 5645 C CA . TRP A 1 719 ? 8.251 -9.583 5.047 1.00 86.88 719 TRP A CA 1
ATOM 5646 C C . TRP A 1 719 ? 9.179 -9.006 3.998 1.00 86.88 719 TRP A C 1
ATOM 5648 O O . TRP A 1 719 ? 8.753 -8.712 2.884 1.00 86.88 719 TRP A O 1
ATOM 5658 N N . GLN A 1 720 ? 10.459 -8.892 4.347 1.00 89.06 720 GLN A N 1
ATOM 5659 C CA . GLN A 1 720 ? 11.479 -8.406 3.432 1.00 89.06 720 GLN A CA 1
ATOM 5660 C C . GLN A 1 720 ? 11.583 -9.316 2.208 1.00 89.06 720 GLN A C 1
ATOM 5662 O O . GLN A 1 720 ? 11.774 -8.825 1.097 1.00 89.06 720 GLN A O 1
ATOM 5667 N N . GLN A 1 721 ? 11.429 -10.629 2.404 1.00 89.38 721 GLN A N 1
ATOM 5668 C CA . GLN A 1 721 ? 11.381 -11.600 1.319 1.00 89.38 721 GLN A CA 1
ATOM 5669 C C . GLN A 1 721 ? 10.186 -11.321 0.398 1.00 89.38 721 GLN A C 1
ATOM 5671 O O . GLN A 1 721 ? 10.341 -11.112 -0.803 1.00 89.38 721 GLN A O 1
ATOM 5676 N N . TYR A 1 722 ? 8.983 -11.247 0.960 1.00 88.94 722 TYR A N 1
ATOM 5677 C CA . TYR A 1 722 ? 7.762 -11.074 0.186 1.00 88.94 722 TYR A CA 1
ATOM 5678 C C . TYR A 1 722 ? 7.741 -9.748 -0.588 1.00 88.94 722 TYR A C 1
ATOM 5680 O O . TYR A 1 722 ? 7.505 -9.748 -1.800 1.00 88.94 722 TYR A O 1
ATOM 5688 N N . SER A 1 723 ? 8.060 -8.631 0.073 1.00 89.50 723 SER A N 1
ATOM 5689 C CA . SER A 1 723 ? 8.096 -7.308 -0.558 1.00 89.50 723 SER A CA 1
ATOM 5690 C C . SER A 1 723 ? 9.184 -7.209 -1.635 1.00 89.50 723 SER A C 1
ATOM 5692 O O . SER A 1 723 ? 8.950 -6.604 -2.682 1.00 89.50 723 SER A O 1
ATOM 5694 N N . ARG A 1 724 ? 10.342 -7.864 -1.453 1.00 93.06 724 ARG A N 1
ATOM 5695 C CA . ARG A 1 724 ? 11.397 -7.913 -2.482 1.00 93.06 724 ARG A CA 1
ATOM 5696 C C . ARG A 1 724 ? 10.976 -8.724 -3.705 1.00 93.06 724 ARG A C 1
ATOM 5698 O O . ARG A 1 724 ? 11.212 -8.291 -4.832 1.00 93.06 724 ARG A O 1
ATOM 5705 N N . GLY A 1 725 ? 10.294 -9.852 -3.512 1.00 92.31 725 GLY A N 1
ATOM 5706 C CA . GLY A 1 725 ? 9.707 -10.610 -4.617 1.00 92.31 725 GLY A CA 1
ATOM 5707 C C . GLY A 1 725 ? 8.741 -9.754 -5.447 1.00 92.31 725 GLY A C 1
ATOM 5708 O O . GLY A 1 725 ? 8.814 -9.743 -6.677 1.00 92.31 725 GLY A O 1
ATOM 5709 N N . ARG A 1 726 ? 7.875 -8.971 -4.791 1.00 90.94 726 ARG A N 1
ATOM 5710 C CA . ARG A 1 726 ? 6.970 -8.031 -5.475 1.00 90.94 726 ARG A CA 1
ATOM 5711 C C . ARG A 1 726 ? 7.729 -6.911 -6.191 1.00 90.94 726 ARG A C 1
ATOM 5713 O O . ARG A 1 726 ? 7.393 -6.595 -7.325 1.00 90.94 726 ARG A O 1
ATOM 5720 N N . TYR A 1 727 ? 8.791 -6.380 -5.594 1.00 94.12 727 TYR A N 1
ATOM 5721 C CA . TYR A 1 727 ? 9.662 -5.385 -6.224 1.00 94.12 727 TYR A CA 1
ATOM 5722 C C . TYR A 1 727 ? 10.296 -5.904 -7.525 1.00 94.12 727 TYR A C 1
ATOM 5724 O O . TYR A 1 727 ? 10.142 -5.280 -8.576 1.00 94.12 727 TYR A O 1
ATOM 5732 N N . TYR A 1 728 ? 10.909 -7.094 -7.508 1.00 95.75 728 TYR A N 1
ATOM 5733 C CA . TYR A 1 728 ? 11.474 -7.707 -8.721 1.00 95.75 728 TYR A CA 1
ATOM 5734 C C . TYR A 1 728 ? 10.434 -7.981 -9.795 1.00 95.75 728 TYR A C 1
ATOM 5736 O O . TYR A 1 728 ? 10.709 -7.833 -10.986 1.00 95.75 728 TYR A O 1
ATOM 5744 N N . ARG A 1 729 ? 9.217 -8.329 -9.378 1.00 93.19 729 ARG A N 1
ATOM 5745 C CA . ARG A 1 729 ? 8.107 -8.545 -10.295 1.00 93.19 729 ARG A CA 1
ATOM 5746 C C . ARG A 1 729 ? 7.754 -7.283 -11.085 1.00 93.19 729 ARG A C 1
ATOM 5748 O O . ARG A 1 729 ? 7.533 -7.378 -12.289 1.00 93.19 729 ARG A O 1
ATOM 5755 N N . VAL A 1 730 ? 7.709 -6.124 -10.426 1.00 94.62 730 VAL A N 1
ATOM 5756 C CA . VAL A 1 730 ? 7.406 -4.836 -11.075 1.00 94.62 730 VAL A CA 1
ATOM 5757 C C . VAL A 1 730 ? 8.547 -4.402 -11.989 1.00 94.62 730 VAL A C 1
ATOM 5759 O O . VAL A 1 730 ? 8.292 -3.970 -13.113 1.00 94.62 730 VAL A O 1
ATOM 5762 N N . LEU A 1 731 ? 9.796 -4.584 -11.548 1.00 96.25 731 LEU A N 1
ATOM 5763 C CA . LEU A 1 731 ? 10.975 -4.296 -12.364 1.00 96.25 731 LEU A CA 1
ATOM 5764 C C . LEU A 1 731 ? 11.020 -5.136 -13.645 1.00 96.25 731 LEU A C 1
ATOM 5766 O O . LEU A 1 731 ? 11.310 -4.599 -14.708 1.00 96.25 731 LEU A O 1
ATOM 5770 N N . GLU A 1 732 ? 10.720 -6.433 -13.590 1.00 96.44 732 GLU A N 1
ATOM 5771 C CA . GLU A 1 732 ? 10.616 -7.235 -14.815 1.00 96.44 732 GLU A CA 1
ATOM 5772 C C . GLU A 1 732 ? 9.448 -6.760 -15.689 1.00 96.44 732 GLU A C 1
ATOM 5774 O O . GLU A 1 732 ? 9.628 -6.557 -16.890 1.00 96.44 732 GLU A O 1
ATOM 5779 N N . LEU A 1 733 ? 8.270 -6.534 -15.096 1.00 96.31 733 LEU A N 1
ATOM 5780 C CA . LEU A 1 733 ? 7.067 -6.156 -15.836 1.00 96.31 733 LEU A CA 1
ATOM 5781 C C . LEU A 1 733 ? 7.271 -4.875 -16.657 1.00 96.31 733 LEU A C 1
ATOM 5783 O O . LEU A 1 733 ? 6.942 -4.877 -17.841 1.00 96.31 733 LEU A O 1
ATOM 5787 N N . MET A 1 734 ? 7.851 -3.818 -16.075 1.00 95.69 734 MET A N 1
ATOM 5788 C CA . MET A 1 734 ? 8.069 -2.545 -16.784 1.00 95.69 734 MET A CA 1
ATOM 5789 C C . MET A 1 734 ? 9.054 -2.664 -17.951 1.00 95.69 734 MET A C 1
ATOM 5791 O O . MET A 1 734 ? 8.945 -1.922 -18.923 1.00 95.69 734 MET A O 1
ATOM 5795 N N . HIS A 1 735 ? 9.982 -3.624 -17.898 1.00 97.56 735 HIS A N 1
ATOM 5796 C CA . HIS A 1 735 ? 10.942 -3.862 -18.976 1.00 97.56 735 HIS A CA 1
ATOM 5797 C C . HIS A 1 735 ? 10.437 -4.847 -20.037 1.00 97.56 735 HIS A C 1
ATOM 5799 O O . HIS A 1 735 ? 11.049 -4.984 -21.100 1.00 97.56 735 HIS A O 1
ATOM 5805 N N . ARG A 1 736 ? 9.318 -5.534 -19.781 1.00 96.50 736 ARG A N 1
ATOM 5806 C CA . ARG A 1 736 ? 8.779 -6.569 -20.668 1.00 96.50 736 ARG A CA 1
ATOM 5807 C C . ARG A 1 736 ? 8.526 -6.104 -22.111 1.00 96.50 736 ARG A C 1
ATOM 5809 O O . ARG A 1 736 ? 8.805 -6.902 -23.004 1.00 96.50 736 ARG A O 1
ATOM 5816 N N . PRO A 1 737 ? 8.072 -4.866 -22.394 1.00 95.88 737 PRO A N 1
ATOM 5817 C CA . PRO A 1 737 ? 7.954 -4.367 -23.763 1.00 95.88 737 PRO A CA 1
ATOM 5818 C C . PRO A 1 737 ? 9.278 -4.420 -24.529 1.00 95.88 737 PRO A C 1
ATOM 5820 O O . PRO A 1 737 ? 9.299 -4.857 -25.673 1.00 95.88 737 PRO A O 1
ATOM 5823 N N . PHE A 1 738 ? 10.401 -4.071 -23.890 1.00 95.88 738 PHE A N 1
ATOM 5824 C CA . PHE A 1 738 ? 11.719 -4.141 -24.526 1.00 95.88 738 PHE A CA 1
ATOM 5825 C C . PHE A 1 738 ? 12.144 -5.586 -24.782 1.00 95.88 738 PHE A C 1
ATOM 5827 O O . PHE A 1 738 ? 12.691 -5.872 -25.843 1.00 95.88 738 PHE A O 1
ATOM 5834 N N . VAL A 1 739 ? 11.856 -6.504 -23.851 1.00 95.88 739 VAL A N 1
ATOM 5835 C CA . VAL A 1 739 ? 12.095 -7.946 -24.047 1.00 95.88 739 VAL A CA 1
ATOM 5836 C C . VAL A 1 739 ? 11.275 -8.469 -25.226 1.00 95.88 739 VAL A C 1
ATOM 5838 O O . VAL A 1 739 ? 11.820 -9.129 -26.106 1.00 95.88 739 VAL A O 1
ATOM 5841 N N . PHE A 1 740 ? 9.985 -8.130 -25.283 1.00 95.12 740 PHE A N 1
ATOM 5842 C CA . PHE A 1 740 ? 9.109 -8.495 -26.392 1.00 95.12 740 PHE A CA 1
ATOM 5843 C C . PHE A 1 740 ? 9.661 -7.988 -27.730 1.00 95.12 740 PHE A C 1
ATOM 5845 O O . PHE A 1 740 ? 9.798 -8.772 -28.670 1.00 95.12 740 PHE A O 1
ATOM 5852 N N . THR A 1 741 ? 10.023 -6.706 -27.807 1.00 93.88 741 THR A N 1
ATOM 5853 C CA . THR A 1 741 ? 10.564 -6.088 -29.022 1.00 93.88 741 THR A CA 1
ATOM 5854 C C . THR A 1 741 ? 11.902 -6.699 -29.420 1.00 93.88 741 THR A C 1
ATOM 5856 O O . THR A 1 741 ? 12.084 -7.029 -30.583 1.00 93.88 741 THR A O 1
ATOM 5859 N N . ALA A 1 742 ? 12.820 -6.930 -28.480 1.00 92.94 742 ALA A N 1
ATOM 5860 C CA . ALA A 1 742 ? 14.112 -7.541 -28.785 1.00 92.94 742 ALA A CA 1
ATOM 5861 C C . ALA A 1 742 ? 13.988 -8.982 -29.314 1.00 92.94 742 ALA A C 1
ATOM 5863 O O . ALA A 1 742 ? 14.807 -9.403 -30.128 1.00 92.94 742 ALA A O 1
ATOM 5864 N N . ILE A 1 743 ? 12.958 -9.722 -28.887 1.00 92.38 743 ILE A N 1
ATOM 5865 C CA . ILE A 1 743 ? 12.671 -11.075 -29.384 1.00 92.38 743 ILE A CA 1
ATOM 5866 C C . ILE A 1 743 ? 12.097 -11.051 -30.808 1.00 92.38 743 ILE A C 1
ATOM 5868 O O . ILE A 1 743 ? 12.447 -11.906 -31.620 1.00 92.38 743 ILE A O 1
ATOM 5872 N N . HIS A 1 744 ? 11.218 -10.097 -31.124 1.00 90.56 744 HIS A N 1
ATOM 5873 C CA . HIS A 1 744 ? 10.444 -10.110 -32.374 1.00 90.56 744 HIS A CA 1
ATOM 5874 C C . HIS A 1 744 ? 10.956 -9.133 -33.449 1.00 90.56 744 HIS A C 1
ATOM 5876 O O . HIS A 1 744 ? 10.591 -9.273 -34.615 1.00 90.56 744 HIS A O 1
ATOM 5882 N N . GLU A 1 745 ? 11.810 -8.169 -33.097 1.00 88.62 745 GLU A N 1
ATOM 5883 C CA . GLU A 1 745 ? 12.361 -7.150 -33.998 1.00 88.62 745 GLU A CA 1
ATOM 5884 C C . GLU A 1 745 ? 13.910 -7.172 -33.964 1.00 88.62 745 GLU A C 1
ATOM 5886 O O . GLU A 1 745 ? 14.536 -6.453 -33.177 1.00 88.62 745 GLU A O 1
ATOM 5891 N N . PRO A 1 746 ? 14.572 -7.954 -34.845 1.00 76.19 746 PRO A N 1
ATOM 5892 C CA . PRO A 1 746 ? 16.037 -8.086 -34.868 1.00 76.19 746 PRO A CA 1
ATOM 5893 C C . PRO A 1 746 ? 16.801 -6.778 -35.131 1.00 76.19 746 PRO A C 1
ATOM 5895 O O . PRO A 1 746 ? 17.986 -6.678 -34.829 1.00 76.19 746 PRO A O 1
ATOM 5898 N N . SER A 1 747 ? 16.133 -5.774 -35.704 1.00 84.38 747 SER A N 1
ATOM 5899 C CA . SER A 1 747 ? 16.690 -4.452 -36.015 1.00 84.38 747 SER A CA 1
ATOM 5900 C C . SER A 1 747 ? 16.570 -3.438 -34.871 1.00 84.38 747 SER A C 1
ATOM 5902 O O . SER A 1 747 ? 16.834 -2.255 -35.089 1.00 84.38 747 SER A O 1
ATOM 5904 N N . CYS A 1 748 ? 16.123 -3.852 -33.680 1.00 87.12 748 CYS A N 1
ATOM 5905 C CA . CYS A 1 748 ? 15.957 -2.946 -32.547 1.00 87.12 748 CYS A CA 1
ATOM 5906 C C . CYS A 1 748 ? 17.287 -2.298 -32.119 1.00 87.12 748 CYS A C 1
ATOM 5908 O O . CYS A 1 748 ? 18.371 -2.870 -32.263 1.00 87.12 748 CYS A O 1
ATOM 5910 N N . SER A 1 749 ? 17.202 -1.072 -31.596 1.00 90.81 749 SER A N 1
ATOM 5911 C CA . SER A 1 749 ? 18.384 -0.291 -31.233 1.00 90.81 749 SER A CA 1
ATOM 5912 C C . SER A 1 749 ? 19.173 -0.924 -30.070 1.00 90.81 749 SER A C 1
ATOM 5914 O O . SER A 1 749 ? 18.585 -1.584 -29.207 1.00 90.81 749 SER A O 1
ATOM 5916 N N . PRO A 1 750 ? 20.494 -0.673 -29.958 1.00 90.31 750 PRO A N 1
ATOM 5917 C CA . PRO A 1 750 ? 21.292 -1.163 -28.829 1.00 90.31 750 PRO A CA 1
ATOM 5918 C C . PRO A 1 750 ? 20.760 -0.724 -27.455 1.00 90.31 750 PRO A C 1
ATOM 5920 O O . PRO A 1 750 ? 20.892 -1.454 -26.477 1.00 90.31 750 PRO A O 1
ATOM 5923 N N . ALA A 1 751 ? 20.120 0.449 -27.377 1.00 90.88 751 ALA A N 1
ATOM 5924 C CA . ALA A 1 751 ? 19.485 0.934 -26.152 1.00 90.88 751 ALA A CA 1
ATOM 5925 C C . ALA A 1 751 ? 18.296 0.051 -25.731 1.00 90.88 751 ALA A C 1
ATOM 5927 O O . ALA A 1 751 ? 18.171 -0.302 -24.560 1.00 90.88 751 ALA A O 1
ATOM 5928 N N . VAL A 1 752 ? 17.461 -0.364 -26.690 1.00 92.31 752 VAL A N 1
ATOM 5929 C CA . VAL A 1 752 ? 16.342 -1.293 -26.455 1.00 92.31 752 VAL A CA 1
ATOM 5930 C C . VAL A 1 752 ? 16.860 -2.663 -26.026 1.00 92.31 752 VAL A C 1
ATOM 5932 O O . VAL A 1 752 ? 16.340 -3.238 -25.073 1.00 92.31 752 VAL A O 1
ATOM 5935 N N . GLN A 1 753 ? 17.926 -3.161 -26.659 1.00 91.81 753 GLN A N 1
ATOM 5936 C CA . GLN A 1 753 ? 18.560 -4.425 -26.266 1.00 91.81 753 GLN A CA 1
ATOM 5937 C C . GLN A 1 753 ? 19.119 -4.371 -24.836 1.00 91.81 753 GLN A C 1
ATOM 5939 O O . GLN A 1 753 ? 18.961 -5.326 -24.076 1.00 91.81 753 GLN A O 1
ATOM 5944 N N . ALA A 1 754 ? 19.720 -3.247 -24.433 1.00 93.50 754 ALA A N 1
ATOM 5945 C CA . ALA A 1 754 ? 20.213 -3.056 -23.071 1.00 93.50 754 ALA A CA 1
ATOM 5946 C C . ALA A 1 754 ? 19.074 -3.064 -22.033 1.00 93.50 754 ALA A C 1
ATOM 5948 O O . ALA A 1 754 ? 19.192 -3.721 -20.998 1.00 93.50 754 ALA A O 1
ATOM 5949 N N . LEU A 1 755 ? 17.951 -2.396 -22.320 1.00 95.81 755 LEU A N 1
ATOM 5950 C CA . LEU A 1 755 ? 16.767 -2.399 -21.449 1.00 95.81 755 LEU A CA 1
ATOM 5951 C C . LEU A 1 755 ? 16.092 -3.774 -21.388 1.00 95.81 755 LEU A C 1
ATOM 5953 O O . LEU A 1 755 ? 15.661 -4.205 -20.319 1.00 95.81 755 LEU A O 1
ATOM 5957 N N . ALA A 1 756 ? 16.053 -4.501 -22.504 1.00 96.12 756 ALA A N 1
ATOM 5958 C CA . ALA A 1 756 ? 15.589 -5.882 -22.535 1.00 96.12 756 ALA A CA 1
ATOM 5959 C C . ALA A 1 756 ? 16.468 -6.784 -21.654 1.00 96.12 756 ALA A C 1
ATOM 5961 O O . ALA A 1 756 ? 15.949 -7.555 -20.845 1.00 96.12 756 ALA A O 1
ATOM 5962 N N . LYS A 1 757 ? 17.799 -6.651 -21.752 1.00 95.81 757 LYS A N 1
ATOM 5963 C CA . LYS A 1 757 ? 18.742 -7.400 -20.912 1.00 95.81 757 LYS A CA 1
ATOM 5964 C C . LYS A 1 757 ? 18.518 -7.096 -19.430 1.00 95.81 757 LYS A C 1
ATOM 5966 O O . LYS A 1 757 ? 18.402 -8.027 -18.638 1.00 95.81 757 LYS A O 1
ATOM 5971 N N . LYS A 1 758 ? 18.359 -5.817 -19.074 1.00 96.19 758 LYS A N 1
ATOM 5972 C CA . LYS A 1 758 ? 18.022 -5.374 -17.711 1.00 96.19 758 LYS A CA 1
ATOM 5973 C C . LYS A 1 758 ? 16.718 -6.008 -17.208 1.00 96.19 758 LYS A C 1
ATOM 5975 O O . LYS A 1 758 ? 16.648 -6.467 -16.070 1.00 96.19 758 LYS A O 1
ATOM 5980 N N . GLY A 1 759 ? 15.702 -6.106 -18.067 1.00 96.81 759 GLY A N 1
ATOM 5981 C CA . GLY A 1 759 ? 14.452 -6.808 -17.765 1.00 96.81 759 GLY A CA 1
ATOM 5982 C C . GLY A 1 759 ? 14.652 -8.287 -17.432 1.00 96.81 759 GLY A C 1
ATOM 5983 O O . GLY A 1 759 ? 14.119 -8.770 -16.431 1.00 96.81 759 GLY A O 1
ATOM 5984 N N . LEU A 1 760 ? 15.464 -8.999 -18.220 1.00 97.56 760 LEU A N 1
ATOM 5985 C CA . LEU A 1 760 ? 15.796 -10.402 -17.951 1.00 97.56 760 LEU A CA 1
ATOM 5986 C C . LEU A 1 760 ? 16.659 -10.580 -16.696 1.00 97.56 760 LEU A C 1
ATOM 5988 O O . LEU A 1 760 ? 16.455 -11.545 -15.966 1.00 97.56 760 LEU A O 1
ATOM 5992 N N . GLU A 1 761 ? 17.590 -9.664 -16.419 1.00 97.38 761 GLU A N 1
ATOM 5993 C CA . GLU A 1 761 ? 18.386 -9.653 -15.183 1.00 97.38 761 GLU A CA 1
ATOM 5994 C C . GLU A 1 761 ? 17.479 -9.492 -13.952 1.00 97.38 761 GLU A C 1
ATOM 5996 O O . GLU A 1 761 ? 17.596 -10.255 -12.993 1.00 97.38 761 GLU A O 1
ATOM 6001 N N . ASN A 1 762 ? 16.508 -8.574 -14.000 1.00 96.94 762 ASN A N 1
ATOM 6002 C CA . ASN A 1 762 ? 15.509 -8.405 -12.940 1.00 96.94 762 ASN A CA 1
ATOM 6003 C C . ASN A 1 762 ? 14.604 -9.639 -12.786 1.00 96.94 762 ASN A C 1
ATOM 6005 O O . ASN A 1 762 ? 14.302 -10.053 -11.664 1.00 96.94 762 ASN A O 1
ATOM 6009 N N . GLY A 1 763 ? 14.221 -10.278 -13.896 1.00 97.06 763 GLY A N 1
ATOM 6010 C CA . GLY A 1 763 ? 13.532 -11.567 -13.868 1.00 97.06 763 GLY A CA 1
ATOM 6011 C C . GLY A 1 763 ? 14.382 -12.660 -13.207 1.00 97.06 763 GLY A C 1
ATOM 6012 O O . GLY A 1 763 ? 13.912 -13.379 -12.327 1.00 97.06 763 GLY A O 1
ATOM 6013 N N . LEU A 1 764 ? 15.662 -12.760 -13.562 1.00 97.44 764 LEU A N 1
ATOM 6014 C CA . LEU A 1 764 ? 16.572 -13.739 -12.974 1.00 97.44 764 LEU A CA 1
ATOM 6015 C C . LEU A 1 764 ? 16.753 -13.523 -11.466 1.00 97.44 764 LEU A C 1
ATOM 6017 O O . LEU A 1 764 ? 16.710 -14.502 -10.717 1.00 97.44 764 LEU A O 1
ATOM 6021 N N . LYS A 1 765 ? 16.857 -12.267 -11.005 1.00 96.12 765 LYS A N 1
ATOM 6022 C CA . LYS A 1 765 ? 16.858 -11.941 -9.570 1.00 96.12 765 LYS A CA 1
ATOM 6023 C C . LYS A 1 765 ? 15.629 -12.519 -8.864 1.00 96.12 765 LYS A C 1
ATOM 6025 O O . LYS A 1 765 ? 15.778 -13.106 -7.798 1.00 96.12 765 LYS A O 1
ATOM 6030 N N . TYR A 1 766 ? 14.436 -12.441 -9.465 1.00 96.12 766 TYR A N 1
ATOM 6031 C CA . TYR A 1 766 ? 13.223 -13.058 -8.908 1.00 96.12 766 TYR A CA 1
ATOM 6032 C C . TYR A 1 766 ? 13.345 -14.585 -8.780 1.00 96.12 766 TYR A C 1
ATOM 6034 O O . TYR A 1 766 ? 12.998 -15.142 -7.736 1.00 96.12 766 TYR A O 1
ATOM 6042 N N . LEU A 1 767 ? 13.854 -15.279 -9.808 1.00 95.62 767 LEU A N 1
ATOM 6043 C CA . LEU A 1 767 ? 14.040 -16.739 -9.755 1.00 95.62 767 LEU A CA 1
ATOM 6044 C C . LEU A 1 767 ? 15.055 -17.145 -8.679 1.00 95.62 767 LEU A C 1
ATOM 6046 O O . LEU A 1 767 ? 14.826 -18.094 -7.929 1.00 95.62 767 LEU A O 1
ATOM 6050 N N . GLN A 1 768 ? 16.164 -16.411 -8.584 1.00 92.62 768 GLN A N 1
ATOM 6051 C CA . GLN A 1 768 ? 17.210 -16.646 -7.589 1.00 92.62 768 GLN A CA 1
ATOM 6052 C C . GLN A 1 768 ? 16.700 -16.380 -6.170 1.00 92.62 768 GLN A C 1
ATOM 6054 O O . GLN A 1 768 ? 16.943 -17.193 -5.279 1.00 92.62 768 GLN A O 1
ATOM 6059 N N . HIS A 1 769 ? 15.921 -15.314 -5.995 1.00 90.25 769 HIS A N 1
ATOM 6060 C CA . HIS A 1 769 ? 15.299 -14.922 -4.737 1.00 90.25 769 HIS A CA 1
ATOM 6061 C C . HIS A 1 769 ? 14.159 -15.851 -4.292 1.00 90.25 769 HIS A C 1
ATOM 6063 O O . HIS A 1 769 ? 13.905 -15.962 -3.101 1.00 90.25 769 HIS A O 1
ATOM 6069 N N . SER A 1 770 ? 13.446 -16.520 -5.199 1.00 89.06 770 SER A N 1
ATOM 6070 C CA . SER A 1 770 ? 12.274 -17.333 -4.833 1.00 89.06 770 SER A CA 1
ATOM 6071 C C . SER A 1 770 ? 12.644 -18.513 -3.923 1.00 89.06 770 SER A C 1
ATOM 6073 O O . SER A 1 770 ? 13.618 -19.225 -4.188 1.00 89.06 770 SER A O 1
ATOM 6075 N N . GLN A 1 771 ? 11.853 -18.758 -2.873 1.00 84.44 771 GLN A N 1
ATOM 6076 C CA . GLN A 1 771 ? 12.071 -19.878 -1.952 1.00 84.44 771 GLN A CA 1
ATOM 6077 C C . GLN A 1 771 ? 11.319 -21.119 -2.422 1.00 84.44 771 GLN A C 1
ATOM 6079 O O . GLN A 1 771 ? 10.110 -21.075 -2.637 1.00 84.44 771 GLN A O 1
ATOM 6084 N N . ALA A 1 772 ? 12.048 -22.225 -2.595 1.00 85.06 772 ALA A N 1
ATOM 6085 C CA . ALA A 1 772 ? 11.529 -23.407 -3.278 1.00 85.06 772 ALA A CA 1
ATOM 6086 C C . ALA A 1 772 ? 10.476 -24.172 -2.459 1.00 85.06 772 ALA A C 1
ATOM 6088 O O . ALA A 1 772 ? 9.523 -24.684 -3.030 1.00 85.06 772 ALA A O 1
ATOM 6089 N N . SER A 1 773 ? 10.620 -24.249 -1.134 1.00 86.44 773 SER A N 1
ATOM 6090 C CA . SER A 1 773 ? 9.816 -25.139 -0.277 1.00 86.44 773 SER A CA 1
ATOM 6091 C C . SER A 1 773 ? 8.887 -24.423 0.713 1.00 86.44 773 SER A C 1
ATOM 6093 O O . SER A 1 773 ? 8.071 -25.087 1.362 1.00 86.44 773 SER A O 1
ATOM 6095 N N . HIS A 1 774 ? 8.979 -23.095 0.836 1.00 89.81 774 HIS A N 1
ATOM 6096 C CA . HIS A 1 774 ? 8.249 -22.309 1.841 1.00 89.81 774 HIS A CA 1
ATOM 6097 C C . HIS A 1 774 ? 6.772 -22.131 1.482 1.00 89.81 774 HIS A C 1
ATOM 6099 O O . HIS A 1 774 ? 6.446 -21.715 0.371 1.00 89.81 774 HIS A O 1
ATOM 6105 N N . ARG A 1 775 ? 5.863 -22.421 2.423 1.00 90.94 775 ARG A N 1
ATOM 6106 C CA . ARG A 1 775 ? 4.422 -22.198 2.232 1.00 90.94 775 ARG A CA 1
ATOM 6107 C C . ARG A 1 775 ? 4.001 -20.843 2.774 1.00 90.94 775 ARG A C 1
ATOM 6109 O O . ARG A 1 775 ? 4.086 -20.585 3.971 1.00 90.94 775 ARG A O 1
ATOM 6116 N N . HIS A 1 776 ? 3.405 -20.036 1.907 1.00 91.06 776 HIS A N 1
ATOM 6117 C CA . HIS A 1 776 ? 2.836 -18.739 2.256 1.00 91.06 776 HIS A CA 1
ATOM 6118 C C . HIS A 1 776 ? 1.611 -18.423 1.380 1.00 91.06 776 HIS A C 1
ATOM 6120 O O . HIS A 1 776 ? 1.383 -19.071 0.361 1.00 91.06 776 HIS A O 1
ATOM 6126 N N . HIS A 1 777 ? 0.837 -17.394 1.752 1.00 89.56 777 HIS A N 1
ATOM 6127 C CA . HIS A 1 777 ? -0.375 -16.948 1.033 1.00 89.56 777 HIS A CA 1
ATOM 6128 C C . HIS A 1 777 ? -0.124 -16.756 -0.481 1.00 89.56 777 HIS A C 1
ATOM 6130 O O . HIS A 1 777 ? -0.903 -17.213 -1.308 1.00 89.56 777 HIS A O 1
ATOM 6136 N N . GLY A 1 778 ? 0.985 -16.122 -0.866 1.00 91.56 778 GLY A N 1
ATOM 6137 C CA . GLY A 1 778 ? 1.295 -15.813 -2.270 1.00 91.56 778 GLY A CA 1
ATOM 6138 C C . GLY A 1 778 ? 1.941 -16.940 -3.086 1.00 91.56 778 GLY A C 1
ATOM 6139 O O . GLY A 1 778 ? 2.414 -16.664 -4.186 1.00 91.56 778 GLY A O 1
ATOM 6140 N N . LEU A 1 779 ? 2.011 -18.175 -2.577 1.00 94.00 779 LEU A N 1
ATOM 6141 C CA . LEU A 1 779 ? 2.772 -19.259 -3.212 1.00 94.00 779 LEU A CA 1
ATOM 6142 C C . LEU A 1 779 ? 2.287 -19.581 -4.634 1.00 94.00 779 LEU A C 1
ATOM 6144 O O . LEU A 1 779 ? 3.096 -19.662 -5.551 1.00 94.00 779 LEU A O 1
ATOM 6148 N N . TRP A 1 780 ? 0.974 -19.706 -4.854 1.00 95.50 780 TRP A N 1
ATOM 6149 C CA . TRP A 1 780 ? 0.439 -19.978 -6.198 1.00 95.50 780 TRP A CA 1
ATOM 6150 C C . TRP A 1 780 ? 0.856 -18.902 -7.223 1.00 95.50 780 TRP A C 1
ATOM 6152 O O . TRP A 1 780 ? 1.275 -19.229 -8.335 1.00 95.50 780 TRP A O 1
ATOM 6162 N N . LEU A 1 781 ? 0.821 -17.623 -6.825 1.00 94.56 781 LEU A N 1
ATOM 6163 C CA . LEU A 1 781 ? 1.278 -16.507 -7.660 1.00 94.56 781 LEU A CA 1
ATOM 6164 C C . LEU A 1 781 ? 2.781 -16.601 -7.941 1.00 94.56 781 LEU A C 1
ATOM 6166 O O . LEU A 1 781 ? 3.207 -16.331 -9.062 1.00 94.56 781 LEU A O 1
ATOM 6170 N N . GLN A 1 782 ? 3.585 -17.001 -6.947 1.00 95.44 782 GLN A N 1
ATOM 6171 C CA . GLN A 1 782 ? 5.020 -17.225 -7.128 1.00 95.44 782 GLN A CA 1
ATOM 6172 C C . GLN A 1 782 ? 5.281 -18.282 -8.206 1.00 95.44 782 GLN A C 1
ATOM 6174 O O . GLN A 1 782 ? 6.048 -18.013 -9.128 1.00 95.44 782 GLN A O 1
ATOM 6179 N N . LEU A 1 783 ? 4.601 -19.432 -8.151 1.00 96.50 783 LEU A N 1
ATOM 6180 C CA . LEU A 1 783 ? 4.779 -20.516 -9.128 1.00 96.50 783 LEU A CA 1
ATOM 6181 C C . LEU A 1 783 ? 4.461 -20.056 -10.562 1.00 96.50 783 LEU A C 1
ATOM 6183 O O . LEU A 1 783 ? 5.249 -20.299 -11.478 1.00 96.50 783 LEU A O 1
ATOM 6187 N N . ARG A 1 784 ? 3.352 -19.327 -10.761 1.00 95.81 784 ARG A N 1
ATOM 6188 C CA . ARG A 1 784 ? 3.005 -18.747 -12.075 1.00 95.81 784 ARG A CA 1
ATOM 6189 C C . ARG A 1 784 ? 4.017 -17.693 -12.539 1.00 95.81 784 ARG A C 1
ATOM 6191 O O . ARG A 1 784 ? 4.378 -17.653 -13.714 1.00 95.81 784 ARG A O 1
ATOM 6198 N N . ASN A 1 785 ? 4.524 -16.857 -11.633 1.00 95.81 785 ASN A N 1
ATOM 6199 C CA . ASN A 1 785 ? 5.550 -15.867 -11.967 1.00 95.81 785 ASN A CA 1
ATOM 6200 C C . ASN A 1 785 ? 6.886 -16.519 -12.350 1.00 95.81 785 ASN A C 1
ATOM 6202 O O . ASN A 1 785 ? 7.519 -16.073 -13.306 1.00 95.81 785 ASN A O 1
ATOM 6206 N N . GLN A 1 786 ? 7.298 -17.584 -11.656 1.00 97.25 786 GLN A N 1
ATOM 6207 C CA . GLN A 1 786 ? 8.509 -18.330 -12.002 1.00 97.25 786 GLN A CA 1
ATOM 6208 C C . GLN A 1 786 ? 8.394 -18.966 -13.394 1.00 97.25 786 GLN A C 1
ATOM 6210 O O . GLN A 1 786 ? 9.311 -18.817 -14.200 1.00 97.25 786 GLN A O 1
ATOM 6215 N N . LEU A 1 787 ? 7.248 -19.582 -13.718 1.00 97.69 787 LEU A N 1
ATOM 6216 C CA . LEU A 1 787 ? 6.953 -20.090 -15.064 1.00 97.69 787 LEU A CA 1
ATOM 6217 C C . LEU A 1 787 ? 7.086 -18.990 -16.128 1.00 97.69 787 LEU A C 1
ATOM 6219 O O . LEU A 1 787 ? 7.740 -19.184 -17.155 1.00 97.69 787 LEU A O 1
ATOM 6223 N N . ARG A 1 788 ? 6.496 -17.817 -15.879 1.00 96.81 788 ARG A N 1
ATOM 6224 C CA . ARG A 1 788 ? 6.542 -16.681 -16.810 1.00 96.81 788 ARG A CA 1
ATOM 6225 C C . ARG A 1 788 ? 7.966 -16.223 -17.092 1.00 96.81 788 ARG A C 1
ATOM 6227 O O . ARG A 1 788 ? 8.341 -16.053 -18.247 1.00 96.81 788 ARG A O 1
ATOM 6234 N N . ILE A 1 789 ? 8.757 -16.035 -16.041 1.00 97.75 789 ILE A N 1
ATOM 6235 C CA . ILE A 1 789 ? 10.131 -15.547 -16.161 1.00 97.75 789 ILE A CA 1
ATOM 6236 C C . ILE A 1 789 ? 11.028 -16.602 -16.814 1.00 97.75 789 ILE A C 1
ATOM 6238 O O . ILE A 1 789 ? 11.828 -16.260 -17.683 1.00 97.75 789 ILE A O 1
ATOM 6242 N N . ALA A 1 790 ? 10.866 -17.882 -16.462 1.00 98.12 790 ALA A N 1
ATOM 6243 C CA . ALA A 1 790 ? 11.566 -18.974 -17.135 1.00 98.12 790 ALA A CA 1
ATOM 6244 C C . ALA A 1 790 ? 11.244 -18.999 -18.639 1.00 98.12 790 ALA A C 1
ATOM 6246 O O . ALA A 1 790 ? 12.153 -19.121 -19.457 1.00 98.12 790 ALA A O 1
ATOM 6247 N N . SER A 1 791 ? 9.976 -18.791 -19.008 1.00 97.88 791 SER A N 1
ATOM 6248 C CA . SER A 1 791 ? 9.544 -18.718 -20.410 1.00 97.88 791 SER A CA 1
ATOM 6249 C C . SER A 1 791 ? 10.172 -17.529 -21.146 1.00 97.88 791 SER A C 1
ATOM 6251 O O . SER A 1 791 ? 10.639 -17.693 -22.269 1.00 97.88 791 SER A O 1
ATOM 6253 N N . LEU A 1 792 ? 10.260 -16.350 -20.513 1.00 96.94 792 LEU A N 1
ATOM 6254 C CA . LEU A 1 792 ? 10.934 -15.175 -21.087 1.00 96.94 792 LEU A CA 1
ATOM 6255 C C . LEU A 1 792 ? 12.427 -15.409 -21.322 1.00 96.94 792 LEU A C 1
ATOM 6257 O O . LEU A 1 792 ? 12.927 -15.089 -22.398 1.00 96.94 792 LEU A O 1
ATOM 6261 N N . LEU A 1 793 ? 13.129 -15.983 -20.339 1.00 97.38 793 LEU A N 1
ATOM 6262 C CA . LEU A 1 793 ? 14.549 -16.322 -20.469 1.00 97.38 793 LEU A CA 1
ATOM 6263 C C . LEU A 1 793 ? 14.772 -17.341 -21.592 1.00 97.38 793 LEU A C 1
ATOM 6265 O O . LEU A 1 793 ? 15.672 -17.163 -22.409 1.00 97.38 793 LEU A O 1
ATOM 6269 N N . LEU A 1 794 ? 13.928 -18.373 -21.676 1.00 96.81 794 LEU A N 1
ATOM 6270 C CA . LEU A 1 794 ? 14.001 -19.375 -22.738 1.00 96.81 794 LEU A CA 1
ATOM 6271 C C . LEU A 1 794 ? 13.713 -18.772 -24.112 1.00 96.81 794 LEU A C 1
ATOM 6273 O O . LEU A 1 794 ? 14.492 -18.995 -25.033 1.00 96.81 794 LEU A O 1
ATOM 6277 N N . GLY A 1 795 ? 12.669 -17.952 -24.243 1.00 94.69 795 GLY A N 1
ATOM 6278 C CA . GLY A 1 795 ? 12.363 -17.243 -25.487 1.00 94.69 795 GLY A CA 1
ATOM 6279 C C . GLY A 1 795 ? 13.525 -16.364 -25.947 1.00 94.69 795 GLY A C 1
ATOM 6280 O O . GLY A 1 795 ? 13.979 -16.492 -27.082 1.00 94.69 795 GLY A O 1
ATOM 6281 N N . ALA A 1 796 ? 14.073 -15.544 -25.049 1.00 94.38 796 ALA A N 1
ATOM 6282 C CA . ALA A 1 796 ? 15.219 -14.688 -25.350 1.00 94.38 796 ALA A CA 1
ATOM 6283 C C . ALA A 1 796 ? 16.483 -15.483 -25.721 1.00 94.38 796 ALA A C 1
ATOM 6285 O O . ALA A 1 796 ? 17.223 -15.063 -26.608 1.00 94.38 796 ALA A O 1
ATOM 6286 N N . SER A 1 797 ? 16.708 -16.651 -25.107 1.00 94.25 797 SER A N 1
ATOM 6287 C CA . SER A 1 797 ? 17.885 -17.489 -25.386 1.00 94.25 797 SER A CA 1
ATOM 6288 C C . SER A 1 797 ? 17.942 -18.030 -26.818 1.00 94.25 797 SER A C 1
ATOM 6290 O O . SER A 1 797 ? 19.018 -18.385 -27.290 1.00 94.25 797 SER A O 1
ATOM 6292 N N . THR A 1 798 ? 16.805 -18.073 -27.520 1.00 91.38 798 THR A N 1
ATOM 6293 C CA . THR A 1 798 ? 16.742 -18.517 -28.923 1.00 91.38 798 THR A CA 1
ATOM 6294 C C . THR A 1 798 ? 17.188 -17.441 -29.919 1.00 91.38 798 THR A C 1
ATOM 6296 O O . THR A 1 798 ? 17.328 -17.726 -31.107 1.00 91.38 798 THR A O 1
ATOM 6299 N N . ILE A 1 799 ? 17.420 -16.206 -29.458 1.00 89.75 799 ILE A N 1
ATOM 6300 C CA . ILE A 1 799 ? 17.752 -15.060 -30.307 1.00 89.75 799 ILE A CA 1
ATOM 6301 C C . ILE A 1 799 ? 19.283 -14.925 -30.433 1.00 89.75 799 ILE A C 1
ATOM 6303 O O . ILE A 1 799 ? 19.939 -14.559 -29.456 1.00 89.75 799 ILE A O 1
ATOM 6307 N N . PRO A 1 800 ? 19.887 -15.142 -31.624 1.00 81.44 800 PRO A N 1
ATOM 6308 C CA . PRO A 1 800 ? 21.345 -15.287 -31.776 1.00 81.44 800 PRO A CA 1
ATOM 6309 C C . PRO A 1 800 ? 22.204 -14.091 -31.342 1.00 81.44 800 PRO A C 1
ATOM 6311 O O . PRO A 1 800 ? 23.378 -14.255 -31.021 1.00 81.44 800 PRO A O 1
ATOM 6314 N N . HIS A 1 801 ? 21.652 -12.878 -31.365 1.00 75.88 801 HIS A N 1
ATOM 6315 C CA . HIS A 1 801 ? 22.382 -11.643 -31.051 1.00 75.88 801 HIS A CA 1
ATOM 6316 C C . HIS A 1 801 ? 22.061 -11.092 -29.658 1.00 75.88 801 HIS A C 1
ATOM 6318 O O . HIS A 1 801 ? 22.537 -10.017 -29.295 1.00 75.88 801 HIS A O 1
ATOM 6324 N N . PHE A 1 802 ? 21.260 -11.812 -28.873 1.00 84.06 802 PHE A N 1
ATOM 6325 C CA . PHE A 1 802 ? 20.822 -11.356 -27.565 1.00 84.06 802 PHE A CA 1
ATOM 6326 C C . PHE A 1 802 ? 21.736 -11.900 -26.461 1.00 84.06 802 PHE A C 1
ATOM 6328 O O . PHE A 1 802 ? 21.943 -13.104 -26.333 1.00 84.06 802 PHE A O 1
ATOM 6335 N N . THR A 1 803 ? 22.310 -11.012 -25.644 1.00 86.31 803 THR A N 1
ATOM 6336 C CA . THR A 1 803 ? 23.204 -11.429 -24.552 1.00 86.31 803 THR A CA 1
ATOM 6337 C C . THR A 1 803 ? 22.388 -11.849 -23.335 1.00 86.31 803 THR A C 1
ATOM 6339 O O . THR A 1 803 ? 21.747 -11.014 -22.696 1.00 86.31 803 THR A O 1
ATOM 6342 N N . MET A 1 804 ? 22.444 -13.135 -22.994 1.00 93.75 804 MET A N 1
ATOM 6343 C CA . MET A 1 804 ? 21.741 -13.679 -21.833 1.00 93.75 804 MET A CA 1
ATOM 6344 C C . MET A 1 804 ? 22.400 -13.264 -20.504 1.00 93.75 804 MET A C 1
ATOM 6346 O O . MET A 1 804 ? 23.626 -13.146 -20.451 1.00 93.75 804 MET A O 1
ATOM 6350 N N . PRO A 1 805 ? 21.620 -13.065 -19.423 1.00 94.50 805 PRO A N 1
ATOM 6351 C CA . PRO A 1 805 ? 22.163 -12.813 -18.088 1.00 94.50 805 PRO A CA 1
ATOM 6352 C C . PRO A 1 805 ? 22.979 -13.993 -17.551 1.00 94.50 805 PRO A C 1
ATOM 6354 O O . PRO A 1 805 ? 22.601 -15.149 -17.742 1.00 94.50 805 PRO A O 1
ATOM 6357 N N . ASP A 1 806 ? 24.052 -13.726 -16.810 1.00 92.38 806 ASP A N 1
ATOM 6358 C CA . ASP A 1 806 ? 24.871 -14.785 -16.214 1.00 92.38 806 ASP A CA 1
ATOM 6359 C C . ASP A 1 806 ? 24.073 -15.625 -15.204 1.00 92.38 806 ASP A C 1
ATOM 6361 O O . ASP A 1 806 ? 23.335 -15.106 -14.370 1.00 92.38 806 ASP A O 1
ATOM 6365 N N . GLY A 1 807 ? 24.224 -16.952 -15.264 1.00 91.81 807 GLY A N 1
ATOM 6366 C CA . GLY A 1 807 ? 23.556 -17.875 -14.337 1.00 91.81 807 GLY A CA 1
ATOM 6367 C C . GLY A 1 807 ? 22.070 -18.140 -14.623 1.00 91.81 807 GLY A C 1
ATOM 6368 O O . GLY A 1 807 ? 21.410 -18.793 -13.811 1.00 91.81 807 GLY A O 1
ATOM 6369 N N . TRP A 1 808 ? 21.539 -17.696 -15.769 1.00 95.06 808 TRP A N 1
ATOM 6370 C CA . TRP A 1 808 ? 20.121 -17.865 -16.120 1.00 95.06 808 TRP A CA 1
ATOM 6371 C C . TRP A 1 808 ? 19.647 -19.328 -16.132 1.00 95.06 808 TRP A C 1
ATOM 6373 O O . TRP A 1 808 ? 18.572 -19.626 -15.609 1.00 95.06 808 TRP A O 1
ATOM 6383 N N . TYR A 1 809 ? 20.474 -20.255 -16.632 1.00 94.62 809 TYR A N 1
ATOM 6384 C CA . TYR A 1 809 ? 20.191 -21.695 -16.599 1.00 94.62 809 TYR A CA 1
ATOM 6385 C C . TYR A 1 809 ? 19.975 -22.212 -15.171 1.00 94.62 809 TYR A C 1
ATOM 6387 O O . TYR A 1 809 ? 19.048 -22.980 -14.928 1.00 94.62 809 TYR A O 1
ATOM 6395 N N . GLY A 1 810 ? 20.775 -21.748 -14.205 1.00 92.94 810 GLY A N 1
ATOM 6396 C CA . GLY A 1 810 ? 20.613 -22.119 -12.797 1.00 92.94 810 GLY A CA 1
ATOM 6397 C C . GLY A 1 810 ? 19.269 -21.661 -12.222 1.00 92.94 810 GLY A C 1
ATOM 6398 O O . GLY A 1 810 ? 18.643 -22.395 -11.457 1.00 92.94 810 GLY A O 1
ATOM 6399 N N . GLY A 1 811 ? 18.780 -20.490 -12.647 1.00 94.06 811 GLY A N 1
ATOM 6400 C CA . GLY A 1 811 ? 17.443 -19.998 -12.299 1.00 94.06 811 GLY A CA 1
ATOM 6401 C C . GLY A 1 811 ? 16.316 -20.889 -12.836 1.00 94.06 811 GLY A C 1
ATOM 6402 O O . GLY A 1 811 ? 15.348 -21.159 -12.119 1.00 94.06 811 GLY A O 1
ATOM 6403 N N . ILE A 1 812 ? 16.453 -21.402 -14.063 1.00 96.12 812 ILE A N 1
ATOM 6404 C CA . ILE A 1 812 ? 15.490 -22.347 -14.655 1.00 96.12 812 ILE A CA 1
ATOM 6405 C C . ILE A 1 812 ? 15.527 -23.688 -13.924 1.00 96.12 812 ILE A C 1
ATOM 6407 O O . ILE A 1 812 ? 14.475 -24.183 -13.523 1.00 96.12 812 ILE A O 1
ATOM 6411 N N . SER A 1 813 ? 16.713 -24.248 -13.675 1.00 94.69 813 SER A N 1
ATOM 6412 C CA . SER A 1 813 ? 16.852 -25.511 -12.939 1.00 94.69 813 SER A CA 1
ATOM 6413 C C . SER A 1 813 ? 16.249 -25.424 -11.534 1.00 94.69 813 SER A C 1
ATOM 6415 O O . SER A 1 813 ? 15.523 -26.323 -11.114 1.00 94.69 813 SER A O 1
ATOM 6417 N N . LYS A 1 814 ? 16.467 -24.306 -10.826 1.00 92.69 814 LYS A N 1
ATOM 6418 C CA . LYS A 1 814 ? 15.828 -24.036 -9.528 1.00 92.69 814 LYS A CA 1
ATOM 6419 C C . LYS A 1 814 ? 14.299 -23.965 -9.642 1.00 92.69 814 LYS A C 1
ATOM 6421 O O . LYS A 1 814 ? 13.589 -24.458 -8.764 1.00 92.69 814 LYS A O 1
ATOM 6426 N N . THR A 1 815 ? 13.787 -23.369 -10.717 1.00 95.75 815 THR A N 1
ATOM 6427 C CA . THR A 1 815 ? 12.343 -23.280 -10.982 1.00 95.75 815 THR A CA 1
ATOM 6428 C C . THR A 1 815 ? 11.733 -24.658 -11.217 1.00 95.75 815 THR A C 1
ATOM 6430 O O . THR A 1 815 ? 10.736 -24.984 -10.582 1.00 95.75 815 THR A O 1
ATOM 6433 N N . LEU A 1 816 ? 12.355 -25.496 -12.048 1.00 96.00 816 LEU A N 1
ATOM 6434 C CA . LEU A 1 816 ? 11.911 -26.873 -12.282 1.00 96.00 816 LEU A CA 1
ATOM 6435 C C . LEU A 1 816 ? 11.905 -27.693 -10.987 1.00 96.00 816 LEU A C 1
ATOM 6437 O O . LEU A 1 816 ? 10.912 -28.353 -10.698 1.00 96.00 816 LEU A O 1
ATOM 6441 N N . ALA A 1 817 ? 12.951 -27.578 -10.163 1.00 93.56 817 ALA A N 1
ATOM 6442 C CA . ALA A 1 817 ? 13.000 -28.240 -8.859 1.00 93.56 817 ALA A CA 1
ATOM 6443 C C . ALA A 1 817 ? 11.891 -27.750 -7.907 1.00 93.56 817 ALA A C 1
ATOM 6445 O O . ALA A 1 817 ? 11.313 -28.536 -7.161 1.00 93.56 817 ALA A O 1
ATOM 6446 N N . THR A 1 818 ? 11.558 -26.456 -7.952 1.00 93.94 818 THR A N 1
ATOM 6447 C CA . THR A 1 818 ? 10.437 -25.884 -7.186 1.00 93.94 818 THR A CA 1
ATOM 6448 C C . THR A 1 818 ? 9.094 -26.444 -7.667 1.00 93.94 818 THR A C 1
ATOM 6450 O O . THR A 1 818 ? 8.268 -26.851 -6.855 1.00 93.94 818 THR A O 1
ATOM 6453 N N . LEU A 1 819 ? 8.862 -26.497 -8.980 1.00 95.50 819 LEU A N 1
ATOM 6454 C CA . LEU A 1 819 ? 7.619 -27.029 -9.544 1.00 95.50 819 LEU A CA 1
ATOM 6455 C C . LEU A 1 819 ? 7.453 -28.523 -9.252 1.00 95.50 819 LEU A C 1
ATOM 6457 O O . LEU A 1 819 ? 6.358 -28.941 -8.878 1.00 95.50 819 LEU A O 1
ATOM 6461 N N . ASP A 1 820 ? 8.529 -29.305 -9.366 1.00 93.25 820 ASP A N 1
ATOM 6462 C CA . ASP A 1 820 ? 8.548 -30.726 -9.013 1.00 93.25 820 ASP A CA 1
ATOM 6463 C C . ASP A 1 820 ? 8.180 -30.937 -7.539 1.00 93.25 820 ASP A C 1
ATOM 6465 O O . ASP A 1 820 ? 7.259 -31.700 -7.237 1.00 93.25 820 ASP A O 1
ATOM 6469 N N . TYR A 1 821 ? 8.794 -30.157 -6.641 1.00 89.94 821 TYR A N 1
ATOM 6470 C CA . TYR A 1 821 ? 8.503 -30.179 -5.208 1.00 89.94 821 TYR A CA 1
ATOM 6471 C C . TYR A 1 821 ? 7.009 -29.994 -4.904 1.00 89.94 821 TYR A C 1
ATOM 6473 O O . TYR A 1 821 ? 6.416 -30.766 -4.148 1.00 89.94 821 TYR A O 1
ATOM 6481 N N . TRP A 1 822 ? 6.381 -28.983 -5.512 1.00 91.00 822 TRP A N 1
ATOM 6482 C CA . TRP A 1 822 ? 4.971 -28.663 -5.275 1.00 91.00 822 TRP A CA 1
ATOM 6483 C C . TRP A 1 822 ? 3.993 -29.523 -6.079 1.00 91.00 822 TRP A C 1
ATOM 6485 O O . TRP A 1 822 ? 2.804 -29.529 -5.763 1.00 91.00 822 TRP A O 1
ATOM 6495 N N . SER A 1 823 ? 4.460 -30.282 -7.075 1.00 90.06 823 SER A N 1
ATOM 6496 C CA . SER A 1 823 ? 3.605 -31.079 -7.967 1.00 90.06 823 SER A CA 1
ATOM 6497 C C . SER A 1 823 ? 2.783 -32.155 -7.255 1.00 90.06 823 SER A C 1
ATOM 6499 O O . SER A 1 823 ? 1.756 -32.596 -7.772 1.00 90.06 823 SER A O 1
ATOM 6501 N N . TRP A 1 824 ? 3.204 -32.569 -6.059 1.00 84.00 824 TRP A N 1
ATOM 6502 C CA . TRP A 1 824 ? 2.462 -33.530 -5.253 1.00 84.00 824 TRP A CA 1
ATOM 6503 C C . TRP A 1 824 ? 1.183 -32.928 -4.649 1.00 84.00 824 TRP A C 1
ATOM 6505 O O . TRP A 1 824 ? 0.124 -33.551 -4.709 1.00 84.00 824 TRP A O 1
ATOM 6515 N N . GLU A 1 825 ? 1.249 -31.706 -4.109 1.00 85.44 825 GLU A N 1
ATOM 6516 C CA . GLU A 1 825 ? 0.070 -31.001 -3.575 1.00 85.44 825 GLU A CA 1
ATOM 6517 C C . GLU A 1 825 ? -0.733 -30.298 -4.661 1.00 85.44 825 GLU A C 1
ATOM 6519 O O . GLU A 1 825 ? -1.966 -30.282 -4.631 1.00 85.44 825 GLU A O 1
ATOM 6524 N N . PHE A 1 826 ? -0.017 -29.738 -5.631 1.00 91.00 826 PHE A N 1
ATOM 6525 C CA . PHE A 1 826 ? -0.553 -28.998 -6.754 1.00 91.00 826 PHE A CA 1
ATOM 6526 C C . PHE A 1 826 ? -0.112 -29.646 -8.078 1.00 91.00 826 PHE A C 1
ATOM 6528 O O . PHE A 1 826 ? 0.777 -29.139 -8.762 1.00 91.00 826 PHE A O 1
ATOM 6535 N N . PRO A 1 827 ? -0.746 -30.769 -8.474 1.00 90.31 827 PRO A N 1
ATOM 6536 C CA . PRO A 1 827 ? -0.508 -31.471 -9.738 1.00 90.31 827 PRO A CA 1
ATOM 6537 C C . PRO A 1 827 ? -0.451 -30.602 -10.991 1.00 90.31 827 PRO A C 1
ATOM 6539 O O . PRO A 1 827 ? 0.227 -30.980 -11.945 1.00 90.31 827 PRO A O 1
ATOM 6542 N N . SER A 1 828 ? -1.101 -29.440 -10.989 1.00 92.50 828 SER A N 1
ATOM 6543 C CA . SER A 1 828 ? -1.036 -28.475 -12.085 1.00 92.50 828 SER A CA 1
ATOM 6544 C C . SER A 1 828 ? 0.366 -27.928 -12.361 1.00 92.50 828 SER A C 1
ATOM 6546 O O . SER A 1 828 ? 0.636 -27.540 -13.497 1.00 92.50 828 SER A O 1
ATOM 6548 N N . CYS A 1 829 ? 1.302 -28.011 -11.402 1.00 94.94 829 CYS A N 1
ATOM 6549 C CA . CYS A 1 829 ? 2.729 -27.780 -11.658 1.00 94.94 829 CYS A CA 1
ATOM 6550 C C . CYS A 1 829 ? 3.265 -28.610 -12.834 1.00 94.94 829 CYS A C 1
ATOM 6552 O O . CYS A 1 829 ? 4.198 -28.169 -13.495 1.00 94.94 829 CYS A O 1
ATOM 6554 N N . LYS A 1 830 ? 2.686 -29.785 -13.129 1.00 94.00 830 LYS A N 1
ATOM 6555 C CA . LYS A 1 830 ? 3.099 -30.610 -14.274 1.00 94.00 830 LYS A CA 1
ATOM 6556 C C . LYS A 1 830 ? 2.920 -29.875 -15.596 1.00 94.00 830 LYS A C 1
ATOM 6558 O O . LYS A 1 830 ? 3.871 -29.798 -16.359 1.00 94.00 830 LYS A O 1
ATOM 6563 N N . SER A 1 831 ? 1.764 -29.240 -15.809 1.00 95.50 831 SER A N 1
ATOM 6564 C CA . SER A 1 831 ? 1.537 -28.427 -17.011 1.00 95.50 831 SER A CA 1
ATOM 6565 C C . SER A 1 831 ? 2.532 -27.262 -17.125 1.00 95.50 831 SER A C 1
ATOM 6567 O O . SER A 1 831 ? 2.939 -26.894 -18.223 1.00 95.50 831 SER A O 1
ATOM 6569 N N . TYR A 1 832 ? 3.001 -26.718 -15.995 1.00 97.12 832 TYR A N 1
ATOM 6570 C CA . TYR A 1 832 ? 3.982 -25.629 -15.986 1.00 97.12 832 TYR A CA 1
ATOM 6571 C C . TYR A 1 832 ? 5.368 -26.159 -16.368 1.00 97.12 832 TYR A C 1
ATOM 6573 O O . TYR A 1 832 ? 6.075 -25.550 -17.170 1.00 97.12 832 TYR A O 1
ATOM 6581 N N . THR A 1 833 ? 5.740 -27.313 -15.812 1.00 97.56 833 THR A N 1
ATOM 6582 C CA . THR A 1 833 ? 6.968 -28.033 -16.153 1.00 97.56 833 THR A CA 1
ATOM 6583 C C . THR A 1 833 ? 6.989 -28.415 -17.631 1.00 97.56 833 THR A C 1
ATOM 6585 O O . THR A 1 833 ? 7.992 -28.165 -18.292 1.00 97.56 833 THR A O 1
ATOM 6588 N N . ASP A 1 834 ? 5.885 -28.934 -18.175 1.00 96.88 834 ASP A N 1
ATOM 6589 C CA . ASP A 1 834 ? 5.770 -29.316 -19.588 1.00 96.88 834 ASP A CA 1
ATOM 6590 C C . ASP A 1 834 ? 6.028 -28.121 -20.520 1.00 96.88 834 ASP A C 1
ATOM 6592 O O . ASP A 1 834 ? 6.774 -28.246 -21.493 1.00 96.88 834 ASP A O 1
ATOM 6596 N N . VAL A 1 835 ? 5.494 -26.938 -20.185 1.00 97.62 835 VAL A N 1
ATOM 6597 C CA . VAL A 1 835 ? 5.776 -25.687 -20.913 1.00 97.62 835 VAL A CA 1
ATOM 6598 C C . VAL A 1 835 ? 7.269 -25.348 -20.874 1.00 97.62 835 VAL A C 1
ATOM 6600 O O . VAL A 1 835 ? 7.867 -25.112 -21.923 1.00 97.62 835 VAL A O 1
ATOM 6603 N N . ILE A 1 836 ? 7.901 -25.355 -19.694 1.00 97.69 836 ILE A N 1
ATOM 6604 C CA . ILE A 1 836 ? 9.334 -25.029 -19.562 1.00 97.69 836 ILE A CA 1
ATOM 6605 C C . ILE A 1 836 ? 10.201 -26.029 -20.338 1.00 97.69 836 ILE A C 1
ATOM 6607 O O . ILE A 1 836 ? 11.131 -25.622 -21.034 1.00 97.69 836 ILE A O 1
ATOM 6611 N N . LEU A 1 837 ? 9.899 -27.326 -20.254 1.00 96.69 837 LEU A N 1
ATOM 6612 C CA . LEU A 1 837 ? 10.651 -28.373 -20.947 1.00 96.69 837 LEU A CA 1
ATOM 6613 C C . LEU A 1 837 ? 10.508 -28.269 -22.470 1.00 96.69 837 LEU A C 1
ATOM 6615 O O . LEU A 1 837 ? 11.513 -28.369 -23.178 1.00 96.69 837 LEU A O 1
ATOM 6619 N N . ALA A 1 838 ? 9.299 -28.004 -22.975 1.00 95.81 838 ALA A N 1
ATOM 6620 C CA . ALA A 1 838 ? 9.066 -27.785 -24.401 1.00 95.81 838 ALA A CA 1
ATOM 6621 C C . ALA A 1 838 ? 9.878 -26.589 -24.930 1.00 95.81 838 ALA A C 1
ATOM 6623 O O . ALA A 1 838 ? 10.552 -26.694 -25.957 1.00 95.81 838 ALA A O 1
ATOM 6624 N N . LEU A 1 839 ? 9.883 -25.471 -24.194 1.00 95.56 839 LEU A N 1
ATOM 6625 C CA . LEU A 1 839 ? 10.674 -24.289 -24.544 1.00 95.56 839 LEU A CA 1
ATOM 6626 C C . LEU A 1 839 ? 12.186 -24.560 -24.462 1.00 95.56 839 LEU A C 1
ATOM 6628 O O . LEU A 1 839 ? 12.933 -24.160 -25.357 1.00 95.56 839 LEU A O 1
ATOM 6632 N N . SER A 1 840 ? 12.645 -25.295 -23.446 1.00 93.12 840 SER A N 1
ATOM 6633 C CA . SER A 1 840 ? 14.060 -25.649 -23.273 1.00 93.12 840 SER A CA 1
ATOM 6634 C C . SER A 1 840 ? 14.600 -26.520 -24.404 1.00 93.12 840 SER A C 1
ATOM 6636 O O . SER A 1 840 ? 15.704 -26.265 -24.883 1.00 93.12 840 SER A O 1
ATOM 6638 N N . ALA A 1 841 ? 13.830 -27.507 -24.870 1.00 86.88 841 ALA A N 1
ATOM 6639 C CA . ALA A 1 841 ? 14.239 -28.381 -25.970 1.00 86.88 841 ALA A CA 1
ATOM 6640 C C . ALA A 1 841 ? 14.522 -27.602 -27.269 1.00 86.88 841 ALA A C 1
ATOM 6642 O O . ALA A 1 841 ? 15.404 -27.977 -28.040 1.00 86.88 841 ALA A O 1
ATOM 6643 N N . SER A 1 842 ? 13.813 -26.490 -27.492 1.00 76.06 842 SER A N 1
ATOM 6644 C CA . SER A 1 842 ? 14.019 -25.620 -28.656 1.00 76.06 842 SER A CA 1
ATOM 6645 C C . SER A 1 842 ? 15.277 -24.742 -28.552 1.00 76.06 842 SER A C 1
ATOM 6647 O O . SER A 1 842 ? 15.936 -24.500 -29.560 1.00 76.06 842 SER A O 1
ATOM 6649 N N . SER A 1 843 ? 15.657 -24.331 -27.336 1.00 68.62 843 SER A N 1
ATOM 6650 C CA . SER A 1 843 ? 16.850 -23.513 -27.059 1.00 68.62 843 SER A CA 1
ATOM 6651 C C . SER A 1 843 ? 18.158 -24.301 -27.227 1.00 68.62 843 SER A C 1
ATOM 6653 O O . SER A 1 843 ? 19.158 -23.789 -27.737 1.00 68.62 843 SER A O 1
ATOM 6655 N N . SER A 1 844 ? 18.151 -25.594 -26.885 1.00 57.56 844 SER A N 1
ATOM 6656 C CA . SER A 1 844 ? 19.323 -26.467 -27.036 1.00 57.56 844 SER A CA 1
ATOM 6657 C C . SER A 1 844 ? 19.710 -26.735 -28.499 1.00 57.56 844 SER A C 1
ATOM 6659 O O . SER A 1 844 ? 20.872 -27.030 -28.767 1.00 57.56 844 SER A O 1
ATOM 6661 N N . GLY A 1 845 ? 18.784 -26.574 -29.454 1.00 48.28 845 GLY A N 1
ATOM 6662 C CA . GLY A 1 845 ? 19.051 -26.737 -30.891 1.00 48.28 845 GLY A CA 1
ATOM 6663 C C . GLY A 1 845 ? 19.984 -25.676 -31.495 1.00 48.28 845 GLY A C 1
ATOM 6664 O O . GLY A 1 845 ? 20.527 -25.883 -32.574 1.00 48.28 845 GLY A O 1
ATOM 6665 N N . THR A 1 846 ? 20.209 -24.560 -30.794 1.00 44.72 846 THR A N 1
ATOM 6666 C CA . THR A 1 846 ? 21.178 -23.507 -31.158 1.00 44.72 846 THR A CA 1
ATOM 6667 C C . THR A 1 846 ? 22.540 -23.650 -30.460 1.00 44.72 846 THR A C 1
ATOM 6669 O O . THR A 1 846 ? 23.453 -22.881 -30.745 1.00 44.72 846 THR A O 1
ATOM 6672 N N . MET A 1 847 ? 22.702 -24.639 -29.569 1.00 37.97 847 MET A N 1
ATOM 6673 C CA . MET A 1 847 ? 23.896 -24.871 -28.737 1.00 37.97 847 MET A CA 1
ATOM 6674 C C . MET A 1 847 ? 24.661 -26.161 -29.098 1.00 37.97 847 MET A C 1
ATOM 6676 O O . MET A 1 847 ? 25.211 -26.833 -28.226 1.00 37.97 847 MET A O 1
ATOM 6680 N N . GLU A 1 848 ? 24.786 -26.504 -30.382 1.00 33.28 848 GLU A N 1
ATOM 6681 C CA . GLU A 1 848 ? 25.640 -27.626 -30.831 1.00 33.28 848 GLU A CA 1
ATOM 6682 C C . GLU A 1 848 ? 27.164 -27.367 -30.704 1.00 33.28 848 GLU A C 1
ATOM 6684 O O . GLU A 1 848 ? 27.976 -28.034 -31.333 1.00 33.28 848 GLU A O 1
ATOM 6689 N N . GLU A 1 849 ? 27.585 -26.458 -29.817 1.00 35.88 849 GLU A N 1
ATOM 6690 C CA . GLU A 1 849 ? 28.963 -26.347 -29.330 1.00 35.88 849 GLU A CA 1
ATOM 6691 C C . GLU A 1 849 ? 28.993 -26.027 -27.823 1.00 35.88 849 GLU A C 1
ATOM 6693 O O . GLU A 1 849 ? 29.312 -24.908 -27.424 1.00 35.88 849 GLU A O 1
ATOM 6698 N N . ARG A 1 850 ? 28.658 -27.005 -26.963 1.00 34.50 850 ARG A N 1
ATOM 6699 C CA . ARG A 1 850 ? 29.402 -27.361 -25.723 1.00 34.50 850 ARG A CA 1
ATOM 6700 C C . ARG A 1 850 ? 28.625 -28.351 -24.842 1.00 34.50 850 ARG A C 1
ATOM 6702 O O . ARG A 1 850 ? 27.745 -27.968 -24.087 1.00 34.50 850 ARG A O 1
ATOM 6709 N N . THR A 1 851 ? 29.106 -29.597 -24.877 1.00 31.06 851 THR A N 1
ATOM 6710 C CA . THR A 1 851 ? 28.985 -30.703 -23.895 1.00 31.06 851 THR A CA 1
ATOM 6711 C C . THR A 1 851 ? 27.584 -31.163 -23.437 1.00 31.06 851 THR A C 1
ATOM 6713 O O . THR A 1 851 ? 26.831 -30.383 -22.865 1.00 31.06 851 THR A O 1
ATOM 6716 N N . PRO A 1 852 ? 27.255 -32.465 -23.585 1.00 34.44 852 PRO A N 1
ATOM 6717 C CA . PRO A 1 852 ? 25.930 -33.000 -23.274 1.00 34.44 852 PRO A CA 1
ATOM 6718 C C . PRO A 1 852 ? 25.705 -33.234 -21.769 1.00 34.44 852 PRO A C 1
ATOM 6720 O O . PRO A 1 852 ? 26.598 -33.702 -21.061 1.00 34.44 852 PRO A O 1
ATOM 6723 N N . MET A 1 853 ? 24.479 -32.956 -21.304 1.00 30.53 853 MET A N 1
ATOM 6724 C CA . MET A 1 853 ? 23.970 -33.366 -19.989 1.00 30.53 853 MET A CA 1
ATOM 6725 C C . MET A 1 853 ? 23.794 -34.891 -19.916 1.00 30.53 853 MET A C 1
ATOM 6727 O O . MET A 1 853 ? 23.303 -35.515 -20.857 1.00 30.53 853 MET A O 1
ATOM 6731 N N . SER A 1 854 ? 24.162 -35.473 -18.773 1.00 30.94 854 SER A N 1
ATOM 6732 C CA . SER A 1 854 ? 23.731 -36.812 -18.353 1.00 30.94 854 SER A CA 1
ATOM 6733 C C . SER A 1 854 ? 22.527 -36.659 -17.420 1.00 30.94 854 SER A C 1
ATOM 6735 O O . SER A 1 854 ? 22.516 -35.740 -16.601 1.00 30.94 854 SER A O 1
ATOM 6737 N N . TYR A 1 855 ? 21.515 -37.501 -17.644 1.00 33.31 855 TYR A N 1
ATOM 6738 C CA . TYR A 1 855 ? 20.226 -37.538 -16.943 1.00 33.31 855 TYR A CA 1
ATOM 6739 C C . TYR A 1 855 ? 20.336 -37.980 -15.485 1.00 33.31 855 TYR A C 1
ATOM 6741 O O . TYR A 1 855 ? 21.197 -38.848 -15.203 1.00 33.31 855 TYR A O 1
#

InterPro domains:
  IPR007219 Xylanolytic transcriptional activator, regulatory domain [PF04082] (440-571)
  IPR029069 HotDog domain superfamily [SSF54637] (21-142)
  IPR042171 Acyl-CoA thioesterase, double hotdog domain [G3DSA:2.40.160.210] (28-293)
  IPR049449 Acyl-CoA thioesterase-like, N-terminal HotDog domain [PF13622] (59-143)
  IPR049450 Acyl-CoA thioesterase-like, C-terminal domain [PF20789] (200-291)